Protein 2KUT (pdb70)

Radius of gyration: 17.08 Å; Cα contacts (8 Å, |Δi|>4): 199; chains: 1; bounding box: 40×46×44 Å

Solvent-accessible surface area: 9446 Å² total; per-residue (Å²): 221,93,85,49,6,64,34,44,50,152,72,55,134,58,45,58,96,21,24,12,11,12,82,7,82,15,138,79,98,70,119,31,88,119,18,42,5,43,8,38,43,22,86,106,100,177,56,39,102,95,64,21,158,63,96,37,102,176,6,91,85,76,19,68,5,125,6,181,16,123,43,125,14,76,139,173,129,114,37,196,72,109,80,40,41,25,33,9,68,10,50,32,40,76,102,76,220,140,30,141,94,43,50,49,86,46,79,74,52,88,113,32,149,39,106,90,120,152,177,145,183,216

B-factor: mean 1.0, std 0.0, range [1.0, 1.0]

Organism: Geobacter metallireducens (strain ATCC 53774 / DSM 7210 / GS-15) (NCBI:txid269799)

Nearest PDB structures (foldseek):
  2kut-assembly1_A  TM=9.223E-01  e=3.801E-18  Geobacter metallireducens GS-15
  5vi0-assembly1_A  TM=4.978E-01  e=1.466E-02  Pseudomonas fluorescens
  5vi0-assembly2_B  TM=4.549E-01  e=9.669E-03  Pseudomonas fluorescens
  8btk-assembly1_TA  TM=5.416E-01  e=2.466E-02  Canis lupus familiaris
  7q9r-assembly1_BBB  TM=5.636E-01  e=1.058E-01  Homo sapiens

Secondary structure (DSSP, 8-state):
---SEE--TTS--TT-EEEEEEEEE--SSS-B----EEE-SS-TTT-----B----S-B-TT-EEE--EEEE-----SS--S-------EEE--TTSS-HHHHTTS-B--------------

Structure (mmCIF, N/CA/C/O backbone):
data_2KUT
#
_entry.id   2KUT
#
loop_
_atom_site.group_PDB
_atom_site.id
_atom_site.type_symbol
_atom_site.label_atom_id
_atom_site.label_alt_id
_atom_site.label_comp_id
_atom_site.label_asym_id
_atom_site.label_entity_id
_atom_site.label_seq_id
_atom_site.pdbx_PDB_ins_code
_atom_site.Cartn_x
_atom_site.Cartn_y
_atom_site.Cartn_z
_atom_site.occupancy
_atom_site.B_iso_or_equiv
_atom_site.auth_seq_id
_atom_site.auth_comp_id
_atom_site.auth_asym_id
_atom_site.auth_atom_id
_atom_site.pdbx_PDB_model_num
ATOM 1 N N . MET A 1 1 ? 10.074 12.887 3.109 1.00 1.00 1 MET A N 1
ATOM 2 C CA . MET A 1 1 ? 11.274 12.030 2.899 1.00 1.00 1 MET A CA 1
ATOM 3 C C . MET A 1 1 ? 10.802 10.638 2.464 1.00 1.00 1 MET A C 1
ATOM 4 O O . MET A 1 1 ? 10.925 9.667 3.210 1.00 1.00 1 MET A O 1
ATOM 20 N N . ASP A 1 2 ? 10.257 10.557 1.254 1.00 1.00 2 ASP A N 1
ATOM 21 C CA . ASP A 1 2 ? 9.753 9.281 0.723 1.00 1.00 2 ASP A CA 1
ATOM 22 C C . ASP A 1 2 ? 8.769 8.638 1.719 1.00 1.00 2 ASP A C 1
ATOM 23 O O . ASP A 1 2 ? 9.153 7.784 2.519 1.00 1.00 2 ASP A O 1
ATOM 32 N N . LEU A 1 3 ? 7.508 9.055 1.654 1.00 1.00 3 LEU A N 1
ATOM 33 C CA . LEU A 1 3 ? 6.479 8.540 2.579 1.00 1.00 3 LEU A CA 1
ATOM 34 C C . LEU A 1 3 ? 6.257 7.010 2.369 1.00 1.00 3 LEU A C 1
ATOM 35 O O . LEU A 1 3 ? 6.537 6.520 1.275 1.00 1.00 3 LEU A O 1
ATOM 51 N N . PRO A 1 4 ? 5.764 6.296 3.344 1.00 1.00 4 PRO A N 1
ATOM 52 C CA . PRO A 1 4 ? 5.524 4.806 3.195 1.00 1.00 4 PRO A CA 1
ATOM 53 C C . PRO A 1 4 ? 4.670 4.473 1.967 1.00 1.00 4 PRO A C 1
ATOM 54 O O . PRO A 1 4 ? 4.772 3.390 1.390 1.00 1.00 4 PRO A O 1
ATOM 65 N N . ILE A 1 5 ? 3.812 5.416 1.589 1.00 1.00 5 ILE A N 1
ATOM 66 C CA . ILE A 1 5 ? 2.903 5.246 0.427 1.00 1.00 5 ILE A CA 1
ATOM 67 C C . ILE A 1 5 ? 3.200 6.327 -0.629 1.00 1.00 5 ILE A C 1
ATOM 68 O O . ILE A 1 5 ? 3.240 7.520 -0.332 1.00 1.00 5 ILE A O 1
ATOM 84 N N . THR A 1 6 ? 3.369 5.883 -1.870 1.00 1.00 6 THR A N 1
ATOM 85 C CA . THR A 1 6 ? 3.633 6.812 -3.000 1.00 1.00 6 THR A CA 1
ATOM 86 C C . THR A 1 6 ? 2.712 6.479 -4.176 1.00 1.00 6 THR A C 1
ATOM 87 O O . THR A 1 6 ? 2.745 5.374 -4.717 1.00 1.00 6 THR A O 1
ATOM 98 N N . LEU A 1 7 ? 1.899 7.453 -4.569 1.00 1.00 7 LEU A N 1
ATOM 99 C CA . LEU A 1 7 ? 0.950 7.282 -5.688 1.00 1.00 7 LEU A CA 1
ATOM 100 C C . LEU A 1 7 ? 1.489 7.973 -6.953 1.00 1.00 7 LEU A C 1
ATOM 101 O O . LEU A 1 7 ? 2.140 9.014 -6.877 1.00 1.00 7 LEU A O 1
ATOM 117 N N . SER A 1 8 ? 1.207 7.379 -8.109 1.00 1.00 8 SER A N 1
ATOM 118 C CA . SER A 1 8 ? 1.664 7.940 -9.401 1.00 1.00 8 SER A CA 1
ATOM 119 C C . SER A 1 8 ? 0.765 9.101 -9.832 1.00 1.00 8 SER A C 1
ATOM 120 O O . SER A 1 8 ? 0.566 9.336 -11.023 1.00 1.00 8 SER A O 1
ATOM 128 N N . LYS A 1 9 ? 0.225 9.819 -8.852 1.00 1.00 9 LYS A N 1
ATOM 129 C CA . LYS A 1 9 ? -0.662 10.960 -9.129 1.00 1.00 9 LYS A CA 1
ATOM 130 C C . LYS A 1 9 ? 0.158 12.154 -9.663 1.00 1.00 9 LYS A C 1
ATOM 131 O O . LYS A 1 9 ? 0.022 13.287 -9.202 1.00 1.00 9 LYS A O 1
ATOM 150 N N . GLU A 1 10 ? 0.997 11.872 -10.655 1.00 1.00 10 GLU A N 1
ATOM 151 C CA . GLU A 1 10 ? 1.846 12.911 -11.265 1.00 1.00 10 GLU A CA 1
ATOM 152 C C . GLU A 1 10 ? 0.979 14.010 -11.891 1.00 1.00 10 GLU A C 1
ATOM 153 O O . GLU A 1 10 ? 1.277 15.200 -11.797 1.00 1.00 10 GLU A O 1
ATOM 165 N N . THR A 1 11 ? -0.104 13.583 -12.534 1.00 1.00 11 THR A N 1
ATOM 166 C CA . THR A 1 11 ? -1.049 14.510 -13.206 1.00 1.00 11 THR A CA 1
ATOM 167 C C . THR A 1 11 ? -2.459 14.430 -12.550 1.00 1.00 11 THR A C 1
ATOM 168 O O . THR A 1 11 ? -3.276 13.624 -12.995 1.00 1.00 11 THR A O 1
ATOM 179 N N . PRO A 1 12 ? -2.738 15.223 -11.552 1.00 1.00 12 PRO A N 1
ATOM 180 C CA . PRO A 1 12 ? -4.103 15.187 -10.878 1.00 1.00 12 PRO A CA 1
ATOM 181 C C . PRO A 1 12 ? -5.281 15.175 -11.883 1.00 1.00 12 PRO A C 1
ATOM 182 O O . PRO A 1 12 ? -5.526 16.171 -12.562 1.00 1.00 12 PRO A O 1
ATOM 193 N N . PHE A 1 13 ? -5.991 14.054 -11.959 1.00 1.00 13 PHE A N 1
ATOM 194 C CA . PHE A 1 13 ? -7.142 13.912 -12.876 1.00 1.00 13 PHE A CA 1
ATOM 195 C C . PHE A 1 13 ? -8.025 12.714 -12.453 1.00 1.00 13 PHE A C 1
ATOM 196 O O . PHE A 1 13 ? -7.646 11.553 -12.612 1.00 1.00 13 PHE A O 1
ATOM 213 N N . GLU A 1 14 ? -9.210 13.023 -11.938 1.00 1.00 14 GLU A N 1
ATOM 214 C CA . GLU A 1 14 ? -10.151 11.970 -11.511 1.00 1.00 14 GLU A CA 1
ATOM 215 C C . GLU A 1 14 ? -10.433 11.003 -12.682 1.00 1.00 14 GLU A C 1
ATOM 216 O O . GLU A 1 14 ? -10.527 11.418 -13.838 1.00 1.00 14 GLU A O 1
ATOM 228 N N . GLY A 1 15 ? -10.564 9.721 -12.360 1.00 1.00 15 GLY A N 1
ATOM 229 C CA . GLY A 1 15 ? -10.819 8.694 -13.392 1.00 1.00 15 GLY A CA 1
ATOM 230 C C . GLY A 1 15 ? -9.517 8.230 -14.044 1.00 1.00 15 GLY A C 1
ATOM 231 O O . GLY A 1 15 ? -9.530 7.622 -15.115 1.00 1.00 15 GLY A O 1
ATOM 235 N N . GLU A 1 16 ? -8.400 8.495 -13.376 1.00 1.00 16 GLU A N 1
ATOM 236 C CA . GLU A 1 16 ? -7.053 8.091 -13.869 1.00 1.00 16 GLU A CA 1
ATOM 237 C C . GLU A 1 16 ? -6.513 6.935 -13.038 1.00 1.00 16 GLU A C 1
ATOM 238 O O . GLU A 1 16 ? -6.715 6.904 -11.824 1.00 1.00 16 GLU A O 1
ATOM 250 N N . GLU A 1 17 ? -5.804 6.011 -13.678 1.00 1.00 17 GLU A N 1
ATOM 251 C CA . GLU A 1 17 ? -5.222 4.879 -12.962 1.00 1.00 17 GLU A CA 1
ATOM 252 C C . GLU A 1 17 ? -3.995 5.352 -12.172 1.00 1.00 17 GLU A C 1
ATOM 253 O O . GLU A 1 17 ? -3.110 6.019 -12.709 1.00 1.00 17 GLU A O 1
ATOM 265 N N . ILE A 1 18 ? -3.947 4.981 -10.897 1.00 1.00 18 ILE A N 1
ATOM 266 C CA . ILE A 1 18 ? -2.821 5.354 -10.004 1.00 1.00 18 ILE A CA 1
ATOM 267 C C . ILE A 1 18 ? -2.108 4.096 -9.509 1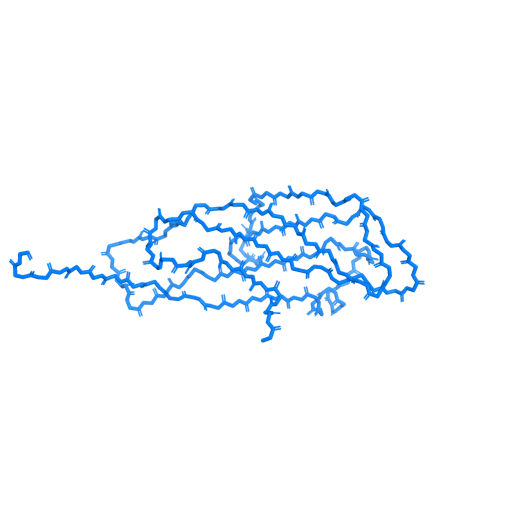.00 1.00 18 ILE A C 1
ATOM 268 O O . ILE A 1 18 ? -2.732 3.065 -9.262 1.00 1.00 18 ILE A O 1
ATOM 284 N N . THR A 1 19 ? -0.790 4.198 -9.357 1.00 1.00 19 THR A N 1
ATOM 285 C CA . THR A 1 19 ? 0.016 3.062 -8.887 1.00 1.00 19 THR A CA 1
ATOM 286 C C . THR A 1 19 ? 0.087 3.092 -7.365 1.00 1.00 19 THR A C 1
ATOM 287 O O . THR A 1 19 ? 0.703 3.984 -6.781 1.00 1.00 19 THR A O 1
ATOM 298 N N . VAL A 1 20 ? -0.528 2.100 -6.728 1.00 1.00 20 VAL A N 1
ATOM 299 C CA . VAL A 1 20 ? -0.527 2.025 -5.254 1.00 1.00 20 VAL A CA 1
ATOM 300 C C . VAL A 1 20 ? 0.591 1.098 -4.798 1.00 1.00 20 VAL A C 1
ATOM 301 O O . VAL A 1 20 ? 0.558 -0.099 -5.080 1.00 1.00 20 VAL A O 1
ATOM 314 N N . SER A 1 21 ? 1.573 1.648 -4.089 1.00 1.00 21 SER A N 1
ATOM 315 C CA . SER A 1 21 ? 2.715 0.862 -3.585 1.00 1.00 21 SER A CA 1
ATOM 316 C C . SER A 1 21 ? 2.919 1.123 -2.095 1.00 1.00 21 SER A C 1
ATOM 317 O O . SER A 1 21 ? 2.900 2.265 -1.636 1.00 1.00 21 SER A O 1
ATOM 325 N N . ALA A 1 22 ? 3.127 0.045 -1.347 1.00 1.00 22 ALA A N 1
ATOM 326 C CA . ALA A 1 22 ? 3.347 0.122 0.110 1.00 1.00 22 ALA A CA 1
ATOM 327 C C . ALA A 1 22 ? 4.740 -0.418 0.455 1.00 1.00 22 ALA A C 1
ATOM 328 O O . ALA A 1 22 ? 5.090 -1.538 0.085 1.00 1.00 22 ALA A O 1
ATOM 335 N N . ARG A 1 23 ? 5.513 0.380 1.184 1.00 1.00 23 ARG A N 1
ATOM 336 C CA . ARG A 1 23 ? 6.869 -0.030 1.579 1.00 1.00 23 ARG A CA 1
ATOM 337 C C . ARG A 1 23 ? 6.797 -0.889 2.844 1.00 1.00 23 ARG A C 1
ATOM 338 O O . ARG A 1 23 ? 6.382 -0.417 3.902 1.00 1.00 23 ARG A O 1
ATOM 359 N N . VAL A 1 24 ? 7.204 -2.149 2.723 1.00 1.00 24 VAL A N 1
ATOM 360 C CA . VAL A 1 24 ? 7.179 -3.092 3.873 1.00 1.00 24 VAL A CA 1
ATOM 361 C C . VAL A 1 24 ? 8.570 -3.174 4.520 1.00 1.00 24 VAL A C 1
ATOM 362 O O . VAL A 1 24 ? 9.560 -3.437 3.838 1.00 1.00 24 VAL A O 1
ATOM 375 N N . THR A 1 25 ? 8.632 -2.950 5.829 1.00 1.00 25 THR A N 1
ATOM 376 C CA . THR A 1 25 ? 9.912 -2.995 6.574 1.00 1.00 25 THR A CA 1
ATOM 377 C C . THR A 1 25 ? 10.103 -4.374 7.221 1.00 1.00 25 THR A C 1
ATOM 378 O O . THR A 1 25 ? 9.232 -4.853 7.948 1.00 1.00 25 THR A O 1
ATOM 389 N N . ASN A 1 26 ? 11.248 -4.995 6.957 1.00 1.00 26 ASN A N 1
ATOM 390 C CA . ASN A 1 26 ? 11.555 -6.319 7.519 1.00 1.00 26 ASN A CA 1
ATOM 391 C C . ASN A 1 26 ? 12.105 -6.163 8.943 1.00 1.00 26 ASN A C 1
ATOM 392 O O . ASN A 1 26 ? 13.237 -5.722 9.144 1.00 1.00 26 ASN A O 1
ATOM 403 N N . ARG A 1 27 ? 11.291 -6.541 9.925 1.00 1.00 27 ARG A N 1
ATOM 404 C CA . ARG A 1 27 ? 11.673 -6.449 11.346 1.00 1.00 27 ARG A CA 1
ATOM 405 C C . ARG A 1 27 ? 12.162 -7.804 11.850 1.00 1.00 27 ARG A C 1
ATOM 406 O O . ARG A 1 27 ? 12.405 -8.718 11.061 1.00 1.00 27 ARG A O 1
ATOM 427 N N . GLY A 1 28 ? 12.307 -7.926 13.166 1.00 1.00 28 GLY A N 1
ATOM 428 C CA . GLY A 1 28 ? 12.775 -9.170 13.795 1.00 1.00 28 GLY A CA 1
ATOM 429 C C . GLY A 1 28 ? 14.299 -9.161 13.949 1.00 1.00 28 GLY A C 1
ATOM 430 O O . GLY A 1 28 ? 14.855 -8.265 14.585 1.00 1.00 28 GLY A O 1
ATOM 434 N N . ALA A 1 29 ? 14.961 -10.161 13.378 1.00 1.00 29 ALA A N 1
ATOM 435 C CA . ALA A 1 29 ? 16.428 -10.260 13.460 1.00 1.00 29 ALA A CA 1
ATOM 436 C C . ALA A 1 29 ? 16.959 -11.307 12.474 1.00 1.00 29 ALA A C 1
ATOM 437 O O . ALA A 1 29 ? 18.125 -11.696 12.542 1.00 1.00 29 ALA A O 1
ATOM 444 N N . ALA A 1 30 ? 16.099 -11.754 11.565 1.00 1.00 30 ALA A N 1
ATOM 445 C CA . ALA A 1 30 ? 16.479 -12.768 10.558 1.00 1.00 30 ALA A CA 1
ATOM 446 C C . ALA A 1 30 ? 15.777 -12.494 9.226 1.00 1.00 30 ALA A C 1
ATOM 447 O O . ALA A 1 30 ? 14.724 -11.858 9.178 1.00 1.00 30 ALA A O 1
ATOM 454 N N . GLU A 1 31 ? 16.375 -12.988 8.148 1.00 1.00 31 GLU A N 1
ATOM 455 C CA . GLU A 1 31 ? 15.814 -12.806 6.803 1.00 1.00 31 GLU A CA 1
ATOM 456 C C . GLU A 1 31 ? 14.383 -13.390 6.733 1.00 1.00 31 GLU A C 1
ATOM 457 O O . GLU A 1 31 ? 14.184 -14.586 6.949 1.00 1.00 31 GLU A O 1
ATOM 469 N N . ALA A 1 32 ? 13.408 -12.537 6.433 1.00 1.00 32 ALA A N 1
ATOM 470 C CA . ALA A 1 32 ? 11.999 -12.957 6.335 1.00 1.00 32 ALA A CA 1
ATOM 471 C C . ALA A 1 32 ? 11.670 -13.364 4.903 1.00 1.00 32 ALA A C 1
ATOM 472 O O . ALA A 1 32 ? 12.239 -12.833 3.948 1.00 1.00 32 ALA A O 1
ATOM 479 N N . HIS A 1 33 ? 10.735 -14.299 4.760 1.00 1.00 33 HIS A N 1
ATOM 480 C CA . HIS A 1 33 ? 10.303 -14.791 3.440 1.00 1.00 33 HIS A CA 1
ATOM 481 C C . HIS A 1 33 ? 8.782 -14.924 3.410 1.00 1.00 33 HIS A C 1
ATOM 482 O O . HIS A 1 33 ? 8.100 -14.938 4.435 1.00 1.00 33 HIS A O 1
ATOM 497 N N . ASN A 1 34 ? 8.258 -15.008 2.192 1.00 1.00 34 ASN A N 1
ATOM 498 C CA . ASN A 1 34 ? 6.809 -15.126 1.995 1.00 1.00 34 ASN A CA 1
ATOM 499 C C . ASN A 1 34 ? 6.073 -13.986 2.725 1.00 1.00 34 ASN A C 1
ATOM 500 O O . ASN A 1 34 ? 5.344 -14.209 3.692 1.00 1.00 34 ASN A O 1
ATOM 511 N N . VAL A 1 35 ? 6.272 -12.768 2.234 1.00 1.00 35 VAL A N 1
ATOM 512 C CA . VAL A 1 35 ? 5.639 -11.562 2.826 1.00 1.00 35 VAL A CA 1
ATOM 513 C C . VAL A 1 35 ? 4.743 -10.886 1.768 1.00 1.00 35 VAL A C 1
ATOM 514 O O . VAL A 1 35 ? 5.181 -9.919 1.144 1.00 1.00 35 VAL A O 1
ATOM 527 N N . PRO A 1 36 ? 3.535 -11.343 1.580 1.00 1.00 36 PRO A N 1
ATOM 528 C CA . PRO A 1 36 ? 2.624 -10.709 0.573 1.00 1.00 36 PRO A CA 1
ATOM 529 C C . PRO A 1 36 ? 1.978 -9.441 1.134 1.00 1.00 36 PRO A C 1
ATOM 530 O O . PRO A 1 36 ? 2.150 -9.089 2.301 1.00 1.00 36 PRO A O 1
ATOM 541 N N . VAL A 1 37 ? 1.229 -8.758 0.274 1.00 1.00 37 VAL A N 1
ATOM 542 C CA . VAL A 1 37 ? 0.543 -7.500 0.666 1.00 1.00 37 VAL A CA 1
ATOM 543 C C . VAL A 1 37 ? -0.894 -7.521 0.162 1.00 1.00 37 VAL A C 1
ATOM 544 O O . VAL A 1 37 ? -1.170 -7.928 -0.967 1.00 1.00 37 VAL A O 1
ATOM 557 N N . ALA A 1 38 ? -1.809 -7.053 1.005 1.00 1.00 38 ALA A N 1
ATOM 558 C CA . ALA A 1 38 ? -3.236 -6.994 0.660 1.00 1.00 38 ALA A CA 1
ATOM 559 C C . ALA A 1 38 ? -3.754 -5.586 0.897 1.00 1.00 38 ALA A C 1
ATOM 560 O O . ALA A 1 38 ? -3.828 -5.133 2.039 1.00 1.00 38 ALA A O 1
ATOM 567 N N . VAL A 1 39 ? -4.144 -4.906 -0.178 1.00 1.00 39 VAL A N 1
ATOM 568 C CA . VAL A 1 39 ? -4.680 -3.539 -0.104 1.00 1.00 39 VAL A CA 1
ATOM 569 C C . VAL A 1 39 ? -6.185 -3.573 -0.371 1.00 1.00 39 VAL A C 1
ATOM 570 O O . VAL A 1 39 ? -6.669 -4.305 -1.234 1.00 1.00 39 VAL A O 1
ATOM 583 N N . TYR A 1 40 ? -6.916 -2.757 0.381 1.00 1.00 40 TYR A N 1
ATOM 584 C CA . TYR A 1 40 ? -8.381 -2.681 0.232 1.00 1.00 40 TYR A CA 1
ATOM 585 C C . TYR A 1 40 ? -8.862 -1.245 0.485 1.00 1.00 40 TYR A C 1
ATOM 586 O O . TYR A 1 40 ? -8.512 -0.621 1.487 1.00 1.00 40 TYR A O 1
ATOM 604 N N . LEU A 1 41 ? -9.672 -0.736 -0.437 1.00 1.00 41 LEU A N 1
ATOM 605 C CA . LEU A 1 41 ? -10.198 0.637 -0.321 1.00 1.00 41 LEU A CA 1
ATOM 606 C C . LEU A 1 41 ? -11.447 0.646 0.565 1.00 1.00 41 LEU A C 1
ATOM 607 O O . LEU A 1 41 ? -12.401 -0.089 0.309 1.00 1.00 41 LEU A O 1
ATOM 623 N N . GLY A 1 42 ? -11.433 1.481 1.600 1.00 1.00 42 GLY A N 1
ATOM 624 C CA . GLY A 1 42 ? -12.564 1.612 2.536 1.00 1.00 42 GLY A CA 1
ATOM 625 C C . GLY A 1 42 ? -12.122 1.325 3.963 1.00 1.00 42 GLY A C 1
ATOM 626 O O . GLY A 1 42 ? -10.938 1.399 4.297 1.00 1.00 42 GLY A O 1
ATOM 630 N N . ASN A 1 43 ? -13.093 1.001 4.810 1.00 1.00 43 ASN A N 1
ATOM 631 C CA . ASN A 1 43 ? -12.825 0.711 6.239 1.00 1.00 43 ASN A CA 1
ATOM 632 C C . ASN A 1 43 ? -12.994 -0.808 6.555 1.00 1.00 43 ASN A C 1
ATOM 633 O O . ASN A 1 43 ? -13.898 -1.431 5.999 1.00 1.00 43 ASN A O 1
ATOM 644 N N . PRO A 1 44 ? -12.189 -1.371 7.413 1.00 1.00 44 PRO A N 1
ATOM 645 C CA . PRO A 1 44 ? -12.328 -2.843 7.747 1.00 1.00 44 PRO A CA 1
ATOM 646 C C . PRO A 1 44 ? -13.592 -3.123 8.584 1.00 1.00 44 PRO A C 1
ATOM 647 O O . PRO A 1 44 ? -14.074 -4.255 8.631 1.00 1.00 44 PRO A O 1
ATOM 658 N N . ALA A 1 45 ? -14.104 -2.089 9.243 1.00 1.00 45 ALA A N 1
ATOM 659 C CA . ALA A 1 45 ? -15.310 -2.230 10.079 1.00 1.00 45 ALA A CA 1
ATOM 660 C C . ALA A 1 45 ? -16.528 -2.628 9.225 1.00 1.00 45 ALA A C 1
ATOM 661 O O . ALA A 1 45 ? -17.287 -3.526 9.588 1.00 1.00 45 ALA A O 1
ATOM 668 N N . GLN A 1 46 ? -16.696 -1.948 8.096 1.00 1.00 46 GLN A N 1
ATOM 669 C CA . GLN A 1 46 ? -17.832 -2.237 7.194 1.00 1.00 46 GLN A CA 1
ATOM 670 C C . GLN A 1 46 ? -17.609 -3.572 6.476 1.00 1.00 46 GLN A C 1
ATOM 671 O O . GLN A 1 46 ? -18.306 -4.554 6.731 1.00 1.00 46 GLN A O 1
ATOM 685 N N . GLY A 1 47 ? -16.636 -3.589 5.570 1.00 1.00 47 GLY A N 1
ATOM 686 C CA . GLY A 1 47 ? -16.320 -4.809 4.810 1.00 1.00 47 GLY A CA 1
ATOM 687 C C . GLY A 1 47 ? -15.425 -4.494 3.617 1.00 1.00 47 GLY A C 1
ATOM 688 O O . GLY A 1 47 ? -15.891 -4.437 2.479 1.00 1.00 47 GLY A O 1
ATOM 692 N N . GLY A 1 48 ? -14.140 -4.290 3.885 1.00 1.00 48 GLY A N 1
ATOM 693 C CA . GLY A 1 48 ? -13.175 -3.983 2.824 1.00 1.00 48 GLY A CA 1
ATOM 694 C C . GLY A 1 48 ? -13.071 -5.137 1.825 1.00 1.00 48 GLY A C 1
ATOM 695 O O . GLY A 1 48 ? -13.528 -6.247 2.100 1.00 1.00 48 GLY A O 1
ATOM 699 N N . VAL A 1 49 ? -12.460 -4.871 0.674 1.00 1.00 49 VAL A N 1
ATOM 700 C CA . VAL A 1 49 ? -12.289 -5.892 -0.391 1.00 1.00 49 VAL A CA 1
ATOM 701 C C . VAL A 1 49 ? -10.864 -5.845 -0.957 1.00 1.00 49 VAL A C 1
ATOM 702 O O . VAL A 1 49 ? -10.283 -4.774 -1.127 1.00 1.00 49 VAL A O 1
ATOM 715 N N . GLU A 1 50 ? -10.318 -7.020 -1.254 1.00 1.00 50 GLU A N 1
ATOM 716 C CA . GLU A 1 50 ? -8.958 -7.107 -1.807 1.00 1.00 50 GLU A CA 1
ATOM 717 C C . GLU A 1 50 ? -8.964 -6.650 -3.281 1.00 1.00 50 GLU A C 1
ATOM 718 O O . GLU A 1 50 ? -9.816 -7.062 -4.067 1.00 1.00 50 GLU A O 1
ATOM 730 N N . ILE A 1 51 ? -7.995 -5.813 -3.636 1.00 1.00 51 ILE A N 1
ATOM 731 C CA . ILE A 1 51 ? -7.880 -5.290 -5.027 1.00 1.00 51 ILE A CA 1
ATOM 732 C C . ILE A 1 51 ? -6.845 -6.103 -5.787 1.00 1.00 51 ILE A C 1
ATOM 733 O O . ILE A 1 51 ? -7.035 -6.439 -6.957 1.00 1.00 51 ILE A O 1
ATOM 749 N N . GLY A 1 52 ? -5.737 -6.402 -5.117 1.00 1.00 52 GLY A N 1
ATOM 750 C CA . GLY A 1 52 ? -4.660 -7.173 -5.734 1.00 1.00 52 GLY A CA 1
ATOM 751 C C . GLY A 1 52 ? -3.517 -7.380 -4.752 1.00 1.00 52 GLY A C 1
ATOM 752 O O . GLY A 1 52 ? -3.471 -6.762 -3.689 1.00 1.00 52 GLY A O 1
ATOM 756 N N . ARG A 1 53 ? -2.589 -8.258 -5.119 1.00 1.00 53 ARG A N 1
ATOM 757 C CA . ARG A 1 53 ? -1.428 -8.557 -4.268 1.00 1.00 53 ARG A CA 1
ATOM 758 C C . ARG A 1 53 ? -0.253 -9.044 -5.121 1.00 1.00 53 ARG A C 1
ATOM 759 O O . ARG A 1 53 ? -0.409 -9.395 -6.290 1.00 1.00 53 ARG A O 1
ATOM 780 N N . ASP A 1 54 ? 0.926 -9.071 -4.508 1.00 1.00 54 ASP A N 1
ATOM 781 C CA . ASP A 1 54 ? 2.146 -9.524 -5.199 1.00 1.00 54 ASP A CA 1
ATOM 782 C C . ASP A 1 54 ? 3.166 -10.049 -4.177 1.00 1.00 54 ASP A C 1
ATOM 783 O O . ASP A 1 54 ? 3.685 -9.285 -3.362 1.00 1.00 54 ASP A O 1
ATOM 792 N N . THR A 1 55 ? 3.459 -11.342 -4.246 1.00 1.00 55 THR A N 1
ATOM 793 C CA . THR A 1 55 ? 4.427 -11.959 -3.323 1.00 1.00 55 THR A CA 1
ATOM 794 C C . THR A 1 55 ? 5.851 -11.579 -3.749 1.00 1.00 55 THR A C 1
ATOM 795 O O . THR A 1 55 ? 6.208 -11.675 -4.923 1.00 1.00 55 THR A O 1
ATOM 806 N N . ILE A 1 56 ? 6.655 -11.154 -2.779 1.00 1.00 56 ILE A N 1
ATOM 807 C CA . ILE A 1 56 ? 8.047 -10.751 -3.043 1.00 1.00 56 ILE A CA 1
ATOM 808 C C . ILE A 1 56 ? 8.953 -11.984 -2.989 1.00 1.00 56 ILE A C 1
ATOM 809 O O . ILE A 1 56 ? 8.703 -12.923 -2.233 1.00 1.00 56 ILE A O 1
ATOM 825 N N . SER A 1 57 ? 10.017 -11.960 -3.785 1.00 1.00 57 SER A N 1
ATOM 826 C CA . SER A 1 57 ? 10.962 -13.085 -3.820 1.00 1.00 57 SER A CA 1
ATOM 827 C C . SER A 1 57 ? 11.616 -13.273 -2.459 1.00 1.00 57 SER A C 1
ATOM 828 O O . SER A 1 57 ? 11.652 -14.376 -1.912 1.00 1.00 57 SER A O 1
ATOM 836 N N . ARG A 1 58 ? 12.129 -12.177 -1.911 1.00 1.00 58 ARG A N 1
ATOM 837 C CA . ARG A 1 58 ? 12.788 -12.203 -0.597 1.00 1.00 58 ARG A CA 1
ATOM 838 C C . ARG A 1 58 ? 13.198 -10.782 -0.178 1.00 1.00 58 ARG A C 1
ATOM 839 O O . ARG A 1 58 ? 13.570 -9.955 -1.011 1.00 1.00 58 ARG A O 1
ATOM 860 N N . ILE A 1 59 ? 13.152 -10.524 1.125 1.00 1.00 59 ILE A N 1
ATOM 861 C CA . ILE A 1 59 ? 13.526 -9.178 1.669 1.00 1.00 59 ILE A CA 1
ATOM 862 C C . ILE A 1 59 ? 14.753 -9.295 2.633 1.00 1.00 59 ILE A C 1
ATOM 863 O O . ILE A 1 59 ? 14.659 -10.056 3.596 1.00 1.00 59 ILE A O 1
ATOM 879 N N . PRO A 1 60 ? 15.825 -8.585 2.409 1.00 1.00 60 PRO A N 1
ATOM 880 C CA . PRO A 1 60 ? 17.022 -8.692 3.338 1.00 1.00 60 PRO A CA 1
ATOM 881 C C . PRO A 1 60 ? 16.764 -8.002 4.695 1.00 1.00 60 PRO A C 1
ATOM 882 O O . PRO A 1 60 ? 15.838 -7.202 4.839 1.00 1.00 60 PRO A O 1
ATOM 893 N N . VAL A 1 61 ? 17.592 -8.334 5.680 1.00 1.00 61 VAL A N 1
ATOM 894 C CA . VAL A 1 61 ? 17.468 -7.766 7.042 1.00 1.00 61 VAL A CA 1
ATOM 895 C C . VAL A 1 61 ? 17.892 -6.295 7.056 1.00 1.00 61 VAL A C 1
ATOM 896 O O . VAL A 1 61 ? 18.833 -5.914 6.359 1.00 1.00 61 VAL A O 1
ATOM 909 N N . GLY A 1 62 ? 17.197 -5.480 7.843 1.00 1.00 62 GLY A N 1
ATOM 910 C CA . GLY A 1 62 ? 17.514 -4.053 7.946 1.00 1.00 62 GLY A CA 1
ATOM 911 C C . GLY A 1 62 ? 17.151 -3.332 6.659 1.00 1.00 62 GLY A C 1
ATOM 912 O O . GLY A 1 62 ? 17.433 -2.145 6.495 1.00 1.00 62 GLY A O 1
ATOM 916 N N . GLY A 1 63 ? 16.510 -4.056 5.746 1.00 1.00 63 GLY A N 1
ATOM 917 C CA . GLY A 1 63 ? 16.085 -3.514 4.444 1.00 1.00 63 GLY A CA 1
ATOM 918 C C . GLY A 1 63 ? 14.577 -3.339 4.408 1.00 1.00 63 GLY A C 1
ATOM 919 O O . GLY A 1 63 ? 13.905 -3.398 5.437 1.00 1.00 63 GLY A O 1
ATOM 923 N N . THR A 1 64 ? 14.047 -3.120 3.209 1.00 1.00 64 THR A N 1
ATOM 924 C CA . THR A 1 64 ? 12.595 -2.940 3.022 1.00 1.00 64 THR A CA 1
ATOM 925 C C . THR A 1 64 ? 12.162 -3.521 1.678 1.00 1.00 64 THR A C 1
ATOM 926 O O . THR A 1 64 ? 12.932 -3.555 0.719 1.00 1.00 64 THR A O 1
ATOM 937 N N . GLY A 1 65 ? 10.903 -3.945 1.612 1.00 1.00 65 GLY A N 1
ATOM 938 C CA . GLY A 1 65 ? 10.323 -4.515 0.391 1.00 1.00 65 GLY A CA 1
ATOM 939 C C . GLY A 1 65 ? 9.504 -3.467 -0.329 1.00 1.00 65 GLY A C 1
ATOM 940 O O . GLY A 1 65 ? 9.051 -2.493 0.272 1.00 1.00 65 GLY A O 1
ATOM 944 N N . LEU A 1 66 ? 9.306 -3.670 -1.628 1.00 1.00 66 LEU A N 1
ATOM 945 C CA . LEU A 1 66 ? 8.519 -2.716 -2.440 1.00 1.00 66 LEU A CA 1
ATOM 946 C C . LEU A 1 66 ? 7.669 -3.476 -3.477 1.00 1.00 66 LEU A C 1
ATOM 947 O O . LEU A 1 66 ? 8.189 -4.101 -4.401 1.00 1.00 66 LEU A O 1
ATOM 963 N N . ALA A 1 67 ? 6.352 -3.404 -3.302 1.00 1.00 67 ALA A N 1
ATOM 964 C CA . ALA A 1 67 ? 5.386 -4.065 -4.196 1.00 1.00 67 ALA A CA 1
ATOM 965 C C . ALA A 1 67 ? 4.793 -3.047 -5.169 1.00 1.00 67 ALA A C 1
ATOM 966 O O . ALA A 1 67 ? 4.815 -1.841 -4.923 1.00 1.00 67 ALA A O 1
ATOM 973 N N . ARG A 1 68 ? 4.253 -3.550 -6.274 1.00 1.00 68 ARG A N 1
ATOM 974 C CA . ARG A 1 68 ? 3.638 -2.676 -7.308 1.00 1.00 68 ARG A CA 1
ATOM 975 C C . ARG A 1 68 ? 2.206 -3.143 -7.601 1.00 1.00 68 ARG A C 1
ATOM 976 O O . ARG A 1 68 ? 1.978 -4.286 -7.997 1.00 1.00 68 ARG A O 1
ATOM 997 N N . VAL A 1 69 ? 1.253 -2.236 -7.413 1.00 1.00 69 VAL A N 1
ATOM 998 C CA . VAL A 1 69 ? -0.173 -2.532 -7.661 1.00 1.00 69 VAL A CA 1
ATOM 999 C C . VAL A 1 69 ? -0.831 -1.337 -8.353 1.00 1.00 69 VAL A C 1
ATOM 1000 O O . VAL A 1 69 ? -0.499 -0.178 -8.105 1.00 1.00 69 VAL A O 1
ATOM 1013 N N . GLN A 1 70 ? -1.791 -1.643 -9.221 1.00 1.00 70 GLN A N 1
ATOM 1014 C CA . GLN A 1 70 ? -2.528 -0.609 -9.980 1.00 1.00 70 GLN A CA 1
ATOM 1015 C C . GLN A 1 70 ? -4.019 -0.686 -9.657 1.00 1.00 70 GLN A C 1
ATOM 1016 O O . GLN A 1 70 ? -4.582 -1.769 -9.496 1.00 1.00 70 GLN A O 1
ATOM 1030 N N . TRP A 1 71 ? -4.652 0.480 -9.574 1.00 1.00 71 TRP A N 1
ATOM 1031 C CA . TRP A 1 71 ? -6.085 0.576 -9.268 1.00 1.00 71 TRP A CA 1
ATOM 1032 C C . TRP A 1 71 ? -6.704 1.745 -10.048 1.00 1.00 71 TRP A C 1
ATOM 1033 O O . TRP A 1 71 ? -6.085 2.787 -10.262 1.00 1.00 71 TRP A O 1
ATOM 1054 N N . LYS A 1 72 ? -7.953 1.547 -10.457 1.00 1.00 72 LYS A N 1
ATOM 1055 C CA . LYS A 1 72 ? -8.683 2.582 -11.213 1.00 1.00 72 LYS A CA 1
ATOM 1056 C C . LYS A 1 72 ? -9.454 3.480 -10.244 1.00 1.00 72 LYS A C 1
ATOM 1057 O O . LYS A 1 72 ? -10.310 3.007 -9.496 1.00 1.00 72 LYS A O 1
ATOM 1076 N N . ALA A 1 73 ? -9.158 4.776 -10.277 1.00 1.00 73 ALA A N 1
ATOM 1077 C CA . ALA A 1 73 ? -9.836 5.728 -9.396 1.00 1.00 73 ALA A CA 1
ATOM 1078 C C . ALA A 1 73 ? -11.257 5.970 -9.901 1.00 1.00 73 ALA A C 1
ATOM 1079 O O . ALA A 1 73 ? -11.453 6.227 -11.090 1.00 1.00 73 ALA A O 1
ATOM 1086 N N . THR A 1 74 ? -12.235 5.915 -9.003 1.00 1.00 74 THR A N 1
ATOM 1087 C CA . THR A 1 74 ? -13.631 6.153 -9.382 1.00 1.00 74 THR A CA 1
ATOM 1088 C C . THR A 1 74 ? -14.511 6.254 -8.127 1.00 1.00 74 THR A C 1
ATOM 1089 O O . THR A 1 74 ? -14.608 5.309 -7.344 1.00 1.00 74 THR A O 1
ATOM 1100 N N . ARG A 1 75 ? -15.155 7.404 -7.956 1.00 1.00 75 ARG A N 1
ATOM 1101 C CA . ARG A 1 75 ? -16.038 7.626 -6.799 1.00 1.00 75 ARG A CA 1
ATOM 1102 C C . ARG A 1 75 ? -16.862 8.912 -7.002 1.00 1.00 75 ARG A C 1
ATOM 1103 O O . ARG A 1 75 ? -17.468 9.404 -6.050 1.00 1.00 75 ARG A O 1
ATOM 1124 N N . LYS A 1 76 ? -16.863 9.452 -8.217 1.00 1.00 76 LYS A N 1
ATOM 1125 C CA . LYS A 1 76 ? -17.607 10.675 -8.523 1.00 1.00 76 LYS A CA 1
ATOM 1126 C C . LYS A 1 76 ? -19.112 10.451 -8.325 1.00 1.00 76 LYS A C 1
ATOM 1127 O O . LYS A 1 76 ? -19.606 9.327 -8.419 1.00 1.00 76 LYS A O 1
ATOM 1146 N N . LEU A 1 77 ? -19.831 11.537 -8.055 1.00 1.00 77 LEU A N 1
ATOM 1147 C CA . LEU A 1 77 ? -21.292 11.469 -7.839 1.00 1.00 77 LEU A CA 1
ATOM 1148 C C . LEU A 1 77 ? -21.964 12.739 -8.361 1.00 1.00 77 LEU A C 1
ATOM 1149 O O . LEU A 1 77 ? -23.129 12.994 -8.053 1.00 1.00 77 LEU A O 1
ATOM 1165 N N . ALA A 1 78 ? -21.229 13.533 -9.135 1.00 1.00 78 ALA A N 1
ATOM 1166 C CA . ALA A 1 78 ? -21.766 14.782 -9.690 1.00 1.00 78 ALA A CA 1
ATOM 1167 C C . ALA A 1 78 ? -22.357 15.661 -8.576 1.00 1.00 78 ALA A C 1
ATOM 1168 O O . ALA A 1 78 ? -23.463 16.189 -8.691 1.00 1.00 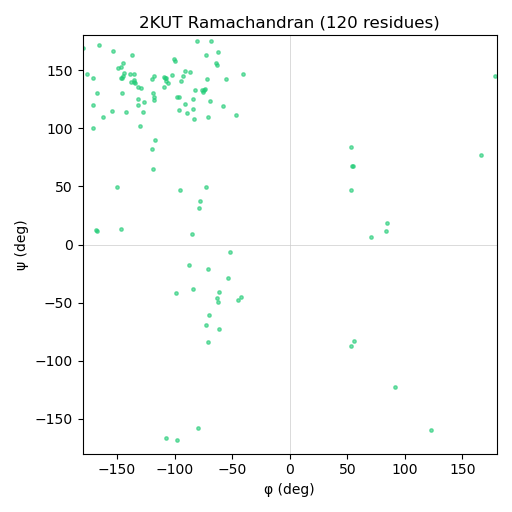78 ALA A O 1
ATOM 1175 N N . GLY A 1 79 ? -21.597 15.801 -7.493 1.00 1.00 79 GLY A N 1
ATOM 1176 C CA . GLY A 1 79 ? -22.032 16.604 -6.347 1.00 1.00 79 GLY A CA 1
ATOM 1177 C C . GLY A 1 79 ? -20.991 16.570 -5.224 1.00 1.00 79 GLY A C 1
ATOM 1178 O O . GLY A 1 79 ? -20.333 15.554 -5.000 1.00 1.00 79 GLY A O 1
ATOM 1182 N N . ARG A 1 80 ? -20.856 17.690 -4.520 1.00 1.00 80 ARG A N 1
ATOM 1183 C CA . ARG A 1 80 ? -19.889 17.791 -3.413 1.00 1.00 80 ARG A CA 1
ATOM 1184 C C . ARG A 1 80 ? -18.467 17.430 -3.892 1.00 1.00 80 ARG A C 1
ATOM 1185 O O . ARG A 1 80 ? -17.910 16.407 -3.491 1.00 1.00 80 ARG A O 1
ATOM 1206 N N . ALA A 1 81 ? -17.900 18.273 -4.750 1.00 1.00 81 ALA A N 1
ATOM 1207 C CA . ALA A 1 81 ? -16.546 18.043 -5.285 1.00 1.00 81 ALA A CA 1
ATOM 1208 C C . ALA A 1 81 ? -15.497 18.646 -4.352 1.00 1.00 81 ALA A C 1
ATOM 1209 O O . ALA A 1 81 ? -14.316 18.309 -4.439 1.00 1.00 81 ALA A O 1
ATOM 1216 N N . ALA A 1 82 ? -15.932 19.543 -3.471 1.00 1.00 82 ALA A N 1
ATOM 1217 C CA . ALA A 1 82 ? -15.035 20.204 -2.511 1.00 1.00 82 ALA A CA 1
ATOM 1218 C C . ALA A 1 82 ? -14.710 19.264 -1.335 1.00 1.00 82 ALA A C 1
ATOM 1219 O O . ALA A 1 82 ? -14.591 19.701 -0.190 1.00 1.00 82 ALA A O 1
ATOM 1226 N N . ASN A 1 83 ? -14.560 17.979 -1.640 1.00 1.00 83 ASN A N 1
ATOM 1227 C CA . ASN A 1 83 ? -14.233 16.984 -0.588 1.00 1.00 83 ASN A CA 1
ATOM 1228 C C . ASN A 1 83 ? -13.802 15.619 -1.209 1.00 1.00 83 ASN A C 1
ATOM 1229 O O . ASN A 1 83 ? -14.528 15.118 -2.069 1.00 1.00 83 ASN A O 1
ATOM 1240 N N . PRO A 1 84 ? -12.705 15.038 -0.803 1.00 1.00 84 PRO A N 1
ATOM 1241 C CA . PRO A 1 84 ? -12.285 13.712 -1.396 1.00 1.00 84 PRO A CA 1
ATOM 1242 C C . PRO A 1 84 ? -13.197 12.553 -0.933 1.00 1.00 84 PRO A C 1
ATOM 1243 O O . PRO A 1 84 ? -14.128 12.156 -1.634 1.00 1.00 84 PRO A O 1
ATOM 1254 N N . GLY A 1 85 ? -12.897 12.015 0.245 1.00 1.00 85 GLY A N 1
ATOM 1255 C CA . GLY A 1 85 ? -13.676 10.899 0.806 1.00 1.00 85 GLY A CA 1
ATOM 1256 C C . GLY A 1 85 ? -13.191 9.572 0.244 1.00 1.00 85 GLY A C 1
ATOM 1257 O O . GLY A 1 85 ? -13.834 8.537 0.422 1.00 1.00 85 GLY A O 1
ATOM 1261 N N . VAL A 1 86 ? -12.042 9.605 -0.424 1.00 1.00 86 VAL A N 1
ATOM 1262 C CA . VAL A 1 86 ? -11.428 8.399 -1.023 1.00 1.00 86 VAL A CA 1
ATOM 1263 C C . VAL A 1 86 ? -10.048 8.151 -0.374 1.00 1.00 86 VAL A C 1
ATOM 1264 O O . VAL A 1 86 ? -9.038 8.224 -1.074 1.00 1.00 86 VAL A O 1
ATOM 1277 N N . PRO A 1 87 ? -9.992 7.852 0.895 1.00 1.00 87 PRO A N 1
ATOM 1278 C CA . PRO A 1 87 ? -8.689 7.576 1.591 1.00 1.00 87 PRO A CA 1
ATOM 1279 C C . PRO A 1 87 ? -8.067 6.265 1.109 1.00 1.00 87 PRO A C 1
ATOM 1280 O O . PRO A 1 87 ? -8.652 5.519 0.324 1.00 1.00 87 PRO A O 1
ATOM 1291 N N . VAL A 1 88 ? -6.866 5.995 1.607 1.00 1.00 88 VAL A N 1
ATOM 1292 C CA . VAL A 1 88 ? -6.128 4.761 1.239 1.00 1.00 88 VAL A CA 1
ATOM 1293 C C . VAL A 1 88 ? -5.608 4.068 2.504 1.00 1.00 88 VAL A C 1
ATOM 1294 O O . VAL A 1 88 ? -5.065 4.706 3.406 1.00 1.00 88 VAL A O 1
ATOM 1307 N N . TYR A 1 89 ? -5.774 2.750 2.548 1.00 1.00 89 TYR A N 1
ATOM 1308 C CA . TYR A 1 89 ? -5.323 1.934 3.694 1.00 1.00 89 TYR A CA 1
ATOM 1309 C C . TYR A 1 89 ? -4.613 0.679 3.186 1.00 1.00 89 TYR A C 1
ATOM 1310 O O . TYR A 1 89 ? -4.961 0.109 2.151 1.00 1.00 89 TYR A O 1
ATOM 1328 N N . ALA A 1 90 ? -3.618 0.245 3.952 1.00 1.00 90 ALA A N 1
ATOM 1329 C CA . ALA A 1 90 ? -2.833 -0.948 3.596 1.00 1.00 90 ALA A CA 1
ATOM 1330 C C . ALA A 1 90 ? -2.401 -1.681 4.859 1.00 1.00 90 ALA A C 1
ATOM 1331 O O . ALA A 1 90 ? -2.077 -1.063 5.873 1.00 1.00 90 ALA A O 1
ATOM 1338 N N . VAL A 1 91 ? -2.396 -3.007 4.787 1.00 1.00 91 VAL A N 1
ATOM 1339 C CA . VAL A 1 91 ? -2.010 -3.855 5.930 1.00 1.00 91 VAL A CA 1
ATOM 1340 C C . VAL A 1 91 ? -1.078 -4.970 5.454 1.00 1.00 91 VAL A C 1
ATOM 1341 O O . VAL A 1 91 ? -1.273 -5.567 4.395 1.00 1.00 91 VAL A O 1
ATOM 1354 N N . VAL A 1 92 ? -0.067 -5.254 6.270 1.00 1.00 92 VAL A N 1
ATOM 1355 C CA . VAL A 1 92 ? 0.912 -6.305 5.964 1.00 1.00 92 VAL A CA 1
ATOM 1356 C C . VAL A 1 92 ? 0.475 -7.610 6.629 1.00 1.00 92 VAL A C 1
ATOM 1357 O O . VAL A 1 92 ? 0.008 -7.614 7.768 1.00 1.00 92 VAL A O 1
ATOM 1370 N N . ASP A 1 93 ? 0.659 -8.719 5.919 1.00 1.00 93 ASP A N 1
ATOM 1371 C CA . ASP A 1 93 ? 0.290 -10.056 6.431 1.00 1.00 93 ASP A CA 1
ATOM 1372 C C . ASP A 1 93 ? 0.655 -10.219 7.940 1.00 1.00 93 ASP A C 1
ATOM 1373 O O . ASP A 1 93 ? 1.645 -9.625 8.365 1.00 1.00 93 ASP A O 1
ATOM 1382 N N . PRO A 1 94 ? -0.099 -10.953 8.712 1.00 1.00 94 PRO A N 1
ATOM 1383 C CA . PRO A 1 94 ? 0.214 -11.104 10.180 1.00 1.00 94 PRO A CA 1
ATOM 1384 C C . PRO A 1 94 ? 1.470 -11.955 10.422 1.00 1.00 94 PRO A C 1
ATOM 1385 O O . PRO A 1 94 ? 1.454 -13.169 10.217 1.00 1.00 94 PRO A O 1
ATOM 1396 N N . ASP A 1 95 ? 2.544 -11.312 10.869 1.00 1.00 95 ASP A N 1
ATOM 1397 C CA . ASP A 1 95 ? 3.816 -11.995 11.153 1.00 1.00 95 ASP A CA 1
ATOM 1398 C C . ASP A 1 95 ? 3.795 -12.572 12.573 1.00 1.00 95 ASP A C 1
ATOM 1399 O O . ASP A 1 95 ? 4.814 -13.052 13.068 1.00 1.00 95 ASP A O 1
ATOM 1408 N N . ASN A 1 96 ? 2.630 -12.529 13.211 1.00 1.00 96 ASN A N 1
ATOM 1409 C CA . ASN A 1 96 ? 2.473 -13.043 14.587 1.00 1.00 96 ASN A CA 1
ATOM 1410 C C . ASN A 1 96 ? 1.042 -13.567 14.810 1.00 1.00 96 ASN A C 1
ATOM 1411 O O . ASN A 1 96 ? 0.391 -13.229 15.798 1.00 1.00 96 ASN A O 1
ATOM 1422 N N . ARG A 1 97 ? 0.577 -14.401 13.887 1.00 1.00 97 ARG A N 1
ATOM 1423 C CA . ARG A 1 97 ? -0.779 -14.987 13.974 1.00 1.00 97 ARG A CA 1
ATOM 1424 C C . ARG A 1 97 ? -1.850 -13.888 14.161 1.00 1.00 97 ARG A C 1
ATOM 1425 O O . ARG A 1 97 ? -2.408 -13.386 13.186 1.00 1.00 97 ARG A O 1
ATOM 1446 N N . VAL A 1 98 ? -2.109 -13.519 15.412 1.00 1.00 98 VAL A N 1
ATOM 1447 C CA . VAL A 1 98 ? -3.104 -12.467 15.733 1.00 1.00 98 VAL A CA 1
ATOM 1448 C C . VAL A 1 98 ? -2.499 -11.461 16.724 1.00 1.00 98 VAL A C 1
ATOM 1449 O O . VAL A 1 98 ? -2.027 -11.818 17.804 1.00 1.00 98 VAL A O 1
ATOM 1462 N N . ALA A 1 99 ? -2.538 -10.190 16.338 1.00 1.00 99 ALA A N 1
ATOM 1463 C CA . ALA A 1 99 ? -1.998 -9.117 17.182 1.00 1.00 99 ALA A CA 1
ATOM 1464 C C . ALA A 1 99 ? -2.377 -7.749 16.601 1.00 1.00 99 ALA A C 1
ATOM 1465 O O . ALA A 1 99 ? -1.744 -7.261 15.664 1.00 1.00 99 ALA A O 1
ATOM 1472 N N . GLU A 1 100 ? -3.406 -7.135 17.176 1.00 1.00 100 GLU A N 1
ATOM 1473 C CA . GLU A 1 100 ? -3.859 -5.819 16.693 1.00 1.00 100 GLU A CA 1
ATOM 1474 C C . GLU A 1 100 ? -2.824 -4.750 17.050 1.00 1.00 100 GLU A C 1
ATOM 1475 O O . GLU A 1 100 ? -2.265 -4.090 16.175 1.00 1.00 100 GLU A O 1
ATOM 1487 N N . SER A 1 101 ? -2.583 -4.584 18.347 1.00 1.00 101 SER A N 1
ATOM 1488 C CA . SER A 1 101 ? -1.605 -3.574 18.822 1.00 1.00 101 SER A CA 1
ATOM 1489 C C . SER A 1 101 ? -0.303 -3.608 17.986 1.00 1.00 101 SER A C 1
ATOM 1490 O O . SER A 1 101 ? 0.164 -2.564 17.531 1.00 1.00 101 SER A O 1
ATOM 1498 N N . ASP A 1 102 ? 0.239 -4.802 17.764 1.00 1.00 102 ASP A N 1
ATOM 1499 C CA . ASP A 1 102 ? 1.466 -4.942 16.950 1.00 1.00 102 ASP A CA 1
ATOM 1500 C C . ASP A 1 102 ? 1.217 -4.446 15.514 1.00 1.00 102 ASP A C 1
ATOM 1501 O O . ASP A 1 102 ? 1.701 -3.380 15.132 1.00 1.00 102 ASP A O 1
ATOM 1510 N N . LYS A 1 103 ? 0.461 -5.216 14.739 1.00 1.00 103 LYS A N 1
ATOM 1511 C CA . LYS A 1 103 ? 0.148 -4.824 13.328 1.00 1.00 103 LYS A CA 1
ATOM 1512 C C . LYS A 1 103 ? -0.199 -3.314 13.228 1.00 1.00 103 LYS A C 1
ATOM 1513 O O . LYS A 1 103 ? 0.300 -2.606 12.353 1.00 1.00 103 LYS A O 1
ATOM 1532 N N . ALA A 1 104 ? -1.037 -2.846 14.148 1.00 1.00 104 ALA A N 1
ATOM 1533 C CA . ALA A 1 104 ? -1.421 -1.410 14.190 1.00 1.00 104 ALA A CA 1
ATOM 1534 C C . ALA A 1 104 ? -0.173 -0.479 14.192 1.00 1.00 104 ALA A C 1
ATOM 1535 O O . ALA A 1 104 ? -0.281 0.742 14.079 1.00 1.00 104 ALA A O 1
ATOM 1542 N N . ASN A 1 105 ? 0.999 -1.096 14.297 1.00 1.00 105 ASN A N 1
ATOM 1543 C CA . ASN A 1 105 ? 2.271 -0.335 14.283 1.00 1.00 105 ASN A CA 1
ATOM 1544 C C . ASN A 1 105 ? 2.707 -0.075 12.841 1.00 1.00 105 ASN A C 1
ATOM 1545 O O . ASN A 1 105 ? 3.230 0.998 12.540 1.00 1.00 105 ASN A O 1
ATOM 1556 N N . ASN A 1 106 ? 2.502 -1.052 11.964 1.00 1.00 106 ASN A N 1
ATOM 1557 C CA . ASN A 1 106 ? 2.876 -0.956 10.541 1.00 1.00 106 ASN A CA 1
ATOM 1558 C C . ASN A 1 106 ? 1.673 -0.501 9.706 1.00 1.00 106 ASN A C 1
ATOM 1559 O O . ASN A 1 106 ? 1.386 -1.057 8.646 1.00 1.00 106 ASN A O 1
ATOM 1570 N N . VAL A 1 107 ? 0.991 0.533 10.188 1.00 1.00 107 VAL A N 1
ATOM 1571 C CA . VAL A 1 107 ? -0.194 1.091 9.493 1.00 1.00 107 VAL A CA 1
ATOM 1572 C C . VAL A 1 107 ? 0.180 2.413 8.836 1.00 1.00 107 VAL A C 1
ATOM 1573 O O . VAL A 1 107 ? 0.894 3.229 9.418 1.00 1.00 107 VAL A O 1
ATOM 1586 N N . PHE A 1 108 ? -0.316 2.621 7.620 1.00 1.00 108 PHE A N 1
ATOM 1587 C CA . PHE A 1 108 ? -0.030 3.852 6.872 1.00 1.00 108 PHE A CA 1
ATOM 1588 C C . PHE A 1 108 ? -1.245 4.254 6.035 1.00 1.00 108 PHE A C 1
ATOM 1589 O O . PHE A 1 108 ? -1.946 3.405 5.483 1.00 1.00 108 PHE A O 1
ATOM 1606 N N . SER A 1 109 ? -1.474 5.559 5.938 1.00 1.00 109 SER A N 1
ATOM 1607 C CA . SER A 1 109 ? -2.604 6.082 5.171 1.00 1.00 109 SER A CA 1
ATOM 1608 C C . SER A 1 109 ? -2.485 7.597 5.040 1.00 1.00 109 SER A C 1
ATOM 1609 O O . SER A 1 109 ? -2.053 8.287 5.964 1.00 1.00 109 SER A O 1
ATOM 1617 N N . ARG A 1 110 ? -2.884 8.110 3.880 1.00 1.00 110 ARG A N 1
ATOM 1618 C CA . ARG A 1 110 ? -2.831 9.556 3.614 1.00 1.00 110 ARG A CA 1
ATOM 1619 C C . ARG A 1 110 ? -4.031 9.981 2.770 1.00 1.00 110 ARG A C 1
ATOM 1620 O O . ARG A 1 110 ? -4.515 9.233 1.920 1.00 1.00 110 ARG A O 1
ATOM 1641 N N . ILE A 1 111 ? -4.492 11.206 3.004 1.00 1.00 111 ILE A N 1
ATOM 1642 C CA . ILE A 1 111 ? -5.632 11.760 2.261 1.00 1.00 111 ILE A CA 1
ATOM 1643 C C . ILE A 1 111 ? -5.102 12.532 1.047 1.00 1.00 111 ILE A C 1
ATOM 1644 O O . ILE A 1 111 ? -4.062 13.190 1.106 1.00 1.00 111 ILE A O 1
ATOM 1660 N N . VAL A 1 112 ? -5.852 12.463 -0.047 1.00 1.00 112 VAL A N 1
ATOM 1661 C CA . VAL A 1 112 ? -5.472 13.163 -1.297 1.00 1.00 112 VAL A CA 1
ATOM 1662 C C . VAL A 1 112 ? -6.705 13.819 -1.923 1.00 1.00 112 VAL A C 1
ATOM 1663 O O . VAL A 1 112 ? -7.796 13.248 -1.934 1.00 1.00 112 VAL A O 1
ATOM 1676 N N . LYS A 1 113 ? -6.514 15.026 -2.447 1.00 1.00 113 LYS A N 1
ATOM 1677 C CA . LYS A 1 113 ? -7.603 15.798 -3.080 1.00 1.00 113 LYS A CA 1
ATOM 1678 C C . LYS A 1 113 ? -7.387 15.858 -4.588 1.00 1.00 113 LYS A C 1
ATOM 1679 O O . LYS A 1 113 ? -6.256 15.951 -5.065 1.00 1.00 113 LYS A O 1
ATOM 1698 N N . VAL A 1 114 ? -8.486 15.813 -5.334 1.00 1.00 114 VAL A N 1
ATOM 1699 C CA . VAL A 1 114 ? -8.454 15.850 -6.808 1.00 1.00 114 VAL A CA 1
ATOM 1700 C C . VAL A 1 114 ? -9.001 17.188 -7.305 1.00 1.00 114 VAL A C 1
ATOM 1701 O O . VAL A 1 114 ? -10.025 17.676 -6.826 1.00 1.00 114 VAL A O 1
ATOM 1714 N N . LEU A 1 115 ? -8.308 17.769 -8.279 1.00 1.00 115 LEU A N 1
ATOM 1715 C CA . LEU A 1 115 ? -8.722 19.060 -8.842 1.00 1.00 115 LEU A CA 1
ATOM 1716 C C . LEU A 1 115 ? -9.813 18.821 -9.895 1.00 1.00 115 LEU A C 1
ATOM 1717 O O . LEU A 1 115 ? -9.695 17.957 -10.763 1.00 1.00 115 LEU A O 1
ATOM 1733 N N . GLU A 1 116 ? -10.877 19.613 -9.802 1.00 1.00 116 GLU A N 1
ATOM 1734 C CA . GLU A 1 116 ? -12.017 19.505 -10.735 1.00 1.00 116 GLU A CA 1
ATOM 1735 C C . GLU A 1 116 ? -12.361 20.887 -11.289 1.00 1.00 116 GLU A C 1
ATOM 1736 O O . GLU A 1 116 ? -13.015 21.696 -10.631 1.00 1.00 116 GLU A O 1
ATOM 1748 N N . HIS A 1 117 ? -11.926 21.139 -12.520 1.00 1.00 117 HIS A N 1
ATOM 1749 C CA . HIS A 1 117 ? -12.176 22.420 -13.177 1.00 1.00 117 HIS A CA 1
ATOM 1750 C C . HIS A 1 117 ? -11.889 22.311 -14.673 1.00 1.00 117 HIS A C 1
ATOM 1751 O O . HIS A 1 117 ? -11.358 21.310 -15.154 1.00 1.00 117 HIS A O 1
ATOM 1766 N N . HIS A 1 118 ? -12.245 23.363 -15.403 1.00 1.00 118 HIS A N 1
ATOM 1767 C CA . HIS A 1 118 ? -12.027 23.397 -16.859 1.00 1.00 118 HIS A CA 1
ATOM 1768 C C . HIS A 1 118 ? -11.793 24.832 -17.323 1.00 1.00 118 HIS A C 1
ATOM 1769 O O . HIS A 1 118 ? -12.278 25.785 -16.714 1.00 1.00 118 HIS A O 1
ATOM 1784 N N . HIS A 1 119 ? -11.050 24.973 -18.417 1.00 1.00 119 HIS A N 1
ATOM 1785 C CA . HIS A 1 119 ? -10.748 26.294 -18.967 1.00 1.00 119 HIS A CA 1
ATOM 1786 C C . HIS A 1 119 ? -12.024 26.915 -19.544 1.00 1.00 119 HIS A C 1
ATOM 1787 O O . HIS A 1 119 ? -12.665 26.336 -20.421 1.00 1.00 119 HIS A O 1
ATOM 1802 N N . HIS A 1 120 ? -12.376 28.098 -19.051 1.00 1.00 120 HIS A N 1
ATOM 1803 C CA . HIS A 1 120 ? -13.575 28.804 -19.507 1.00 1.00 120 HIS A CA 1
ATOM 1804 C C . HIS A 1 120 ? -13.293 29.505 -20.839 1.00 1.00 120 HIS A C 1
ATOM 1805 O O . HIS A 1 120 ? -12.373 29.130 -21.566 1.00 1.00 120 HIS A O 1
ATOM 1820 N N . HIS A 1 121 ? -14.088 30.526 -21.145 1.00 1.00 121 HIS A N 1
ATOM 1821 C CA . HIS A 1 121 ? -13.923 31.282 -22.401 1.00 1.00 121 HIS A CA 1
ATOM 1822 C C . HIS A 1 121 ? -13.979 30.340 -23.626 1.00 1.00 121 HIS A C 1
ATOM 1823 O O . HIS A 1 121 ? -15.026 30.190 -24.256 1.00 1.00 121 HIS A O 1
ATOM 1838 N N . HIS A 1 122 ? -12.849 29.713 -23.942 1.00 1.00 122 HIS A N 1
ATOM 1839 C CA . HIS A 1 122 ? -12.767 28.785 -25.079 1.00 1.00 122 HIS A CA 1
ATOM 1840 C C . HIS A 1 122 ? -11.469 27.968 -25.004 1.00 1.00 122 HIS A C 1
ATOM 1841 O O . HIS A 1 122 ? -10.552 28.409 -24.332 1.00 1.00 122 HIS A O 1
ATOM 1857 N N . MET A 1 1 ? 10.376 13.731 3.457 1.00 1.00 1 MET A N 2
ATOM 1858 C CA . MET A 1 1 ? 9.691 13.544 2.148 1.00 1.00 1 MET A CA 2
ATOM 1859 C C . MET A 1 1 ? 9.531 12.049 1.875 1.00 1.00 1 MET A C 2
ATOM 1860 O O . MET A 1 1 ? 8.830 11.652 0.944 1.00 1.00 1 MET A O 2
ATOM 1876 N N . ASP A 1 2 ? 10.187 11.228 2.689 1.00 1.00 2 ASP A N 2
ATOM 1877 C CA . ASP A 1 2 ? 10.127 9.765 2.539 1.00 1.00 2 ASP A CA 2
ATOM 1878 C C . ASP A 1 2 ? 8.845 9.227 3.185 1.00 1.00 2 ASP A C 2
ATOM 1879 O O . ASP A 1 2 ? 8.872 8.647 4.271 1.00 1.00 2 ASP A O 2
ATOM 1888 N N . LEU A 1 3 ? 7.726 9.417 2.493 1.00 1.00 3 LEU A N 2
ATOM 1889 C CA . LEU A 1 3 ? 6.418 8.960 3.007 1.00 1.00 3 LEU A CA 2
ATOM 1890 C C . LEU A 1 3 ? 6.258 7.423 2.818 1.00 1.00 3 LEU A C 2
ATOM 1891 O O . LEU A 1 3 ? 6.840 6.868 1.885 1.00 1.00 3 LEU A O 2
ATOM 1907 N N . PRO A 1 4 ? 5.500 6.764 3.651 1.00 1.00 4 PRO A N 2
ATOM 1908 C CA . PRO A 1 4 ? 5.299 5.273 3.526 1.00 1.00 4 PRO A CA 2
ATOM 1909 C C . PRO A 1 4 ? 4.495 4.911 2.269 1.00 1.00 4 PRO A C 2
ATOM 1910 O O . PRO A 1 4 ? 4.568 3.784 1.777 1.00 1.00 4 PRO A O 2
ATOM 1921 N N . ILE A 1 5 ? 3.711 5.865 1.776 1.00 1.00 5 ILE A N 2
ATOM 1922 C CA . ILE A 1 5 ? 2.865 5.647 0.572 1.00 1.00 5 ILE A CA 2
ATOM 1923 C C . ILE A 1 5 ? 3.162 6.721 -0.490 1.00 1.00 5 ILE A C 2
ATOM 1924 O O . ILE A 1 5 ? 3.182 7.918 -0.202 1.00 1.00 5 ILE A O 2
ATOM 1940 N N . THR A 1 6 ? 3.359 6.272 -1.726 1.00 1.00 6 THR A N 2
ATOM 1941 C CA . THR A 1 6 ? 3.631 7.196 -2.862 1.00 1.00 6 THR A CA 2
ATOM 1942 C C . THR A 1 6 ? 2.764 6.815 -4.069 1.00 1.00 6 THR A C 2
ATOM 1943 O O . THR A 1 6 ? 2.832 5.696 -4.577 1.00 1.00 6 THR A O 2
ATOM 1954 N N . LEU A 1 7 ? 1.959 7.768 -4.526 1.00 1.00 7 LEU A N 2
ATOM 1955 C CA . LEU A 1 7 ? 1.066 7.552 -5.686 1.00 1.00 7 LEU A CA 2
ATOM 1956 C C . LEU A 1 7 ? 1.667 8.176 -6.948 1.00 1.00 7 LEU A C 2
ATOM 1957 O O . LEU A 1 7 ? 2.352 9.197 -6.880 1.00 1.00 7 LEU A O 2
ATOM 1973 N N . SER A 1 8 ? 1.402 7.557 -8.094 1.00 1.00 8 SER A N 2
ATOM 1974 C CA . SER A 1 8 ? 1.925 8.059 -9.382 1.00 1.00 8 SER A CA 2
ATOM 1975 C C . SER A 1 8 ? 0.988 9.121 -9.957 1.00 1.00 8 SER A C 2
ATOM 1976 O O . SER A 1 8 ? 0.822 9.220 -11.173 1.00 1.00 8 SER A O 2
ATOM 1984 N N . LYS A 1 9 ? 0.378 9.908 -9.077 1.00 1.00 9 LYS A N 2
ATOM 1985 C CA . LYS A 1 9 ? -0.544 10.980 -9.482 1.00 1.00 9 LYS A CA 2
ATOM 1986 C C . LYS A 1 9 ? 0.237 12.141 -10.122 1.00 1.00 9 LYS A C 2
ATOM 1987 O O . LYS A 1 9 ? 0.117 13.292 -9.702 1.00 1.00 9 LYS A O 2
ATOM 2006 N N . GLU A 1 10 ? 1.020 11.820 -11.146 1.00 1.00 10 GLU A N 2
ATOM 2007 C CA . GLU A 1 10 ? 1.824 12.837 -11.841 1.00 1.00 10 GLU A CA 2
ATOM 2008 C C . GLU A 1 10 ? 0.942 14.017 -12.268 1.00 1.00 10 GLU A C 2
ATOM 2009 O O . GLU A 1 10 ? 1.383 15.167 -12.301 1.00 1.00 10 GLU A O 2
ATOM 2021 N N . THR A 1 11 ? -0.312 13.715 -12.588 1.00 1.00 11 THR A N 2
ATOM 2022 C CA . THR A 1 11 ? -1.281 14.755 -13.018 1.00 1.00 11 THR A CA 2
ATOM 2023 C C . THR A 1 11 ? -2.659 14.582 -12.314 1.00 1.00 11 THR A C 2
ATOM 2024 O O . THR A 1 11 ? -3.123 13.447 -12.195 1.00 1.00 11 THR A O 2
ATOM 2035 N N . PRO A 1 12 ? -3.298 15.641 -11.896 1.00 1.00 12 PRO A N 2
ATOM 2036 C CA . PRO A 1 12 ? -4.650 15.509 -11.225 1.00 1.00 12 PRO A CA 2
ATOM 2037 C C . PRO A 1 12 ? -5.784 15.308 -12.255 1.00 1.00 12 PRO A C 2
ATOM 2038 O O . PRO A 1 12 ? -6.060 16.197 -13.061 1.00 1.00 12 PRO A O 2
ATOM 2049 N N . PHE A 1 13 ? -6.430 14.147 -12.209 1.00 1.00 13 PHE A N 2
ATOM 2050 C CA . PHE A 1 13 ? -7.539 13.851 -13.137 1.00 1.00 13 PHE A CA 2
ATOM 2051 C C . PHE A 1 13 ? -8.316 12.604 -12.680 1.00 1.00 13 PHE A C 2
ATOM 2052 O O . PHE A 1 13 ? -7.857 11.477 -12.867 1.00 1.00 13 PHE A O 2
ATOM 2069 N N . GLU A 1 14 ? -9.483 12.821 -12.084 1.00 1.00 14 GLU A N 2
ATOM 2070 C CA . GLU A 1 14 ? -10.319 11.702 -11.611 1.00 1.00 14 GLU A CA 2
ATOM 2071 C C . GLU A 1 14 ? -10.554 10.682 -12.744 1.00 1.00 14 GLU A C 2
ATOM 2072 O O . GLU A 1 14 ? -10.646 11.046 -13.916 1.00 1.00 14 GLU A O 2
ATOM 2084 N N . GLY A 1 15 ? -10.645 9.409 -12.372 1.00 1.00 15 GLY A N 2
ATOM 2085 C CA . GLY A 1 15 ? -10.860 8.328 -13.353 1.00 1.00 15 GLY A CA 2
ATOM 2086 C C . GLY A 1 15 ? -9.529 7.766 -13.851 1.00 1.00 15 GLY A C 2
ATOM 2087 O O . GLY A 1 15 ? -9.461 6.628 -14.312 1.00 1.00 15 GLY A O 2
ATOM 2091 N N . GLU A 1 16 ? -8.478 8.573 -13.755 1.00 1.00 16 GLU A N 2
ATOM 2092 C CA . GLU A 1 16 ? -7.141 8.152 -14.204 1.00 1.00 16 GLU A CA 2
ATOM 2093 C C . GLU A 1 16 ? -6.612 7.040 -13.300 1.00 1.00 16 GLU A C 2
ATOM 2094 O O . GLU A 1 16 ? -6.800 7.071 -12.085 1.00 1.00 16 GLU A O 2
ATOM 2106 N N . GLU A 1 17 ? -5.941 6.065 -13.905 1.00 1.00 17 GLU A N 2
ATOM 2107 C CA . GLU A 1 17 ? -5.382 4.948 -13.149 1.00 1.00 17 GLU A CA 2
ATOM 2108 C C . GLU A 1 17 ? -4.208 5.442 -12.297 1.00 1.00 17 GLU A C 2
ATOM 2109 O O . GLU A 1 17 ? -3.332 6.164 -12.775 1.00 1.00 17 GLU A O 2
ATOM 2121 N N . ILE A 1 18 ? -4.194 5.030 -11.033 1.00 1.00 18 ILE A N 2
ATOM 2122 C CA . ILE A 1 18 ? -3.116 5.423 -10.091 1.00 1.00 18 ILE A CA 2
ATOM 2123 C C . ILE A 1 18 ? -2.389 4.177 -9.579 1.00 1.00 18 ILE A C 2
ATOM 2124 O O . ILE A 1 18 ? -2.991 3.122 -9.377 1.00 1.00 18 ILE A O 2
ATOM 2140 N N . THR A 1 19 ? -1.084 4.317 -9.370 1.00 1.00 19 THR A N 2
ATOM 2141 C CA . THR A 1 19 ? -0.256 3.203 -8.876 1.00 1.00 19 THR A CA 2
ATOM 2142 C C . THR A 1 19 ? -0.101 3.314 -7.356 1.00 1.00 19 THR A C 2
ATOM 2143 O O . THR A 1 19 ? 0.585 4.203 -6.849 1.00 1.00 19 THR A O 2
ATOM 2154 N N . VAL A 1 20 ? -0.729 2.387 -6.639 1.00 1.00 20 VAL A N 2
ATOM 2155 C CA . VAL A 1 20 ? -0.661 2.374 -5.166 1.00 1.00 20 VAL A CA 2
ATOM 2156 C C . VAL A 1 20 ? 0.473 1.454 -4.721 1.00 1.00 20 VAL A C 2
ATOM 2157 O O . VAL A 1 20 ? 0.436 0.250 -4.980 1.00 1.00 20 VAL A O 2
ATOM 2170 N N . SER A 1 21 ? 1.467 2.017 -4.043 1.00 1.00 21 SER A N 2
ATOM 2171 C CA . SER A 1 21 ? 2.630 1.249 -3.552 1.00 1.00 21 SER A CA 2
ATOM 2172 C C . SER A 1 21 ? 2.848 1.512 -2.065 1.00 1.00 21 SER A C 2
ATOM 2173 O O . SER A 1 21 ? 2.764 2.648 -1.598 1.00 1.00 21 SER A O 2
ATOM 2181 N N . ALA A 1 22 ? 3.143 0.446 -1.328 1.00 1.00 22 ALA A N 2
ATOM 2182 C CA . ALA A 1 22 ? 3.381 0.527 0.131 1.00 1.00 22 ALA A CA 2
ATOM 2183 C C . ALA A 1 22 ? 4.761 -0.044 0.476 1.00 1.00 22 ALA A C 2
ATOM 2184 O O . ALA A 1 22 ? 5.055 -1.198 0.167 1.00 1.00 22 ALA A O 2
ATOM 2191 N N . ARG A 1 23 ? 5.589 0.764 1.129 1.00 1.00 23 ARG A N 2
ATOM 2192 C CA . ARG A 1 23 ? 6.936 0.315 1.510 1.00 1.00 23 ARG A CA 2
ATOM 2193 C C . ARG A 1 23 ? 6.847 -0.589 2.738 1.00 1.00 23 ARG A C 2
ATOM 2194 O O . ARG A 1 23 ? 6.449 -0.156 3.820 1.00 1.00 23 ARG A O 2
ATOM 2215 N N . VAL A 1 24 ? 7.230 -1.850 2.560 1.00 1.00 24 VAL A N 2
ATOM 2216 C CA . VAL A 1 24 ? 7.194 -2.836 3.650 1.00 1.00 24 VAL A CA 2
ATOM 2217 C C . VAL A 1 24 ? 8.567 -2.916 4.314 1.00 1.00 24 VAL A C 2
ATOM 2218 O O . VAL A 1 24 ? 9.564 -3.216 3.658 1.00 1.00 24 VAL A O 2
ATOM 2231 N N . THR A 1 25 ? 8.611 -2.656 5.617 1.00 1.00 25 THR A N 2
ATOM 2232 C CA . THR A 1 25 ? 9.878 -2.699 6.385 1.00 1.00 25 THR A CA 2
ATOM 2233 C C . THR A 1 25 ? 9.890 -3.920 7.313 1.00 1.00 25 THR A C 2
ATOM 2234 O O . THR A 1 25 ? 9.009 -4.083 8.158 1.00 1.00 25 THR A O 2
ATOM 2245 N N . ASN A 1 26 ? 10.903 -4.766 7.152 1.00 1.00 26 ASN A N 2
ATOM 2246 C CA . ASN A 1 26 ? 11.041 -5.976 7.978 1.00 1.00 26 ASN A CA 2
ATOM 2247 C C . ASN A 1 26 ? 11.852 -5.657 9.236 1.00 1.00 26 ASN A C 2
ATOM 2248 O O . ASN A 1 26 ? 12.953 -5.114 9.161 1.00 1.00 26 ASN A O 2
ATOM 2259 N N . ARG A 1 27 ? 11.293 -6.006 10.390 1.00 1.00 27 ARG A N 2
ATOM 2260 C CA . ARG A 1 27 ? 11.955 -5.755 11.692 1.00 1.00 27 ARG A CA 2
ATOM 2261 C C . ARG A 1 27 ? 11.980 -7.035 12.539 1.00 1.00 27 ARG A C 2
ATOM 2262 O O . ARG A 1 27 ? 10.960 -7.703 12.711 1.00 1.00 27 ARG A O 2
ATOM 2283 N N . GLY A 1 28 ? 13.154 -7.361 13.064 1.00 1.00 28 GLY A N 2
ATOM 2284 C CA . GLY A 1 28 ? 13.319 -8.555 13.897 1.00 1.00 28 GLY A CA 2
ATOM 2285 C C . GLY A 1 28 ? 14.795 -8.797 14.219 1.00 1.00 28 GLY A C 2
ATOM 2286 O O . GLY A 1 28 ? 15.402 -8.052 14.988 1.00 1.00 28 GLY A O 2
ATOM 2290 N N . ALA A 1 29 ? 15.359 -9.849 13.633 1.00 1.00 29 ALA A N 2
ATOM 2291 C CA . ALA A 1 29 ? 16.773 -10.194 13.859 1.00 1.00 29 ALA A CA 2
ATOM 2292 C C . ALA A 1 29 ? 17.247 -11.247 12.847 1.00 1.00 29 ALA A C 2
ATOM 2293 O O . ALA A 1 29 ? 18.384 -11.715 12.919 1.00 1.00 29 ALA A O 2
ATOM 2300 N N . ALA A 1 30 ? 16.372 -11.612 11.915 1.00 1.00 30 ALA A N 2
ATOM 2301 C CA . ALA A 1 30 ? 16.698 -12.620 10.886 1.00 1.00 30 ALA A CA 2
ATOM 2302 C C . ALA A 1 30 ? 15.996 -12.291 9.571 1.00 1.00 30 ALA A C 2
ATOM 2303 O O . ALA A 1 30 ? 15.047 -11.506 9.530 1.00 1.00 30 ALA A O 2
ATOM 2310 N N . GLU A 1 31 ? 16.472 -12.908 8.494 1.00 1.00 31 GLU A N 2
ATOM 2311 C CA . GLU A 1 31 ? 15.891 -12.684 7.165 1.00 1.00 31 GLU A CA 2
ATOM 2312 C C . GLU A 1 31 ? 14.465 -13.248 7.117 1.00 1.00 31 GLU A C 2
ATOM 2313 O O . GLU A 1 31 ? 14.252 -14.440 7.335 1.00 1.00 31 GLU A O 2
ATOM 2325 N N . ALA A 1 32 ? 13.501 -12.382 6.823 1.00 1.00 32 ALA A N 2
ATOM 2326 C CA . ALA A 1 32 ? 12.085 -12.785 6.741 1.00 1.00 32 ALA A CA 2
ATOM 2327 C C . ALA A 1 32 ? 11.726 -13.151 5.304 1.00 1.00 32 ALA A C 2
ATOM 2328 O O . ALA A 1 32 ? 12.341 -12.660 4.356 1.00 1.00 32 ALA A O 2
ATOM 2335 N N . HIS A 1 33 ? 10.721 -14.005 5.151 1.00 1.00 33 HIS A N 2
ATOM 2336 C CA . HIS A 1 33 ? 10.267 -14.448 3.818 1.00 1.00 33 HIS A CA 2
ATOM 2337 C C . HIS A 1 33 ? 8.750 -14.593 3.802 1.00 1.00 33 HIS A C 2
ATOM 2338 O O . HIS A 1 33 ? 8.085 -14.509 4.835 1.00 1.00 33 HIS A O 2
ATOM 2353 N N . ASN A 1 34 ? 8.207 -14.806 2.607 1.00 1.00 34 ASN A N 2
ATOM 2354 C CA . ASN A 1 34 ? 6.754 -14.957 2.444 1.00 1.00 34 ASN A CA 2
ATOM 2355 C C . ASN A 1 34 ? 6.009 -13.793 3.121 1.00 1.00 34 ASN A C 2
ATOM 2356 O O . ASN A 1 34 ? 5.248 -13.980 4.070 1.00 1.00 34 ASN A O 2
ATOM 2367 N N . VAL A 1 35 ? 6.242 -12.590 2.607 1.00 1.00 35 VAL A N 2
ATOM 2368 C CA . VAL A 1 35 ? 5.608 -11.366 3.152 1.00 1.00 35 VAL A CA 2
ATOM 2369 C C . VAL A 1 35 ? 4.618 -10.785 2.125 1.00 1.00 35 VAL A C 2
ATOM 2370 O O . VAL A 1 35 ? 4.993 -9.881 1.378 1.00 1.00 35 VAL A O 2
ATOM 2383 N N . PRO A 1 36 ? 3.404 -11.263 2.079 1.00 1.00 36 PRO A N 2
ATOM 2384 C CA . PRO A 1 36 ? 2.390 -10.731 1.105 1.00 1.00 36 PRO A CA 2
ATOM 2385 C C . PRO A 1 36 ? 1.785 -9.417 1.589 1.00 1.00 36 PRO A C 2
ATOM 2386 O O . PRO A 1 36 ? 1.805 -9.093 2.777 1.00 1.00 36 PRO A O 2
ATOM 2397 N N . VAL A 1 37 ? 1.236 -8.661 0.644 1.00 1.00 37 VAL A N 2
ATOM 2398 C CA . VAL A 1 37 ? 0.604 -7.355 0.944 1.00 1.00 37 VAL A CA 2
ATOM 2399 C C . VAL A 1 37 ? -0.833 -7.345 0.431 1.00 1.00 37 VAL A C 2
ATOM 2400 O O . VAL A 1 37 ? -1.113 -7.768 -0.691 1.00 1.00 37 VAL A O 2
ATOM 2413 N N . ALA A 1 38 ? -1.737 -6.832 1.258 1.00 1.00 38 ALA A N 2
ATOM 2414 C CA . ALA A 1 38 ? -3.161 -6.736 0.901 1.00 1.00 38 ALA A CA 2
ATOM 2415 C C . ALA A 1 38 ? -3.645 -5.310 1.124 1.00 1.00 38 ALA A C 2
ATOM 2416 O O . ALA A 1 38 ? -3.704 -4.840 2.260 1.00 1.00 38 ALA A O 2
ATOM 2423 N N . VAL A 1 39 ? -4.024 -4.637 0.042 1.00 1.00 39 VAL A N 2
ATOM 2424 C CA . VAL A 1 39 ? -4.528 -3.260 0.085 1.00 1.00 39 VAL A CA 2
ATOM 2425 C C . VAL A 1 39 ? -6.035 -3.259 -0.185 1.00 1.00 39 VAL A C 2
ATOM 2426 O O . VAL A 1 39 ? -6.542 -3.990 -1.036 1.00 1.00 39 VAL A O 2
ATOM 2439 N N . TYR A 1 40 ? -6.744 -2.414 0.557 1.00 1.00 40 TYR A N 2
ATOM 2440 C CA . TYR A 1 40 ? -8.207 -2.301 0.419 1.00 1.00 40 TYR A CA 2
ATOM 2441 C C . TYR A 1 40 ? -8.651 -0.852 0.655 1.00 1.00 40 TYR A C 2
ATOM 2442 O O . TYR A 1 40 ? -8.278 -0.221 1.645 1.00 1.00 40 TYR A O 2
ATOM 2460 N N . LEU A 1 41 ? -9.456 -0.339 -0.268 1.00 1.00 41 LEU A N 2
ATOM 2461 C CA . LEU A 1 41 ? -9.948 1.048 -0.164 1.00 1.00 41 LEU A CA 2
ATOM 2462 C C . LEU A 1 41 ? -11.197 1.097 0.728 1.00 1.00 41 LEU A C 2
ATOM 2463 O O . LEU A 1 41 ? -12.169 0.381 0.487 1.00 1.00 41 LEU A O 2
ATOM 2479 N N . GLY A 1 42 ? -11.160 1.947 1.749 1.00 1.00 42 GLY A N 2
ATOM 2480 C CA . GLY A 1 42 ? -12.291 2.117 2.686 1.00 1.00 42 GLY A CA 2
ATOM 2481 C C . GLY A 1 42 ? -11.852 1.878 4.118 1.00 1.00 42 GLY A C 2
ATOM 2482 O O . GLY A 1 42 ? -10.663 1.911 4.434 1.00 1.00 42 GLY A O 2
ATOM 2486 N N . ASN A 1 43 ? -12.827 1.644 4.990 1.00 1.00 43 ASN A N 2
ATOM 2487 C CA . ASN A 1 43 ? -12.552 1.410 6.422 1.00 1.00 43 ASN A CA 2
ATOM 2488 C C . ASN A 1 43 ? -12.425 -0.110 6.725 1.00 1.00 43 ASN A C 2
ATOM 2489 O O . ASN A 1 43 ? -13.128 -0.906 6.101 1.00 1.00 43 ASN A O 2
ATOM 2500 N N . PRO A 1 44 ? -11.595 -0.499 7.656 1.00 1.00 44 PRO A N 2
ATOM 2501 C CA . PRO A 1 44 ? -11.444 -1.965 7.991 1.00 1.00 44 PRO A CA 2
ATOM 2502 C C . PRO A 1 44 ? -12.681 -2.509 8.714 1.00 1.00 44 PRO A C 2
ATOM 2503 O O . PRO A 1 44 ? -12.830 -3.723 8.867 1.00 1.00 44 PRO A O 2
ATOM 2514 N N . ALA A 1 45 ? -13.556 -1.612 9.156 1.00 1.00 45 ALA A N 2
ATOM 2515 C CA . ALA A 1 45 ? -14.777 -2.016 9.867 1.00 1.00 45 ALA A CA 2
ATOM 2516 C C . ALA A 1 45 ? -15.621 -2.956 9.002 1.00 1.00 45 ALA A C 2
ATOM 2517 O O . ALA A 1 45 ? -16.124 -3.976 9.477 1.00 1.00 45 ALA A O 2
ATOM 2524 N N . GLN A 1 46 ? -15.764 -2.604 7.728 1.00 1.00 46 GLN A N 2
ATOM 2525 C CA . GLN A 1 46 ? -16.546 -3.421 6.785 1.00 1.00 46 GLN A CA 2
ATOM 2526 C C . GLN A 1 46 ? -15.694 -4.583 6.268 1.00 1.00 46 GLN A C 2
ATOM 2527 O O . GLN A 1 46 ? -16.113 -5.306 5.363 1.00 1.00 46 GLN A O 2
ATOM 2541 N N . GLY A 1 47 ? -14.507 -4.753 6.839 1.00 1.00 47 GLY A N 2
ATOM 2542 C CA . GLY A 1 47 ? -13.589 -5.832 6.437 1.00 1.00 47 GLY A CA 2
ATOM 2543 C C . GLY A 1 47 ? -12.834 -5.457 5.170 1.00 1.00 47 GLY A C 2
ATOM 2544 O O . GLY A 1 47 ? -11.891 -6.138 4.767 1.00 1.00 47 GLY A O 2
ATOM 2548 N N . GLY A 1 48 ? -13.251 -4.358 4.550 1.00 1.00 48 GLY A N 2
ATOM 2549 C CA . GLY A 1 48 ? -12.610 -3.886 3.315 1.00 1.00 48 GLY A CA 2
ATOM 2550 C C . GLY A 1 48 ? -12.601 -4.978 2.237 1.00 1.00 48 GLY A C 2
ATOM 2551 O O . GLY A 1 48 ? -13.040 -6.102 2.480 1.00 1.00 48 GLY A O 2
ATOM 2555 N N . VAL A 1 49 ? -12.084 -4.643 1.059 1.00 1.00 49 VAL A N 2
ATOM 2556 C CA . VAL A 1 49 ? -12.004 -5.605 -0.075 1.00 1.00 49 VAL A CA 2
ATOM 2557 C C . VAL A 1 49 ? -10.605 -5.572 -0.705 1.00 1.00 49 VAL A C 2
ATOM 2558 O O . VAL A 1 49 ? -10.040 -4.503 -0.935 1.00 1.00 49 VAL A O 2
ATOM 2571 N N . GLU A 1 50 ? -10.064 -6.753 -0.988 1.00 1.00 50 GLU A N 2
ATOM 2572 C CA . GLU A 1 50 ? -8.732 -6.852 -1.596 1.00 1.00 50 GLU A CA 2
ATOM 2573 C C . GLU A 1 50 ? -8.789 -6.383 -3.057 1.00 1.00 50 GLU A C 2
ATOM 2574 O O . GLU A 1 50 ? -9.662 -6.794 -3.823 1.00 1.00 50 GLU A O 2
ATOM 2586 N N . ILE A 1 51 ? -7.845 -5.525 -3.428 1.00 1.00 51 ILE A N 2
ATOM 2587 C CA . ILE A 1 51 ? -7.775 -4.982 -4.808 1.00 1.00 51 ILE A CA 2
ATOM 2588 C C . ILE A 1 51 ? -6.652 -5.665 -5.569 1.00 1.00 51 ILE A C 2
ATOM 2589 O O . ILE A 1 51 ? -6.807 -6.016 -6.739 1.00 1.00 51 ILE A O 2
ATOM 2605 N N . GLY A 1 52 ? -5.514 -5.841 -4.905 1.00 1.00 52 GLY A N 2
ATOM 2606 C CA . GLY A 1 52 ? -4.361 -6.487 -5.537 1.00 1.00 52 GLY A CA 2
ATOM 2607 C C . GLY A 1 52 ? -3.291 -6.799 -4.511 1.00 1.00 52 GLY A C 2
ATOM 2608 O O . GLY A 1 52 ? -3.218 -6.160 -3.461 1.00 1.00 52 GLY A O 2
ATOM 2612 N N . ARG A 1 53 ? -2.456 -7.787 -4.816 1.00 1.00 53 ARG A N 2
ATOM 2613 C CA . ARG A 1 53 ? -1.374 -8.197 -3.909 1.00 1.00 53 ARG A CA 2
ATOM 2614 C C . ARG A 1 53 ? -0.176 -8.704 -4.703 1.00 1.00 53 ARG A C 2
ATOM 2615 O O . ARG A 1 53 ? -0.286 -9.057 -5.877 1.00 1.00 53 ARG A O 2
ATOM 2636 N N . ASP A 1 54 ? 0.976 -8.741 -4.042 1.00 1.00 54 ASP A N 2
ATOM 2637 C CA . ASP A 1 54 ? 2.212 -9.214 -4.678 1.00 1.00 54 ASP A CA 2
ATOM 2638 C C . ASP A 1 54 ? 3.242 -9.596 -3.609 1.00 1.00 54 ASP A C 2
ATOM 2639 O O . ASP A 1 54 ? 3.738 -8.736 -2.880 1.00 1.00 54 ASP A O 2
ATOM 2648 N N . THR A 1 55 ? 3.571 -10.882 -3.537 1.00 1.00 55 THR A N 2
ATOM 2649 C CA . THR A 1 55 ? 4.556 -11.368 -2.560 1.00 1.00 55 THR A CA 2
ATOM 2650 C C . THR A 1 55 ? 5.963 -11.150 -3.105 1.00 1.00 55 THR A C 2
ATOM 2651 O O . THR A 1 55 ? 6.219 -11.353 -4.292 1.00 1.00 55 THR A O 2
ATOM 2662 N N . ILE A 1 56 ? 6.875 -10.750 -2.224 1.00 1.00 56 ILE A N 2
ATOM 2663 C CA . ILE A 1 56 ? 8.261 -10.498 -2.626 1.00 1.00 56 ILE A CA 2
ATOM 2664 C C . ILE A 1 56 ? 9.027 -11.826 -2.699 1.00 1.00 56 ILE A C 2
ATOM 2665 O O . ILE A 1 56 ? 8.747 -12.749 -1.935 1.00 1.00 56 ILE A O 2
ATOM 2681 N N . SER A 1 57 ? 9.989 -11.908 -3.613 1.00 1.00 57 SER A N 2
ATOM 2682 C CA . SER A 1 57 ? 10.788 -13.132 -3.766 1.00 1.00 57 SER A CA 2
ATOM 2683 C C . SER A 1 57 ? 11.613 -13.393 -2.510 1.00 1.00 57 SER A C 2
ATOM 2684 O O . SER A 1 57 ? 11.668 -14.513 -2.001 1.00 1.00 57 SER A O 2
ATOM 2692 N N . ARG A 1 58 ? 12.262 -12.342 -2.019 1.00 1.00 58 ARG A N 2
ATOM 2693 C CA . ARG A 1 58 ? 13.100 -12.447 -0.818 1.00 1.00 58 ARG A CA 2
ATOM 2694 C C . ARG A 1 58 ? 13.454 -11.049 -0.281 1.00 1.00 58 ARG A C 2
ATOM 2695 O O . ARG A 1 58 ? 13.795 -10.144 -1.041 1.00 1.00 58 ARG A O 2
ATOM 2716 N N . ILE A 1 59 ? 13.378 -10.895 1.038 1.00 1.00 59 ILE A N 2
ATOM 2717 C CA . ILE A 1 59 ? 13.689 -9.589 1.693 1.00 1.00 59 ILE A CA 2
ATOM 2718 C C . ILE A 1 59 ? 14.890 -9.734 2.678 1.00 1.00 59 ILE A C 2
ATOM 2719 O O . ILE A 1 59 ? 14.762 -10.496 3.637 1.00 1.00 59 ILE A O 2
ATOM 2735 N N . PRO A 1 60 ? 15.980 -9.045 2.477 1.00 1.00 60 PRO A N 2
ATOM 2736 C CA . PRO A 1 60 ? 17.157 -9.172 3.416 1.00 1.00 60 PRO A CA 2
ATOM 2737 C C . PRO A 1 60 ? 16.903 -8.447 4.746 1.00 1.00 60 PRO A C 2
ATOM 2738 O O . PRO A 1 60 ? 16.011 -7.605 4.848 1.00 1.00 60 PRO A O 2
ATOM 2749 N N . VAL A 1 61 ? 17.698 -8.786 5.755 1.00 1.00 61 VAL A N 2
ATOM 2750 C CA . VAL A 1 61 ? 17.561 -8.175 7.087 1.00 1.00 61 VAL A CA 2
ATOM 2751 C C . VAL A 1 61 ? 17.960 -6.694 7.040 1.00 1.00 61 VAL A C 2
ATOM 2752 O O . VAL A 1 61 ? 18.949 -6.334 6.402 1.00 1.00 61 VAL A O 2
ATOM 2765 N N . GLY A 1 62 ? 17.186 -5.848 7.712 1.00 1.00 62 GLY A N 2
ATOM 2766 C CA . GLY A 1 62 ? 17.461 -4.416 7.751 1.00 1.00 62 GLY A CA 2
ATOM 2767 C C . GLY A 1 62 ? 17.140 -3.788 6.415 1.00 1.00 62 GLY A C 2
ATOM 2768 O O . GLY A 1 62 ? 17.561 -2.667 6.129 1.00 1.00 62 GLY A O 2
ATOM 2772 N N . GLY A 1 63 ? 16.381 -4.507 5.596 1.00 1.00 63 GLY A N 2
ATOM 2773 C CA . GLY A 1 63 ? 15.973 -4.047 4.255 1.00 1.00 63 GLY A CA 2
ATOM 2774 C C . GLY A 1 63 ? 14.475 -3.805 4.214 1.00 1.00 63 GLY A C 2
ATOM 2775 O O . GLY A 1 63 ? 13.798 -3.789 5.240 1.00 1.00 63 GLY A O 2
ATOM 2779 N N . THR A 1 64 ? 13.959 -3.607 3.005 1.00 1.00 64 THR A N 2
ATOM 2780 C CA . THR A 1 64 ? 12.522 -3.340 2.787 1.00 1.00 64 THR A CA 2
ATOM 2781 C C . THR A 1 64 ? 12.022 -4.072 1.549 1.00 1.00 64 THR A C 2
ATOM 2782 O O . THR A 1 64 ? 12.723 -4.895 0.962 1.00 1.00 64 THR A O 2
ATOM 2793 N N . GLY A 1 65 ? 10.796 -3.748 1.149 1.00 1.00 65 GLY A N 2
ATOM 2794 C CA . GLY A 1 65 ? 10.163 -4.367 -0.024 1.00 1.00 65 GLY A CA 2
ATOM 2795 C C . GLY A 1 65 ? 9.358 -3.339 -0.796 1.00 1.00 65 GLY A C 2
ATOM 2796 O O . GLY A 1 65 ? 8.789 -2.409 -0.223 1.00 1.00 65 GLY A O 2
ATOM 2800 N N . LEU A 1 66 ? 9.311 -3.513 -2.113 1.00 1.00 66 LEU A N 2
ATOM 2801 C CA . LEU A 1 66 ? 8.560 -2.573 -2.989 1.00 1.00 66 LEU A CA 2
ATOM 2802 C C . LEU A 1 66 ? 7.536 -3.351 -3.831 1.00 1.00 66 LEU A C 2
ATOM 2803 O O . LEU A 1 66 ? 7.892 -4.161 -4.688 1.00 1.00 66 LEU A O 2
ATOM 2819 N N . ALA A 1 67 ? 6.261 -3.081 -3.577 1.00 1.00 67 ALA A N 2
ATOM 2820 C CA . ALA A 1 67 ? 5.156 -3.736 -4.298 1.00 1.00 67 ALA A CA 2
ATOM 2821 C C . ALA A 1 67 ? 4.509 -2.739 -5.253 1.00 1.00 67 ALA A C 2
ATOM 2822 O O . ALA A 1 67 ? 4.538 -1.528 -5.029 1.00 1.00 67 ALA A O 2
ATOM 2829 N N . ARG A 1 68 ? 3.903 -3.265 -6.312 1.00 1.00 68 ARG A N 2
ATOM 2830 C CA . ARG A 1 68 ? 3.229 -2.408 -7.320 1.00 1.00 68 ARG A CA 2
ATOM 2831 C C . ARG A 1 68 ? 1.790 -2.874 -7.507 1.00 1.00 68 ARG A C 2
ATOM 2832 O O . ARG A 1 68 ? 1.540 -4.024 -7.871 1.00 1.00 68 ARG A O 2
ATOM 2853 N N . VAL A 1 69 ? 0.848 -1.968 -7.265 1.00 1.00 69 VAL A N 2
ATOM 2854 C CA . VAL A 1 69 ? -0.585 -2.275 -7.423 1.00 1.00 69 VAL A CA 2
ATOM 2855 C C . VAL A 1 69 ? -1.279 -1.117 -8.147 1.00 1.00 69 VAL A C 2
ATOM 2856 O O . VAL A 1 69 ? -1.129 0.049 -7.787 1.00 1.00 69 VAL A O 2
ATOM 2869 N N . GLN A 1 70 ? -2.060 -1.466 -9.163 1.00 1.00 70 GLN A N 2
ATOM 2870 C CA . GLN A 1 70 ? -2.801 -0.464 -9.960 1.00 1.00 70 GLN A CA 2
ATOM 2871 C C . GLN A 1 70 ? -4.297 -0.588 -9.690 1.00 1.00 70 GLN A C 2
ATOM 2872 O O . GLN A 1 70 ? -4.833 -1.694 -9.606 1.00 1.00 70 GLN A O 2
ATOM 2886 N N . TRP A 1 71 ? -4.967 0.552 -9.566 1.00 1.00 71 TRP A N 2
ATOM 2887 C CA . TRP A 1 71 ? -6.417 0.590 -9.313 1.00 1.00 71 TRP A CA 2
ATOM 2888 C C . TRP A 1 71 ? -7.068 1.693 -10.158 1.00 1.00 71 TRP A C 2
ATOM 2889 O O . TRP A 1 71 ? -6.594 2.828 -10.224 1.00 1.00 71 TRP A O 2
ATOM 2910 N N . LYS A 1 72 ? -8.179 1.335 -10.796 1.00 1.00 72 LYS A N 2
ATOM 2911 C CA . LYS A 1 72 ? -8.919 2.285 -11.634 1.00 1.00 72 LYS A CA 2
ATOM 2912 C C . LYS A 1 72 ? -9.938 3.047 -10.777 1.00 1.00 72 LYS A C 2
ATOM 2913 O O . LYS A 1 72 ? -10.826 2.442 -10.176 1.00 1.00 72 LYS A O 2
ATOM 2932 N N . ALA A 1 73 ? -9.815 4.371 -10.746 1.00 1.00 73 ALA A N 2
ATOM 2933 C CA . ALA A 1 73 ? -10.744 5.187 -9.957 1.00 1.00 73 ALA A CA 2
ATOM 2934 C C . ALA A 1 73 ? -12.128 5.170 -10.617 1.00 1.00 73 ALA A C 2
ATOM 2935 O O . ALA A 1 73 ? -12.270 5.549 -11.781 1.00 1.00 73 ALA A O 2
ATOM 2942 N N . THR A 1 74 ? -13.140 4.745 -9.867 1.00 1.00 74 THR A N 2
ATOM 2943 C CA . THR A 1 74 ? -14.509 4.677 -10.390 1.00 1.00 74 THR A CA 2
ATOM 2944 C C . THR A 1 74 ? -15.502 4.425 -9.255 1.00 1.00 74 THR A C 2
ATOM 2945 O O . THR A 1 74 ? -15.163 4.536 -8.078 1.00 1.00 74 THR A O 2
ATOM 2956 N N . ARG A 1 75 ? -16.733 4.085 -9.625 1.00 1.00 75 ARG A N 2
ATOM 2957 C CA . ARG A 1 75 ? -17.791 3.810 -8.649 1.00 1.00 75 ARG A CA 2
ATOM 2958 C C . ARG A 1 75 ? -18.004 5.028 -7.735 1.00 1.00 75 ARG A C 2
ATOM 2959 O O . ARG A 1 75 ? -18.021 4.909 -6.510 1.00 1.00 75 ARG A O 2
ATOM 2980 N N . LYS A 1 76 ? -18.162 6.195 -8.351 1.00 1.00 76 LYS A N 2
ATOM 2981 C CA . LYS A 1 76 ? -18.370 7.435 -7.595 1.00 1.00 76 LYS A CA 2
ATOM 2982 C C . LYS A 1 76 ? -18.809 8.562 -8.539 1.00 1.00 76 LYS A C 2
ATOM 2983 O O . LYS A 1 76 ? -17.985 9.315 -9.056 1.00 1.00 76 LYS A O 2
ATOM 3002 N N . LEU A 1 77 ? -20.119 8.675 -8.738 1.00 1.00 77 LEU A N 2
ATOM 3003 C CA . LEU A 1 77 ? -20.676 9.714 -9.614 1.00 1.00 77 LEU A CA 2
ATOM 3004 C C . LEU A 1 77 ? -20.455 11.095 -8.998 1.00 1.00 77 LEU A C 2
ATOM 3005 O O . LEU A 1 77 ? -20.284 12.091 -9.701 1.00 1.00 77 LEU A O 2
ATOM 3021 N N . ALA A 1 78 ? -20.472 11.141 -7.670 1.00 1.00 78 ALA A N 2
ATOM 3022 C CA . ALA A 1 78 ? -20.292 12.403 -6.936 1.00 1.00 78 ALA A CA 2
ATOM 3023 C C . ALA A 1 78 ? -21.309 13.451 -7.408 1.00 1.00 78 ALA A C 2
ATOM 3024 O O . ALA A 1 78 ? -20.956 14.390 -8.121 1.00 1.00 78 ALA A O 2
ATOM 3031 N N . GLY A 1 79 ? -22.566 13.278 -7.009 1.00 1.00 79 GLY A N 2
ATOM 3032 C CA . GLY A 1 79 ? -23.633 14.201 -7.393 1.00 1.00 79 GLY A CA 2
ATOM 3033 C C . GLY A 1 79 ? -23.375 15.588 -6.825 1.00 1.00 79 GLY A C 2
ATOM 3034 O O . GLY A 1 79 ? -23.881 15.941 -5.758 1.00 1.00 79 GLY A O 2
ATOM 3038 N N . ARG A 1 80 ? -22.581 16.375 -7.544 1.00 1.00 80 ARG A N 2
ATOM 3039 C CA . ARG A 1 80 ? -22.245 17.738 -7.108 1.00 1.00 80 ARG A CA 2
ATOM 3040 C C . ARG A 1 80 ? -21.727 17.734 -5.662 1.00 1.00 80 ARG A C 2
ATOM 3041 O O . ARG A 1 80 ? -22.500 17.886 -4.714 1.00 1.00 80 ARG A O 2
ATOM 3062 N N . ALA A 1 81 ? -20.420 17.552 -5.509 1.00 1.00 81 ALA A N 2
ATOM 3063 C CA . ALA A 1 81 ? -19.804 17.518 -4.182 1.00 1.00 81 ALA A CA 2
ATOM 3064 C C . ALA A 1 81 ? -18.285 17.601 -4.306 1.00 1.00 81 ALA A C 2
ATOM 3065 O O . ALA A 1 81 ? -17.632 16.607 -4.625 1.00 1.00 81 ALA A O 2
ATOM 3072 N N . ALA A 1 82 ? -17.728 18.777 -4.039 1.00 1.00 82 ALA A N 2
ATOM 3073 C CA . ALA A 1 82 ? -16.283 18.979 -4.113 1.00 1.00 82 ALA A CA 2
ATOM 3074 C C . ALA A 1 82 ? -15.585 18.117 -3.067 1.00 1.00 82 ALA A C 2
ATOM 3075 O O . ALA A 1 82 ? -16.207 17.257 -2.441 1.00 1.00 82 ALA A O 2
ATOM 3082 N N . ASN A 1 83 ? -14.290 18.354 -2.882 1.00 1.00 83 ASN A N 2
ATOM 3083 C CA . ASN A 1 83 ? -13.489 17.578 -1.900 1.00 1.00 83 ASN A CA 2
ATOM 3084 C C . ASN A 1 83 ? -13.895 16.073 -1.903 1.00 1.00 83 ASN A C 2
ATOM 3085 O O . ASN A 1 83 ? -14.537 15.621 -0.953 1.00 1.00 83 ASN A O 2
ATOM 3096 N N . PRO A 1 84 ? -13.568 15.339 -2.930 1.00 1.00 84 PRO A N 2
ATOM 3097 C CA . PRO A 1 84 ? -13.963 13.884 -3.032 1.00 1.00 84 PRO A CA 2
ATOM 3098 C C . PRO A 1 84 ? -13.613 13.083 -1.773 1.00 1.00 84 PRO A C 2
ATOM 3099 O O . PRO A 1 84 ? -14.407 12.291 -1.267 1.00 1.00 84 PRO A O 2
ATOM 3110 N N . GLY A 1 85 ? -12.397 13.302 -1.283 1.00 1.00 85 GLY A N 2
ATOM 3111 C CA . GLY A 1 85 ? -11.943 12.600 -0.082 1.00 1.00 85 GLY A CA 2
ATOM 3112 C C . GLY A 1 85 ? -11.846 11.101 -0.339 1.00 1.00 85 GLY A C 2
ATOM 3113 O O . GLY A 1 85 ? -12.729 10.326 0.027 1.00 1.00 85 GLY A O 2
ATOM 3117 N N . VAL A 1 86 ? -10.748 10.703 -0.971 1.00 1.00 86 VAL A N 2
ATOM 3118 C CA . VAL A 1 86 ? -10.500 9.280 -1.304 1.00 1.00 86 VAL A CA 2
ATOM 3119 C C . VAL A 1 86 ? -9.242 8.796 -0.558 1.00 1.00 86 VAL A C 2
ATOM 3120 O O . VAL A 1 86 ? -8.173 8.766 -1.168 1.00 1.00 86 VAL A O 2
ATOM 3133 N N . PRO A 1 87 ? -9.340 8.417 0.688 1.00 1.00 87 PRO A N 2
ATOM 3134 C CA . PRO A 1 87 ? -8.152 7.926 1.462 1.00 1.00 87 PRO A CA 2
ATOM 3135 C C . PRO A 1 87 ? -7.791 6.495 1.072 1.00 1.00 87 PRO A C 2
ATOM 3136 O O . PRO A 1 87 ? -8.605 5.756 0.520 1.00 1.00 87 PRO A O 2
ATOM 3147 N N . VAL A 1 88 ? -6.556 6.109 1.384 1.00 1.00 88 VAL A N 2
ATOM 3148 C CA . VAL A 1 88 ? -6.045 4.756 1.077 1.00 1.00 88 VAL A CA 2
ATOM 3149 C C . VAL A 1 88 ? -5.562 4.079 2.351 1.00 1.00 88 VAL A C 2
ATOM 3150 O O . VAL A 1 88 ? -5.256 4.731 3.349 1.00 1.00 88 VAL A O 2
ATOM 3163 N N . TYR A 1 89 ? -5.500 2.752 2.307 1.00 1.00 89 TYR A N 2
ATOM 3164 C CA . TYR A 1 89 ? -5.050 1.953 3.458 1.00 1.00 89 TYR A CA 2
ATOM 3165 C C . TYR A 1 89 ? -4.267 0.738 2.977 1.00 1.00 89 TYR A C 2
ATOM 3166 O O . TYR A 1 89 ? -4.517 0.188 1.904 1.00 1.00 89 TYR A O 2
ATOM 3184 N N . ALA A 1 90 ? -3.316 0.313 3.802 1.00 1.00 90 ALA A N 2
ATOM 3185 C CA . ALA A 1 90 ? -2.476 -0.844 3.481 1.00 1.00 90 ALA A CA 2
ATOM 3186 C C . ALA A 1 90 ? -2.065 -1.561 4.764 1.00 1.00 90 ALA A C 2
ATOM 3187 O O . ALA A 1 90 ? -1.678 -0.926 5.746 1.00 1.00 90 ALA A O 2
ATOM 3194 N N . VAL A 1 91 ? -2.136 -2.888 4.742 1.00 1.00 91 VAL A N 2
ATOM 3195 C CA . VAL A 1 91 ? -1.773 -3.713 5.911 1.00 1.00 91 VAL A CA 2
ATOM 3196 C C . VAL A 1 91 ? -0.973 -4.927 5.454 1.00 1.00 91 VAL A C 2
ATOM 3197 O O . VAL A 1 91 ? -1.219 -5.502 4.394 1.00 1.00 91 VAL A O 2
A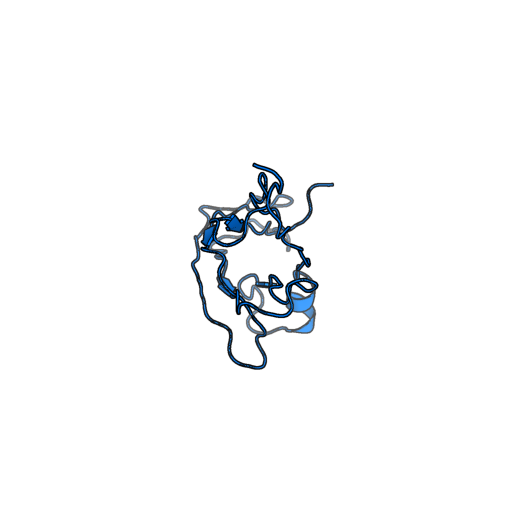TOM 3210 N N . VAL A 1 92 ? -0.007 -5.314 6.280 1.00 1.00 92 VAL A N 2
ATOM 3211 C CA . VAL A 1 92 ? 0.852 -6.466 5.995 1.00 1.00 92 VAL A CA 2
ATOM 3212 C C . VAL A 1 92 ? 0.291 -7.714 6.681 1.00 1.00 92 VAL A C 2
ATOM 3213 O O . VAL A 1 92 ? -0.172 -7.660 7.821 1.00 1.00 92 VAL A O 2
ATOM 3226 N N . ASP A 1 93 ? 0.352 -8.840 5.978 1.00 1.00 93 ASP A N 2
ATOM 3227 C CA . ASP A 1 93 ? -0.151 -10.131 6.516 1.00 1.00 93 ASP A CA 2
ATOM 3228 C C . ASP A 1 93 ? 0.999 -11.158 6.563 1.00 1.00 93 ASP A C 2
ATOM 3229 O O . ASP A 1 93 ? 1.091 -11.981 5.653 1.00 1.00 93 ASP A O 2
ATOM 3238 N N . PRO A 1 94 ? 1.835 -11.133 7.565 1.00 1.00 94 PRO A N 2
ATOM 3239 C CA . PRO A 1 94 ? 2.976 -12.106 7.668 1.00 1.00 94 PRO A CA 2
ATOM 3240 C C . PRO A 1 94 ? 2.506 -13.462 8.206 1.00 1.00 94 PRO A C 2
ATOM 3241 O O . PRO A 1 94 ? 1.431 -13.582 8.792 1.00 1.00 94 PRO A O 2
ATOM 3252 N N . ASP A 1 95 ? 3.335 -14.479 7.996 1.00 1.00 95 ASP A N 2
ATOM 3253 C CA . ASP A 1 95 ? 3.021 -15.844 8.449 1.00 1.00 95 ASP A CA 2
ATOM 3254 C C . ASP A 1 95 ? 3.313 -15.987 9.943 1.00 1.00 95 ASP A C 2
ATOM 3255 O O . ASP A 1 95 ? 3.492 -17.095 10.449 1.00 1.00 95 ASP A O 2
ATOM 3264 N N . ASN A 1 96 ? 3.355 -14.857 10.641 1.00 1.00 96 ASN A N 2
ATOM 3265 C CA . ASN A 1 96 ? 3.631 -14.844 12.091 1.00 1.00 96 ASN A CA 2
ATOM 3266 C C . ASN A 1 96 ? 2.819 -13.753 12.782 1.00 1.00 96 ASN A C 2
ATOM 3267 O O . ASN A 1 96 ? 3.313 -13.069 13.679 1.00 1.00 96 ASN A O 2
ATOM 3278 N N . ARG A 1 97 ? 1.564 -13.608 12.369 1.00 1.00 97 ARG A N 2
ATOM 3279 C CA . ARG A 1 97 ? 0.660 -12.615 12.958 1.00 1.00 97 ARG A CA 2
ATOM 3280 C C . ARG A 1 97 ? 0.558 -12.817 14.488 1.00 1.00 97 ARG A C 2
ATOM 3281 O O . ARG A 1 97 ? -0.216 -13.650 14.960 1.00 1.00 97 ARG A O 2
ATOM 3302 N N . VAL A 1 98 ? 1.346 -12.054 15.240 1.00 1.00 98 VAL A N 2
ATOM 3303 C CA . VAL A 1 98 ? 1.341 -12.167 16.704 1.00 1.00 98 VAL A CA 2
ATOM 3304 C C . VAL A 1 98 ? -0.051 -11.831 17.257 1.00 1.00 98 VAL A C 2
ATOM 3305 O O . VAL A 1 98 ? -0.651 -12.631 17.976 1.00 1.00 98 VAL A O 2
ATOM 3318 N N . ALA A 1 99 ? -0.552 -10.647 16.918 1.00 1.00 99 ALA A N 2
ATOM 3319 C CA . ALA A 1 99 ? -1.873 -10.208 17.384 1.00 1.00 99 ALA A CA 2
ATOM 3320 C C . ALA A 1 99 ? -2.307 -8.945 16.641 1.00 1.00 99 ALA A C 2
ATOM 3321 O O . ALA A 1 99 ? -1.618 -8.458 15.745 1.00 1.00 99 ALA A O 2
ATOM 3328 N N . GLU A 1 100 ? -3.458 -8.415 17.038 1.00 1.00 100 GLU A N 2
ATOM 3329 C CA . GLU A 1 100 ? -4.000 -7.202 16.411 1.00 1.00 100 GLU A CA 2
ATOM 3330 C C . GLU A 1 100 ? -3.121 -6.000 16.748 1.00 1.00 100 GLU A C 2
ATOM 3331 O O . GLU A 1 100 ? -2.506 -5.397 15.869 1.00 1.00 100 GLU A O 2
ATOM 3343 N N . SER A 1 101 ? -3.065 -5.661 18.032 1.00 1.00 101 SER A N 2
ATOM 3344 C CA . SER A 1 101 ? -2.250 -4.518 18.492 1.00 1.00 101 SER A CA 2
ATOM 3345 C C . SER A 1 101 ? -0.838 -4.561 17.885 1.00 1.00 101 SER A C 2
ATOM 3346 O O . SER A 1 101 ? -0.330 -3.550 17.403 1.00 1.00 101 SER A O 2
ATOM 3354 N N . ASP A 1 102 ? -0.230 -5.743 17.889 1.00 1.00 102 ASP A N 2
ATOM 3355 C CA . ASP A 1 102 ? 1.109 -5.922 17.314 1.00 1.00 102 ASP A CA 2
ATOM 3356 C C . ASP A 1 102 ? 1.090 -5.608 15.809 1.00 1.00 102 ASP A C 2
ATOM 3357 O O . ASP A 1 102 ? 1.639 -4.599 15.369 1.00 1.00 102 ASP A O 2
ATOM 3366 N N . LYS A 1 103 ? 0.453 -6.481 15.035 1.00 1.00 103 LYS A N 2
ATOM 3367 C CA . LYS A 1 103 ? 0.361 -6.285 13.562 1.00 1.00 103 LYS A CA 2
ATOM 3368 C C . LYS A 1 103 ? -0.002 -4.818 13.217 1.00 1.00 103 LYS A C 2
ATOM 3369 O O . LYS A 1 103 ? 0.543 -4.227 12.284 1.00 1.00 103 LYS A O 2
ATOM 3388 N N . ALA A 1 104 ? -0.918 -4.251 13.996 1.00 1.00 104 ALA A N 2
ATOM 3389 C CA . ALA A 1 104 ? -1.330 -2.842 13.798 1.00 1.00 104 ALA A CA 2
ATOM 3390 C C . ALA A 1 104 ? -0.114 -1.870 13.897 1.00 1.00 104 ALA A C 2
ATOM 3391 O O . ALA A 1 104 ? -0.265 -0.652 13.803 1.00 1.00 104 ALA A O 2
ATOM 3398 N N . ASN A 1 105 ? 1.074 -2.442 14.067 1.00 1.00 105 ASN A N 2
ATOM 3399 C CA . ASN A 1 105 ? 2.320 -1.638 14.161 1.00 1.00 105 ASN A CA 2
ATOM 3400 C C . ASN A 1 105 ? 2.978 -1.549 12.785 1.00 1.00 105 ASN A C 2
ATOM 3401 O O . ASN A 1 105 ? 4.201 -1.469 12.681 1.00 1.00 105 ASN A O 2
ATOM 3412 N N . ASN A 1 106 ? 2.160 -1.537 11.737 1.00 1.00 106 ASN A N 2
ATOM 3413 C CA . ASN A 1 106 ? 2.662 -1.465 10.352 1.00 1.00 106 ASN A CA 2
ATOM 3414 C C . ASN A 1 106 ? 1.540 -1.008 9.404 1.00 1.00 106 ASN A C 2
ATOM 3415 O O . ASN A 1 106 ? 1.401 -1.535 8.301 1.00 1.00 106 ASN A O 2
ATOM 3426 N N . VAL A 1 107 ? 0.767 -0.018 9.837 1.00 1.00 107 VAL A N 2
ATOM 3427 C CA . VAL A 1 107 ? -0.351 0.529 9.024 1.00 1.00 107 VAL A CA 2
ATOM 3428 C C . VAL A 1 107 ? -0.020 1.953 8.589 1.00 1.00 107 VAL A C 2
ATOM 3429 O O . VAL A 1 107 ? 0.628 2.707 9.316 1.00 1.00 107 VAL A O 2
ATOM 3442 N N . PHE A 1 108 ? -0.482 2.316 7.397 1.00 1.00 108 PHE A N 2
ATOM 3443 C CA . PHE A 1 108 ? -0.239 3.660 6.850 1.00 1.00 108 PHE A CA 2
ATOM 3444 C C . PHE A 1 108 ? -1.414 4.095 5.982 1.00 1.00 108 PHE A C 2
ATOM 3445 O O . PHE A 1 108 ? -2.131 3.269 5.418 1.00 1.00 108 PHE A O 2
ATOM 3462 N N . SER A 1 109 ? -1.593 5.406 5.870 1.00 1.00 109 SER A N 2
ATOM 3463 C CA . SER A 1 109 ? -2.682 5.967 5.063 1.00 1.00 109 SER A CA 2
ATOM 3464 C C . SER A 1 109 ? -2.384 7.420 4.716 1.00 1.00 109 SER A C 2
ATOM 3465 O O . SER A 1 109 ? -1.782 8.150 5.504 1.00 1.00 109 SER A O 2
ATOM 3473 N N . ARG A 1 110 ? -2.811 7.836 3.528 1.00 1.00 110 ARG A N 2
ATOM 3474 C CA . ARG A 1 110 ? -2.588 9.223 3.063 1.00 1.00 110 ARG A CA 2
ATOM 3475 C C . ARG A 1 110 ? -3.865 9.779 2.422 1.00 1.00 110 ARG A C 2
ATOM 3476 O O . ARG A 1 110 ? -4.473 9.148 1.558 1.00 1.00 110 ARG A O 2
ATOM 3497 N N . ILE A 1 111 ? -4.248 10.979 2.849 1.00 1.00 111 ILE A N 2
ATOM 3498 C CA . ILE A 1 111 ? -5.447 11.635 2.318 1.00 1.00 111 ILE A CA 2
ATOM 3499 C C . ILE A 1 111 ? -5.095 12.294 0.977 1.00 1.00 111 ILE A C 2
ATOM 3500 O O . ILE A 1 111 ? -4.140 13.064 0.873 1.00 1.00 111 ILE A O 2
ATOM 3516 N N . VAL A 1 112 ? -5.897 11.994 -0.039 1.00 1.00 112 VAL A N 2
ATOM 3517 C CA . VAL A 1 112 ? -5.689 12.550 -1.396 1.00 1.00 112 VAL A CA 2
ATOM 3518 C C . VAL A 1 112 ? -7.013 13.090 -1.942 1.00 1.00 112 VAL A C 2
ATOM 3519 O O . VAL A 1 112 ? -8.069 12.479 -1.787 1.00 1.00 112 VAL A O 2
ATOM 3532 N N . LYS A 1 113 ? -6.935 14.247 -2.597 1.00 1.00 113 LYS A N 2
ATOM 3533 C CA . LYS A 1 113 ? -8.124 14.898 -3.186 1.00 1.00 113 LYS A CA 2
ATOM 3534 C C . LYS A 1 113 ? -7.841 15.290 -4.637 1.00 1.00 113 LYS A C 2
ATOM 3535 O O . LYS A 1 113 ? -7.064 16.206 -4.909 1.00 1.00 113 LYS A O 2
ATOM 3554 N N . VAL A 1 114 ? -8.492 14.595 -5.566 1.00 1.00 114 VAL A N 2
ATOM 3555 C CA . VAL A 1 114 ? -8.323 14.860 -7.003 1.00 1.00 114 VAL A CA 2
ATOM 3556 C C . VAL A 1 114 ? -9.343 15.906 -7.459 1.00 1.00 114 VAL A C 2
ATOM 3557 O O . VAL A 1 114 ? -10.513 15.856 -7.081 1.00 1.00 114 VAL A O 2
ATOM 3570 N N . LEU A 1 115 ? -8.885 16.848 -8.278 1.00 1.00 115 LEU A N 2
ATOM 3571 C CA . LEU A 1 115 ? -9.767 17.914 -8.778 1.00 1.00 115 LEU A CA 2
ATOM 3572 C C . LEU A 1 115 ? -10.556 17.399 -9.994 1.00 1.00 115 LEU A C 2
ATOM 3573 O O . LEU A 1 115 ? -10.000 16.783 -10.903 1.00 1.00 115 LEU A O 2
ATOM 3589 N N . GLU A 1 116 ? -11.856 17.669 -9.991 1.00 1.00 116 GLU A N 2
ATOM 3590 C CA . GLU A 1 116 ? -12.730 17.235 -11.083 1.00 1.00 116 GLU A CA 2
ATOM 3591 C C . GLU A 1 116 ? -12.347 17.955 -12.375 1.00 1.00 116 GLU A C 2
ATOM 3592 O O . GLU A 1 116 ? -12.421 17.380 -13.462 1.00 1.00 116 GLU A O 2
ATOM 3604 N N . HIS A 1 117 ? -11.942 19.213 -12.249 1.00 1.00 117 HIS A N 2
ATOM 3605 C CA . HIS A 1 117 ? -11.543 20.021 -13.416 1.00 1.00 117 HIS A CA 2
ATOM 3606 C C . HIS A 1 117 ? -10.494 21.066 -13.015 1.00 1.00 117 HIS A C 2
ATOM 3607 O O . HIS A 1 117 ? -10.405 21.472 -11.856 1.00 1.00 117 HIS A O 2
ATOM 3622 N N . HIS A 1 118 ? -9.708 21.498 -13.995 1.00 1.00 118 HIS A N 2
ATOM 3623 C CA . HIS A 1 118 ? -8.660 22.507 -13.750 1.00 1.00 118 HIS A CA 2
ATOM 3624 C C . HIS A 1 118 ? -8.120 23.047 -15.075 1.00 1.00 118 HIS A C 2
ATOM 3625 O O . HIS A 1 118 ? -7.426 24.064 -15.100 1.00 1.00 118 HIS A O 2
ATOM 3640 N N . HIS A 1 119 ? -8.441 22.363 -16.168 1.00 1.00 119 HIS A N 2
ATOM 3641 C CA . HIS A 1 119 ? -7.985 22.776 -17.503 1.00 1.00 119 HIS A CA 2
ATOM 3642 C C . HIS A 1 119 ? -8.875 23.896 -18.043 1.00 1.00 119 HIS A C 2
ATOM 3643 O O . HIS A 1 119 ? -8.986 24.082 -19.254 1.00 1.00 119 HIS A O 2
ATOM 3658 N N . HIS A 1 120 ? -9.506 24.637 -17.136 1.00 1.00 120 HIS A N 2
ATOM 3659 C CA . HIS A 1 120 ? -10.390 25.742 -17.530 1.00 1.00 120 HIS A CA 2
ATOM 3660 C C . HIS A 1 120 ? -9.600 26.814 -18.289 1.00 1.00 120 HIS A C 2
ATOM 3661 O O . HIS A 1 120 ? -10.029 27.275 -19.347 1.00 1.00 120 HIS A O 2
ATOM 3676 N N . HIS A 1 121 ? -8.449 27.198 -17.747 1.00 1.00 121 HIS A N 2
ATOM 3677 C CA . HIS A 1 121 ? -7.593 28.215 -18.370 1.00 1.00 121 HIS A CA 2
ATOM 3678 C C . HIS A 1 121 ? -6.862 27.620 -19.578 1.00 1.00 121 HIS A C 2
ATOM 3679 O O . HIS A 1 121 ? -5.652 27.395 -19.541 1.00 1.00 121 HIS A O 2
ATOM 3694 N N . HIS A 1 122 ? -7.613 27.372 -20.646 1.00 1.00 122 HIS A N 2
ATOM 3695 C CA . HIS A 1 122 ? -7.034 26.800 -21.869 1.00 1.00 122 HIS A CA 2
ATOM 3696 C C . HIS A 1 122 ? -6.026 27.778 -22.488 1.00 1.00 122 HIS A C 2
ATOM 3697 O O . HIS A 1 122 ? -6.102 28.954 -22.172 1.00 1.00 122 HIS A O 2
ATOM 3713 N N . MET A 1 1 ? 10.964 12.494 4.474 1.00 1.00 1 MET A N 3
ATOM 3714 C CA . MET A 1 1 ? 10.095 13.186 3.479 1.00 1.00 1 MET A CA 3
ATOM 3715 C C . MET A 1 1 ? 9.285 12.140 2.711 1.00 1.00 1 MET A C 3
ATOM 3716 O O . MET A 1 1 ? 8.073 12.279 2.543 1.00 1.00 1 MET A O 3
ATOM 3732 N N . ASP A 1 2 ? 9.962 11.090 2.259 1.00 1.00 2 ASP A N 3
ATOM 3733 C CA . ASP A 1 2 ? 9.303 10.013 1.512 1.00 1.00 2 ASP A CA 3
ATOM 3734 C C . ASP A 1 2 ? 8.344 9.256 2.437 1.00 1.00 2 ASP A C 3
ATOM 3735 O O . ASP A 1 2 ? 8.775 8.452 3.264 1.00 1.00 2 ASP A O 3
ATOM 3744 N N . LEU A 1 3 ? 7.048 9.511 2.282 1.00 1.00 3 LEU A N 3
ATOM 3745 C CA . LEU A 1 3 ? 6.042 8.860 3.127 1.00 1.00 3 LEU A CA 3
ATOM 3746 C C . LEU A 1 3 ? 6.016 7.328 2.881 1.00 1.00 3 LEU A C 3
ATOM 3747 O O . LEU A 1 3 ? 6.314 6.910 1.761 1.00 1.00 3 LEU A O 3
ATOM 3763 N N . PRO A 1 4 ? 5.651 6.529 3.846 1.00 1.00 4 PRO A N 3
ATOM 3764 C CA . PRO A 1 4 ? 5.587 5.030 3.659 1.00 1.00 4 PRO A CA 3
ATOM 3765 C C . PRO A 1 4 ? 4.807 4.625 2.394 1.00 1.00 4 PRO A C 3
ATOM 3766 O O . PRO A 1 4 ? 4.955 3.518 1.874 1.00 1.00 4 PRO A O 3
ATOM 3777 N N . ILE A 1 5 ? 3.961 5.537 1.926 1.00 1.00 5 ILE A N 3
ATOM 3778 C CA . ILE A 1 5 ? 3.112 5.299 0.725 1.00 1.00 5 ILE A CA 3
ATOM 3779 C C . ILE A 1 5 ? 3.405 6.362 -0.348 1.00 1.00 5 ILE A C 3
ATOM 3780 O O . ILE A 1 5 ? 3.442 7.561 -0.074 1.00 1.00 5 ILE A O 3
ATOM 3796 N N . THR A 1 6 ? 3.590 5.894 -1.579 1.00 1.00 6 THR A N 3
ATOM 3797 C CA . THR A 1 6 ? 3.867 6.794 -2.726 1.00 1.00 6 THR A CA 3
ATOM 3798 C C . THR A 1 6 ? 3.010 6.398 -3.929 1.00 1.00 6 THR A C 3
ATOM 3799 O O . THR A 1 6 ? 3.071 5.268 -4.411 1.00 1.00 6 THR A O 3
ATOM 3810 N N . LEU A 1 7 ? 2.215 7.348 -4.411 1.00 1.00 7 LEU A N 3
ATOM 3811 C CA . LEU A 1 7 ? 1.328 7.125 -5.572 1.00 1.00 7 LEU A CA 3
ATOM 3812 C C . LEU A 1 7 ? 1.875 7.849 -6.811 1.00 1.00 7 LEU A C 3
ATOM 3813 O O . LEU A 1 7 ? 2.488 8.912 -6.711 1.00 1.00 7 LEU A O 3
ATOM 3829 N N . SER A 1 8 ? 1.644 7.253 -7.975 1.00 1.00 8 SER A N 3
ATOM 3830 C CA . SER A 1 8 ? 2.114 7.834 -9.247 1.00 1.00 8 SER A CA 3
ATOM 3831 C C . SER A 1 8 ? 1.146 8.916 -9.729 1.00 1.00 8 SER A C 3
ATOM 3832 O O . SER A 1 8 ? 0.908 9.058 -10.929 1.00 1.00 8 SER A O 3
ATOM 3840 N N . LYS A 1 9 ? 0.587 9.670 -8.787 1.00 1.00 9 LYS A N 3
ATOM 3841 C CA . LYS A 1 9 ? -0.359 10.754 -9.094 1.00 1.00 9 LYS A CA 3
ATOM 3842 C C . LYS A 1 9 ? 0.369 11.944 -9.744 1.00 1.00 9 LYS A C 3
ATOM 3843 O O . LYS A 1 9 ? 0.223 13.089 -9.315 1.00 1.00 9 LYS A O 3
ATOM 3862 N N . GLU A 1 10 ? 1.151 11.651 -10.778 1.00 1.00 10 GLU A N 3
ATOM 3863 C CA . GLU A 1 10 ? 1.910 12.695 -11.482 1.00 1.00 10 GLU A CA 3
ATOM 3864 C C . GLU A 1 10 ? 0.970 13.797 -11.988 1.00 1.00 10 GLU A C 3
ATOM 3865 O O . GLU A 1 10 ? 1.297 14.983 -11.932 1.00 1.00 10 GLU A O 3
ATOM 3877 N N . THR A 1 11 ? -0.199 13.391 -12.473 1.00 1.00 11 THR A N 3
ATOM 3878 C CA . THR A 1 11 ? -1.220 14.323 -12.998 1.00 1.00 11 THR A CA 3
ATOM 3879 C C . THR A 1 11 ? -2.563 14.108 -12.260 1.00 1.00 11 THR A C 3
ATOM 3880 O O . THR A 1 11 ? -3.420 13.394 -12.781 1.00 1.00 11 THR A O 3
ATOM 3891 N N . PRO A 1 12 ? -2.763 14.709 -11.118 1.00 1.00 12 PRO A N 3
ATOM 3892 C CA . PRO A 1 12 ? -4.055 14.557 -10.352 1.00 1.00 12 PRO A CA 3
ATOM 3893 C C . PRO A 1 12 ? -5.298 14.736 -11.247 1.00 1.00 12 PRO A C 3
ATOM 3894 O O . PRO A 1 12 ? -5.556 15.832 -11.747 1.00 1.00 12 PRO A O 3
ATOM 3905 N N . PHE A 1 13 ? -6.050 13.658 -11.439 1.00 1.00 13 PHE A N 3
ATOM 3906 C CA . PHE A 1 13 ? -7.259 13.711 -12.276 1.00 1.00 13 PHE A CA 3
ATOM 3907 C C . PHE A 1 13 ? -8.108 12.447 -12.079 1.00 1.00 13 PHE A C 3
ATOM 3908 O O . PHE A 1 13 ? -7.629 11.327 -12.262 1.00 1.00 13 PHE A O 3
ATOM 3925 N N . GLU A 1 14 ? -9.368 12.641 -11.705 1.00 1.00 14 GLU A N 3
ATOM 3926 C CA . GLU A 1 14 ? -10.287 11.510 -11.496 1.00 1.00 14 GLU A CA 3
ATOM 3927 C C . GLU A 1 14 ? -10.417 10.677 -12.785 1.00 1.00 14 GLU A C 3
ATOM 3928 O O . GLU A 1 14 ? -10.347 11.204 -13.896 1.00 1.00 14 GLU A O 3
ATOM 3940 N N . GLY A 1 15 ? -10.606 9.373 -12.614 1.00 1.00 15 GLY A N 3
ATOM 3941 C CA . GLY A 1 15 ? -10.742 8.452 -13.757 1.00 1.00 15 GLY A CA 3
ATOM 3942 C C . GLY A 1 15 ? -9.377 7.951 -14.223 1.00 1.00 15 GLY A C 3
ATOM 3943 O O . GLY A 1 15 ? -9.252 6.828 -14.709 1.00 1.00 15 GLY A O 3
ATOM 3947 N N . GLU A 1 16 ? -8.359 8.793 -14.073 1.00 1.00 16 GLU A N 3
ATOM 3948 C CA . GLU A 1 16 ? -6.995 8.427 -14.489 1.00 1.00 16 GLU A CA 3
ATOM 3949 C C . GLU A 1 16 ? -6.464 7.295 -13.608 1.00 1.00 16 GLU A C 3
ATOM 3950 O O . GLU A 1 16 ? -6.575 7.343 -12.384 1.00 1.00 16 GLU A O 3
ATOM 3962 N N . GLU A 1 17 ? -5.878 6.286 -14.243 1.00 1.00 17 GLU A N 3
ATOM 3963 C CA . GLU A 1 17 ? -5.328 5.148 -13.509 1.00 1.00 17 GLU A CA 3
ATOM 3964 C C . GLU A 1 17 ? -4.106 5.596 -12.695 1.00 1.00 17 GLU A C 3
ATOM 3965 O O . GLU A 1 17 ? -3.251 6.335 -13.185 1.00 1.00 17 GLU A O 3
ATOM 3977 N N . ILE A 1 18 ? -4.033 5.132 -11.452 1.00 1.00 18 ILE A N 3
ATOM 397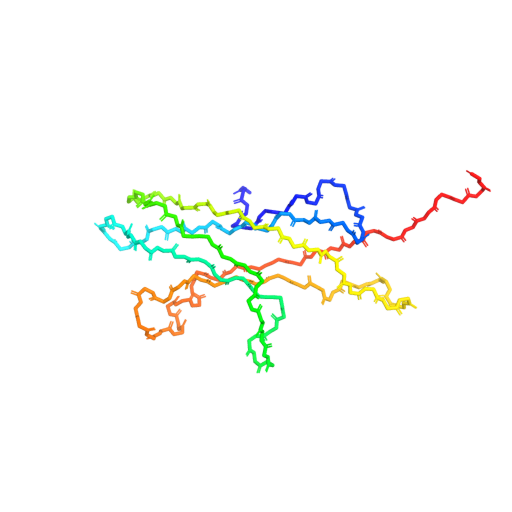8 C CA . ILE A 1 18 ? -2.908 5.469 -10.543 1.00 1.00 18 ILE A CA 3
ATOM 3979 C C . ILE A 1 18 ? -2.268 4.194 -9.990 1.00 1.00 18 ILE A C 3
ATOM 3980 O O . ILE A 1 18 ? -2.937 3.187 -9.761 1.00 1.00 18 ILE A O 3
ATOM 3996 N N . THR A 1 19 ? -0.956 4.256 -9.773 1.00 1.00 19 THR A N 3
ATOM 3997 C CA . THR A 1 19 ? -0.200 3.113 -9.246 1.00 1.00 19 THR A CA 3
ATOM 3998 C C . THR A 1 19 ? -0.119 3.207 -7.722 1.00 1.00 19 THR A C 3
ATOM 3999 O O . THR A 1 19 ? 0.537 4.090 -7.169 1.00 1.00 19 THR A O 3
ATOM 4010 N N . VAL A 1 20 ? -0.788 2.276 -7.050 1.00 1.00 20 VAL A N 3
ATOM 4011 C CA . VAL A 1 20 ? -0.797 2.237 -5.579 1.00 1.00 20 VAL A CA 3
ATOM 4012 C C . VAL A 1 20 ? 0.318 1.313 -5.076 1.00 1.00 20 VAL A C 3
ATOM 4013 O O . VAL A 1 20 ? 0.308 0.112 -5.349 1.00 1.00 20 VAL A O 3
ATOM 4026 N N . SER A 1 21 ? 1.264 1.878 -4.333 1.00 1.00 21 SER A N 3
ATOM 4027 C CA . SER A 1 21 ? 2.404 1.118 -3.773 1.00 1.00 21 SER A CA 3
ATOM 4028 C C . SER A 1 21 ? 2.542 1.396 -2.270 1.00 1.00 21 SER A C 3
ATOM 4029 O O . SER A 1 21 ? 2.450 2.537 -1.819 1.00 1.00 21 SER A O 3
ATOM 4037 N N . ALA A 1 22 ? 2.782 0.333 -1.509 1.00 1.00 22 ALA A N 3
ATOM 4038 C CA . ALA A 1 22 ? 2.941 0.423 -0.039 1.00 1.00 22 ALA A CA 3
ATOM 4039 C C . ALA A 1 22 ? 4.298 -0.153 0.378 1.00 1.00 22 ALA A C 3
ATOM 4040 O O . ALA A 1 22 ? 4.620 -1.296 0.054 1.00 1.00 22 ALA A O 3
ATOM 4047 N N . ARG A 1 23 ? 5.075 0.637 1.111 1.00 1.00 23 ARG A N 3
ATOM 4048 C CA . ARG A 1 23 ? 6.398 0.194 1.568 1.00 1.00 23 ARG A CA 3
ATOM 4049 C C . ARG A 1 23 ? 6.244 -0.678 2.811 1.00 1.00 23 ARG A C 3
ATOM 4050 O O . ARG A 1 23 ? 5.831 -0.203 3.869 1.00 1.00 23 ARG A O 3
ATOM 4071 N N . VAL A 1 24 ? 6.583 -1.957 2.674 1.00 1.00 24 VAL A N 3
ATOM 4072 C CA . VAL A 1 24 ? 6.483 -2.914 3.786 1.00 1.00 24 VAL A CA 3
ATOM 4073 C C . VAL A 1 24 ? 7.839 -3.042 4.486 1.00 1.00 24 VAL A C 3
ATOM 4074 O O . VAL A 1 24 ? 8.850 -3.349 3.854 1.00 1.00 24 VAL A O 3
ATOM 4087 N N . THR A 1 25 ? 7.848 -2.809 5.795 1.00 1.00 25 THR A N 3
ATOM 4088 C CA . THR A 1 25 ? 9.077 -2.891 6.602 1.00 1.00 25 THR A CA 3
ATOM 4089 C C . THR A 1 25 ? 9.116 -4.217 7.363 1.00 1.00 25 THR A C 3
ATOM 4090 O O . THR A 1 25 ? 8.220 -4.526 8.150 1.00 1.00 25 THR A O 3
ATOM 4101 N N . ASN A 1 26 ? 10.171 -4.991 7.128 1.00 1.00 26 ASN A N 3
ATOM 4102 C CA . ASN A 1 26 ? 10.350 -6.288 7.795 1.00 1.00 26 ASN A CA 3
ATOM 4103 C C . ASN A 1 26 ? 11.167 -6.102 9.080 1.00 1.00 26 ASN A C 3
ATOM 4104 O O . ASN A 1 26 ? 12.294 -5.607 9.061 1.00 1.00 26 ASN A O 3
ATOM 4115 N N . ARG A 1 27 ? 10.579 -6.516 10.198 1.00 1.00 27 ARG A N 3
ATOM 4116 C CA . ARG A 1 27 ? 11.234 -6.404 11.523 1.00 1.00 27 ARG A CA 3
ATOM 4117 C C . ARG A 1 27 ? 11.598 -7.796 12.055 1.00 1.00 27 ARG A C 3
ATOM 4118 O O . ARG A 1 27 ? 10.750 -8.682 12.144 1.00 1.00 27 ARG A O 3
ATOM 4139 N N . GLY A 1 28 ? 12.868 -7.969 12.405 1.00 1.00 28 GLY A N 3
ATOM 4140 C CA . GLY A 1 28 ? 13.347 -9.250 12.927 1.00 1.00 28 GLY A CA 3
ATOM 4141 C C . GLY A 1 28 ? 14.864 -9.235 13.098 1.00 1.00 28 GLY A C 3
ATOM 4142 O O . GLY A 1 28 ? 15.437 -8.258 13.582 1.00 1.00 28 GLY A O 3
ATOM 4146 N N . ALA A 1 29 ? 15.507 -10.330 12.706 1.00 1.00 29 ALA A N 3
ATOM 4147 C CA . ALA A 1 29 ? 16.968 -10.450 12.816 1.00 1.00 29 ALA A CA 3
ATOM 4148 C C . ALA A 1 29 ? 17.500 -11.490 11.829 1.00 1.00 29 ALA A C 3
ATOM 4149 O O . ALA A 1 29 ? 18.665 -11.878 11.905 1.00 1.00 29 ALA A O 3
ATOM 4156 N N . ALA A 1 30 ? 16.647 -11.932 10.910 1.00 1.00 30 ALA A N 3
ATOM 4157 C CA . ALA A 1 30 ? 17.031 -12.937 9.901 1.00 1.00 30 ALA A CA 3
ATOM 4158 C C . ALA A 1 30 ? 16.301 -12.677 8.579 1.00 1.00 30 ALA A C 3
ATOM 4159 O O . ALA A 1 30 ? 15.258 -12.025 8.538 1.00 1.00 30 ALA A O 3
ATOM 4166 N N . GLU A 1 31 ? 16.869 -13.204 7.500 1.00 1.00 31 GLU A N 3
ATOM 4167 C CA . GLU A 1 31 ? 16.276 -13.031 6.163 1.00 1.00 31 GLU A CA 3
ATOM 4168 C C . GLU A 1 31 ? 14.871 -13.652 6.122 1.00 1.00 31 GLU A C 3
ATOM 4169 O O . GLU A 1 31 ? 14.714 -14.859 6.295 1.00 1.00 31 GLU A O 3
ATOM 4181 N N . ALA A 1 32 ? 13.864 -12.816 5.891 1.00 1.00 32 ALA A N 3
ATOM 4182 C CA . ALA A 1 32 ? 12.466 -13.269 5.825 1.00 1.00 32 ALA A CA 3
ATOM 4183 C C . ALA A 1 32 ? 12.123 -13.703 4.401 1.00 1.00 32 ALA A C 3
ATOM 4184 O O . ALA A 1 32 ? 12.688 -13.199 3.430 1.00 1.00 32 ALA A O 3
ATOM 4191 N N . HIS A 1 33 ? 11.184 -14.636 4.287 1.00 1.00 33 HIS A N 3
ATOM 4192 C CA . HIS A 1 33 ? 10.745 -15.159 2.971 1.00 1.00 33 HIS A CA 3
ATOM 4193 C C . HIS A 1 33 ? 9.221 -15.306 2.953 1.00 1.00 33 HIS A C 3
ATOM 4194 O O . HIS A 1 33 ? 8.558 -15.363 3.986 1.00 1.00 33 HIS A O 3
ATOM 4209 N N . ASN A 1 34 ? 8.680 -15.355 1.740 1.00 1.00 34 ASN A N 3
ATOM 4210 C CA . ASN A 1 34 ? 7.233 -15.484 1.554 1.00 1.00 34 ASN A CA 3
ATOM 4211 C C . ASN A 1 34 ? 6.490 -14.387 2.336 1.00 1.00 34 ASN A C 3
ATOM 4212 O O . ASN A 1 34 ? 5.757 -14.670 3.286 1.00 1.00 34 ASN A O 3
ATOM 4223 N N . VAL A 1 35 ? 6.690 -13.141 1.923 1.00 1.00 35 VAL A N 3
ATOM 4224 C CA . VAL A 1 35 ? 6.052 -11.981 2.587 1.00 1.00 35 VAL A CA 3
ATOM 4225 C C . VAL A 1 35 ? 5.042 -11.329 1.621 1.00 1.00 35 VAL A C 3
ATOM 4226 O O . VAL A 1 35 ? 5.391 -10.345 0.970 1.00 1.00 35 VAL A O 3
ATOM 4239 N N . PRO A 1 36 ? 3.840 -11.830 1.531 1.00 1.00 36 PRO A N 3
ATOM 4240 C CA . PRO A 1 36 ? 2.824 -11.231 0.608 1.00 1.00 36 PRO A CA 3
ATOM 4241 C C . PRO A 1 36 ? 2.243 -9.948 1.198 1.00 1.00 36 PRO A C 3
ATOM 4242 O O . PRO A 1 36 ? 2.557 -9.544 2.318 1.00 1.00 36 PRO A O 3
ATOM 4253 N N . VAL A 1 37 ? 1.385 -9.305 0.411 1.00 1.00 37 VAL A N 3
ATOM 4254 C CA . VAL A 1 37 ? 0.744 -8.054 0.850 1.00 1.00 37 VAL A CA 3
ATOM 4255 C C . VAL A 1 37 ? -0.627 -7.917 0.203 1.00 1.00 37 VAL A C 3
ATOM 4256 O O . VAL A 1 37 ? -0.828 -8.313 -0.944 1.00 1.00 37 VAL A O 3
ATOM 4269 N N . ALA A 1 38 ? -1.564 -7.328 0.942 1.00 1.00 38 ALA A N 3
ATOM 4270 C CA . ALA A 1 38 ? -2.933 -7.107 0.464 1.00 1.00 38 ALA A CA 3
ATOM 4271 C C . ALA A 1 38 ? -3.345 -5.663 0.746 1.00 1.00 38 ALA A C 3
ATOM 4272 O O . ALA A 1 38 ? -3.192 -5.170 1.864 1.00 1.00 38 ALA A O 3
ATOM 4279 N N . VAL A 1 39 ? -3.912 -5.008 -0.262 1.00 1.00 39 VAL A N 3
ATOM 4280 C CA . VAL A 1 39 ? -4.373 -3.615 -0.157 1.00 1.00 39 VAL A CA 3
ATOM 4281 C C . VAL A 1 39 ? -5.868 -3.553 -0.461 1.00 1.00 39 VAL A C 3
ATOM 4282 O O . VAL A 1 39 ? -6.384 -4.292 -1.301 1.00 1.00 39 VAL A O 3
ATOM 4295 N N . TYR A 1 40 ? -6.557 -2.655 0.236 1.00 1.00 40 TYR A N 3
ATOM 4296 C CA . TYR A 1 40 ? -8.006 -2.478 0.055 1.00 1.00 40 TYR A CA 3
ATOM 4297 C C . TYR A 1 40 ? -8.400 -1.023 0.323 1.00 1.00 40 TYR A C 3
ATOM 4298 O O . TYR A 1 40 ? -7.776 -0.325 1.122 1.00 1.00 40 TYR A O 3
ATOM 4316 N N . LEU A 1 41 ? -9.453 -0.581 -0.357 1.00 1.00 41 LEU A N 3
ATOM 4317 C CA . LEU A 1 41 ? -9.950 0.805 -0.209 1.00 1.00 41 LEU A CA 3
ATOM 4318 C C . LEU A 1 41 ? -11.155 0.833 0.740 1.00 1.00 41 LEU A C 3
ATOM 4319 O O . LEU A 1 41 ? -12.126 0.101 0.545 1.00 1.00 41 LEU A O 3
ATOM 4335 N N . GLY A 1 42 ? -11.086 1.688 1.756 1.00 1.00 42 GLY A N 3
ATOM 4336 C CA . GLY A 1 42 ? -12.182 1.827 2.742 1.00 1.00 42 GLY A CA 3
ATOM 4337 C C . GLY A 1 42 ? -11.702 1.455 4.135 1.00 1.00 42 GLY A C 3
ATOM 4338 O O . GLY A 1 42 ? -10.516 1.542 4.449 1.00 1.00 42 GLY A O 3
ATOM 4342 N N . ASN A 1 43 ? -12.644 1.037 4.977 1.00 1.00 43 ASN A N 3
ATOM 4343 C CA . ASN A 1 43 ? -12.330 0.647 6.373 1.00 1.00 43 ASN A CA 3
ATOM 4344 C C . ASN A 1 43 ? -12.634 -0.859 6.620 1.00 1.00 43 ASN A C 3
ATOM 4345 O O . ASN A 1 43 ? -13.621 -1.366 6.087 1.00 1.00 43 ASN A O 3
ATOM 4356 N N . PRO A 1 44 ? -11.847 -1.539 7.411 1.00 1.00 44 PRO A N 3
ATOM 4357 C CA . PRO A 1 44 ? -12.105 -3.002 7.685 1.00 1.00 44 PRO A CA 3
ATOM 4358 C C . PRO A 1 44 ? -13.308 -3.198 8.617 1.00 1.00 44 PRO A C 3
ATOM 4359 O O . PRO A 1 44 ? -13.787 -4.317 8.797 1.00 1.00 44 PRO A O 3
ATOM 4370 N N . ALA A 1 45 ? -13.782 -2.104 9.206 1.00 1.00 45 ALA A N 3
ATOM 4371 C CA . ALA A 1 45 ? -14.927 -2.167 10.125 1.00 1.00 45 ALA A CA 3
ATOM 4372 C C . ALA A 1 45 ? -16.180 -2.685 9.402 1.00 1.00 45 ALA A C 3
ATOM 4373 O O . ALA A 1 45 ? -16.877 -3.569 9.900 1.00 1.00 45 ALA A O 3
ATOM 4380 N N . GLN A 1 46 ? -16.448 -2.128 8.226 1.00 1.00 46 GLN A N 3
ATOM 4381 C CA . GLN A 1 46 ? -17.623 -2.540 7.430 1.00 1.00 46 GLN A CA 3
ATOM 4382 C C . GLN A 1 46 ? -17.314 -3.832 6.662 1.00 1.00 46 GLN A C 3
ATOM 4383 O O . GLN A 1 46 ? -17.767 -4.915 7.032 1.00 1.00 46 GLN A O 3
ATOM 4397 N N . GLY A 1 47 ? -16.545 -3.699 5.586 1.00 1.00 47 GLY A N 3
ATOM 4398 C CA . GLY A 1 47 ? -16.181 -4.859 4.762 1.00 1.00 47 GLY A CA 3
ATOM 4399 C C . GLY A 1 47 ? -15.362 -4.429 3.552 1.00 1.00 47 GLY A C 3
ATOM 4400 O O . GLY A 1 47 ? -15.879 -4.344 2.438 1.00 1.00 47 GLY A O 3
ATOM 4404 N N . GLY A 1 48 ? -14.079 -4.162 3.777 1.00 1.00 48 GLY A N 3
ATOM 4405 C CA . GLY A 1 48 ? -13.182 -3.743 2.696 1.00 1.00 48 GLY A CA 3
ATOM 4406 C C . GLY A 1 48 ? -13.021 -4.858 1.663 1.00 1.00 48 GLY A C 3
ATOM 4407 O O . GLY A 1 48 ? -13.416 -5.999 1.903 1.00 1.00 48 GLY A O 3
ATOM 4411 N N . VAL A 1 49 ? -12.432 -4.521 0.521 1.00 1.00 49 VAL A N 3
ATOM 4412 C CA . VAL A 1 49 ? -12.208 -5.501 -0.575 1.00 1.00 49 VAL A CA 3
ATOM 4413 C C . VAL A 1 49 ? -10.769 -5.403 -1.097 1.00 1.00 49 VAL A C 3
ATOM 4414 O O . VAL A 1 49 ? -10.224 -4.309 -1.251 1.00 1.00 49 VAL A O 3
ATOM 4427 N N . GLU A 1 50 ? -10.170 -6.557 -1.371 1.00 1.00 50 GLU A N 3
ATOM 4428 C CA . GLU A 1 50 ? -8.797 -6.596 -1.884 1.00 1.00 50 GLU A CA 3
ATOM 4429 C C . GLU A 1 50 ? -8.773 -6.173 -3.359 1.00 1.00 50 GLU A C 3
ATOM 4430 O O . GLU A 1 50 ? -9.613 -6.600 -4.152 1.00 1.00 50 GLU A O 3
ATOM 4442 N N . ILE A 1 51 ? -7.794 -5.349 -3.717 1.00 1.00 51 ILE A N 3
ATOM 4443 C CA . ILE A 1 51 ? -7.636 -4.874 -5.108 1.00 1.00 51 ILE A CA 3
ATOM 4444 C C . ILE A 1 51 ? -6.644 -5.765 -5.836 1.00 1.00 51 ILE A C 3
ATOM 4445 O O . ILE A 1 51 ? -6.860 -6.105 -7.001 1.00 1.00 51 ILE A O 3
ATOM 4461 N N . GLY A 1 52 ? -5.558 -6.131 -5.165 1.00 1.00 52 GLY A N 3
ATOM 4462 C CA . GLY A 1 52 ? -4.536 -6.979 -5.771 1.00 1.00 52 GLY A CA 3
ATOM 4463 C C . GLY A 1 52 ? -3.398 -7.241 -4.790 1.00 1.00 52 GLY A C 3
ATOM 4464 O O . GLY A 1 52 ? -3.328 -6.635 -3.721 1.00 1.00 52 GLY A O 3
ATOM 4468 N N . ARG A 1 53 ? -2.502 -8.149 -5.167 1.00 1.00 53 ARG A N 3
ATOM 4469 C CA . ARG A 1 53 ? -1.346 -8.500 -4.325 1.00 1.00 53 ARG A CA 3
ATOM 4470 C C . ARG A 1 53 ? -0.165 -8.936 -5.200 1.00 1.00 53 ARG A C 3
ATOM 4471 O O . ARG A 1 53 ? -0.319 -9.280 -6.371 1.00 1.00 53 ARG A O 3
ATOM 4492 N N . ASP A 1 54 ? 1.019 -8.928 -4.597 1.00 1.00 54 ASP A N 3
ATOM 4493 C CA . ASP A 1 54 ? 2.246 -9.340 -5.302 1.00 1.00 54 ASP A CA 3
ATOM 4494 C C . ASP A 1 54 ? 3.270 -9.887 -4.303 1.00 1.00 54 ASP A C 3
ATOM 4495 O O . ASP A 1 54 ? 3.792 -9.146 -3.468 1.00 1.00 54 ASP A O 3
ATOM 4504 N N . THR A 1 55 ? 3.564 -11.179 -4.409 1.00 1.00 55 THR A N 3
ATOM 4505 C CA . THR A 1 55 ? 4.534 -11.822 -3.519 1.00 1.00 55 THR A CA 3
ATOM 4506 C C . THR A 1 55 ? 5.953 -11.480 -3.970 1.00 1.00 55 THR A C 3
ATOM 4507 O O . THR A 1 55 ? 6.280 -11.574 -5.153 1.00 1.00 55 THR A O 3
ATOM 4518 N N . ILE A 1 56 ? 6.793 -11.087 -3.016 1.00 1.00 56 ILE A N 3
ATOM 4519 C CA . ILE A 1 56 ? 8.186 -10.722 -3.307 1.00 1.00 56 ILE A CA 3
ATOM 4520 C C . ILE A 1 56 ? 9.072 -11.967 -3.209 1.00 1.00 56 ILE A C 3
ATOM 4521 O O . ILE A 1 56 ? 8.788 -12.891 -2.447 1.00 1.00 56 ILE A O 3
ATOM 4537 N N . SER A 1 57 ? 10.154 -11.973 -3.981 1.00 1.00 57 SER A N 3
ATOM 4538 C CA . SER A 1 57 ? 11.081 -13.111 -3.977 1.00 1.00 57 SER A CA 3
ATOM 4539 C C . SER A 1 57 ? 11.726 -13.270 -2.595 1.00 1.00 57 SER A C 3
ATOM 4540 O O . SER A 1 57 ? 11.715 -14.354 -2.012 1.0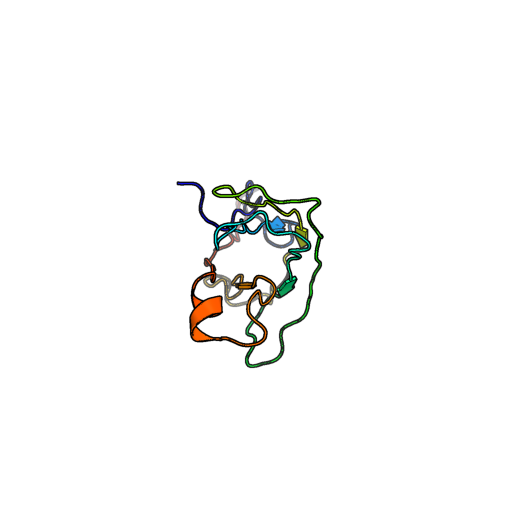0 1.00 57 SER A O 3
ATOM 4548 N N . ARG A 1 58 ? 12.280 -12.176 -2.082 1.00 1.00 58 ARG A N 3
ATOM 4549 C CA . ARG A 1 58 ? 12.931 -12.181 -0.762 1.00 1.00 58 ARG A CA 3
ATOM 4550 C C . ARG A 1 58 ? 13.253 -10.746 -0.315 1.00 1.00 58 ARG A C 3
ATOM 4551 O O . ARG A 1 58 ? 13.665 -9.913 -1.123 1.00 1.00 58 ARG A O 3
ATOM 4572 N N . ILE A 1 59 ? 13.085 -10.483 0.975 1.00 1.00 59 ILE A N 3
ATOM 4573 C CA . ILE A 1 59 ? 13.363 -9.125 1.536 1.00 1.00 59 ILE A CA 3
ATOM 4574 C C . ILE A 1 59 ? 14.570 -9.167 2.518 1.00 1.00 59 ILE A C 3
ATOM 4575 O O . ILE A 1 59 ? 14.511 -9.943 3.474 1.00 1.00 59 ILE A O 3
ATOM 4591 N N . PRO A 1 60 ? 15.598 -8.389 2.319 1.00 1.00 60 PRO A N 3
ATOM 4592 C CA . PRO A 1 60 ? 16.784 -8.419 3.252 1.00 1.00 60 PRO A CA 3
ATOM 4593 C C . PRO A 1 60 ? 16.462 -7.754 4.605 1.00 1.00 60 PRO A C 3
ATOM 4594 O O . PRO A 1 60 ? 15.516 -6.973 4.723 1.00 1.00 60 PRO A O 3
ATOM 4605 N N . VAL A 1 61 ? 17.263 -8.080 5.614 1.00 1.00 61 VAL A N 3
ATOM 4606 C CA . VAL A 1 61 ? 17.083 -7.534 6.961 1.00 1.00 61 VAL A CA 3
ATOM 4607 C C . VAL A 1 61 ? 17.443 -6.041 6.990 1.00 1.00 61 VAL A C 3
ATOM 4608 O O . VAL A 1 61 ? 18.375 -5.613 6.309 1.00 1.00 61 VAL A O 3
ATOM 4621 N N . GLY A 1 62 ? 16.701 -5.264 7.773 1.00 1.00 62 GLY A N 3
ATOM 4622 C CA . GLY A 1 62 ? 16.950 -3.822 7.886 1.00 1.00 62 GLY A CA 3
ATOM 4623 C C . GLY A 1 62 ? 16.569 -3.112 6.601 1.00 1.00 62 GLY A C 3
ATOM 4624 O O . GLY A 1 62 ? 16.882 -1.935 6.414 1.00 1.00 62 GLY A O 3
ATOM 4628 N N . GLY A 1 63 ? 15.894 -3.832 5.711 1.00 1.00 63 GLY A N 3
ATOM 4629 C CA . GLY A 1 63 ? 15.452 -3.292 4.412 1.00 1.00 63 GLY A CA 3
ATOM 4630 C C . GLY A 1 63 ? 13.937 -3.221 4.350 1.00 1.00 63 GLY A C 3
ATOM 4631 O O . GLY A 1 63 ? 13.242 -3.368 5.356 1.00 1.00 63 GLY A O 3
ATOM 4635 N N . THR A 1 64 ? 13.425 -2.992 3.145 1.00 1.00 64 THR A N 3
ATOM 4636 C CA . THR A 1 64 ? 11.971 -2.893 2.924 1.00 1.00 64 THR A CA 3
ATOM 4637 C C . THR A 1 64 ? 11.608 -3.462 1.559 1.00 1.00 64 THR A C 3
ATOM 4638 O O . THR A 1 64 ? 12.398 -3.394 0.616 1.00 1.00 64 THR A O 3
ATOM 4649 N N . GLY A 1 65 ? 10.395 -3.996 1.453 1.00 1.00 65 GLY A N 3
ATOM 4650 C CA . GLY A 1 65 ? 9.907 -4.567 0.192 1.00 1.00 65 GLY A CA 3
ATOM 4651 C C . GLY A 1 65 ? 9.134 -3.516 -0.587 1.00 1.00 65 GLY A C 3
ATOM 4652 O O . GLY A 1 65 ? 8.496 -2.642 0.002 1.00 1.00 65 GLY A O 3
ATOM 4656 N N . LEU A 1 66 ? 9.179 -3.610 -1.912 1.00 1.00 66 LEU A N 3
ATOM 4657 C CA . LEU A 1 66 ? 8.456 -2.641 -2.781 1.00 1.00 66 LEU A CA 3
ATOM 4658 C C . LEU A 1 66 ? 7.407 -3.383 -3.626 1.00 1.00 66 LEU A C 3
ATOM 4659 O O . LEU A 1 66 ? 7.733 -4.135 -4.544 1.00 1.00 66 LEU A O 3
ATOM 4675 N N . ALA A 1 67 ? 6.140 -3.148 -3.296 1.00 1.00 67 ALA A N 3
ATOM 4676 C CA . ALA A 1 67 ? 5.013 -3.771 -4.010 1.00 1.00 67 ALA A CA 3
ATOM 4677 C C . ALA A 1 67 ? 4.404 -2.773 -4.990 1.00 1.00 67 ALA A C 3
ATOM 4678 O O . ALA A 1 67 ? 4.493 -1.559 -4.810 1.00 1.00 67 ALA A O 3
ATOM 4685 N N . ARG A 1 68 ? 3.776 -3.304 -6.035 1.00 1.00 68 ARG A N 3
ATOM 4686 C CA . ARG A 1 68 ? 3.138 -2.463 -7.074 1.00 1.00 68 ARG A CA 3
ATOM 4687 C C . ARG A 1 68 ? 1.725 -2.968 -7.371 1.00 1.00 68 ARG A C 3
ATOM 4688 O O . ARG A 1 68 ? 1.521 -4.122 -7.741 1.00 1.00 68 ARG A O 3
ATOM 4709 N N . VAL A 1 69 ? 0.753 -2.075 -7.209 1.00 1.00 69 VAL A N 3
ATOM 4710 C CA . VAL A 1 69 ? -0.661 -2.412 -7.470 1.00 1.00 69 VAL A CA 3
ATOM 4711 C C . VAL A 1 69 ? -1.329 -1.262 -8.229 1.00 1.00 69 VAL A C 3
ATOM 4712 O O . VAL A 1 69 ? -1.177 -0.092 -7.878 1.00 1.00 69 VAL A O 3
ATOM 4725 N N . GLN A 1 70 ? -2.091 -1.616 -9.259 1.00 1.00 70 GLN A N 3
ATOM 4726 C CA . GLN A 1 70 ? -2.803 -0.616 -10.082 1.00 1.00 70 GLN A CA 3
ATOM 4727 C C . GLN A 1 70 ? -4.284 -0.595 -9.714 1.00 1.00 70 GLN A C 3
ATOM 4728 O O . GLN A 1 70 ? -4.896 -1.644 -9.510 1.00 1.00 70 GLN A O 3
ATOM 4742 N N . TRP A 1 71 ? -4.856 0.602 -9.639 1.00 1.00 71 TRP A N 3
ATOM 4743 C CA . TRP A 1 71 ? -6.282 0.777 -9.302 1.00 1.00 71 TRP A CA 3
ATOM 4744 C C . TRP A 1 71 ? -6.901 1.882 -10.169 1.00 1.00 71 TRP A C 3
ATOM 4745 O O . TRP A 1 71 ? -6.354 2.976 -10.308 1.00 1.00 71 TRP A O 3
ATOM 4766 N N . LYS A 1 72 ? -8.063 1.577 -10.736 1.00 1.00 72 LYS A N 3
ATOM 4767 C CA . LYS A 1 72 ? -8.777 2.539 -11.582 1.00 1.00 72 LYS A CA 3
ATOM 4768 C C . LYS A 1 72 ? -9.661 3.442 -10.710 1.00 1.00 72 LYS A C 3
ATOM 4769 O O . LYS A 1 72 ? -10.507 2.952 -9.961 1.00 1.00 72 LYS A O 3
ATOM 4788 N N . ALA A 1 73 ? -9.472 4.753 -10.830 1.00 1.00 73 ALA A N 3
ATOM 4789 C CA . ALA A 1 73 ? -10.264 5.705 -10.044 1.00 1.00 73 ALA A CA 3
ATOM 4790 C C . ALA A 1 73 ? -11.720 5.683 -10.522 1.00 1.00 73 ALA A C 3
ATOM 4791 O O . ALA A 1 73 ? -12.058 6.288 -11.540 1.00 1.00 73 ALA A O 3
ATOM 4798 N N . THR A 1 74 ? -12.572 4.984 -9.779 1.00 1.00 74 THR A N 3
ATOM 4799 C CA . THR A 1 74 ? -14.010 4.856 -10.106 1.00 1.00 74 THR A CA 3
ATOM 4800 C C . THR A 1 74 ? -14.844 5.716 -9.164 1.00 1.00 74 THR A C 3
ATOM 4801 O O . THR A 1 74 ? -14.317 6.374 -8.266 1.00 1.00 74 THR A O 3
ATOM 4812 N N . ARG A 1 75 ? -16.156 5.709 -9.381 1.00 1.00 75 ARG A N 3
ATOM 4813 C CA . ARG A 1 75 ? -17.082 6.500 -8.557 1.00 1.00 75 ARG A CA 3
ATOM 4814 C C . ARG A 1 75 ? -18.486 5.898 -8.601 1.00 1.00 75 ARG A C 3
ATOM 4815 O O . ARG A 1 75 ? -18.776 5.007 -9.399 1.00 1.00 75 ARG A O 3
ATOM 4836 N N . LYS A 1 76 ? -19.358 6.405 -7.733 1.00 1.00 76 LYS A N 3
ATOM 4837 C CA . LYS A 1 76 ? -20.748 5.931 -7.671 1.00 1.00 76 LYS A CA 3
ATOM 4838 C C . LYS A 1 76 ? -21.672 7.053 -7.183 1.00 1.00 76 LYS A C 3
ATOM 4839 O O . LYS A 1 76 ? -21.325 7.828 -6.292 1.00 1.00 76 LYS A O 3
ATOM 4858 N N . LEU A 1 77 ? -22.859 7.118 -7.777 1.00 1.00 77 LEU A N 3
ATOM 4859 C CA . LEU A 1 77 ? -23.851 8.135 -7.412 1.00 1.00 77 LEU A CA 3
ATOM 4860 C C . LEU A 1 77 ? -24.524 7.736 -6.082 1.00 1.00 77 LEU A C 3
ATOM 4861 O O . LEU A 1 77 ? -25.341 6.814 -6.041 1.00 1.00 77 LEU A O 3
ATOM 4877 N N . ALA A 1 78 ? -24.187 8.451 -5.015 1.00 1.00 78 ALA A N 3
ATOM 4878 C CA . ALA A 1 78 ? -24.762 8.169 -3.689 1.00 1.00 78 ALA A CA 3
ATOM 4879 C C . ALA A 1 78 ? -24.417 9.293 -2.706 1.00 1.00 78 ALA A C 3
ATOM 4880 O O . ALA A 1 78 ? -23.289 9.379 -2.221 1.00 1.00 78 ALA A O 3
ATOM 4887 N N . GLY A 1 79 ? -25.397 10.144 -2.417 1.00 1.00 79 GLY A N 3
ATOM 4888 C CA . GLY A 1 79 ? -25.201 11.260 -1.493 1.00 1.00 79 GLY A CA 3
ATOM 4889 C C . GLY A 1 79 ? -24.214 12.271 -2.074 1.00 1.00 79 GLY A C 3
ATOM 4890 O O . GLY A 1 79 ? -23.010 12.016 -2.122 1.00 1.00 79 GLY A O 3
ATOM 4894 N N . ARG A 1 80 ? -24.728 13.418 -2.509 1.00 1.00 80 ARG A N 3
ATOM 4895 C CA . ARG A 1 80 ? -23.879 14.462 -3.091 1.00 1.00 80 ARG A CA 3
ATOM 4896 C C . ARG A 1 80 ? -22.907 14.994 -2.029 1.00 1.00 80 ARG A C 3
ATOM 4897 O O . ARG A 1 80 ? -23.270 15.163 -0.865 1.00 1.00 80 ARG A O 3
ATOM 4918 N N . ALA A 1 81 ? -21.674 15.256 -2.450 1.00 1.00 81 ALA A N 3
ATOM 4919 C CA . ALA A 1 81 ? -20.641 15.772 -1.539 1.00 1.00 81 ALA A CA 3
ATOM 4920 C C . ALA A 1 81 ? -19.552 16.501 -2.327 1.00 1.00 81 ALA A C 3
ATOM 4921 O O . ALA A 1 81 ? -19.311 16.209 -3.498 1.00 1.00 81 ALA A O 3
ATOM 4928 N N . ALA A 1 82 ? -18.888 17.443 -1.663 1.00 1.00 82 ALA A N 3
ATOM 4929 C CA . ALA A 1 82 ? -17.817 18.216 -2.296 1.00 1.00 82 ALA A CA 3
ATOM 4930 C C . ALA A 1 82 ? -16.623 17.312 -2.593 1.00 1.00 82 ALA A C 3
ATOM 4931 O O . ALA A 1 82 ? -16.403 16.913 -3.737 1.00 1.00 82 ALA A O 3
ATOM 4938 N N . ASN A 1 83 ? -15.857 16.994 -1.553 1.00 1.00 83 ASN A N 3
ATOM 4939 C CA . ASN A 1 83 ? -14.676 16.138 -1.709 1.00 1.00 83 ASN A CA 3
ATOM 4940 C C . ASN A 1 83 ? -15.097 14.647 -1.847 1.00 1.00 83 ASN A C 3
ATOM 4941 O O . ASN A 1 83 ? -16.049 14.229 -1.187 1.00 1.00 83 ASN A O 3
ATOM 4952 N N . PRO A 1 84 ? -14.407 13.871 -2.638 1.00 1.00 84 PRO A N 3
ATOM 4953 C CA . PRO A 1 84 ? -14.772 12.413 -2.797 1.00 1.00 84 PRO A CA 3
ATOM 4954 C C . PRO A 1 84 ? -14.360 11.590 -1.572 1.00 1.00 84 PRO A C 3
ATOM 4955 O O . PRO A 1 84 ? -15.069 10.672 -1.159 1.00 1.00 84 PRO A O 3
ATOM 4966 N N . GLY A 1 85 ? -13.207 11.927 -1.002 1.00 1.00 85 GLY A N 3
ATOM 4967 C CA . GLY A 1 85 ? -12.705 11.209 0.179 1.00 1.00 85 GLY A CA 3
ATOM 4968 C C . GLY A 1 85 ? -12.449 9.739 -0.140 1.00 1.00 85 GLY A C 3
ATOM 4969 O O . GLY A 1 85 ? -13.258 8.870 0.185 1.00 1.00 85 GLY A O 3
ATOM 4973 N N . VAL A 1 86 ? -11.317 9.472 -0.781 1.00 1.00 86 VAL A N 3
ATOM 4974 C CA . VAL A 1 86 ? -10.928 8.094 -1.166 1.00 1.00 86 VAL A CA 3
ATOM 4975 C C . VAL A 1 86 ? -9.598 7.721 -0.475 1.00 1.00 86 VAL A C 3
ATOM 4976 O O . VAL A 1 86 ? -8.606 7.511 -1.172 1.00 1.00 86 VAL A O 3
ATOM 4989 N N . PRO A 1 87 ? -9.563 7.627 0.828 1.00 1.00 87 PRO A N 3
ATOM 4990 C CA . PRO A 1 87 ? -8.311 7.259 1.571 1.00 1.00 87 PRO A CA 3
ATOM 4991 C C . PRO A 1 87 ? -7.839 5.853 1.207 1.00 1.00 87 PRO A C 3
ATOM 4992 O O . PRO A 1 87 ? -8.634 4.957 0.919 1.00 1.00 87 PRO A O 3
ATOM 5003 N N . VAL A 1 88 ? -6.522 5.670 1.232 1.00 1.00 88 VAL A N 3
ATOM 5004 C CA . VAL A 1 88 ? -5.895 4.375 0.907 1.00 1.00 88 VAL A CA 3
ATOM 5005 C C . VAL A 1 88 ? -5.316 3.745 2.178 1.00 1.00 88 VAL A C 3
ATOM 5006 O O . VAL A 1 88 ? -4.767 4.422 3.048 1.00 1.00 88 VAL A O 3
ATOM 5019 N N . TYR A 1 89 ? -5.455 2.426 2.268 1.00 1.00 89 TYR A N 3
ATOM 5020 C CA . TYR A 1 89 ? -4.950 1.652 3.420 1.00 1.00 89 TYR A CA 3
ATOM 5021 C C . TYR A 1 89 ? -4.180 0.427 2.926 1.00 1.00 89 TYR A C 3
ATOM 5022 O O . TYR A 1 89 ? -4.442 -0.129 1.859 1.00 1.00 89 TYR A O 3
ATOM 5040 N N . ALA A 1 90 ? -3.226 0.003 3.748 1.00 1.00 90 ALA A N 3
ATOM 5041 C CA . ALA A 1 90 ? -2.388 -1.163 3.429 1.00 1.00 90 ALA A CA 3
ATOM 5042 C C . ALA A 1 90 ? -2.034 -1.913 4.707 1.00 1.00 90 ALA A C 3
ATOM 5043 O O . ALA A 1 90 ? -1.743 -1.310 5.740 1.00 1.00 90 ALA A O 3
ATOM 5050 N N . VAL A 1 91 ? -2.054 -3.241 4.624 1.00 1.00 91 VAL A N 3
ATOM 5051 C CA . VAL A 1 91 ? -1.735 -4.113 5.770 1.00 1.00 91 VAL A CA 3
ATOM 5052 C C . VAL A 1 91 ? -0.763 -5.211 5.338 1.00 1.00 91 VAL A C 3
ATOM 5053 O O . VAL A 1 91 ? -0.855 -5.765 4.243 1.00 1.00 91 VAL A O 3
ATOM 5066 N N . VAL A 1 92 ? 0.168 -5.528 6.233 1.00 1.00 92 VAL A N 3
ATOM 5067 C CA . VAL A 1 92 ? 1.184 -6.567 5.994 1.00 1.00 92 VAL A CA 3
ATOM 5068 C C . VAL A 1 92 ? 0.771 -7.864 6.696 1.00 1.00 92 VAL A C 3
ATOM 5069 O O . VAL A 1 92 ? 0.334 -7.853 7.848 1.00 1.00 92 VAL A O 3
ATOM 5082 N N . ASP A 1 93 ? 0.933 -8.981 5.994 1.00 1.00 93 ASP A N 3
ATOM 5083 C CA . ASP A 1 93 ? 0.572 -10.294 6.537 1.00 1.00 93 ASP A CA 3
ATOM 5084 C C . ASP A 1 93 ? 1.111 -10.487 7.985 1.00 1.00 93 ASP A C 3
ATOM 5085 O O . ASP A 1 93 ? 2.206 -9.999 8.268 1.00 1.00 93 ASP A O 3
ATOM 5094 N N . PRO A 1 94 ? 0.397 -11.141 8.860 1.00 1.00 94 PRO A N 3
ATOM 5095 C CA . PRO A 1 94 ? 0.866 -11.331 10.277 1.00 1.00 94 PRO A CA 3
ATOM 5096 C C . PRO A 1 94 ? 2.001 -12.362 10.362 1.00 1.00 94 PRO A C 3
ATOM 5097 O O . PRO A 1 94 ? 1.982 -13.386 9.677 1.00 1.00 94 PRO A O 3
ATOM 5108 N N . ASP A 1 95 ? 2.979 -12.084 11.218 1.00 1.00 95 ASP A N 3
ATOM 5109 C CA . ASP A 1 95 ? 4.121 -12.986 11.402 1.00 1.00 95 ASP A CA 3
ATOM 5110 C C . ASP A 1 95 ? 3.700 -14.221 12.196 1.00 1.00 95 ASP A C 3
ATOM 5111 O O . ASP A 1 95 ? 4.087 -15.344 11.874 1.00 1.00 95 ASP A O 3
ATOM 5120 N N . ASN A 1 96 ? 2.904 -14.000 13.238 1.00 1.00 96 ASN A N 3
ATOM 5121 C CA . ASN A 1 96 ? 2.432 -15.099 14.090 1.00 1.00 96 ASN A CA 3
ATOM 5122 C C . ASN A 1 96 ? 1.365 -14.592 15.072 1.00 1.00 96 ASN A C 3
ATOM 5123 O O . ASN A 1 96 ? 1.639 -14.410 16.258 1.00 1.00 96 ASN A O 3
ATOM 5134 N N . ARG A 1 97 ? 0.152 -14.382 14.567 1.00 1.00 97 ARG A N 3
ATOM 5135 C CA . ARG A 1 97 ? -0.959 -13.901 15.404 1.00 1.00 97 ARG A CA 3
ATOM 5136 C C . ARG A 1 97 ? -0.545 -12.658 16.210 1.00 1.00 97 ARG A C 3
ATOM 5137 O O . ARG A 1 97 ? -0.552 -12.666 17.442 1.00 1.00 97 ARG A O 3
ATOM 5158 N N . VAL A 1 98 ? -0.182 -11.599 15.495 1.00 1.00 98 VAL A N 3
ATOM 5159 C CA . VAL A 1 98 ? 0.242 -10.352 16.130 1.00 1.00 98 VAL A CA 3
ATOM 5160 C C . VAL A 1 98 ? -0.937 -9.707 16.865 1.00 1.00 98 VAL A C 3
ATOM 5161 O O . VAL A 1 98 ? -2.085 -9.805 16.429 1.00 1.00 98 VAL A O 3
ATOM 5174 N N . ALA A 1 99 ? -0.641 -9.046 17.978 1.00 1.00 99 ALA A N 3
ATOM 5175 C CA . ALA A 1 99 ? -1.672 -8.378 18.774 1.00 1.00 99 ALA A CA 3
ATOM 5176 C C . ALA A 1 99 ? -2.215 -7.170 18.012 1.00 1.00 99 ALA A C 3
ATOM 5177 O O . ALA A 1 99 ? -1.556 -6.631 17.124 1.00 1.00 99 ALA A O 3
ATOM 5184 N N . GLU A 1 100 ? -3.418 -6.744 18.383 1.00 1.00 100 GLU A N 3
ATOM 5185 C CA . GLU A 1 100 ? -4.045 -5.592 17.722 1.00 1.00 100 GLU A CA 3
ATOM 5186 C C . GLU A 1 100 ? -3.250 -4.319 18.021 1.00 1.00 100 GLU A C 3
ATOM 5187 O O . GLU A 1 100 ? -2.669 -3.711 17.121 1.00 1.00 100 GLU A O 3
ATOM 5199 N N . SER A 1 101 ? -3.229 -3.928 19.290 1.00 1.00 101 SER A N 3
ATOM 5200 C CA . SER A 1 101 ? -2.502 -2.706 19.718 1.00 1.00 101 SER A CA 3
ATOM 5201 C C . SER A 1 101 ? -1.125 -2.616 19.043 1.00 1.00 101 SER A C 3
ATOM 5202 O O . SER A 1 101 ? -0.693 -1.535 18.641 1.00 1.00 101 SER A O 3
ATOM 5210 N N . ASP A 1 102 ? -0.472 -3.762 18.884 1.00 1.00 102 ASP A N 3
ATOM 5211 C CA . ASP A 1 102 ? 0.834 -3.809 18.218 1.00 1.00 102 ASP A CA 3
ATOM 5212 C C . ASP A 1 102 ? 0.656 -3.587 16.709 1.00 1.00 102 ASP A C 3
ATOM 5213 O O . ASP A 1 102 ? 1.255 -2.676 16.134 1.00 1.00 102 ASP A O 3
ATOM 5222 N N . LYS A 1 103 ? -0.164 -4.423 16.078 1.00 1.00 103 LYS A N 3
ATOM 5223 C CA . LYS A 1 103 ? -0.414 -4.311 14.623 1.00 1.00 103 LYS A CA 3
ATOM 5224 C C . LYS A 1 103 ? -0.634 -2.842 14.212 1.00 1.00 103 LYS A C 3
ATOM 5225 O O . LYS A 1 103 ? -0.177 -2.397 13.158 1.00 1.00 103 LYS A O 3
ATOM 5244 N N . ALA A 1 104 ? -1.328 -2.100 15.069 1.00 1.00 104 ALA A N 3
ATOM 5245 C CA . ALA A 1 104 ? -1.575 -0.664 14.817 1.00 1.00 104 ALA A CA 3
ATOM 5246 C C . ALA A 1 104 ? -0.243 0.119 14.619 1.00 1.00 104 ALA A C 3
ATOM 5247 O O . ALA A 1 104 ? -0.247 1.335 14.432 1.00 1.00 104 ALA A O 3
ATOM 5254 N N . ASN A 1 105 ? 0.872 -0.606 14.651 1.00 1.00 105 ASN A N 3
ATOM 5255 C CA . ASN A 1 105 ? 2.207 -0.002 14.451 1.00 1.00 105 ASN A CA 3
ATOM 5256 C C . ASN A 1 105 ? 2.593 -0.060 12.964 1.00 1.00 105 ASN A C 3
ATOM 5257 O O . ASN A 1 105 ? 3.257 0.851 12.470 1.00 1.00 105 ASN A O 3
ATOM 5268 N N . ASN A 1 106 ? 2.187 -1.118 12.269 1.00 1.00 106 ASN A N 3
ATOM 5269 C CA . ASN A 1 106 ? 2.492 -1.308 10.833 1.00 1.00 106 ASN A CA 3
ATOM 5270 C C . ASN A 1 106 ? 1.335 -0.795 9.970 1.00 1.00 106 ASN A C 3
ATOM 5271 O O . ASN A 1 106 ? 1.040 -1.354 8.913 1.00 1.00 106 ASN A O 3
ATOM 5282 N N . VAL A 1 107 ? 0.695 0.281 10.423 1.00 1.00 107 VAL A N 3
ATOM 5283 C CA . VAL A 1 107 ? -0.445 0.886 9.691 1.00 1.00 107 VAL A CA 3
ATOM 5284 C C . VAL A 1 107 ? 0.006 2.174 9.010 1.00 1.00 107 VAL A C 3
ATOM 5285 O O . VAL A 1 107 ? 0.728 2.980 9.598 1.00 1.00 107 VAL A O 3
ATOM 5298 N N . PHE A 1 108 ? -0.430 2.366 7.770 1.00 1.00 108 PHE A N 3
ATOM 5299 C CA . PHE A 1 108 ? -0.074 3.573 7.006 1.00 1.00 108 PHE A CA 3
ATOM 5300 C C . PHE A 1 108 ? -1.229 3.976 6.092 1.00 1.00 108 PHE A C 3
ATOM 5301 O O . PHE A 1 108 ? -1.968 3.131 5.585 1.00 1.00 108 PHE A O 3
ATOM 5318 N N . SER A 1 109 ? -1.361 5.279 5.871 1.00 1.00 109 SER A N 3
ATOM 5319 C CA . SER A 1 109 ? -2.414 5.809 5.006 1.00 1.00 109 SER A CA 3
ATOM 5320 C C . SER A 1 109 ? -2.096 7.251 4.628 1.00 1.00 109 SER A C 3
ATOM 5321 O O . SER A 1 109 ? -1.473 7.990 5.391 1.00 1.00 109 SER A O 3
ATOM 5329 N N . ARG A 1 110 ? -2.542 7.649 3.441 1.00 1.00 110 ARG A N 3
ATOM 5330 C CA . ARG A 1 110 ? -2.313 9.025 2.944 1.00 1.00 110 ARG A CA 3
ATOM 5331 C C . ARG A 1 110 ? -3.608 9.588 2.356 1.00 1.00 110 ARG A C 3
ATOM 5332 O O . ARG A 1 110 ? -4.219 8.989 1.469 1.00 1.00 110 ARG A O 3
ATOM 5353 N N . ILE A 1 111 ? -4.004 10.759 2.844 1.00 1.00 111 ILE A N 3
ATOM 5354 C CA . ILE A 1 111 ? -5.222 11.418 2.361 1.00 1.00 111 ILE A CA 3
ATOM 5355 C C . ILE A 1 111 ? -4.889 12.231 1.107 1.00 1.00 111 ILE A C 3
ATOM 5356 O O . ILE A 1 111 ? -4.352 13.335 1.195 1.00 1.00 111 ILE A O 3
ATOM 5372 N N . VAL A 1 112 ? -5.229 11.683 -0.055 1.00 1.00 112 VAL A N 3
ATOM 5373 C CA . VAL A 1 112 ? -4.970 12.357 -1.336 1.00 1.00 112 VAL A CA 3
ATOM 5374 C C . VAL A 1 112 ? -6.129 13.289 -1.671 1.00 1.00 112 VAL A C 3
ATOM 5375 O O . VAL A 1 112 ? -7.287 12.983 -1.387 1.00 1.00 112 VAL A O 3
ATOM 5388 N N . LYS A 1 113 ? -5.809 14.426 -2.282 1.00 1.00 113 LYS A N 3
ATOM 5389 C CA . LYS A 1 113 ? -6.824 15.426 -2.669 1.00 1.00 113 LYS A CA 3
ATOM 5390 C C . LYS A 1 113 ? -6.803 15.635 -4.187 1.00 1.00 113 LYS A C 3
ATOM 5391 O O . LYS A 1 113 ? -5.749 15.814 -4.800 1.00 1.00 113 LYS A O 3
ATOM 5410 N N . VAL A 1 114 ? -7.991 15.615 -4.784 1.00 1.00 114 VAL A N 3
ATOM 5411 C CA . VAL A 1 114 ? -8.155 15.795 -6.243 1.00 1.00 114 VAL A CA 3
ATOM 5412 C C . VAL A 1 114 ? -9.052 16.999 -6.528 1.00 1.00 114 VAL A C 3
ATOM 5413 O O . VAL A 1 114 ? -10.098 17.185 -5.903 1.00 1.00 114 VAL A O 3
ATOM 5426 N N . LEU A 1 115 ? -8.634 17.811 -7.494 1.00 1.00 115 LEU A N 3
ATOM 5427 C CA . LEU A 1 115 ? -9.391 19.008 -7.870 1.00 1.00 115 LEU A CA 3
ATOM 5428 C C . LEU A 1 115 ? -10.494 18.619 -8.861 1.00 1.00 115 LEU A C 3
ATOM 5429 O O . LEU A 1 115 ? -10.246 17.938 -9.856 1.00 1.00 115 LEU A O 3
ATOM 5445 N N . GLU A 1 116 ? -11.714 19.066 -8.578 1.00 1.00 116 GLU A N 3
ATOM 5446 C CA . GLU A 1 116 ? -12.859 18.774 -9.440 1.00 1.00 116 GLU A CA 3
ATOM 5447 C C . GLU A 1 116 ? -12.648 19.389 -10.827 1.00 1.00 116 GLU A C 3
ATOM 5448 O O . GLU A 1 116 ? -12.094 20.482 -10.948 1.00 1.00 116 GLU A O 3
ATOM 5460 N N . HIS A 1 117 ? -13.096 18.685 -11.862 1.00 1.00 117 HIS A N 3
ATOM 5461 C CA . HIS A 1 117 ? -12.942 19.175 -13.234 1.00 1.00 117 HIS A CA 3
ATOM 5462 C C . HIS A 1 117 ? -13.872 20.367 -13.463 1.00 1.00 117 HIS A C 3
ATOM 5463 O O . HIS A 1 117 ? -15.083 20.195 -13.600 1.00 1.00 117 HIS A O 3
ATOM 5478 N N . HIS A 1 118 ? -13.299 21.566 -13.515 1.00 1.00 118 HIS A N 3
ATOM 5479 C CA . HIS A 1 118 ? -14.082 22.781 -13.732 1.00 1.00 118 HIS A CA 3
ATOM 5480 C C . HIS A 1 118 ? -14.704 22.760 -15.132 1.00 1.00 118 HIS A C 3
ATOM 5481 O O . HIS A 1 118 ? -14.032 22.454 -16.118 1.00 1.00 118 HIS A O 3
ATOM 5496 N N . HIS A 1 119 ? -15.991 23.082 -15.204 1.00 1.00 119 HIS A N 3
ATOM 5497 C CA . HIS A 1 119 ? -16.701 23.098 -16.487 1.00 1.00 119 HIS A CA 3
ATOM 5498 C C . HIS A 1 119 ? -18.050 23.796 -16.335 1.00 1.00 119 HIS A C 3
ATOM 5499 O O . HIS A 1 119 ? -18.443 24.584 -17.196 1.00 1.00 119 HIS A O 3
ATOM 5514 N N . HIS A 1 120 ? -18.754 23.504 -15.246 1.00 1.00 120 HIS A N 3
ATOM 5515 C CA . HIS A 1 120 ? -20.070 24.100 -14.988 1.00 1.00 120 HIS A CA 3
ATOM 5516 C C . HIS A 1 120 ? -21.012 23.879 -16.189 1.00 1.00 120 HIS A C 3
ATOM 5517 O O . HIS A 1 120 ? -20.950 24.612 -17.175 1.00 1.00 120 HIS A O 3
ATOM 5532 N N . HIS A 1 121 ? -21.871 22.868 -16.092 1.00 1.00 121 HIS A N 3
ATOM 5533 C CA . HIS A 1 121 ? -22.811 22.554 -17.174 1.00 1.00 121 HIS A CA 3
ATOM 5534 C C . HIS A 1 121 ? -23.689 23.777 -17.504 1.00 1.00 121 HIS A C 3
ATOM 5535 O O . HIS A 1 121 ? -24.460 24.242 -16.665 1.00 1.00 121 HIS A O 3
ATOM 5550 N N . HIS A 1 122 ? -23.553 24.285 -18.724 1.00 1.00 122 HIS A N 3
ATOM 5551 C CA . HIS A 1 122 ? -24.324 25.452 -19.165 1.00 1.00 122 HIS A CA 3
ATOM 5552 C C . HIS A 1 122 ? -25.824 25.136 -19.176 1.00 1.00 122 HIS A C 3
ATOM 5553 O O . HIS A 1 122 ? -26.163 23.968 -19.097 1.00 1.00 122 HIS A O 3
ATOM 5569 N N . MET A 1 1 ? 13.442 9.927 1.385 1.00 1.00 1 MET A N 4
ATOM 5570 C CA . MET A 1 1 ? 12.808 8.713 1.970 1.00 1.00 1 MET A CA 4
ATOM 5571 C C . MET A 1 1 ? 11.322 8.731 1.624 1.00 1.00 1 MET A C 4
ATOM 5572 O O . MET A 1 1 ? 10.698 7.683 1.457 1.00 1.00 1 MET A O 4
ATOM 5588 N N . ASP A 1 2 ? 10.759 9.931 1.525 1.00 1.00 2 ASP A N 4
ATOM 5589 C CA . ASP A 1 2 ? 9.331 10.095 1.203 1.00 1.00 2 ASP A CA 4
ATOM 5590 C C . ASP A 1 2 ? 8.448 9.311 2.206 1.00 1.00 2 ASP A C 4
ATOM 5591 O O . ASP A 1 2 ? 8.969 8.612 3.074 1.00 1.00 2 ASP A O 4
ATOM 5600 N N . LEU A 1 3 ? 7.132 9.426 2.062 1.00 1.00 3 LEU A N 4
ATOM 5601 C CA . LEU A 1 3 ? 6.195 8.732 2.988 1.00 1.00 3 LEU A CA 4
ATOM 5602 C C . LEU A 1 3 ? 6.152 7.194 2.697 1.00 1.00 3 LEU A C 4
ATOM 5603 O O . LEU A 1 3 ? 6.404 6.807 1.557 1.00 1.00 3 LEU A O 4
ATOM 5619 N N . PRO A 1 4 ? 5.841 6.366 3.659 1.00 1.00 4 PRO A N 4
ATOM 5620 C CA . PRO A 1 4 ? 5.782 4.868 3.416 1.00 1.00 4 PRO A CA 4
ATOM 5621 C C . PRO A 1 4 ? 4.921 4.497 2.203 1.00 1.00 4 PRO A C 4
ATOM 5622 O O . PRO A 1 4 ? 5.118 3.461 1.568 1.00 1.00 4 PRO A O 4
ATOM 5633 N N . ILE A 1 5 ? 3.941 5.347 1.913 1.00 1.00 5 ILE A N 4
ATOM 5634 C CA . ILE A 1 5 ? 3.008 5.120 0.782 1.00 1.00 5 ILE A CA 4
ATOM 5635 C C . ILE A 1 5 ? 3.274 6.140 -0.339 1.00 1.00 5 ILE A C 4
ATOM 5636 O O . ILE A 1 5 ? 3.408 7.339 -0.097 1.00 1.00 5 ILE A O 4
ATOM 5652 N N . THR A 1 6 ? 3.319 5.640 -1.570 1.00 1.00 6 THR A N 4
ATOM 5653 C CA . THR A 1 6 ? 3.551 6.497 -2.756 1.00 1.00 6 THR A CA 4
ATOM 5654 C C . THR A 1 6 ? 2.728 5.992 -3.948 1.00 1.00 6 THR A C 4
ATOM 5655 O O . THR A 1 6 ? 2.651 4.789 -4.199 1.00 1.00 6 THR A O 4
ATOM 5666 N N . LEU A 1 7 ? 2.129 6.924 -4.680 1.00 1.00 7 LEU A N 4
ATOM 5667 C CA . LEU A 1 7 ? 1.297 6.585 -5.864 1.00 1.00 7 LEU A CA 4
ATOM 5668 C C . LEU A 1 7 ? 1.632 7.513 -7.035 1.00 1.00 7 LEU A C 4
ATOM 5669 O O . LEU A 1 7 ? 2.141 8.619 -6.849 1.00 1.00 7 LEU A O 4
ATOM 5685 N N . SER A 1 8 ? 1.333 7.050 -8.244 1.00 1.00 8 SER A N 4
ATOM 5686 C CA . SER A 1 8 ? 1.585 7.819 -9.471 1.00 1.00 8 SER A CA 4
ATOM 5687 C C . SER A 1 8 ? 0.421 8.790 -9.722 1.00 1.00 8 SER A C 4
ATOM 5688 O O . SER A 1 8 ? -0.699 8.369 -10.011 1.00 1.00 8 SER A O 4
ATOM 5696 N N . LYS A 1 9 ? 0.704 10.085 -9.624 1.00 1.00 9 LYS A N 4
ATOM 5697 C CA . LYS A 1 9 ? -0.312 11.139 -9.818 1.00 1.00 9 LYS A CA 4
ATOM 5698 C C . LYS A 1 9 ? 0.313 12.384 -10.473 1.00 1.00 9 LYS A C 4
ATOM 5699 O O . LYS A 1 9 ? 0.164 13.502 -9.981 1.00 1.00 9 LYS A O 4
ATOM 5718 N N . GLU A 1 10 ? 1.003 12.169 -11.589 1.00 1.00 10 GLU A N 4
ATOM 5719 C CA . GLU A 1 10 ? 1.662 13.279 -12.307 1.00 1.00 10 GLU A CA 4
ATOM 5720 C C . GLU A 1 10 ? 0.633 14.355 -12.696 1.00 1.00 10 GLU A C 4
ATOM 5721 O O . GLU A 1 10 ? 0.873 15.555 -12.555 1.00 1.00 10 GLU A O 4
ATOM 5733 N N . THR A 1 11 ? -0.516 13.899 -13.183 1.00 1.00 11 THR A N 4
ATOM 5734 C CA . THR A 1 11 ? -1.619 14.801 -13.603 1.00 1.00 11 THR A CA 4
ATOM 5735 C C . THR A 1 11 ? -2.922 14.440 -12.846 1.00 1.00 11 THR A C 4
ATOM 5736 O O . THR A 1 11 ? -3.744 13.708 -13.398 1.00 1.00 11 THR A O 4
ATOM 5747 N N . PRO A 1 12 ? -3.126 14.935 -11.655 1.00 1.00 12 PRO A N 4
ATOM 5748 C CA . PRO A 1 12 ? -4.385 14.618 -10.875 1.00 1.00 12 PRO A CA 4
ATOM 5749 C C . PRO A 1 12 ? -5.668 14.799 -11.715 1.00 1.00 12 PRO A C 4
ATOM 5750 O O . PRO A 1 12 ? -5.925 15.888 -12.230 1.00 1.00 12 PRO A O 4
ATOM 5761 N N . PHE A 1 13 ? -6.454 13.735 -11.840 1.00 1.00 13 PHE A N 4
ATOM 5762 C CA . PHE A 1 13 ? -7.702 13.789 -12.617 1.00 1.00 13 PHE A CA 4
ATOM 5763 C C . PHE A 1 13 ? -8.558 12.540 -12.356 1.00 1.00 13 PHE A C 4
ATOM 5764 O O . PHE A 1 13 ? -8.104 11.415 -12.568 1.00 1.00 13 PHE A O 4
ATOM 5781 N N . GLU A 1 14 ? -9.790 12.750 -11.906 1.00 1.00 14 GLU A N 4
ATOM 5782 C CA . GLU A 1 14 ? -10.709 11.638 -11.635 1.00 1.00 14 GLU A CA 4
ATOM 5783 C C . GLU A 1 14 ? -10.886 10.761 -12.892 1.00 1.00 14 GLU A C 4
ATOM 5784 O O . GLU A 1 14 ? -10.888 11.271 -14.012 1.00 1.00 14 GLU A O 4
ATOM 5796 N N . GLY A 1 15 ? -11.041 9.456 -12.691 1.00 1.00 15 GLY A N 4
ATOM 5797 C CA . GLY A 1 15 ? -11.213 8.505 -13.813 1.00 1.00 15 GLY A CA 4
ATOM 5798 C C . GLY A 1 15 ? -9.860 8.021 -14.347 1.00 1.00 15 GLY A C 4
ATOM 5799 O O . GLY A 1 15 ? -9.765 6.917 -14.883 1.00 1.00 15 GLY A O 4
ATOM 5803 N N . GLU A 1 16 ? -8.825 8.838 -14.183 1.00 1.00 16 GLU A N 4
ATOM 5804 C CA . GLU A 1 16 ? -7.477 8.470 -14.661 1.00 1.00 16 GLU A CA 4
ATOM 5805 C C . GLU A 1 16 ? -6.921 7.331 -13.807 1.00 1.00 16 GLU A C 4
ATOM 5806 O O . GLU A 1 16 ? -7.098 7.311 -12.590 1.00 1.00 16 GLU A O 4
ATOM 5818 N N . GLU A 1 17 ? -6.243 6.388 -14.455 1.00 1.00 17 GLU A N 4
ATOM 5819 C CA . GLU A 1 17 ? -5.664 5.248 -13.747 1.00 1.00 17 GLU A CA 4
ATOM 5820 C C . GLU A 1 17 ? -4.432 5.705 -12.960 1.00 1.00 17 GLU A C 4
ATOM 5821 O O . GLU A 1 17 ? -3.604 6.468 -13.459 1.00 1.00 17 GLU A O 4
ATOM 5833 N N . ILE A 1 18 ? -4.318 5.217 -11.729 1.00 1.00 18 ILE A N 4
ATOM 5834 C CA . ILE A 1 18 ? -3.181 5.560 -10.844 1.00 1.00 18 ILE A CA 4
ATOM 5835 C C . ILE A 1 18 ? -2.603 4.294 -10.215 1.00 1.00 18 ILE A C 4
ATOM 5836 O O . ILE A 1 18 ? -3.320 3.332 -9.940 1.00 1.00 18 ILE A O 4
ATOM 5852 N N . THR A 1 19 ? -1.295 4.314 -9.975 1.00 1.00 19 THR A N 4
ATOM 5853 C CA . THR A 1 19 ? -0.596 3.171 -9.371 1.00 1.00 19 THR A CA 4
ATOM 5854 C C . THR A 1 19 ? -0.502 3.374 -7.860 1.00 1.00 19 THR A C 4
ATOM 5855 O O . THR A 1 19 ? -0.265 4.486 -7.389 1.00 1.00 19 THR A O 4
ATOM 5866 N N . VAL A 1 20 ? -0.666 2.289 -7.111 1.00 1.00 20 VAL A N 4
ATOM 5867 C CA . VAL A 1 20 ? -0.592 2.353 -5.624 1.00 1.00 20 VAL A CA 4
ATOM 5868 C C . VAL A 1 20 ? 0.502 1.406 -5.140 1.00 1.00 20 VAL A C 4
ATOM 5869 O O . VAL A 1 20 ? 0.510 0.220 -5.467 1.00 1.00 20 VAL A O 4
ATOM 5882 N N . SER A 1 21 ? 1.418 1.942 -4.339 1.00 1.00 21 SER A N 4
ATOM 5883 C CA . SER A 1 21 ? 2.544 1.154 -3.802 1.00 1.00 21 SER A CA 4
ATOM 5884 C C . SER A 1 21 ? 2.755 1.486 -2.315 1.00 1.00 21 SER A C 4
ATOM 5885 O O . SER A 1 21 ? 2.865 2.648 -1.925 1.00 1.00 21 SER A O 4
ATOM 5893 N N . ALA A 1 22 ? 2.809 0.439 -1.497 1.00 1.00 22 ALA A N 4
ATOM 5894 C CA . ALA A 1 22 ? 2.998 0.587 -0.031 1.00 1.00 22 ALA A CA 4
ATOM 5895 C C . ALA A 1 22 ? 4.328 -0.041 0.405 1.00 1.00 22 ALA A C 4
ATOM 5896 O O . ALA A 1 22 ? 4.633 -1.177 0.042 1.00 1.00 22 ALA A O 4
ATOM 5903 N N . ARG A 1 23 ? 5.104 0.701 1.188 1.00 1.00 23 ARG A N 4
ATOM 5904 C CA . ARG A 1 23 ? 6.408 0.208 1.674 1.00 1.00 23 ARG A CA 4
ATOM 5905 C C . ARG A 1 23 ? 6.214 -0.528 2.985 1.00 1.00 23 ARG A C 4
ATOM 5906 O O . ARG A 1 23 ? 5.781 0.044 3.986 1.00 1.00 23 ARG A O 4
ATOM 5927 N N . VAL A 1 24 ? 6.552 -1.813 2.975 1.00 1.00 24 VAL A N 4
ATOM 5928 C CA . VAL A 1 24 ? 6.417 -2.666 4.168 1.00 1.00 24 VAL A CA 4
ATOM 5929 C C . VAL A 1 24 ? 7.793 -2.905 4.792 1.00 1.00 24 VAL A C 4
ATOM 5930 O O . VAL A 1 24 ? 8.756 -3.228 4.098 1.00 1.00 24 VAL A O 4
ATOM 5943 N N . THR A 1 25 ? 7.873 -2.740 6.109 1.00 1.00 25 THR A N 4
ATOM 5944 C CA . THR A 1 25 ? 9.136 -2.930 6.847 1.00 1.00 25 THR A CA 4
ATOM 5945 C C . THR A 1 25 ? 9.147 -4.307 7.531 1.00 1.00 25 THR A C 4
ATOM 5946 O O . THR A 1 25 ? 8.221 -4.660 8.262 1.00 1.00 25 THR A O 4
ATOM 5957 N N . ASN A 1 26 ? 10.211 -5.067 7.290 1.00 1.00 26 ASN A N 4
ATOM 5958 C CA . ASN A 1 26 ? 10.354 -6.413 7.883 1.00 1.00 26 ASN A CA 4
ATOM 5959 C C . ASN A 1 26 ? 11.047 -6.305 9.241 1.00 1.00 26 ASN A C 4
ATOM 5960 O O . ASN A 1 26 ? 12.171 -5.817 9.348 1.00 1.00 26 ASN A O 4
ATOM 5971 N N . ARG A 1 27 ? 10.359 -6.773 10.279 1.00 1.00 27 ARG A N 4
ATOM 5972 C CA . ARG A 1 27 ? 10.885 -6.730 11.658 1.00 1.00 27 ARG A CA 4
ATOM 5973 C C . ARG A 1 27 ? 11.134 -8.152 12.174 1.00 1.00 27 ARG A C 4
ATOM 5974 O O . ARG A 1 27 ? 10.291 -9.039 12.044 1.00 1.00 27 ARG A O 4
ATOM 5995 N N . GLY A 1 28 ? 12.312 -8.354 12.757 1.00 1.00 28 GLY A N 4
ATOM 5996 C CA . GLY A 1 28 ? 12.684 -9.663 13.299 1.00 1.00 28 GLY A CA 4
ATOM 5997 C C . GLY A 1 28 ? 14.175 -9.700 13.651 1.00 1.00 28 GLY A C 4
ATOM 5998 O O . GLY A 1 28 ? 14.664 -8.869 14.417 1.00 1.00 28 GLY A O 4
ATOM 6002 N N . ALA A 1 29 ? 14.882 -10.679 13.096 1.00 1.00 29 ALA A N 4
ATOM 6003 C CA . ALA A 1 29 ? 16.327 -10.823 13.354 1.00 1.00 29 ALA A CA 4
ATOM 6004 C C . ALA A 1 29 ? 16.973 -11.762 12.331 1.00 1.00 29 ALA A C 4
ATOM 6005 O O . ALA A 1 29 ? 18.153 -12.094 12.438 1.00 1.00 29 ALA A O 4
ATOM 6012 N N . ALA A 1 30 ? 16.190 -12.181 11.342 1.00 1.00 30 ALA A N 4
ATOM 6013 C CA . ALA A 1 30 ? 16.683 -13.089 10.290 1.00 1.00 30 ALA A CA 4
ATOM 6014 C C . ALA A 1 30 ? 15.971 -12.810 8.969 1.00 1.00 30 ALA A C 4
ATOM 6015 O O . ALA A 1 30 ? 14.913 -12.180 8.933 1.00 1.00 30 ALA A O 4
ATOM 6022 N N . GLU A 1 31 ? 16.561 -13.297 7.883 1.00 1.00 31 GLU A N 4
ATOM 6023 C CA . GLU A 1 31 ? 15.982 -13.096 6.545 1.00 1.00 31 GLU A CA 4
ATOM 6024 C C . GLU A 1 31 ? 14.574 -13.713 6.485 1.00 1.00 31 GLU A C 4
ATOM 6025 O O . GLU A 1 31 ? 14.407 -14.919 6.666 1.00 1.00 31 GLU A O 4
ATOM 6037 N N . ALA A 1 32 ? 13.575 -12.875 6.229 1.00 1.00 32 ALA A N 4
ATOM 6038 C CA . ALA A 1 32 ? 12.170 -13.312 6.145 1.00 1.00 32 ALA A CA 4
ATOM 6039 C C . ALA A 1 32 ? 11.785 -13.560 4.691 1.00 1.00 32 ALA A C 4
ATOM 6040 O O . ALA A 1 32 ? 12.364 -12.978 3.774 1.00 1.00 32 ALA A O 4
ATOM 6047 N N . HIS A 1 33 ? 10.790 -14.419 4.490 1.00 1.00 33 HIS A N 4
ATOM 6048 C CA . HIS A 1 33 ? 10.306 -14.754 3.142 1.00 1.00 33 HIS A CA 4
ATOM 6049 C C . HIS A 1 33 ? 8.798 -14.982 3.169 1.00 1.00 33 HIS A C 4
ATOM 6050 O O . HIS A 1 33 ? 8.159 -14.965 4.221 1.00 1.00 33 HIS A O 4
ATOM 6065 N N . ASN A 1 34 ? 8.236 -15.192 1.983 1.00 1.00 34 ASN A N 4
ATOM 6066 C CA . ASN A 1 34 ? 6.787 -15.419 1.862 1.00 1.00 34 ASN A CA 4
ATOM 6067 C C . ASN A 1 34 ? 5.992 -14.320 2.599 1.00 1.00 34 ASN A C 4
ATOM 6068 O O . ASN A 1 34 ? 5.276 -14.574 3.568 1.00 1.00 34 ASN A O 4
ATOM 6079 N N . VAL A 1 35 ? 6.135 -13.094 2.106 1.00 1.00 35 VAL A N 4
ATOM 6080 C CA . VAL A 1 35 ? 5.441 -11.919 2.701 1.00 1.00 35 VAL A CA 4
ATOM 6081 C C . VAL A 1 35 ? 4.454 -11.332 1.675 1.00 1.00 35 VAL A C 4
ATOM 6082 O O . VAL A 1 35 ? 4.811 -10.376 0.987 1.00 1.00 35 VAL A O 4
ATOM 6095 N N . PRO A 1 36 ? 3.259 -11.850 1.576 1.00 1.00 36 PRO A N 4
ATOM 6096 C CA . PRO A 1 36 ? 2.265 -11.297 0.598 1.00 1.00 36 PRO A CA 4
ATOM 6097 C C . PRO A 1 36 ? 1.561 -10.054 1.152 1.00 1.00 36 PRO A C 4
ATOM 6098 O O . PRO A 1 36 ? 0.899 -10.098 2.190 1.00 1.00 36 PRO A O 4
ATOM 6109 N N . VAL A 1 37 ? 1.713 -8.943 0.438 1.00 1.00 37 VAL A N 4
ATOM 6110 C CA . VAL A 1 37 ? 1.099 -7.671 0.837 1.00 1.00 37 VAL A CA 4
ATOM 6111 C C . VAL A 1 37 ? -0.310 -7.584 0.272 1.00 1.00 37 VAL A C 4
ATOM 6112 O O . VAL A 1 37 ? -0.565 -7.986 -0.863 1.00 1.00 37 VAL A O 4
ATOM 6125 N N . ALA A 1 38 ? -1.223 -7.034 1.067 1.00 1.00 38 ALA A N 4
ATOM 6126 C CA . ALA A 1 38 ? -2.624 -6.872 0.651 1.00 1.00 38 ALA A CA 4
ATOM 6127 C C . ALA A 1 38 ? -3.060 -5.432 0.892 1.00 1.00 38 ALA A C 4
ATOM 6128 O O . ALA A 1 38 ? -3.140 -4.980 2.034 1.00 1.00 38 ALA A O 4
ATOM 6135 N N . VAL A 1 39 ? -3.373 -4.724 -0.189 1.00 1.00 39 VAL A N 4
ATOM 6136 C CA . VAL A 1 39 ? -3.820 -3.323 -0.130 1.00 1.00 39 VAL A CA 4
ATOM 6137 C C . VAL A 1 39 ? -5.314 -3.255 -0.468 1.00 1.00 39 VAL A C 4
ATOM 6138 O O . VAL A 1 39 ? -5.819 -3.995 -1.312 1.00 1.00 39 VAL A O 4
ATOM 6151 N N . TYR A 1 40 ? -6.009 -2.342 0.204 1.00 1.00 40 TYR A N 4
ATOM 6152 C CA . TYR A 1 40 ? -7.453 -2.167 -0.020 1.00 1.00 40 TYR A CA 4
ATOM 6153 C C . TYR A 1 40 ? -7.857 -0.724 0.289 1.00 1.00 40 TYR A C 4
ATOM 6154 O O . TYR A 1 40 ? -7.339 -0.104 1.218 1.00 1.00 40 TYR A O 4
ATOM 6172 N N . LEU A 1 41 ? -8.791 -0.201 -0.498 1.00 1.00 41 LEU A N 4
ATOM 6173 C CA . LEU A 1 41 ? -9.272 1.188 -0.319 1.00 1.00 41 LEU A CA 4
ATOM 6174 C C . LEU A 1 41 ? -10.544 1.202 0.529 1.00 1.00 41 LEU A C 4
ATOM 6175 O O . LEU A 1 41 ? -11.503 0.482 0.249 1.00 1.00 41 LEU A O 4
ATOM 6191 N N . GLY A 1 42 ? -10.538 2.024 1.572 1.00 1.00 42 GLY A N 4
ATOM 6192 C CA . GLY A 1 42 ? -11.683 2.154 2.497 1.00 1.00 42 GLY A CA 4
ATOM 6193 C C . GLY A 1 42 ? -11.257 1.848 3.935 1.00 1.00 42 GLY A C 4
ATOM 6194 O O . GLY A 1 42 ? -10.082 1.934 4.295 1.00 1.00 42 GLY A O 4
ATOM 6198 N N . ASN A 1 43 ? -12.242 1.497 4.755 1.00 1.00 43 ASN A N 4
ATOM 6199 C CA . ASN A 1 43 ? -11.988 1.191 6.188 1.00 1.00 43 ASN A CA 4
ATOM 6200 C C . ASN A 1 43 ? -12.005 -0.345 6.455 1.00 1.00 43 ASN A C 4
ATOM 6201 O O . ASN A 1 43 ? -12.815 -1.038 5.838 1.00 1.00 43 ASN A O 4
ATOM 6212 N N . PRO A 1 44 ? -11.186 -0.852 7.336 1.00 1.00 44 PRO A N 4
ATOM 6213 C CA . PRO A 1 44 ? -11.182 -2.340 7.626 1.00 1.00 44 PRO A CA 4
ATOM 6214 C C . PRO A 1 44 ? -12.439 -2.775 8.402 1.00 1.00 44 PRO A C 4
ATOM 6215 O O . PRO A 1 44 ? -12.894 -3.911 8.276 1.00 1.00 44 PRO A O 4
ATOM 6226 N N . ALA A 1 45 ? -12.981 -1.864 9.204 1.00 1.00 45 ALA A N 4
ATOM 6227 C CA . ALA A 1 45 ? -14.184 -2.158 9.998 1.00 1.00 45 ALA A CA 4
ATOM 6228 C C . ALA A 1 45 ? -15.397 -2.399 9.087 1.00 1.00 45 ALA A C 4
ATOM 6229 O O . ALA A 1 45 ? -16.181 -3.323 9.308 1.00 1.00 45 ALA A O 4
ATOM 6236 N N . GLN A 1 46 ? -15.539 -1.558 8.067 1.00 1.00 46 GLN A N 4
ATOM 6237 C CA . GLN A 1 46 ? -16.671 -1.682 7.130 1.00 1.00 46 GLN A CA 4
ATOM 6238 C C . GLN A 1 46 ? -16.538 -2.971 6.307 1.00 1.00 46 GLN A C 4
ATOM 6239 O O . GLN A 1 46 ? -17.301 -3.921 6.481 1.00 1.00 46 GLN A O 4
ATOM 6253 N N . GLY A 1 47 ? -15.560 -2.982 5.406 1.00 1.00 47 GLY A N 4
ATOM 6254 C CA . GLY A 1 47 ? -15.324 -4.156 4.553 1.00 1.00 47 GLY A CA 4
ATOM 6255 C C . GLY A 1 47 ? -14.305 -3.843 3.465 1.00 1.00 47 GLY A C 4
ATOM 6256 O O . GLY A 1 47 ? -14.669 -3.476 2.347 1.00 1.00 47 GLY A O 4
ATOM 6260 N N . GLY A 1 48 ? -13.027 -3.990 3.798 1.00 1.00 48 GLY A N 4
ATOM 6261 C CA . GLY A 1 48 ? -11.950 -3.725 2.839 1.00 1.00 48 GLY A CA 4
ATOM 6262 C C . GLY A 1 48 ? -12.035 -4.675 1.643 1.00 1.00 48 GLY A C 4
ATOM 6263 O O . GLY A 1 48 ? -12.352 -5.854 1.803 1.00 1.00 48 GLY A O 4
ATOM 6267 N N . VAL A 1 49 ? -11.746 -4.158 0.453 1.00 1.00 49 VAL A N 4
ATOM 6268 C CA . VAL A 1 49 ? -11.792 -4.964 -0.793 1.00 1.00 49 VAL A CA 4
ATOM 6269 C C . VAL A 1 49 ? -10.370 -5.115 -1.371 1.00 1.00 49 VAL A C 4
ATOM 6270 O O . VAL A 1 49 ? -9.686 -4.129 -1.643 1.00 1.00 49 VAL A O 4
ATOM 6283 N N . GLU A 1 50 ? -9.953 -6.362 -1.563 1.00 1.00 50 GLU A N 4
ATOM 6284 C CA . GLU A 1 50 ? -8.615 -6.638 -2.109 1.00 1.00 50 GLU A CA 4
ATOM 6285 C C . GLU A 1 50 ? -8.545 -6.163 -3.574 1.00 1.00 50 GLU A C 4
ATOM 6286 O O . GLU A 1 50 ? -9.353 -6.569 -4.409 1.00 1.00 50 GLU A O 4
ATOM 6298 N N . ILE A 1 51 ? -7.564 -5.316 -3.869 1.00 1.00 51 ILE A N 4
ATOM 6299 C CA . ILE A 1 51 ? -7.385 -4.776 -5.243 1.00 1.00 51 ILE A CA 4
ATOM 6300 C C . ILE A 1 51 ? -6.345 -5.607 -5.985 1.00 1.00 51 ILE A C 4
ATOM 6301 O O . ILE A 1 51 ? -6.509 -5.928 -7.162 1.00 1.00 51 ILE A O 4
ATOM 6317 N N . GLY A 1 52 ? -5.265 -5.942 -5.286 1.00 1.00 52 GLY A N 4
ATOM 6318 C CA . GLY A 1 52 ? -4.192 -6.739 -5.879 1.00 1.00 52 GLY A CA 4
ATOM 6319 C C . GLY A 1 52 ? -3.123 -7.050 -4.850 1.00 1.00 52 GLY A C 4
ATOM 6320 O O . GLY A 1 52 ? -3.056 -6.425 -3.791 1.00 1.00 52 GLY A O 4
ATOM 6324 N N . ARG A 1 53 ? -2.288 -8.035 -5.163 1.00 1.00 53 ARG A N 4
ATOM 6325 C CA . ARG A 1 53 ? -1.211 -8.459 -4.257 1.00 1.00 53 ARG A CA 4
ATOM 6326 C C . ARG A 1 53 ? -0.026 -9.010 -5.053 1.00 1.00 53 ARG A C 4
ATOM 6327 O O . ARG A 1 53 ? -0.140 -9.334 -6.236 1.00 1.00 53 ARG A O 4
ATOM 6348 N N . ASP A 1 54 ? 1.115 -9.112 -4.382 1.00 1.00 54 ASP A N 4
ATOM 6349 C CA . ASP A 1 54 ? 2.339 -9.627 -5.017 1.00 1.00 54 ASP A CA 4
ATOM 6350 C C . ASP A 1 54 ? 3.387 -9.962 -3.949 1.00 1.00 54 ASP A C 4
ATOM 6351 O O . ASP A 1 54 ? 3.864 -9.072 -3.244 1.00 1.00 54 ASP A O 4
ATOM 6360 N N . THR A 1 55 ? 3.753 -11.236 -3.854 1.00 1.00 55 THR A N 4
ATOM 6361 C CA . THR A 1 55 ? 4.754 -11.669 -2.872 1.00 1.00 55 THR A CA 4
ATOM 6362 C C . THR A 1 55 ? 6.138 -11.252 -3.348 1.00 1.00 55 THR A C 4
ATOM 6363 O O . THR A 1 55 ? 6.462 -11.363 -4.531 1.00 1.00 55 THR A O 4
ATOM 6374 N N . ILE A 1 56 ? 6.958 -10.781 -2.414 1.00 1.00 56 ILE A N 4
ATOM 6375 C CA . ILE A 1 56 ? 8.310 -10.333 -2.746 1.00 1.00 56 ILE A CA 4
ATOM 6376 C C . ILE A 1 56 ? 9.231 -11.547 -2.909 1.00 1.00 56 ILE A C 4
ATOM 6377 O O . ILE A 1 56 ? 9.034 -12.567 -2.247 1.00 1.00 56 ILE A O 4
ATOM 6393 N N . SER A 1 57 ? 10.230 -11.430 -3.777 1.00 1.00 57 SER A N 4
ATOM 6394 C CA . SER A 1 57 ? 11.175 -12.534 -4.007 1.00 1.00 57 SER A CA 4
ATOM 6395 C C . SER A 1 57 ? 11.965 -12.832 -2.736 1.00 1.00 57 SER A C 4
ATOM 6396 O O . SER A 1 57 ? 12.100 -13.983 -2.322 1.00 1.00 57 SER A O 4
ATOM 6404 N N . ARG A 1 58 ? 12.489 -11.776 -2.123 1.00 1.00 58 ARG A N 4
ATOM 6405 C CA . ARG A 1 58 ? 13.282 -11.909 -0.900 1.00 1.00 58 ARG A CA 4
ATOM 6406 C C . ARG A 1 58 ? 13.516 -10.522 -0.256 1.00 1.00 58 ARG A C 4
ATOM 6407 O O . ARG A 1 58 ? 13.838 -9.548 -0.936 1.00 1.00 58 ARG A O 4
ATOM 6428 N N . ILE A 1 59 ? 13.360 -10.463 1.063 1.00 1.00 59 ILE A N 4
ATOM 6429 C CA . ILE A 1 59 ? 13.547 -9.181 1.817 1.00 1.00 59 ILE A CA 4
ATOM 6430 C C . ILE A 1 59 ? 14.750 -9.295 2.808 1.00 1.00 59 ILE A C 4
ATOM 6431 O O . ILE A 1 59 ? 14.680 -10.140 3.701 1.00 1.00 59 ILE A O 4
ATOM 6447 N N . PRO A 1 60 ? 15.776 -8.499 2.683 1.00 1.00 60 PRO A N 4
ATOM 6448 C CA . PRO A 1 60 ? 16.948 -8.601 3.643 1.00 1.00 60 PRO A CA 4
ATOM 6449 C C . PRO A 1 60 ? 16.624 -7.983 5.017 1.00 1.00 60 PRO A C 4
ATOM 6450 O O . PRO A 1 60 ? 15.644 -7.255 5.167 1.00 1.00 60 PRO A O 4
ATOM 6461 N N . VAL A 1 61 ? 17.463 -8.283 6.005 1.00 1.00 61 VAL A N 4
ATOM 6462 C CA . VAL A 1 61 ? 17.265 -7.773 7.376 1.00 1.00 61 VAL A CA 4
ATOM 6463 C C . VAL A 1 61 ? 17.499 -6.262 7.411 1.00 1.00 61 VAL A C 4
ATOM 6464 O O . VAL A 1 61 ? 18.412 -5.754 6.760 1.00 1.00 61 VAL A O 4
ATOM 6477 N N . GLY A 1 62 ? 16.666 -5.551 8.166 1.00 1.00 62 GLY A N 4
ATOM 6478 C CA . GLY A 1 62 ? 16.790 -4.097 8.275 1.00 1.00 62 GLY A CA 4
ATOM 6479 C C . GLY A 1 62 ? 16.432 -3.431 6.956 1.00 1.00 62 GLY A C 4
ATOM 6480 O O . GLY A 1 62 ? 16.790 -2.279 6.712 1.00 1.00 62 GLY A O 4
ATOM 6484 N N . GLY A 1 63 ? 15.707 -4.158 6.112 1.00 1.00 63 GLY A N 4
ATOM 6485 C CA . GLY A 1 63 ? 15.272 -3.670 4.787 1.00 1.00 63 GLY A CA 4
ATOM 6486 C C . GLY A 1 63 ? 13.761 -3.499 4.745 1.00 1.00 63 GLY A C 4
ATOM 6487 O O . GLY A 1 63 ? 13.085 -3.597 5.770 1.00 1.00 63 GLY A O 4
ATOM 6491 N N . THR A 1 64 ? 13.232 -3.240 3.553 1.00 1.00 64 THR A N 4
ATOM 6492 C CA . THR A 1 64 ? 11.775 -3.056 3.365 1.00 1.00 64 THR A CA 4
ATOM 6493 C C . THR A 1 64 ? 11.321 -3.644 2.027 1.00 1.00 64 THR A C 4
ATOM 6494 O O . THR A 1 64 ? 12.076 -3.657 1.056 1.00 1.00 64 THR A O 4
ATOM 6505 N N . GLY A 1 65 ? 10.076 -4.110 1.983 1.00 1.00 65 GLY A N 4
ATOM 6506 C CA . GLY A 1 65 ? 9.484 -4.694 0.772 1.00 1.00 65 GLY A CA 4
ATOM 6507 C C . GLY A 1 65 ? 8.540 -3.701 0.110 1.00 1.00 65 GLY A C 4
ATOM 6508 O O . GLY A 1 65 ? 8.026 -2.785 0.752 1.00 1.00 65 GLY A O 4
ATOM 6512 N N . LEU A 1 66 ? 8.315 -3.893 -1.185 1.00 1.00 66 LEU A N 4
ATOM 6513 C CA . LEU A 1 66 ? 7.417 -3.008 -1.947 1.00 1.00 66 LEU A CA 4
ATOM 6514 C C . LEU A 1 66 ? 6.769 -3.780 -3.089 1.00 1.00 66 LEU A C 4
ATOM 6515 O O . LEU A 1 66 ? 7.401 -4.588 -3.770 1.00 1.00 66 LEU A O 4
ATOM 6531 N N . ALA A 1 67 ? 5.484 -3.510 -3.292 1.00 1.00 67 ALA A N 4
ATOM 6532 C CA . ALA A 1 67 ? 4.680 -4.159 -4.335 1.00 1.00 67 ALA A CA 4
ATOM 6533 C C . ALA A 1 67 ? 4.086 -3.108 -5.258 1.00 1.00 67 ALA A C 4
ATOM 6534 O O . ALA A 1 67 ? 3.973 -1.933 -4.909 1.00 1.00 67 ALA A O 4
ATOM 6541 N N . ARG A 1 68 ? 3.690 -3.550 -6.447 1.00 1.00 68 ARG A N 4
ATOM 6542 C CA . ARG A 1 68 ? 3.094 -2.635 -7.453 1.00 1.00 68 ARG A CA 4
ATOM 6543 C C . ARG A 1 68 ? 1.703 -3.132 -7.832 1.00 1.00 68 ARG A C 4
ATOM 6544 O O . ARG A 1 68 ? 1.527 -4.271 -8.268 1.00 1.00 68 ARG A O 4
ATOM 6565 N N . VAL A 1 69 ? 0.714 -2.259 -7.671 1.00 1.00 69 VAL A N 4
ATOM 6566 C CA . VAL A 1 69 ? -0.682 -2.585 -7.994 1.00 1.00 69 VAL A CA 4
ATOM 6567 C C . VAL A 1 69 ? -1.334 -1.399 -8.704 1.00 1.00 69 VAL A C 4
ATOM 6568 O O . VAL A 1 69 ? -1.092 -0.236 -8.379 1.00 1.00 69 VAL A O 4
ATOM 6581 N N . GLN A 1 70 ? -2.186 -1.716 -9.674 1.00 1.00 70 GLN A N 4
ATOM 6582 C CA . GLN A 1 70 ? -2.900 -0.686 -10.454 1.00 1.00 70 GLN A CA 4
ATOM 6583 C C . GLN A 1 70 ? -4.350 -0.584 -9.981 1.00 1.00 70 GLN A C 4
ATOM 6584 O O . GLN A 1 70 ? -4.988 -1.597 -9.695 1.00 1.00 70 GLN A O 4
ATOM 6598 N N . TRP A 1 71 ? -4.866 0.640 -9.917 1.00 1.00 71 TRP A N 4
ATOM 6599 C CA . TRP A 1 71 ? -6.255 0.885 -9.488 1.00 1.00 71 TRP A CA 4
ATOM 6600 C C . TRP A 1 71 ? -6.875 2.000 -10.337 1.00 1.00 71 TRP A C 4
ATOM 6601 O O . TRP A 1 71 ? -6.283 3.063 -10.529 1.00 1.00 71 TRP A O 4
ATOM 6622 N N . LYS A 1 72 ? -8.085 1.748 -10.824 1.00 1.00 72 LYS A N 4
ATOM 6623 C CA . LYS A 1 72 ? -8.801 2.735 -11.643 1.00 1.00 72 LYS A CA 4
ATOM 6624 C C . LYS A 1 72 ? -9.605 3.663 -10.732 1.00 1.00 72 LYS A C 4
ATOM 6625 O O . LYS A 1 72 ? -10.437 3.204 -9.950 1.00 1.00 72 LYS A O 4
ATOM 6644 N N . ALA A 1 73 ? -9.373 4.967 -10.859 1.00 1.00 73 ALA A N 4
ATOM 6645 C CA . ALA A 1 73 ? -10.088 5.937 -10.030 1.00 1.00 73 ALA A CA 4
ATOM 6646 C C . ALA A 1 73 ? -11.564 5.952 -10.427 1.00 1.00 73 ALA A C 4
ATOM 6647 O O . ALA A 1 73 ? -11.891 6.066 -11.609 1.00 1.00 73 ALA A O 4
ATOM 6654 N N . THR A 1 74 ? -12.447 5.846 -9.439 1.00 1.00 74 THR A N 4
ATOM 6655 C CA . THR A 1 74 ? -13.893 5.844 -9.692 1.00 1.00 74 THR A CA 4
ATOM 6656 C C . THR A 1 74 ? -14.650 6.236 -8.434 1.00 1.00 74 THR A C 4
ATOM 6657 O O . THR A 1 74 ? -14.069 6.399 -7.361 1.00 1.00 74 THR A O 4
ATOM 6668 N N . ARG A 1 75 ? -15.962 6.392 -8.576 1.00 1.00 75 ARG A N 4
ATOM 6669 C CA . ARG A 1 75 ? -16.821 6.773 -7.444 1.00 1.00 75 ARG A CA 4
ATOM 6670 C C . ARG A 1 75 ? -18.230 6.206 -7.642 1.00 1.00 75 ARG A C 4
ATOM 6671 O O . ARG A 1 75 ? -19.125 6.890 -8.137 1.00 1.00 75 ARG A O 4
ATOM 6692 N N . LYS A 1 76 ? -18.417 4.957 -7.228 1.00 1.00 76 LYS A N 4
ATOM 6693 C CA . LYS A 1 76 ? -19.726 4.301 -7.360 1.00 1.00 76 LYS A CA 4
ATOM 6694 C C . LYS A 1 76 ? -20.748 4.982 -6.432 1.00 1.00 76 LYS A C 4
ATOM 6695 O O . LYS A 1 76 ? -20.466 5.194 -5.253 1.00 1.00 76 LYS A O 4
ATOM 6714 N N . LEU A 1 77 ? -21.921 5.303 -6.966 1.00 1.00 77 LEU A N 4
ATOM 6715 C CA . LEU A 1 77 ? -22.979 5.962 -6.184 1.00 1.00 77 LEU A CA 4
ATOM 6716 C C . LEU A 1 77 ? -22.443 7.251 -5.520 1.00 1.00 77 LEU A C 4
ATOM 6717 O O . LEU A 1 77 ? -21.874 7.191 -4.430 1.00 1.00 77 LEU A O 4
ATOM 6733 N N . ALA A 1 78 ? -22.630 8.391 -6.178 1.00 1.00 78 ALA A N 4
ATOM 6734 C CA . ALA A 1 78 ? -22.159 9.676 -5.643 1.00 1.00 78 ALA A CA 4
ATOM 6735 C C . ALA A 1 78 ? -22.909 10.025 -4.351 1.00 1.00 78 ALA A C 4
ATOM 6736 O O . ALA A 1 78 ? -23.546 9.165 -3.742 1.00 1.00 78 ALA A O 4
ATOM 6743 N N . GLY A 1 79 ? -22.834 11.290 -3.949 1.00 1.00 79 GLY A N 4
ATOM 6744 C CA . GLY A 1 79 ? -23.507 11.756 -2.723 1.00 1.00 79 GLY A CA 4
ATOM 6745 C C . GLY A 1 79 ? -22.692 11.398 -1.475 1.00 1.00 79 GLY A C 4
ATOM 6746 O O . GLY A 1 79 ? -21.469 11.539 -1.481 1.00 1.00 79 GLY A O 4
ATOM 6750 N N . ARG A 1 80 ? -23.366 10.973 -0.411 1.00 1.00 80 ARG A N 4
ATOM 6751 C CA . ARG A 1 80 ? -22.696 10.613 0.855 1.00 1.00 80 ARG A CA 4
ATOM 6752 C C . ARG A 1 80 ? -21.835 11.785 1.349 1.00 1.00 80 ARG A C 4
ATOM 6753 O O . ARG A 1 80 ? -20.613 11.768 1.202 1.00 1.00 80 ARG A O 4
ATOM 6774 N N . ALA A 1 81 ? -22.482 12.799 1.914 1.00 1.00 81 ALA A N 4
ATOM 6775 C CA . ALA A 1 81 ? -21.784 13.996 2.409 1.00 1.00 81 ALA A CA 4
ATOM 6776 C C . ALA A 1 81 ? -20.963 14.644 1.283 1.00 1.00 81 ALA A C 4
ATOM 6777 O O . ALA A 1 81 ? -20.810 14.059 0.211 1.00 1.00 81 ALA A O 4
ATOM 6784 N N . ALA A 1 82 ? -20.438 15.839 1.537 1.00 1.00 82 ALA A N 4
ATOM 6785 C CA . ALA A 1 82 ? -19.633 16.554 0.533 1.00 1.00 82 ALA A CA 4
ATOM 6786 C C . ALA A 1 82 ? -18.219 15.976 0.482 1.00 1.00 82 ALA A C 4
ATOM 6787 O O . ALA A 1 82 ? -17.882 15.067 1.240 1.00 1.00 82 ALA A O 4
ATOM 6794 N N . ASN A 1 83 ? -17.395 16.519 -0.409 1.00 1.00 83 ASN A N 4
ATOM 6795 C CA . ASN A 1 83 ? -16.001 16.072 -0.576 1.00 1.00 83 ASN A CA 4
ATOM 6796 C C . ASN A 1 83 ? -15.928 14.565 -0.987 1.00 1.00 83 ASN A C 4
ATOM 6797 O O . ASN A 1 83 ? -16.760 13.786 -0.521 1.00 1.00 83 ASN A O 4
ATOM 6808 N N . PRO A 1 84 ? -14.981 14.168 -1.794 1.00 1.00 84 PRO A N 4
ATOM 6809 C CA . PRO A 1 84 ? -14.880 12.711 -2.201 1.00 1.00 84 PRO A CA 4
ATOM 6810 C C . PRO A 1 84 ? -14.418 11.817 -1.035 1.00 1.00 84 PRO A C 4
ATOM 6811 O O . PRO A 1 84 ? -15.062 10.827 -0.688 1.00 1.00 84 PRO A O 4
ATOM 6822 N N . GLY A 1 85 ? -13.276 12.177 -0.458 1.00 1.00 85 GLY A N 4
ATOM 6823 C CA . GLY A 1 85 ? -12.719 11.400 0.659 1.00 1.00 85 GLY A CA 4
ATOM 6824 C C . GLY A 1 85 ? -12.431 9.965 0.232 1.00 1.00 85 GLY A C 4
ATOM 6825 O O . GLY A 1 85 ? -13.188 9.041 0.531 1.00 1.00 85 GLY A O 4
ATOM 6829 N N . VAL A 1 86 ? -11.319 9.789 -0.474 1.00 1.00 86 VAL A N 4
ATOM 6830 C CA . VAL A 1 86 ? -10.893 8.460 -0.972 1.00 1.00 86 VAL A CA 4
ATOM 6831 C C . VAL A 1 86 ? -9.483 8.139 -0.421 1.00 1.00 86 VAL A C 4
ATOM 6832 O O . VAL A 1 86 ? -8.546 7.986 -1.206 1.00 1.00 86 VAL A O 4
ATOM 6845 N N . PRO A 1 87 ? -9.332 8.012 0.870 1.00 1.00 87 PRO A N 4
ATOM 6846 C CA . PRO A 1 87 ? -7.999 7.674 1.480 1.00 1.00 87 PRO A CA 4
ATOM 6847 C C . PRO A 1 87 ? -7.515 6.284 1.057 1.00 1.00 87 PRO A C 4
ATOM 6848 O O . PRO A 1 87 ? -8.162 5.587 0.274 1.00 1.00 87 PRO A O 4
ATOM 6859 N N . VAL A 1 88 ? -6.362 5.895 1.591 1.00 1.00 88 VAL A N 4
ATOM 6860 C CA . VAL A 1 88 ? -5.750 4.580 1.283 1.00 1.00 88 VAL A CA 4
ATOM 6861 C C . VAL A 1 88 ? -5.280 3.899 2.568 1.00 1.00 88 VAL A C 4
ATOM 6862 O O . VAL A 1 88 ? -5.050 4.540 3.593 1.00 1.00 88 VAL A O 4
ATOM 6875 N N . TYR A 1 89 ? -5.136 2.579 2.494 1.00 1.00 89 TYR A N 4
ATOM 6876 C CA . TYR A 1 89 ? -4.687 1.777 3.640 1.00 1.00 89 TYR A CA 4
ATOM 6877 C C . TYR A 1 89 ? -3.992 0.507 3.144 1.00 1.00 89 TYR A C 4
ATOM 6878 O O . TYR A 1 89 ? -4.335 -0.063 2.107 1.00 1.00 89 TYR A O 4
ATOM 6896 N N . ALA A 1 90 ? -3.013 0.061 3.924 1.00 1.00 90 ALA A N 4
ATOM 6897 C CA . ALA A 1 90 ? -2.241 -1.150 3.585 1.00 1.00 90 ALA A CA 4
ATOM 6898 C C . ALA A 1 90 ? -1.881 -1.910 4.855 1.00 1.00 90 ALA A C 4
ATOM 6899 O O . ALA A 1 90 ? -1.621 -1.313 5.900 1.00 1.00 90 ALA A O 4
ATOM 6906 N N . VAL A 1 91 ? -1.865 -3.236 4.754 1.00 1.00 91 VAL A N 4
ATOM 6907 C CA . VAL A 1 91 ? -1.550 -4.108 5.904 1.00 1.00 91 VAL A CA 4
ATOM 6908 C C . VAL A 1 91 ? -0.698 -5.299 5.448 1.00 1.00 91 VAL A C 4
ATOM 6909 O O . VAL A 1 91 ? -0.893 -5.850 4.365 1.00 1.00 91 VAL A O 4
ATOM 6922 N N . VAL A 1 92 ? 0.248 -5.686 6.297 1.00 1.00 92 VAL A N 4
ATOM 6923 C CA . VAL A 1 92 ? 1.139 -6.820 6.009 1.00 1.00 92 VAL A CA 4
ATOM 6924 C C . VAL A 1 92 ? 0.552 -8.104 6.608 1.00 1.00 92 VAL A C 4
ATOM 6925 O O . VAL A 1 92 ? 0.104 -8.117 7.755 1.00 1.00 92 VAL A O 4
ATOM 6938 N N . ASP A 1 93 ? 0.598 -9.184 5.837 1.00 1.00 93 ASP A N 4
ATOM 6939 C CA . ASP A 1 93 ? 0.065 -10.481 6.291 1.00 1.00 93 ASP A CA 4
ATOM 6940 C C . ASP A 1 93 ? 0.550 -10.822 7.728 1.00 1.00 93 ASP A C 4
ATOM 6941 O O . ASP A 1 93 ? 1.753 -10.717 7.965 1.00 1.00 93 ASP A O 4
ATOM 6950 N N . PRO A 1 94 ? -0.307 -11.190 8.642 1.00 1.00 94 PRO A N 4
ATOM 6951 C CA . PRO A 1 94 ? 0.152 -11.507 10.038 1.00 1.00 94 PRO A CA 4
ATOM 6952 C C . PRO A 1 94 ? 0.838 -12.876 10.121 1.00 1.00 94 PRO A C 4
ATOM 6953 O O . PRO A 1 94 ? 0.544 -13.779 9.338 1.00 1.00 94 PRO A O 4
ATOM 6964 N N . ASP A 1 95 ? 1.732 -13.023 11.093 1.00 1.00 95 ASP A N 4
ATOM 6965 C CA . ASP A 1 95 ? 2.473 -14.281 11.310 1.00 1.00 95 ASP A CA 4
ATOM 6966 C C . ASP A 1 95 ? 1.740 -15.138 12.336 1.00 1.00 95 ASP A C 4
ATOM 6967 O O . ASP A 1 95 ? 2.316 -16.055 12.921 1.00 1.00 95 ASP A O 4
ATOM 6976 N N . ASN A 1 96 ? 0.461 -14.839 12.542 1.00 1.00 96 ASN A N 4
ATOM 6977 C CA . ASN A 1 96 ? -0.376 -15.572 13.503 1.00 1.00 96 ASN A CA 4
ATOM 6978 C C . ASN A 1 96 ? 0.217 -15.497 14.907 1.00 1.00 96 ASN A C 4
ATOM 6979 O O . ASN A 1 96 ? -0.197 -16.222 15.812 1.00 1.00 96 ASN A O 4
ATOM 6990 N N . ARG A 1 97 ? 1.197 -14.615 15.077 1.00 1.00 97 ARG A N 4
ATOM 6991 C CA . ARG A 1 97 ? 1.874 -14.437 16.384 1.00 1.00 97 ARG A CA 4
ATOM 6992 C C . ARG A 1 97 ? 2.264 -12.966 16.603 1.00 1.00 97 ARG A C 4
ATOM 6993 O O . ARG A 1 97 ? 2.644 -12.582 17.709 1.00 1.00 97 ARG A O 4
ATOM 7014 N N . VAL A 1 98 ? 2.158 -12.158 15.553 1.00 1.00 98 VAL A N 4
ATOM 7015 C CA . VAL A 1 98 ? 2.496 -10.726 15.653 1.00 1.00 98 VAL A CA 4
ATOM 7016 C C . VAL A 1 98 ? 1.507 -10.017 16.580 1.00 1.00 98 VAL A C 4
ATOM 7017 O O . VAL A 1 98 ? 1.829 -8.994 17.184 1.00 1.00 98 VAL A O 4
ATOM 7030 N N . ALA A 1 99 ? 0.295 -10.555 16.663 1.00 1.00 99 ALA A N 4
ATOM 7031 C CA . ALA A 1 99 ? -0.775 -9.973 17.496 1.00 1.00 99 ALA A CA 4
ATOM 7032 C C . ALA A 1 99 ? -1.330 -8.712 16.824 1.00 1.00 99 ALA A C 4
ATOM 7033 O O . ALA A 1 99 ? -0.686 -8.126 15.954 1.00 1.00 99 ALA A O 4
ATOM 7040 N N . GLU A 1 100 ? -2.523 -8.302 17.242 1.00 1.00 100 GLU A N 4
ATOM 7041 C CA . GLU A 1 100 ? -3.166 -7.103 16.665 1.00 1.00 100 GLU A CA 4
ATOM 7042 C C . GLU A 1 100 ? -2.603 -5.835 17.302 1.00 1.00 100 GLU A C 4
ATOM 7043 O O . GLU A 1 100 ? -2.081 -4.951 16.624 1.00 1.00 100 GLU A O 4
ATOM 7055 N N . SER A 1 101 ? -2.713 -5.763 18.625 1.00 1.00 101 SER A N 4
ATOM 7056 C CA . SER A 1 101 ? -2.221 -4.578 19.382 1.00 1.00 101 SER A CA 4
ATOM 7057 C C . SER A 1 101 ? -0.870 -4.078 18.831 1.00 1.00 101 SER A C 4
ATOM 7058 O O . SER A 1 101 ? -0.665 -2.874 18.674 1.00 1.00 101 SER A O 4
ATOM 7066 N N . ASP A 1 102 ? 0.013 -5.013 18.493 1.00 1.00 102 ASP A N 4
ATOM 7067 C CA . ASP A 1 102 ? 1.318 -4.662 17.914 1.00 1.00 102 ASP A CA 4
ATOM 7068 C C . ASP A 1 102 ? 1.141 -4.229 16.450 1.00 1.00 102 ASP A C 4
ATOM 7069 O O . ASP A 1 102 ? 1.633 -3.179 16.036 1.00 1.00 102 ASP A O 4
ATOM 7078 N N . LYS A 1 103 ? 0.438 -5.051 15.678 1.00 1.00 103 LYS A N 4
ATOM 7079 C CA . LYS A 1 103 ? 0.197 -4.757 14.236 1.00 1.00 103 LYS A CA 4
ATOM 7080 C C . LYS A 1 103 ? -0.212 -3.290 14.044 1.00 1.00 103 LYS A C 4
ATOM 7081 O O . LYS A 1 103 ? 0.283 -2.602 13.150 1.00 1.00 103 LYS A O 4
ATOM 7100 N N . ALA A 1 104 ? -1.110 -2.821 14.904 1.00 1.00 104 ALA A N 4
ATOM 7101 C CA . ALA A 1 104 ? -1.567 -1.412 14.866 1.00 1.00 104 ALA A CA 4
ATOM 7102 C C . ALA A 1 104 ? -0.359 -0.408 14.867 1.00 1.00 104 ALA A C 4
ATOM 7103 O O . ALA A 1 104 ? -0.535 0.810 14.824 1.00 1.00 104 ALA A O 4
ATOM 7110 N N . ASN A 1 105 ? 0.848 -0.964 14.903 1.00 1.00 105 ASN A N 4
ATOM 7111 C CA . ASN A 1 105 ? 2.088 -0.159 14.871 1.00 1.00 105 ASN A CA 4
ATOM 7112 C C . ASN A 1 105 ? 2.534 0.066 13.416 1.00 1.00 105 ASN A C 4
ATOM 7113 O O . ASN A 1 105 ? 3.059 1.134 13.099 1.00 1.00 105 ASN A O 4
ATOM 7124 N N . ASN A 1 106 ? 2.342 -0.929 12.556 1.00 1.00 106 ASN A N 4
ATOM 7125 C CA . ASN A 1 106 ? 2.730 -0.861 11.124 1.00 1.00 106 ASN A CA 4
ATOM 7126 C C . ASN A 1 106 ? 1.559 -0.370 10.259 1.00 1.00 106 ASN A C 4
ATOM 7127 O O . ASN A 1 106 ? 1.263 -0.925 9.201 1.00 1.00 106 ASN A O 4
ATOM 7138 N N . VAL A 1 107 ? 0.911 0.694 10.723 1.00 1.00 107 VAL A N 4
ATOM 7139 C CA . VAL A 1 107 ? -0.237 1.292 9.992 1.00 1.00 107 VAL A CA 4
ATOM 7140 C C . VAL A 1 107 ? 0.225 2.553 9.272 1.00 1.00 107 VAL A C 4
ATOM 7141 O O . VAL A 1 107 ? 0.943 3.386 9.827 1.00 1.00 107 VAL A O 4
ATOM 7154 N N . PHE A 1 108 ? -0.210 2.690 8.023 1.00 1.00 108 PHE A N 4
ATOM 7155 C CA . PHE A 1 108 ? 0.150 3.852 7.204 1.00 1.00 108 PHE A CA 4
ATOM 7156 C C . PHE A 1 108 ? -1.027 4.244 6.316 1.00 1.00 108 PHE A C 4
ATOM 7157 O O . PHE A 1 108 ? -1.775 3.394 5.831 1.00 1.00 108 PHE A O 4
ATOM 7174 N N . SER A 1 109 ? -1.167 5.546 6.090 1.00 1.00 109 SER A N 4
ATOM 7175 C CA . SER A 1 109 ? -2.246 6.067 5.257 1.00 1.00 109 SER A CA 4
ATOM 7176 C C . SER A 1 109 ? -1.951 7.512 4.886 1.00 1.00 109 SER A C 4
ATOM 7177 O O . SER A 1 109 ? -1.348 8.262 5.654 1.00 1.00 109 SER A O 4
ATOM 7185 N N . ARG A 1 110 ? -2.397 7.902 3.697 1.00 1.00 110 ARG A N 4
ATOM 7186 C CA . ARG A 1 110 ? -2.185 9.277 3.208 1.00 1.00 110 ARG A CA 4
ATOM 7187 C C . ARG A 1 110 ? -3.488 9.816 2.624 1.00 1.00 110 ARG A C 4
ATOM 7188 O O . ARG A 1 110 ? -4.110 9.197 1.760 1.00 1.00 110 ARG A O 4
ATOM 7209 N N . ILE A 1 111 ? -3.880 10.997 3.092 1.00 1.00 111 ILE A N 4
ATOM 7210 C CA . ILE A 1 111 ? -5.106 11.633 2.612 1.00 1.00 111 ILE A CA 4
ATOM 7211 C C . ILE A 1 111 ? -4.822 12.338 1.272 1.00 1.00 111 ILE A C 4
ATOM 7212 O O . ILE A 1 111 ? -3.843 13.072 1.140 1.00 1.00 111 ILE A O 4
ATOM 7228 N N . VAL A 1 112 ? -5.696 12.114 0.296 1.00 1.00 112 VAL A N 4
ATOM 7229 C CA . VAL A 1 112 ? -5.540 12.728 -1.039 1.00 1.00 112 VAL A CA 4
ATOM 7230 C C . VAL A 1 112 ? -6.912 12.966 -1.668 1.00 1.00 112 VAL A C 4
ATOM 7231 O O . VAL A 1 112 ? -7.827 12.155 -1.524 1.00 1.00 112 VAL A O 4
ATOM 7244 N N . LYS A 1 113 ? -7.037 14.080 -2.382 1.00 1.00 113 LYS A N 4
ATOM 7245 C CA . LYS A 1 113 ? -8.299 14.449 -3.051 1.00 1.00 113 LYS A CA 4
ATOM 7246 C C . LYS A 1 113 ? -8.009 14.917 -4.474 1.00 1.00 113 LYS A C 4
ATOM 7247 O O . LYS A 1 113 ? -6.956 15.486 -4.762 1.00 1.00 113 LYS A O 4
ATOM 7266 N N . VAL A 1 114 ? -8.970 14.681 -5.361 1.00 1.00 114 VAL A N 4
ATOM 7267 C CA . VAL A 1 114 ? -8.847 15.064 -6.780 1.00 1.00 114 VAL A CA 4
ATOM 7268 C C . VAL A 1 114 ? -9.557 16.403 -7.020 1.00 1.00 114 VAL A C 4
ATOM 7269 O O . VAL A 1 114 ? -10.663 16.624 -6.525 1.00 1.00 114 VAL A O 4
ATOM 7282 N N . LEU A 1 115 ? -8.916 17.283 -7.782 1.00 1.00 115 LEU A N 4
ATOM 7283 C CA . LEU A 1 115 ? -9.486 18.608 -8.089 1.00 1.00 115 LEU A CA 4
ATOM 7284 C C . LEU A 1 115 ? -8.962 19.106 -9.451 1.00 1.00 115 LEU A C 4
ATOM 7285 O O . LEU A 1 115 ? -7.773 19.027 -9.758 1.00 1.00 115 LEU A O 4
ATOM 7301 N N . GLU A 1 116 ? -9.885 19.625 -10.254 1.00 1.00 116 GLU A N 4
ATOM 7302 C CA . GLU A 1 116 ? -9.516 20.145 -11.582 1.00 1.00 116 GLU A CA 4
ATOM 7303 C C . GLU A 1 116 ? -10.681 20.942 -12.154 1.00 1.00 116 GLU A C 4
ATOM 7304 O O . GLU A 1 116 ? -11.562 20.385 -12.809 1.00 1.00 116 GLU A O 4
ATOM 7316 N N . HIS A 1 117 ? -10.673 22.249 -11.915 1.00 1.00 117 HIS A N 4
ATOM 7317 C CA . HIS A 1 117 ? -11.738 23.152 -12.395 1.00 1.00 117 HIS A CA 4
ATOM 7318 C C . HIS A 1 117 ? -13.083 22.837 -11.698 1.00 1.00 117 HIS A C 4
ATOM 7319 O O . HIS A 1 117 ? -14.012 23.643 -11.721 1.00 1.00 117 HIS A O 4
ATOM 7334 N N . HIS A 1 118 ? -13.168 21.651 -11.103 1.00 1.00 118 HIS A N 4
ATOM 7335 C CA . HIS A 1 118 ? -14.389 21.208 -10.412 1.00 1.00 118 HIS A CA 4
ATOM 7336 C C . HIS A 1 118 ? -15.589 21.257 -11.365 1.00 1.00 118 HIS A C 4
ATOM 7337 O O . HIS A 1 118 ? -15.449 21.677 -12.514 1.00 1.00 118 HIS A O 4
ATOM 7352 N N . HIS A 1 119 ? -16.754 20.836 -10.885 1.00 1.00 119 HIS A N 4
ATOM 7353 C CA . HIS A 1 119 ? -17.976 20.824 -11.704 1.00 1.00 119 HIS A CA 4
ATOM 7354 C C . HIS A 1 119 ? -17.787 19.940 -12.950 1.00 1.00 119 HIS A C 4
ATOM 7355 O O . HIS A 1 119 ? -18.284 18.815 -13.010 1.00 1.00 119 HIS A O 4
ATOM 7370 N N . HIS A 1 120 ? -17.067 20.467 -13.936 1.00 1.00 120 HIS A N 4
ATOM 7371 C CA . HIS A 1 120 ? -16.803 19.743 -15.190 1.00 1.00 120 HIS A CA 4
ATOM 7372 C C . HIS A 1 120 ? -18.121 19.278 -15.831 1.00 1.00 120 HIS A C 4
ATOM 7373 O O . HIS A 1 120 ? -18.716 18.296 -15.385 1.00 1.00 120 HIS A O 4
ATOM 7388 N N . HIS A 1 121 ? -18.569 19.989 -16.861 1.00 1.00 121 HIS A N 4
ATOM 7389 C CA . HIS A 1 121 ? -19.824 19.660 -17.550 1.00 1.00 121 HIS A CA 4
ATOM 7390 C C . HIS A 1 121 ? -20.999 19.651 -16.555 1.00 1.00 121 HIS A C 4
ATOM 7391 O O . HIS A 1 121 ? -20.792 19.717 -15.344 1.00 1.00 121 HIS A O 4
ATOM 7406 N N . HIS A 1 122 ? -22.218 19.562 -17.077 1.00 1.00 122 HIS A N 4
ATOM 7407 C CA . HIS A 1 122 ? -23.421 19.545 -16.228 1.00 1.00 122 HIS A CA 4
ATOM 7408 C C . HIS A 1 122 ? -23.447 20.757 -15.277 1.00 1.00 122 HIS A C 4
ATOM 7409 O O . HIS A 1 122 ? -22.880 20.654 -14.200 1.00 1.00 122 HIS A O 4
ATOM 7425 N N . MET A 1 1 ? 13.262 7.483 5.490 1.00 1.00 1 MET A N 5
ATOM 7426 C CA . MET A 1 1 ? 13.495 8.945 5.301 1.00 1.00 1 MET A CA 5
ATOM 7427 C C . MET A 1 1 ? 12.576 9.448 4.197 1.00 1.00 1 MET A C 5
ATOM 7428 O O . MET A 1 1 ? 12.870 10.437 3.525 1.00 1.00 1 MET A O 5
ATOM 7444 N N . ASP A 1 2 ? 11.449 8.766 4.025 1.00 1.00 2 ASP A N 5
ATOM 7445 C CA . ASP A 1 2 ? 10.466 9.140 3.000 1.00 1.00 2 ASP A CA 5
ATOM 7446 C C . ASP A 1 2 ? 9.075 8.676 3.418 1.00 1.00 2 ASP A C 5
ATOM 7447 O O . ASP A 1 2 ? 8.899 7.977 4.416 1.00 1.00 2 ASP A O 5
ATOM 7456 N N . LEU A 1 3 ? 8.083 9.077 2.631 1.00 1.00 3 LEU A N 5
ATOM 7457 C CA . LEU A 1 3 ? 6.691 8.721 2.940 1.00 1.00 3 LEU A CA 5
ATOM 7458 C C . LEU A 1 3 ? 6.458 7.198 2.815 1.00 1.00 3 LEU A C 5
ATOM 7459 O O . LEU A 1 3 ? 7.094 6.566 1.973 1.00 1.00 3 LEU A O 5
ATOM 7475 N N . PRO A 1 4 ? 5.593 6.624 3.607 1.00 1.00 4 PRO A N 5
ATOM 7476 C CA . PRO A 1 4 ? 5.321 5.140 3.545 1.00 1.00 4 PRO A CA 5
ATOM 7477 C C . PRO A 1 4 ? 4.510 4.762 2.297 1.00 1.00 4 PRO A C 5
ATOM 7478 O O . PRO A 1 4 ? 4.590 3.636 1.809 1.00 1.00 4 PRO A O 5
ATOM 7489 N N . ILE A 1 5 ? 3.716 5.708 1.806 1.00 1.00 5 ILE A N 5
ATOM 7490 C CA . ILE A 1 5 ? 2.857 5.473 0.611 1.00 1.00 5 ILE A CA 5
ATOM 7491 C C . ILE A 1 5 ? 3.126 6.549 -0.458 1.00 1.00 5 ILE A C 5
ATOM 7492 O O . ILE A 1 5 ? 3.113 7.745 -0.168 1.00 1.00 5 ILE A O 5
ATOM 7508 N N . THR A 1 6 ? 3.340 6.104 -1.692 1.00 1.00 6 THR A N 5
ATOM 7509 C CA . THR A 1 6 ? 3.589 7.042 -2.822 1.00 1.00 6 THR A CA 5
ATOM 7510 C C . THR A 1 6 ? 2.719 6.654 -4.026 1.00 1.00 6 THR A C 5
ATOM 7511 O O . THR A 1 6 ? 2.795 5.534 -4.530 1.00 1.00 6 THR A O 5
ATOM 7522 N N . LEU A 1 7 ? 1.904 7.599 -4.482 1.00 1.00 7 LEU A N 5
ATOM 7523 C CA . LEU A 1 7 ? 1.001 7.374 -5.631 1.00 1.00 7 LEU A CA 5
ATOM 7524 C C . LEU A 1 7 ? 1.552 8.066 -6.881 1.00 1.00 7 LEU A C 5
ATOM 7525 O O . LEU A 1 7 ? 2.142 9.143 -6.800 1.00 1.00 7 LEU A O 5
ATOM 7541 N N . SER A 1 8 ? 1.357 7.432 -8.032 1.00 1.00 8 SER A N 5
ATOM 7542 C CA . SER A 1 8 ? 1.840 7.974 -9.312 1.00 1.00 8 SER A CA 5
ATOM 7543 C C . SER A 1 8 ? 0.888 9.055 -9.834 1.00 1.00 8 SER A C 5
ATOM 7544 O O . SER A 1 8 ? 0.546 9.081 -11.016 1.00 1.00 8 SER A O 5
ATOM 7552 N N . LYS A 1 9 ? 0.463 9.940 -8.938 1.00 1.00 9 LYS A N 5
ATOM 7553 C CA . LYS A 1 9 ? -0.442 11.044 -9.277 1.00 1.00 9 LYS A CA 5
ATOM 7554 C C . LYS A 1 9 ? 0.319 12.159 -10.020 1.00 1.00 9 LYS A C 5
ATOM 7555 O O . LYS A 1 9 ? 0.248 13.329 -9.646 1.00 1.00 9 LYS A O 5
ATOM 7574 N N . GLU A 1 10 ? 1.035 11.779 -11.074 1.00 1.00 10 GLU A N 5
ATOM 7575 C CA . GLU A 1 10 ? 1.816 12.760 -11.859 1.00 1.00 10 GLU A CA 5
ATOM 7576 C C . GLU A 1 10 ? 0.891 13.839 -12.435 1.00 1.00 10 GLU A C 5
ATOM 7577 O O . GLU A 1 10 ? 1.188 15.031 -12.377 1.00 1.00 10 GLU A O 5
ATOM 7589 N N . THR A 1 11 ? -0.232 13.397 -12.991 1.00 1.00 11 THR A N 5
ATOM 7590 C CA . THR A 1 11 ? -1.228 14.309 -13.593 1.00 1.00 11 THR A CA 5
ATOM 7591 C C . THR A 1 11 ? -2.588 14.180 -12.863 1.00 1.00 11 THR A C 5
ATOM 7592 O O . THR A 1 11 ? -3.436 13.417 -13.325 1.00 1.00 11 THR A O 5
ATOM 7603 N N . PRO A 1 12 ? -2.805 14.890 -11.788 1.00 1.00 12 PRO A N 5
ATOM 7604 C CA . PRO A 1 12 ? -4.116 14.807 -11.036 1.00 1.00 12 PRO A CA 5
ATOM 7605 C C . PRO A 1 12 ? -5.344 14.878 -11.966 1.00 1.00 12 PRO A C 5
ATOM 7606 O O . PRO A 1 12 ? -5.563 15.892 -12.630 1.00 1.00 12 PRO A O 5
ATOM 7617 N N . PHE A 1 13 ? -6.127 13.805 -12.005 1.00 1.00 13 PHE A N 5
ATOM 7618 C CA . PHE A 1 13 ? -7.320 13.760 -12.855 1.00 1.00 13 PHE A CA 5
ATOM 7619 C C . PHE A 1 13 ? -8.206 12.561 -12.477 1.00 1.00 13 PHE A C 5
ATOM 7620 O O . PHE A 1 13 ? -7.792 11.409 -12.609 1.00 1.00 13 PHE A O 5
ATOM 7637 N N . GLU A 1 14 ? -9.420 12.846 -12.022 1.00 1.00 14 GLU A N 5
ATOM 7638 C CA . GLU A 1 14 ? -10.356 11.775 -11.638 1.00 1.00 14 GLU A CA 5
ATOM 7639 C C . GLU A 1 14 ? -10.568 10.801 -12.814 1.00 1.00 14 GLU A C 5
ATOM 7640 O O . GLU A 1 14 ? -10.555 11.200 -13.979 1.00 1.00 14 GLU A O 5
ATOM 7652 N N . GLY A 1 15 ? -10.763 9.526 -12.488 1.00 1.00 15 GLY A N 5
ATOM 7653 C CA . GLY A 1 15 ? -10.969 8.484 -13.512 1.00 1.00 15 GLY A CA 5
ATOM 7654 C C . GLY A 1 15 ? -9.637 7.897 -13.976 1.00 1.00 15 GLY A C 5
ATOM 7655 O O . GLY A 1 15 ? -9.582 6.751 -14.422 1.00 1.00 15 GLY A O 5
ATOM 7659 N N . GLU A 1 16 ? -8.571 8.683 -13.864 1.00 1.00 16 GLU A N 5
ATOM 7660 C CA . GLU A 1 16 ? -7.235 8.227 -14.283 1.00 1.00 16 GLU A CA 5
ATOM 7661 C C . GLU A 1 16 ? -6.758 7.109 -13.366 1.00 1.00 16 GLU A C 5
ATOM 7662 O O . GLU A 1 16 ? -7.067 7.094 -12.175 1.00 1.00 16 GLU A O 5
ATOM 7674 N N . GLU A 1 17 ? -5.997 6.176 -13.929 1.00 1.00 17 GLU A N 5
ATOM 7675 C CA . GLU A 1 17 ? -5.476 5.053 -13.151 1.00 1.00 17 GLU A CA 5
ATOM 7676 C C . GLU A 1 17 ? -4.267 5.514 -12.325 1.00 1.00 17 GLU A C 5
ATOM 7677 O O . GLU A 1 17 ? -3.358 6.175 -12.831 1.00 1.00 17 GLU A O 5
ATOM 7689 N N . ILE A 1 18 ? -4.268 5.145 -11.048 1.00 1.00 18 ILE A N 5
ATOM 7690 C CA . ILE A 1 18 ? -3.166 5.510 -10.122 1.00 1.00 18 ILE A CA 5
ATOM 7691 C C . ILE A 1 18 ? -2.481 4.248 -9.594 1.00 1.00 18 ILE A C 5
ATOM 7692 O O . ILE A 1 18 ? -3.123 3.220 -9.370 1.00 1.00 18 ILE A O 5
ATOM 7708 N N . THR A 1 19 ? -1.171 4.341 -9.389 1.00 1.00 19 THR A N 5
ATOM 7709 C CA . THR A 1 19 ? -0.390 3.194 -8.886 1.00 1.00 19 THR A CA 5
ATOM 7710 C C . THR A 1 19 ? -0.336 3.243 -7.362 1.00 1.00 19 THR A C 5
ATOM 7711 O O . THR A 1 19 ? 0.236 4.167 -6.784 1.00 1.00 19 THR A O 5
ATOM 7722 N N . VAL A 1 20 ? -0.923 2.240 -6.717 1.00 1.00 20 VAL A N 5
ATOM 7723 C CA . VAL A 1 20 ? -0.938 2.177 -5.242 1.00 1.00 20 VAL A CA 5
ATOM 7724 C C . VAL A 1 20 ? 0.164 1.238 -4.755 1.00 1.00 20 VAL A C 5
ATOM 7725 O O . VAL A 1 20 ? 0.103 0.029 -4.979 1.00 1.00 20 VAL A O 5
ATOM 7738 N N . SER A 1 21 ? 1.163 1.801 -4.086 1.00 1.00 21 SER A N 5
ATOM 7739 C CA . SER A 1 21 ? 2.301 1.028 -3.557 1.00 1.00 21 SER A CA 5
ATOM 7740 C C . SER A 1 21 ? 2.433 1.248 -2.053 1.00 1.00 21 SER A C 5
ATOM 7741 O O . SER A 1 21 ? 2.304 2.366 -1.551 1.00 1.00 21 SER A O 5
ATOM 7749 N N . ALA A 1 22 ? 2.706 0.160 -1.340 1.00 1.00 22 ALA A N 5
ATOM 7750 C CA . ALA A 1 22 ? 2.864 0.205 0.132 1.00 1.00 22 ALA A CA 5
ATOM 7751 C C . ALA A 1 22 ? 4.274 -0.252 0.523 1.00 1.00 22 ALA A C 5
ATOM 7752 O O . ALA A 1 22 ? 4.708 -1.347 0.167 1.00 1.00 22 ALA A O 5
ATOM 7759 N N . ARG A 1 23 ? 4.976 0.599 1.265 1.00 1.00 23 ARG A N 5
ATOM 7760 C CA . ARG A 1 23 ? 6.341 0.282 1.709 1.00 1.00 23 ARG A CA 5
ATOM 7761 C C . ARG A 1 23 ? 6.287 -0.527 3.007 1.00 1.00 23 ARG A C 5
ATOM 7762 O O . ARG A 1 23 ? 5.886 -0.018 4.054 1.00 1.00 23 ARG A O 5
ATOM 7783 N N . VAL A 1 24 ? 6.710 -1.785 2.928 1.00 1.00 24 VAL A N 5
ATOM 7784 C CA . VAL A 1 24 ? 6.718 -2.679 4.096 1.00 1.00 24 VAL A CA 5
ATOM 7785 C C . VAL A 1 24 ? 8.083 -2.612 4.785 1.00 1.00 24 VAL A C 5
ATOM 7786 O O . VAL A 1 24 ? 9.103 -2.963 4.191 1.00 1.00 24 VAL A O 5
ATOM 7799 N N . THR A 1 25 ? 8.093 -2.165 6.037 1.00 1.00 25 THR A N 5
ATOM 7800 C CA . THR A 1 25 ? 9.348 -2.058 6.803 1.00 1.00 25 THR A CA 5
ATOM 7801 C C . THR A 1 25 ? 9.614 -3.366 7.549 1.00 1.00 25 THR A C 5
ATOM 7802 O O . THR A 1 25 ? 8.773 -3.828 8.321 1.00 1.00 25 THR A O 5
ATOM 7813 N N . ASN A 1 26 ? 10.792 -3.943 7.332 1.00 1.00 26 ASN A N 5
ATOM 7814 C CA . ASN A 1 26 ? 11.189 -5.197 7.997 1.00 1.00 26 ASN A CA 5
ATOM 7815 C C . ASN A 1 26 ? 12.175 -4.891 9.127 1.00 1.00 26 ASN A C 5
ATOM 7816 O O . ASN A 1 26 ? 13.317 -4.488 8.903 1.00 1.00 26 ASN A O 5
ATOM 7827 N N . ARG A 1 27 ? 11.711 -5.102 10.355 1.00 1.00 27 ARG A N 5
ATOM 7828 C CA . ARG A 1 27 ? 12.527 -4.861 11.538 1.00 1.00 27 ARG A CA 5
ATOM 7829 C C . ARG A 1 27 ? 13.783 -5.734 11.499 1.00 1.00 27 ARG A C 5
ATOM 7830 O O . ARG A 1 27 ? 13.731 -6.907 11.130 1.00 1.00 27 ARG A O 5
ATOM 7851 N N . GLY A 1 28 ? 14.913 -5.141 11.869 1.00 1.00 28 GLY A N 5
ATOM 7852 C CA . GLY A 1 28 ? 16.186 -5.856 11.864 1.00 1.00 28 GLY A CA 5
ATOM 7853 C C . GLY A 1 28 ? 16.158 -7.013 12.848 1.00 1.00 28 GLY A C 5
ATOM 7854 O O . GLY A 1 28 ? 15.957 -6.845 14.051 1.00 1.00 28 GLY A O 5
ATOM 7858 N N . ALA A 1 29 ? 16.353 -8.212 12.308 1.00 1.00 29 ALA A N 5
ATOM 7859 C CA . ALA A 1 29 ? 16.338 -9.421 13.119 1.00 1.00 29 ALA A CA 5
ATOM 7860 C C . ALA A 1 29 ? 16.768 -10.611 12.277 1.00 1.00 29 ALA A C 5
ATOM 7861 O O . ALA A 1 29 ? 17.903 -11.079 12.368 1.00 1.00 29 ALA A O 5
ATOM 7868 N N . ALA A 1 30 ? 15.842 -11.114 11.468 1.00 1.00 30 ALA A N 5
ATOM 7869 C CA . ALA A 1 30 ? 16.099 -12.289 10.607 1.00 1.00 30 ALA A CA 5
ATOM 7870 C C . ALA A 1 30 ? 15.422 -12.120 9.245 1.00 1.00 30 ALA A C 5
ATOM 7871 O O . ALA A 1 30 ? 14.375 -11.484 9.122 1.00 1.00 30 ALA A O 5
ATOM 7878 N N . GLU A 1 31 ? 16.038 -12.704 8.222 1.00 1.00 31 GLU A N 5
ATOM 7879 C CA . GLU A 1 31 ? 15.497 -12.623 6.861 1.00 1.00 31 GLU A CA 5
ATOM 7880 C C . GLU A 1 31 ? 14.076 -13.201 6.818 1.00 1.00 31 GLU A C 5
ATOM 7881 O O . GLU A 1 31 ? 13.872 -14.389 7.065 1.00 1.00 31 GLU A O 5
ATOM 7893 N N . ALA A 1 32 ? 13.104 -12.352 6.499 1.00 1.00 32 ALA A N 5
ATOM 7894 C CA . ALA A 1 32 ? 11.696 -12.774 6.423 1.00 1.00 32 ALA A CA 5
ATOM 7895 C C . ALA A 1 32 ? 11.359 -13.203 4.998 1.00 1.00 32 ALA A C 5
ATOM 7896 O O . ALA A 1 32 ? 11.952 -12.718 4.035 1.00 1.00 32 ALA A O 5
ATOM 7903 N N . HIS A 1 33 ? 10.389 -14.103 4.874 1.00 1.00 33 HIS A N 5
ATOM 7904 C CA . HIS A 1 33 ? 9.954 -14.607 3.559 1.00 1.00 33 HIS A CA 5
ATOM 7905 C C . HIS A 1 33 ? 8.447 -14.807 3.550 1.00 1.00 33 HIS A C 5
ATOM 7906 O O . HIS A 1 33 ? 7.779 -14.732 4.580 1.00 1.00 33 HIS A O 5
ATOM 7921 N N . ASN A 1 34 ? 7.915 -15.056 2.358 1.00 1.00 34 ASN A N 5
ATOM 7922 C CA . ASN A 1 34 ? 6.467 -15.264 2.199 1.00 1.00 34 ASN A CA 5
ATOM 7923 C C . ASN A 1 34 ? 5.675 -14.141 2.897 1.00 1.00 34 ASN A C 5
ATOM 7924 O O . ASN A 1 34 ? 4.912 -14.383 3.833 1.00 1.00 34 ASN A O 5
ATOM 7935 N N . VAL A 1 35 ? 5.873 -12.915 2.424 1.00 1.00 35 VAL A N 5
ATOM 7936 C CA . VAL A 1 35 ? 5.183 -11.732 2.998 1.00 1.00 35 VAL A CA 5
ATOM 7937 C C . VAL A 1 35 ? 4.208 -11.151 1.953 1.00 1.00 35 VAL A C 5
ATOM 7938 O O . VAL A 1 35 ? 4.564 -10.182 1.283 1.00 1.00 35 VAL A O 5
ATOM 7951 N N . PRO A 1 36 ? 3.024 -11.686 1.823 1.00 1.00 36 PRO A N 5
ATOM 7952 C CA . PRO A 1 36 ? 2.030 -11.147 0.831 1.00 1.00 36 PRO A CA 5
ATOM 7953 C C . PRO A 1 36 ? 1.317 -9.908 1.373 1.00 1.00 36 PRO A C 5
ATOM 7954 O O . PRO A 1 36 ? 0.532 -9.995 2.316 1.00 1.00 36 PRO A O 5
ATOM 7965 N N . VAL A 1 37 ? 1.588 -8.760 0.759 1.00 1.00 37 VAL A N 5
ATOM 7966 C CA . VAL A 1 37 ? 0.959 -7.508 1.189 1.00 1.00 37 VAL A CA 5
ATOM 7967 C C . VAL A 1 37 ? -0.488 -7.463 0.706 1.00 1.00 37 VAL A C 5
ATOM 7968 O O . VAL A 1 37 ? -0.801 -7.960 -0.377 1.00 1.00 37 VAL A O 5
ATOM 7981 N N . ALA A 1 38 ? -1.357 -6.846 1.498 1.00 1.00 38 ALA A N 5
ATOM 7982 C CA . ALA A 1 38 ? -2.788 -6.723 1.151 1.00 1.00 38 ALA A CA 5
ATOM 7983 C C . ALA A 1 38 ? -3.236 -5.270 1.297 1.00 1.00 38 ALA A C 5
ATOM 7984 O O . ALA A 1 38 ? -3.134 -4.687 2.377 1.00 1.00 38 ALA A O 5
ATOM 7991 N N . VAL A 1 39 ? -3.746 -4.698 0.211 1.00 1.00 39 VAL A N 5
ATOM 7992 C CA . VAL A 1 39 ? -4.215 -3.298 0.197 1.00 1.00 39 VAL A CA 5
ATOM 7993 C C . VAL A 1 39 ? -5.717 -3.260 -0.092 1.00 1.00 39 VAL A C 5
ATOM 7994 O O . VAL A 1 39 ? -6.241 -4.052 -0.876 1.00 1.00 39 VAL A O 5
ATOM 8007 N N . TYR A 1 40 ? -6.401 -2.322 0.555 1.00 1.00 40 TYR A N 5
ATOM 8008 C CA . TYR A 1 40 ? -7.851 -2.170 0.372 1.00 1.00 40 TYR A CA 5
ATOM 8009 C C . TYR A 1 40 ? -8.282 -0.734 0.719 1.00 1.00 40 TYR A C 5
ATOM 8010 O O . TYR A 1 40 ? -7.906 -0.201 1.764 1.00 1.00 40 TYR A O 5
ATOM 8028 N N . LEU A 1 41 ? -9.082 -0.130 -0.155 1.00 1.00 41 LEU A N 5
ATOM 8029 C CA . LEU A 1 41 ? -9.572 1.255 0.076 1.00 1.00 41 LEU A CA 5
ATOM 8030 C C . LEU A 1 41 ? -10.854 1.216 0.909 1.00 1.00 41 LEU A C 5
ATOM 8031 O O . LEU A 1 41 ? -11.813 0.515 0.585 1.00 1.00 41 LEU A O 5
ATOM 8047 N N . GLY A 1 42 ? -10.855 1.987 1.993 1.00 1.00 42 GLY A N 5
ATOM 8048 C CA . GLY A 1 42 ? -12.005 2.076 2.903 1.00 1.00 42 GLY A CA 5
ATOM 8049 C C . GLY A 1 42 ? -11.605 1.667 4.316 1.00 1.00 42 GLY A C 5
ATOM 8050 O O . GLY A 1 42 ? -10.444 1.761 4.715 1.00 1.00 42 GLY A O 5
ATOM 8054 N N . ASN A 1 43 ? -12.596 1.206 5.072 1.00 1.00 43 ASN A N 5
ATOM 8055 C CA . ASN A 1 43 ? -12.361 0.778 6.480 1.00 1.00 43 ASN A CA 5
ATOM 8056 C C . ASN A 1 43 ? -12.782 -0.705 6.710 1.00 1.00 43 ASN A C 5
ATOM 8057 O O . ASN A 1 43 ? -13.794 -1.116 6.144 1.00 1.00 43 ASN A O 5
ATOM 8068 N N . PRO A 1 44 ? -12.076 -1.460 7.506 1.00 1.00 44 PRO A N 5
ATOM 8069 C CA . PRO A 1 44 ? -12.474 -2.900 7.765 1.00 1.00 44 PRO A CA 5
ATOM 8070 C C . PRO A 1 44 ? -13.960 -3.057 8.146 1.00 1.00 44 PRO A C 5
ATOM 8071 O O . PRO A 1 44 ? -14.627 -4.004 7.729 1.00 1.00 44 PRO A O 5
ATOM 8082 N N . ALA A 1 45 ? -14.455 -2.122 8.951 1.00 1.00 45 ALA A N 5
ATOM 8083 C CA . ALA A 1 45 ? -15.854 -2.160 9.398 1.00 1.00 45 ALA A CA 5
ATOM 8084 C C . ALA A 1 45 ? -16.812 -2.083 8.205 1.00 1.00 45 ALA A C 5
ATOM 8085 O O . ALA A 1 45 ? -17.810 -2.802 8.146 1.00 1.00 45 ALA A O 5
ATOM 8092 N N . GLN A 1 46 ? -16.492 -1.210 7.257 1.00 1.00 46 GLN A N 5
ATOM 8093 C CA . GLN A 1 46 ? -17.323 -1.040 6.057 1.00 1.00 46 GLN A CA 5
ATOM 8094 C C . GLN A 1 46 ? -17.152 -2.240 5.125 1.00 1.00 46 GLN A C 5
ATOM 8095 O O . GLN A 1 46 ? -17.631 -2.224 3.990 1.00 1.00 46 GLN A O 5
ATOM 8109 N N . GLY A 1 47 ? -16.465 -3.271 5.606 1.00 1.00 47 GLY A N 5
ATOM 8110 C CA . GLY A 1 47 ? -16.233 -4.477 4.813 1.00 1.00 47 GLY A CA 5
ATOM 8111 C C . GLY A 1 47 ? -15.326 -4.174 3.626 1.00 1.00 47 GLY A C 5
ATOM 8112 O O . GLY A 1 47 ? -15.778 -4.127 2.481 1.00 1.00 47 GLY A O 5
ATOM 8116 N N . GLY A 1 48 ? -14.045 -3.965 3.909 1.00 1.00 48 GLY A N 5
ATOM 8117 C CA . GLY A 1 48 ? -13.063 -3.665 2.863 1.00 1.00 48 GLY A CA 5
ATOM 8118 C C . GLY A 1 48 ? -12.949 -4.820 1.876 1.00 1.00 48 GLY A C 5
ATOM 8119 O O . GLY A 1 48 ? -13.378 -5.937 2.165 1.00 1.00 48 GLY A O 5
ATOM 8123 N N . VAL A 1 49 ? -12.365 -4.548 0.713 1.00 1.00 49 VAL A N 5
ATOM 8124 C CA . VAL A 1 49 ? -12.187 -5.574 -0.342 1.00 1.00 49 VAL A CA 5
ATOM 8125 C C . VAL A 1 49 ? -10.771 -5.503 -0.926 1.00 1.00 49 VAL A C 5
ATOM 8126 O O . VAL A 1 49 ? -10.215 -4.422 -1.123 1.00 1.00 49 VAL A O 5
ATOM 8139 N N . GLU A 1 50 ? -10.203 -6.671 -1.210 1.00 1.00 50 GLU A N 5
ATOM 8140 C CA . GLU A 1 50 ? -8.851 -6.738 -1.782 1.00 1.00 50 GLU A CA 5
ATOM 8141 C C . GLU A 1 50 ? -8.896 -6.359 -3.272 1.00 1.00 50 GLU A C 5
ATOM 8142 O O . GLU A 1 50 ? -9.765 -6.807 -4.020 1.00 1.00 50 GLU A O 5
ATOM 8154 N N . ILE A 1 51 ? -7.939 -5.534 -3.684 1.00 1.00 51 ILE A N 5
ATOM 8155 C CA . ILE A 1 51 ? -7.852 -5.080 -5.096 1.00 1.00 51 ILE A CA 5
ATOM 8156 C C . ILE A 1 51 ? -6.746 -5.841 -5.807 1.00 1.00 51 ILE A C 5
ATOM 8157 O O . ILE A 1 51 ? -6.909 -6.259 -6.953 1.00 1.00 51 ILE A O 5
ATOM 8173 N N . GLY A 1 52 ? -5.613 -6.004 -5.131 1.00 1.00 52 GLY A N 5
ATOM 8174 C CA . GLY A 1 52 ? -4.479 -6.710 -5.716 1.00 1.00 52 GLY A CA 5
ATOM 8175 C C . GLY A 1 52 ? -3.374 -6.886 -4.691 1.00 1.00 52 GLY A C 5
ATOM 8176 O O . GLY A 1 52 ? -3.326 -6.188 -3.678 1.00 1.00 52 GLY A O 5
ATOM 8180 N N . ARG A 1 53 ? -2.485 -7.838 -4.956 1.00 1.00 53 ARG A N 5
ATOM 8181 C CA . ARG A 1 53 ? -1.366 -8.131 -4.050 1.00 1.00 53 ARG A CA 5
ATOM 8182 C C . ARG A 1 53 ? -0.179 -8.691 -4.833 1.00 1.00 53 ARG A C 5
ATOM 8183 O O . ARG A 1 53 ? -0.305 -9.116 -5.982 1.00 1.00 53 ARG A O 5
ATOM 8204 N N . ASP A 1 54 ? 0.982 -8.690 -4.185 1.00 1.00 54 ASP A N 5
ATOM 8205 C CA . ASP A 1 54 ? 2.211 -9.210 -4.808 1.00 1.00 54 ASP A CA 5
ATOM 8206 C C . ASP A 1 54 ? 3.196 -9.679 -3.733 1.00 1.00 54 ASP A C 5
ATOM 8207 O O . ASP A 1 54 ? 3.691 -8.870 -2.947 1.00 1.00 54 ASP A O 5
ATOM 8216 N N . THR A 1 55 ? 3.487 -10.976 -3.718 1.00 1.00 55 THR A N 5
ATOM 8217 C CA . THR A 1 55 ? 4.422 -11.535 -2.736 1.00 1.00 55 THR A CA 5
ATOM 8218 C C . THR A 1 55 ? 5.848 -11.205 -3.153 1.00 1.00 55 THR A C 5
ATOM 8219 O O . THR A 1 55 ? 6.229 -11.372 -4.312 1.00 1.00 55 THR A O 5
ATOM 8230 N N . ILE A 1 56 ? 6.642 -10.745 -2.191 1.00 1.00 56 ILE A N 5
ATOM 8231 C CA . ILE A 1 56 ? 8.031 -10.385 -2.456 1.00 1.00 56 ILE A CA 5
ATOM 8232 C C . ILE A 1 56 ? 8.891 -11.653 -2.492 1.00 1.00 56 ILE A C 5
ATOM 8233 O O . ILE A 1 56 ? 8.636 -12.608 -1.756 1.00 1.00 56 ILE A O 5
ATOM 8249 N N . SER A 1 57 ? 9.910 -11.648 -3.346 1.00 1.00 57 SER A N 5
ATOM 8250 C CA . SER A 1 57 ? 10.800 -12.811 -3.462 1.00 1.00 57 SER A CA 5
ATOM 8251 C C . SER A 1 57 ? 11.547 -13.053 -2.149 1.00 1.00 57 SER A C 5
ATOM 8252 O O . SER A 1 57 ? 11.598 -14.168 -1.630 1.00 1.00 57 SER A O 5
ATOM 8260 N N . ARG A 1 58 ? 12.135 -11.983 -1.626 1.00 1.00 58 ARG A N 5
ATOM 8261 C CA . ARG A 1 58 ? 12.901 -12.062 -0.373 1.00 1.00 58 ARG A CA 5
ATOM 8262 C C . ARG A 1 58 ? 13.320 -10.657 0.085 1.00 1.00 58 ARG A C 5
ATOM 8263 O O . ARG A 1 58 ? 13.676 -9.803 -0.728 1.00 1.00 58 ARG A O 5
ATOM 8284 N N . ILE A 1 59 ? 13.287 -10.439 1.395 1.00 1.00 59 ILE A N 5
ATOM 8285 C CA . ILE A 1 59 ? 13.681 -9.116 1.968 1.00 1.00 59 ILE A CA 5
ATOM 8286 C C . ILE A 1 59 ? 14.832 -9.273 3.003 1.00 1.00 59 ILE A C 5
ATOM 8287 O O . ILE A 1 59 ? 14.628 -9.976 3.993 1.00 1.00 59 ILE A O 5
ATOM 8303 N N . PRO A 1 60 ? 15.966 -8.658 2.809 1.00 1.00 60 PRO A N 5
ATOM 8304 C CA . PRO A 1 60 ? 17.097 -8.789 3.800 1.00 1.00 60 PRO A CA 5
ATOM 8305 C C . PRO A 1 60 ? 16.803 -8.018 5.105 1.00 1.00 60 PRO A C 5
ATOM 8306 O O . PRO A 1 60 ? 15.884 -7.200 5.178 1.00 1.00 60 PRO A O 5
ATOM 8317 N N . VAL A 1 61 ? 17.606 -8.297 6.125 1.00 1.00 61 VAL A N 5
ATOM 8318 C CA . VAL A 1 61 ? 17.452 -7.653 7.430 1.00 1.00 61 VAL A CA 5
ATOM 8319 C C . VAL A 1 61 ? 17.747 -6.154 7.324 1.00 1.00 61 VAL A C 5
ATOM 8320 O O . VAL A 1 61 ? 18.676 -5.746 6.628 1.00 1.00 61 VAL A O 5
ATOM 8333 N N . GLY A 1 62 ? 16.944 -5.344 8.007 1.00 1.00 62 GLY A N 5
ATOM 8334 C CA . GLY A 1 62 ? 17.135 -3.895 7.979 1.00 1.00 62 GLY A CA 5
ATOM 8335 C C . GLY A 1 62 ? 16.786 -3.341 6.615 1.00 1.00 62 GLY A C 5
ATOM 8336 O O . GLY A 1 62 ? 17.246 -2.264 6.235 1.00 1.00 62 GLY A O 5
ATOM 8340 N N . GLY A 1 63 ? 15.967 -4.081 5.873 1.00 1.00 63 GLY A N 5
ATOM 8341 C CA . GLY A 1 63 ? 15.532 -3.695 4.519 1.00 1.00 63 GLY A CA 5
ATOM 8342 C C . GLY A 1 63 ? 14.026 -3.500 4.474 1.00 1.00 63 GLY A C 5
ATOM 8343 O O . GLY A 1 63 ? 13.344 -3.520 5.498 1.00 1.00 63 GLY A O 5
ATOM 8347 N N . THR A 1 64 ? 13.512 -3.306 3.264 1.00 1.00 64 THR A N 5
ATOM 8348 C CA . THR A 1 64 ? 12.068 -3.084 3.041 1.00 1.00 64 THR A CA 5
ATOM 8349 C C . THR A 1 64 ? 11.596 -3.824 1.795 1.00 1.00 64 THR A C 5
ATOM 8350 O O . THR A 1 64 ? 12.315 -4.642 1.221 1.00 1.00 64 THR A O 5
ATOM 8361 N N . GLY A 1 65 ? 10.372 -3.515 1.376 1.00 1.00 65 GLY A N 5
ATOM 8362 C CA . GLY A 1 65 ? 9.771 -4.156 0.190 1.00 1.00 65 GLY A CA 5
ATOM 8363 C C . GLY A 1 65 ? 8.973 -3.151 -0.606 1.00 1.00 65 GLY A C 5
ATOM 8364 O O . GLY A 1 65 ? 8.441 -2.186 -0.059 1.00 1.00 65 GLY A O 5
ATOM 8368 N N . LEU A 1 66 ? 8.891 -3.377 -1.914 1.00 1.00 66 LEU A N 5
ATOM 8369 C CA . LEU A 1 66 ? 8.148 -2.468 -2.807 1.00 1.00 66 LEU A CA 5
ATOM 8370 C C . LEU A 1 66 ? 7.218 -3.270 -3.724 1.00 1.00 66 LEU A C 5
ATOM 8371 O O . LEU A 1 66 ? 7.655 -4.048 -4.573 1.00 1.00 66 LEU A O 5
ATOM 8387 N N . ALA A 1 67 ? 5.919 -3.059 -3.537 1.00 1.00 67 ALA A N 5
ATOM 8388 C CA . ALA A 1 67 ? 4.890 -3.740 -4.332 1.00 1.00 67 ALA A CA 5
ATOM 8389 C C . ALA A 1 67 ? 4.250 -2.751 -5.300 1.00 1.00 67 ALA A C 5
ATOM 8390 O O . ALA A 1 67 ? 4.244 -1.540 -5.077 1.00 1.00 67 ALA A O 5
ATOM 8397 N N . ARG A 1 68 ? 3.699 -3.290 -6.382 1.00 1.00 68 ARG A N 5
ATOM 8398 C CA . ARG A 1 68 ? 3.038 -2.448 -7.408 1.00 1.00 68 ARG A CA 5
ATOM 8399 C C . ARG A 1 68 ? 1.621 -2.951 -7.650 1.00 1.00 68 ARG A C 5
ATOM 8400 O O . ARG A 1 68 ? 1.402 -4.103 -8.022 1.00 1.00 68 ARG A O 5
ATOM 8421 N N . VAL A 1 69 ? 0.655 -2.059 -7.447 1.00 1.00 69 VAL A N 5
ATOM 8422 C CA . VAL A 1 69 ? -0.761 -2.384 -7.646 1.00 1.00 69 VAL A CA 5
ATOM 8423 C C . VAL A 1 69 ? -1.447 -1.230 -8.380 1.00 1.00 69 VAL A C 5
ATOM 8424 O O . VAL A 1 69 ? -1.262 -0.055 -8.061 1.00 1.00 69 VAL A O 5
ATOM 8437 N N . GLN A 1 70 ? -2.265 -1.593 -9.361 1.00 1.00 70 GLN A N 5
ATOM 8438 C CA . GLN A 1 70 ? -3.008 -0.602 -10.165 1.00 1.00 70 GLN A CA 5
ATOM 8439 C C . GLN A 1 70 ? -4.492 -0.646 -9.805 1.00 1.00 70 GLN A C 5
ATOM 8440 O O . GLN A 1 70 ? -5.060 -1.719 -9.599 1.00 1.00 70 GLN A O 5
ATOM 8454 N N . TRP A 1 71 ? -5.116 0.527 -9.744 1.00 1.00 71 TRP A N 5
ATOM 8455 C CA . TRP A 1 71 ? -6.550 0.630 -9.424 1.00 1.00 71 TRP A CA 5
ATOM 8456 C C . TRP A 1 71 ? -7.194 1.731 -10.272 1.00 1.00 71 TRP A C 5
ATOM 8457 O O . TRP A 1 71 ? -6.660 2.830 -10.428 1.00 1.00 71 TRP A O 5
ATOM 8478 N N . LYS A 1 72 ? -8.366 1.412 -10.810 1.00 1.00 72 LYS A N 5
ATOM 8479 C CA . LYS A 1 72 ? -9.105 2.369 -11.647 1.00 1.00 72 LYS A CA 5
ATOM 8480 C C . LYS A 1 72 ? -10.030 3.212 -10.769 1.00 1.00 72 LYS A C 5
ATOM 8481 O O . LYS A 1 72 ? -10.886 2.679 -10.064 1.00 1.00 72 LYS A O 5
ATOM 8500 N N . ALA A 1 73 ? -9.862 4.530 -10.833 1.00 1.00 73 ALA A N 5
ATOM 8501 C CA . ALA A 1 73 ? -10.699 5.428 -10.046 1.00 1.00 73 ALA A CA 5
ATOM 8502 C C . ALA A 1 73 ? -12.110 5.472 -10.650 1.00 1.00 73 ALA A C 5
ATOM 8503 O O . ALA A 1 73 ? -12.268 5.725 -11.845 1.00 1.00 73 ALA A O 5
ATOM 8510 N N . THR A 1 74 ? -13.122 5.253 -9.816 1.00 1.00 74 THR A N 5
ATOM 8511 C CA . THR A 1 74 ? -14.515 5.280 -10.290 1.00 1.00 74 THR A CA 5
ATOM 8512 C C . THR A 1 74 ? -15.478 5.302 -9.105 1.00 1.00 74 THR A C 5
ATOM 8513 O O . THR A 1 74 ? -15.344 4.510 -8.172 1.00 1.00 74 THR A O 5
ATOM 8524 N N . ARG A 1 75 ? -16.445 6.215 -9.148 1.00 1.00 75 ARG A N 5
ATOM 8525 C CA . ARG A 1 75 ? -17.437 6.343 -8.059 1.00 1.00 75 ARG A CA 5
ATOM 8526 C C . ARG A 1 75 ? -18.785 6.784 -8.619 1.00 1.00 75 ARG A C 5
ATOM 8527 O O . ARG A 1 75 ? -19.734 6.000 -8.646 1.00 1.00 75 ARG A O 5
ATOM 8548 N N . LYS A 1 76 ? -18.869 8.037 -9.054 1.00 1.00 76 LYS A N 5
ATOM 8549 C CA . LYS A 1 76 ? -20.115 8.573 -9.609 1.00 1.00 76 LYS A CA 5
ATOM 8550 C C . LYS A 1 76 ? -19.849 9.871 -10.370 1.00 1.00 76 LYS A C 5
ATOM 8551 O O . LYS A 1 76 ? -18.918 10.615 -10.061 1.00 1.00 76 LYS A O 5
ATOM 8570 N N . LEU A 1 77 ? -20.686 10.132 -11.370 1.00 1.00 77 LEU A N 5
ATOM 8571 C CA . LEU A 1 77 ? -20.547 11.350 -12.183 1.00 1.00 77 LEU A CA 5
ATOM 8572 C C . LEU A 1 77 ? -20.736 12.594 -11.302 1.00 1.00 77 LEU A C 5
ATOM 8573 O O . LEU A 1 77 ? -21.804 13.206 -11.280 1.00 1.00 77 LEU A O 5
ATOM 8589 N N . ALA A 1 78 ? -19.676 12.964 -10.590 1.00 1.00 78 ALA A N 5
ATOM 8590 C CA . ALA A 1 78 ? -19.703 14.134 -9.708 1.00 1.00 78 ALA A CA 5
ATOM 8591 C C . ALA A 1 78 ? -19.394 15.393 -10.509 1.00 1.00 78 ALA A C 5
ATOM 8592 O O . ALA A 1 78 ? -19.105 15.330 -11.704 1.00 1.00 78 ALA A O 5
ATOM 8599 N N . GLY A 1 79 ? -19.447 16.538 -9.836 1.00 1.00 79 GLY A N 5
ATOM 8600 C CA . GLY A 1 79 ? -19.169 17.817 -10.490 1.00 1.00 79 GLY A CA 5
ATOM 8601 C C . GLY A 1 79 ? -19.302 18.964 -9.501 1.00 1.00 79 GLY A C 5
ATOM 8602 O O . GLY A 1 79 ? -20.241 19.011 -8.707 1.00 1.00 79 GLY A O 5
ATOM 8606 N N . ARG A 1 80 ? -18.356 19.897 -9.558 1.00 1.00 80 ARG A N 5
ATOM 8607 C CA . ARG A 1 80 ? -18.364 21.054 -8.663 1.00 1.00 80 ARG A CA 5
ATOM 8608 C C . ARG A 1 80 ? -18.450 20.606 -7.193 1.00 1.00 80 ARG A C 5
ATOM 8609 O O . ARG A 1 80 ? -19.535 20.318 -6.688 1.00 1.00 80 ARG A O 5
ATOM 8630 N N . ALA A 1 81 ? -17.303 20.549 -6.523 1.00 1.00 81 ALA A N 5
ATOM 8631 C CA . ALA A 1 81 ? -17.262 20.132 -5.118 1.00 1.00 81 ALA A CA 5
ATOM 8632 C C . ALA A 1 81 ? -15.900 20.448 -4.514 1.00 1.00 81 ALA A C 5
ATOM 8633 O O . ALA A 1 81 ? -15.067 21.113 -5.129 1.00 1.00 81 ALA A O 5
ATOM 8640 N N . ALA A 1 82 ? -15.676 19.952 -3.300 1.00 1.00 82 ALA A N 5
ATOM 8641 C CA . ALA A 1 82 ? -14.407 20.185 -2.606 1.00 1.00 82 ALA A CA 5
ATOM 8642 C C . ALA A 1 82 ? -14.272 19.240 -1.408 1.00 1.00 82 ALA A C 5
ATOM 8643 O O . ALA A 1 82 ? -14.242 19.661 -0.252 1.00 1.00 82 ALA A O 5
ATOM 8650 N N . ASN A 1 83 ? -14.178 17.949 -1.712 1.00 1.00 83 ASN A N 5
ATOM 8651 C CA . ASN A 1 83 ? -14.038 16.923 -0.668 1.00 1.00 83 ASN A CA 5
ATOM 8652 C C . ASN A 1 83 ? -13.600 15.575 -1.296 1.00 1.00 83 ASN A C 5
ATOM 8653 O O . ASN A 1 83 ? -14.466 14.831 -1.756 1.00 1.00 83 ASN A O 5
ATOM 8664 N N . PRO A 1 84 ? -12.334 15.256 -1.307 1.00 1.00 84 PRO A N 5
ATOM 8665 C CA . PRO A 1 84 ? -11.874 13.943 -1.901 1.00 1.00 84 PRO A CA 5
ATOM 8666 C C . PRO A 1 84 ? -12.749 12.729 -1.467 1.00 1.00 84 PRO A C 5
ATOM 8667 O O . PRO A 1 84 ? -13.661 12.312 -2.184 1.00 1.00 84 PRO A O 5
ATOM 8678 N N . GLY A 1 85 ? -12.443 12.182 -0.295 1.00 1.00 85 GLY A N 5
ATOM 8679 C CA . GLY A 1 85 ? -13.197 11.030 0.227 1.00 1.00 85 GLY A CA 5
ATOM 8680 C C . GLY A 1 85 ? -12.652 9.729 -0.331 1.00 1.00 85 GLY A C 5
ATOM 8681 O O . GLY A 1 85 ? -13.250 8.665 -0.164 1.00 1.00 85 GLY A O 5
ATOM 8685 N N . VAL A 1 86 ? -11.494 9.815 -0.979 1.00 1.00 86 VAL A N 5
ATOM 8686 C CA . VAL A 1 86 ? -10.821 8.626 -1.558 1.00 1.00 86 VAL A CA 5
ATOM 8687 C C . VAL A 1 86 ? -9.498 8.365 -0.798 1.00 1.00 86 VAL A C 5
ATOM 8688 O O . VAL A 1 86 ? -8.428 8.531 -1.384 1.00 1.00 86 VAL A O 5
ATOM 8701 N N . PRO A 1 87 ? -9.556 7.955 0.439 1.00 1.00 87 PRO A N 5
ATOM 8702 C CA . PRO A 1 87 ? -8.303 7.671 1.223 1.00 1.00 87 PRO A CA 5
ATOM 8703 C C . PRO A 1 87 ? -7.636 6.375 0.769 1.00 1.00 87 PRO A C 5
ATOM 8704 O O . PRO A 1 87 ? -7.994 5.790 -0.254 1.00 1.00 87 PRO A O 5
ATOM 8715 N N . VAL A 1 88 ? -6.655 5.933 1.550 1.00 1.00 88 VAL A N 5
ATOM 8716 C CA . VAL A 1 88 ? -5.920 4.688 1.242 1.00 1.00 88 VAL A CA 5
ATOM 8717 C C . VAL A 1 88 ? -5.481 3.996 2.535 1.00 1.00 88 VAL A C 5
ATOM 8718 O O . VAL A 1 88 ? -5.098 4.649 3.505 1.00 1.00 88 VAL A O 5
ATOM 8731 N N . TYR A 1 89 ? -5.528 2.668 2.528 1.00 1.00 89 TYR A N 5
ATOM 8732 C CA . TYR A 1 89 ? -5.122 1.865 3.696 1.00 1.00 89 TYR A CA 5
ATOM 8733 C C . TYR A 1 89 ? -4.376 0.614 3.229 1.00 1.00 89 TYR A C 5
ATOM 8734 O O . TYR A 1 89 ? -4.750 -0.034 2.251 1.00 1.00 89 TYR A O 5
ATOM 8752 N N . ALA A 1 90 ? -3.324 0.271 3.966 1.00 1.00 90 ALA A N 5
ATOM 8753 C CA . ALA A 1 90 ? -2.503 -0.904 3.642 1.00 1.00 90 ALA A CA 5
ATOM 8754 C C . ALA A 1 90 ? -1.976 -1.537 4.920 1.00 1.00 90 ALA A C 5
ATOM 8755 O O . ALA A 1 90 ? -1.608 -0.847 5.871 1.00 1.00 90 ALA A O 5
ATOM 8762 N N . VAL A 1 91 ? -1.941 -2.866 4.933 1.00 1.00 91 VAL A N 5
ATOM 8763 C CA . VAL A 1 91 ? -1.462 -3.617 6.106 1.00 1.00 91 VAL A CA 5
ATOM 8764 C C . VAL A 1 91 ? -0.634 -4.824 5.653 1.00 1.00 91 VAL A C 5
ATOM 8765 O O . VAL A 1 91 ? -0.934 -5.467 4.647 1.00 1.00 91 VAL A O 5
ATOM 8778 N N . VAL A 1 92 ? 0.408 -5.126 6.421 1.00 1.00 92 VAL A N 5
ATOM 8779 C CA . VAL A 1 92 ? 1.291 -6.262 6.113 1.00 1.00 92 VAL A CA 5
ATOM 8780 C C . VAL A 1 92 ? 0.734 -7.533 6.759 1.00 1.00 92 VAL A C 5
ATOM 8781 O O . VAL A 1 92 ? 0.228 -7.494 7.880 1.00 1.00 92 VAL A O 5
ATOM 8794 N N . ASP A 1 93 ? 0.862 -8.656 6.060 1.00 1.00 93 ASP A N 5
ATOM 8795 C CA . ASP A 1 93 ? 0.363 -9.934 6.585 1.00 1.00 93 ASP A CA 5
ATOM 8796 C C . ASP A 1 93 ? 1.211 -10.379 7.814 1.00 1.00 93 ASP A C 5
ATOM 8797 O O . ASP A 1 93 ? 2.414 -10.125 7.833 1.00 1.00 93 ASP A O 5
ATOM 8806 N N . PRO A 1 94 ? 0.622 -11.028 8.781 1.00 1.00 94 PRO A N 5
ATOM 8807 C CA . PRO A 1 94 ? 1.395 -11.495 9.993 1.00 1.00 94 PRO A CA 5
ATOM 8808 C C . PRO A 1 94 ? 2.278 -12.710 9.671 1.00 1.00 94 PRO A C 5
ATOM 8809 O O . PRO A 1 94 ? 2.169 -13.309 8.602 1.00 1.00 94 PRO A O 5
ATOM 8820 N N . ASP A 1 95 ? 3.137 -13.070 10.619 1.00 1.00 95 ASP A N 5
ATOM 8821 C CA . ASP A 1 95 ? 4.050 -14.220 10.467 1.00 1.00 95 ASP A CA 5
ATOM 8822 C C . ASP A 1 95 ? 3.276 -15.541 10.601 1.00 1.00 95 ASP A C 5
ATOM 8823 O O . ASP A 1 95 ? 3.839 -16.576 10.959 1.00 1.00 95 ASP A O 5
ATOM 8832 N N . ASN A 1 96 ? 1.978 -15.483 10.323 1.00 1.00 96 ASN A N 5
ATOM 8833 C CA . ASN A 1 96 ? 1.102 -16.668 10.413 1.00 1.00 96 ASN A CA 5
ATOM 8834 C C . ASN A 1 96 ? 0.947 -17.109 11.866 1.00 1.00 96 ASN A C 5
ATOM 8835 O O . ASN A 1 96 ? 0.989 -18.297 12.186 1.00 1.00 96 ASN A O 5
ATOM 8846 N N . ARG A 1 97 ? 0.766 -16.129 12.746 1.00 1.00 97 ARG A N 5
ATOM 8847 C CA . ARG A 1 97 ? 0.598 -16.387 14.196 1.00 1.00 97 ARG A CA 5
ATOM 8848 C C . ARG A 1 97 ? -0.569 -15.580 14.765 1.00 1.00 97 ARG A C 5
ATOM 8849 O O . ARG A 1 97 ? -0.870 -15.675 15.955 1.00 1.00 97 ARG A O 5
ATOM 8870 N N . VAL A 1 98 ? -1.223 -14.795 13.914 1.00 1.00 98 VAL A N 5
ATOM 8871 C CA . VAL A 1 98 ? -2.359 -13.966 14.341 1.00 1.00 98 VAL A CA 5
ATOM 8872 C C . VAL A 1 98 ? -1.956 -13.063 15.525 1.00 1.00 98 VAL A C 5
ATOM 8873 O O . VAL A 1 98 ? -1.865 -13.527 16.661 1.00 1.00 98 VAL A O 5
ATOM 8886 N N . ALA A 1 99 ? -1.721 -11.786 15.244 1.00 1.00 99 ALA A N 5
ATOM 8887 C CA . ALA A 1 99 ? -1.324 -10.833 16.291 1.00 1.00 99 ALA A CA 5
ATOM 8888 C C . ALA A 1 99 ? -1.635 -9.397 15.852 1.00 1.00 99 ALA A C 5
ATOM 8889 O O . ALA A 1 99 ? -0.968 -8.842 14.979 1.00 1.00 99 ALA A O 5
ATOM 8896 N N . GLU A 1 100 ? -2.652 -8.806 16.470 1.00 1.00 100 GLU A N 5
ATOM 8897 C CA . GLU A 1 100 ? -3.060 -7.432 16.152 1.00 1.00 100 GLU A CA 5
ATOM 8898 C C . GLU A 1 100 ? -2.034 -6.435 16.698 1.00 1.00 100 GLU A C 5
ATOM 8899 O O . GLU A 1 100 ? -2.288 -5.231 16.753 1.00 1.00 100 GLU A O 5
ATOM 8911 N N . SER A 1 101 ? -0.875 -6.949 17.094 1.00 1.00 101 SER A N 5
ATOM 8912 C CA . SER A 1 101 ? 0.210 -6.111 17.633 1.00 1.00 101 SER A CA 5
ATOM 8913 C C . SER A 1 101 ? 1.094 -5.590 16.496 1.00 1.00 101 SER A C 5
ATOM 8914 O O . SER A 1 101 ? 1.301 -4.384 16.364 1.00 1.00 101 SER A O 5
ATOM 8922 N N . ASP A 1 102 ? 1.615 -6.507 15.687 1.00 1.00 102 ASP A N 5
ATOM 8923 C CA . ASP A 1 102 ? 2.487 -6.139 14.561 1.00 1.00 102 ASP A CA 5
ATOM 8924 C C . ASP A 1 102 ? 1.747 -5.211 13.589 1.00 1.00 102 ASP A C 5
ATOM 8925 O O . ASP A 1 102 ? 2.313 -4.237 13.094 1.00 1.00 102 ASP A O 5
ATOM 8934 N N . LYS A 1 103 ? 0.481 -5.522 13.331 1.00 1.00 103 LYS A N 5
ATOM 8935 C CA . LYS A 1 103 ? -0.336 -4.711 12.420 1.00 1.00 103 LYS A CA 5
ATOM 8936 C C . LYS A 1 103 ? -0.422 -3.270 12.924 1.00 1.00 103 LYS A C 5
ATOM 8937 O O . LYS A 1 103 ? 0.007 -2.339 12.242 1.00 1.00 103 LYS A O 5
ATOM 8956 N N . ALA A 1 104 ? -0.974 -3.098 14.121 1.00 1.00 104 ALA A N 5
ATOM 8957 C CA . ALA A 1 104 ? -1.111 -1.760 14.722 1.00 1.00 104 ALA A CA 5
ATOM 8958 C C . ALA A 1 104 ? 0.220 -0.993 14.660 1.00 1.00 104 ALA A C 5
ATOM 8959 O O . ALA A 1 104 ? 0.249 0.211 14.406 1.00 1.00 104 ALA A O 5
ATOM 8966 N N . ASN A 1 105 ? 1.315 -1.712 14.883 1.00 1.00 105 ASN A N 5
ATOM 8967 C CA . ASN A 1 105 ? 2.665 -1.128 14.849 1.00 1.00 105 ASN A CA 5
ATOM 8968 C C . ASN A 1 105 ? 3.200 -1.129 13.411 1.00 1.00 105 ASN A C 5
ATOM 8969 O O . ASN A 1 105 ? 4.401 -1.284 13.184 1.00 1.00 105 ASN A O 5
ATOM 8980 N N . ASN A 1 106 ? 2.302 -0.937 12.450 1.00 1.00 106 ASN A N 5
ATOM 8981 C CA . ASN A 1 106 ? 2.685 -0.913 11.024 1.00 1.00 106 ASN A CA 5
ATOM 8982 C C . ASN A 1 106 ? 1.499 -0.474 10.154 1.00 1.00 106 ASN A C 5
ATOM 8983 O O . ASN A 1 106 ? 1.194 -1.105 9.141 1.00 1.00 106 ASN A O 5
ATOM 8994 N N . VAL A 1 107 ? 0.848 0.614 10.552 1.00 1.00 107 VAL A N 5
ATOM 8995 C CA . VAL A 1 107 ? -0.314 1.158 9.802 1.00 1.00 107 VAL A CA 5
ATOM 8996 C C . VAL A 1 107 ? 0.078 2.468 9.114 1.00 1.00 107 VAL A C 5
ATOM 8997 O O . VAL A 1 107 ? 0.783 3.302 9.683 1.00 1.00 107 VAL A O 5
ATOM 9010 N N . PHE A 1 108 ? -0.397 2.639 7.884 1.00 1.00 108 PHE A N 5
ATOM 9011 C CA . PHE A 1 108 ? -0.102 3.856 7.107 1.00 1.00 108 PHE A CA 5
ATOM 9012 C C . PHE A 1 108 ? -1.304 4.237 6.245 1.00 1.00 108 PHE A C 5
ATOM 9013 O O . PHE A 1 108 ? -2.000 3.373 5.711 1.00 1.00 108 PHE A O 5
ATOM 9030 N N . SER A 1 109 ? -1.526 5.539 6.103 1.00 1.00 109 SER A N 5
ATOM 9031 C CA . SER A 1 109 ? -2.642 6.043 5.306 1.00 1.00 109 SER A CA 5
ATOM 9032 C C . SER A 1 109 ? -2.525 7.556 5.140 1.00 1.00 109 SER A C 5
ATOM 9033 O O . SER A 1 109 ? -2.216 8.283 6.084 1.00 1.00 109 SER A O 5
ATOM 9041 N N . ARG A 1 110 ? -2.781 8.023 3.922 1.00 1.00 110 ARG A N 5
ATOM 9042 C CA . ARG A 1 110 ? -2.705 9.466 3.611 1.00 1.00 110 ARG A CA 5
ATOM 9043 C C . ARG A 1 110 ? -3.909 9.897 2.787 1.00 1.00 110 ARG A C 5
ATOM 9044 O O . ARG A 1 110 ? -4.523 9.092 2.084 1.00 1.00 110 ARG A O 5
ATOM 9065 N N . ILE A 1 111 ? -4.236 11.183 2.868 1.00 1.00 111 ILE A N 5
ATOM 9066 C CA . ILE A 1 111 ? -5.372 11.714 2.112 1.00 1.00 111 ILE A CA 5
ATOM 9067 C C . ILE A 1 111 ? -4.940 12.045 0.670 1.00 1.00 111 ILE A C 5
ATOM 9068 O O . ILE A 1 111 ? -4.012 12.824 0.454 1.00 1.00 111 ILE A O 5
ATOM 9084 N N . VAL A 1 112 ? -5.623 11.446 -0.299 1.00 1.00 112 VAL A N 5
ATOM 9085 C CA . VAL A 1 112 ? -5.308 11.672 -1.727 1.00 1.00 112 VAL A CA 5
ATOM 9086 C C . VAL A 1 112 ? -6.143 12.835 -2.271 1.00 1.00 112 VAL A C 5
ATOM 9087 O O . VAL A 1 112 ? -7.334 12.678 -2.540 1.00 1.00 112 VAL A O 5
ATOM 9100 N N . LYS A 1 113 ? -5.509 13.992 -2.436 1.00 1.00 113 LYS A N 5
ATOM 9101 C CA . LYS A 1 113 ? -6.198 15.183 -2.950 1.00 1.00 113 LYS A CA 5
ATOM 9102 C C . LYS A 1 113 ? -6.127 15.198 -4.479 1.00 1.00 113 LYS A C 5
ATOM 9103 O O . LYS A 1 113 ? -5.100 15.543 -5.062 1.00 1.00 113 LYS A O 5
ATOM 9122 N N . VAL A 1 114 ? -7.233 14.829 -5.117 1.00 1.00 114 VAL A N 5
ATOM 9123 C CA . VAL A 1 114 ? -7.315 14.795 -6.594 1.00 1.00 114 VAL A CA 5
ATOM 9124 C C . VAL A 1 114 ? -8.175 15.962 -7.094 1.00 1.00 114 VAL A C 5
ATOM 9125 O O . VAL A 1 114 ? -9.306 16.160 -6.650 1.00 1.00 114 VAL A O 5
ATOM 9138 N N . LEU A 1 115 ? -7.622 16.724 -8.031 1.00 1.00 115 LEU A N 5
ATOM 9139 C CA . LEU A 1 115 ? -8.333 17.878 -8.605 1.00 1.00 115 LEU A CA 5
ATOM 9140 C C . LEU A 1 115 ? -9.148 17.415 -9.809 1.00 1.00 115 LEU A C 5
ATOM 9141 O O . LEU A 1 115 ? -9.108 16.251 -10.209 1.00 1.00 115 LEU A O 5
ATOM 9157 N N . GLU A 1 116 ? -9.896 18.352 -10.383 1.00 1.00 116 GLU A N 5
ATOM 9158 C CA . GLU A 1 116 ? -10.740 18.045 -11.538 1.00 1.00 116 GLU A CA 5
ATOM 9159 C C . GLU A 1 116 ? -11.277 19.333 -12.154 1.00 1.00 116 GLU A C 5
ATOM 9160 O O . GLU A 1 116 ? -12.455 19.419 -12.501 1.00 1.00 116 GLU A O 5
ATOM 9172 N N . HIS A 1 117 ? -10.407 20.329 -12.291 1.00 1.00 117 HIS A N 5
ATOM 9173 C CA . HIS A 1 117 ? -10.795 21.612 -12.870 1.00 1.00 117 HIS A CA 5
ATOM 9174 C C . HIS A 1 117 ? -9.545 22.413 -13.268 1.00 1.00 117 HIS A C 5
ATOM 9175 O O . HIS A 1 117 ? -8.821 22.934 -12.419 1.00 1.00 117 HIS A O 5
ATOM 9190 N N . HIS A 1 118 ? -9.318 22.517 -14.573 1.00 1.00 118 HIS A N 5
ATOM 9191 C CA . HIS A 1 118 ? -8.162 23.266 -15.097 1.00 1.00 118 HIS A CA 5
ATOM 9192 C C . HIS A 1 118 ? -8.498 23.863 -16.453 1.00 1.00 118 HIS A C 5
ATOM 9193 O O . HIS A 1 118 ? -9.419 23.418 -17.136 1.00 1.00 118 HIS A O 5
ATOM 9208 N N . HIS A 1 119 ? -7.736 24.882 -16.838 1.00 1.00 119 HIS A N 5
ATOM 9209 C CA . HIS A 1 119 ? -7.955 25.552 -18.123 1.00 1.00 119 HIS A CA 5
ATOM 9210 C C . HIS A 1 119 ? -6.761 26.465 -18.459 1.00 1.00 119 HIS A C 5
ATOM 9211 O O . HIS A 1 119 ? -5.607 26.084 -18.271 1.00 1.00 119 HIS A O 5
ATOM 9226 N N . HIS A 1 120 ? -7.056 27.658 -18.969 1.00 1.00 120 HIS A N 5
ATOM 9227 C CA . HIS A 1 120 ? -6.005 28.613 -19.340 1.00 1.00 120 HIS A CA 5
ATOM 9228 C C . HIS A 1 120 ? -4.972 27.944 -20.265 1.00 1.00 120 HIS A C 5
ATOM 9229 O O . HIS A 1 120 ? -3.820 27.738 -19.883 1.00 1.00 120 HIS A O 5
ATOM 9244 N N . HIS A 1 121 ? -5.403 27.610 -21.478 1.00 1.00 121 HIS A N 5
ATOM 9245 C CA . HIS A 1 121 ? -4.523 26.953 -22.452 1.00 1.00 121 HIS A CA 5
ATOM 9246 C C . HIS A 1 121 ? -5.157 26.964 -23.845 1.00 1.00 121 HIS A C 5
ATOM 9247 O O . HIS A 1 121 ? -4.682 26.286 -24.756 1.00 1.00 121 HIS A O 5
ATOM 9262 N N . HIS A 1 122 ? -6.223 27.742 -24.001 1.00 1.00 122 HIS A N 5
ATOM 9263 C CA . HIS A 1 122 ? -6.925 27.848 -25.287 1.00 1.00 122 HIS A CA 5
ATOM 9264 C C . HIS A 1 122 ? -7.339 26.463 -25.817 1.00 1.00 122 HIS A C 5
ATOM 9265 O O . HIS A 1 122 ? -8.464 26.062 -25.560 1.00 1.00 122 HIS A O 5
ATOM 9281 N N . MET A 1 1 ? 11.595 10.742 6.525 1.00 1.00 1 MET A N 6
ATOM 9282 C CA . MET A 1 1 ? 11.832 11.538 5.293 1.00 1.00 1 MET A CA 6
ATOM 9283 C C . MET A 1 1 ? 11.023 10.926 4.155 1.00 1.00 1 MET A C 6
ATOM 9284 O O . MET A 1 1 ? 10.041 11.515 3.704 1.00 1.00 1 MET A O 6
ATOM 9300 N N . ASP A 1 2 ? 11.436 9.748 3.698 1.00 1.00 2 ASP A N 6
ATOM 9301 C CA . ASP A 1 2 ? 10.742 9.062 2.609 1.00 1.00 2 ASP A CA 6
ATOM 9302 C C . ASP A 1 2 ? 9.352 8.609 3.078 1.00 1.00 2 ASP A C 6
ATOM 9303 O O . ASP A 1 2 ? 9.221 7.924 4.094 1.00 1.00 2 ASP A O 6
ATOM 9312 N N . LEU A 1 3 ? 8.325 8.988 2.325 1.00 1.00 3 LEU A N 6
ATOM 9313 C CA . LEU A 1 3 ? 6.944 8.633 2.686 1.00 1.00 3 LEU A CA 6
ATOM 9314 C C . LEU A 1 3 ? 6.723 7.099 2.607 1.00 1.00 3 LEU A C 6
ATOM 9315 O O . LEU A 1 3 ? 7.299 6.464 1.724 1.00 1.00 3 LEU A O 6
ATOM 9331 N N . PRO A 1 4 ? 5.932 6.523 3.472 1.00 1.00 4 PRO A N 6
ATOM 9332 C CA . PRO A 1 4 ? 5.689 5.028 3.449 1.00 1.00 4 PRO A CA 6
ATOM 9333 C C . PRO A 1 4 ? 4.839 4.602 2.243 1.00 1.00 4 PRO A C 6
ATOM 9334 O O . PRO A 1 4 ? 4.921 3.467 1.772 1.00 1.00 4 PRO A O 6
ATOM 9345 N N . ILE A 1 5 ? 4.009 5.524 1.767 1.00 1.00 5 ILE A N 6
ATOM 9346 C CA . ILE A 1 5 ? 3.114 5.253 0.608 1.00 1.00 5 ILE A CA 6
ATOM 9347 C C . ILE A 1 5 ? 3.300 6.338 -0.468 1.00 1.00 5 ILE A C 6
ATOM 9348 O O . ILE A 1 5 ? 3.276 7.533 -0.174 1.00 1.00 5 ILE A O 6
ATOM 9364 N N . THR A 1 6 ? 3.448 5.904 -1.716 1.00 1.00 6 THR A N 6
ATOM 9365 C CA . THR A 1 6 ? 3.614 6.834 -2.865 1.00 1.00 6 THR A CA 6
ATOM 9366 C C . THR A 1 6 ? 2.692 6.421 -4.019 1.00 1.00 6 THR A C 6
ATOM 9367 O O . THR A 1 6 ? 2.694 5.271 -4.457 1.00 1.00 6 THR A O 6
ATOM 9378 N N . LEU A 1 7 ? 1.912 7.380 -4.505 1.00 1.00 7 LEU A N 6
ATOM 9379 C CA . LEU A 1 7 ? 0.957 7.161 -5.609 1.00 1.00 7 LEU A CA 6
ATOM 9380 C C . LEU A 1 7 ? 1.454 7.854 -6.889 1.00 1.00 7 LEU A C 6
ATOM 9381 O O . LEU A 1 7 ? 2.045 8.932 -6.840 1.00 1.00 7 LEU A O 6
ATOM 9397 N N . SER A 1 8 ? 1.203 7.217 -8.029 1.00 1.00 8 SER A N 6
ATOM 9398 C CA . SER A 1 8 ? 1.621 7.772 -9.335 1.00 1.00 8 SER A CA 6
ATOM 9399 C C . SER A 1 8 ? 0.686 8.907 -9.770 1.00 1.00 8 SER A C 6
ATOM 9400 O O . SER A 1 8 ? 0.384 9.061 -10.953 1.00 1.00 8 SER A O 6
ATOM 9408 N N . LYS A 1 9 ? 0.227 9.690 -8.798 1.00 1.00 9 LYS A N 6
ATOM 9409 C CA . LYS A 1 9 ? -0.682 10.819 -9.067 1.00 1.00 9 LYS A CA 6
ATOM 9410 C C . LYS A 1 9 ? 0.092 11.984 -9.714 1.00 1.00 9 LYS A C 6
ATOM 9411 O O . LYS A 1 9 ? -0.028 13.141 -9.313 1.00 1.00 9 LYS A O 6
ATOM 9430 N N . GLU A 1 10 ? 0.869 11.651 -10.741 1.00 1.00 10 GLU A N 6
ATOM 9431 C CA . GLU A 1 10 ? 1.671 12.662 -11.456 1.00 1.00 10 GLU A CA 6
ATOM 9432 C C . GLU A 1 10 ? 0.759 13.739 -12.064 1.00 1.00 10 GLU A C 6
ATOM 9433 O O . GLU A 1 10 ? 1.051 14.934 -12.017 1.00 1.00 10 GLU A O 6
ATOM 9445 N N . THR A 1 11 ? -0.356 13.286 -12.627 1.00 1.00 11 THR A N 6
ATOM 9446 C CA . THR A 1 11 ? -1.352 14.190 -13.258 1.00 1.00 11 THR A CA 6
ATOM 9447 C C . THR A 1 11 ? -2.706 14.128 -12.492 1.00 1.00 11 THR A C 6
ATOM 9448 O O . THR A 1 11 ? -3.567 13.336 -12.877 1.00 1.00 11 THR A O 6
ATOM 9459 N N . PRO A 1 12 ? -2.898 14.918 -11.472 1.00 1.00 12 PRO A N 6
ATOM 9460 C CA . PRO A 1 12 ? -4.201 14.892 -10.697 1.00 1.00 12 PRO A CA 6
ATOM 9461 C C . PRO A 1 12 ? -5.450 14.936 -11.609 1.00 1.00 12 PRO A C 6
ATOM 9462 O O . PRO A 1 12 ? -5.681 15.928 -12.301 1.00 1.00 12 PRO A O 6
ATOM 9473 N N . PHE A 1 13 ? -6.236 13.864 -11.595 1.00 1.00 13 PHE A N 6
ATOM 9474 C CA . PHE A 1 13 ? -7.455 13.794 -12.419 1.00 1.00 13 PHE A CA 6
ATOM 9475 C C . PHE A 1 13 ? -8.313 12.575 -12.012 1.00 1.00 13 PHE A C 6
ATOM 9476 O O . PHE A 1 13 ? -7.888 11.429 -12.167 1.00 1.00 13 PHE A O 6
ATOM 9493 N N . GLU A 1 14 ? -9.515 12.838 -11.512 1.00 1.00 14 GLU A N 6
ATOM 9494 C CA . GLU A 1 14 ? -10.421 11.745 -11.095 1.00 1.00 14 GLU A CA 6
ATOM 9495 C C . GLU A 1 14 ? -10.658 10.765 -12.262 1.00 1.00 14 GLU A C 6
ATOM 9496 O O . GLU A 1 14 ? -10.700 11.171 -13.423 1.00 1.00 14 GLU A O 6
ATOM 9508 N N . GLY A 1 15 ? -10.807 9.484 -11.938 1.00 1.00 15 GLY A N 6
ATOM 9509 C CA . GLY A 1 15 ? -11.030 8.434 -12.953 1.00 1.00 15 GLY A CA 6
ATOM 9510 C C . GLY A 1 15 ? -9.701 7.875 -13.470 1.00 1.00 15 GLY A C 6
ATOM 9511 O O . GLY A 1 15 ? -9.638 6.729 -13.917 1.00 1.00 15 GLY A O 6
ATOM 9515 N N . GLU A 1 16 ? -8.649 8.682 -13.398 1.00 1.00 16 GLU A N 6
ATOM 9516 C CA . GLU A 1 16 ? -7.318 8.254 -13.866 1.00 1.00 16 GLU A CA 6
ATOM 9517 C C . GLU A 1 16 ? -6.799 7.117 -12.987 1.00 1.00 16 GLU A C 6
ATOM 9518 O O . GLU A 1 16 ? -7.031 7.097 -11.777 1.00 1.00 16 GLU A O 6
ATOM 9530 N N . GLU A 1 17 ? -6.091 6.174 -13.605 1.00 1.00 17 GLU A N 6
ATOM 9531 C CA . GLU A 1 17 ? -5.537 5.034 -12.873 1.00 1.00 17 GLU A CA 6
ATOM 9532 C C . GLU A 1 17 ? -4.277 5.475 -12.114 1.00 1.00 17 GLU A C 6
ATOM 9533 O O . GLU A 1 17 ? -3.429 6.195 -12.640 1.00 1.00 17 GLU A O 6
ATOM 9545 N N . ILE A 1 18 ? -4.168 5.018 -10.869 1.00 1.00 18 ILE A N 6
ATOM 9546 C CA . ILE A 1 18 ? -3.005 5.351 -10.008 1.00 1.00 18 ILE A CA 6
ATOM 9547 C C . ILE A 1 18 ? -2.329 4.072 -9.506 1.00 1.00 18 ILE A C 6
ATOM 9548 O O . ILE A 1 18 ? -2.991 3.068 -9.246 1.00 1.00 18 ILE A O 6
ATOM 9564 N N . THR A 1 19 ? -1.008 4.125 -9.367 1.00 1.00 19 THR A N 6
ATOM 9565 C CA . THR A 1 19 ? -0.236 2.956 -8.897 1.00 1.00 19 THR A CA 6
ATOM 9566 C C . THR A 1 19 ? -0.185 2.965 -7.369 1.00 1.00 19 THR A C 6
ATOM 9567 O O . THR A 1 19 ? 0.429 3.840 -6.758 1.00 1.00 19 THR A O 6
ATOM 9578 N N . VAL A 1 20 ? -0.826 1.972 -6.758 1.00 1.00 20 VAL A N 6
ATOM 9579 C CA . VAL A 1 20 ? -0.863 1.863 -5.287 1.00 1.00 20 VAL A CA 6
ATOM 9580 C C . VAL A 1 20 ? 0.282 0.969 -4.815 1.00 1.00 20 VAL A C 6
ATOM 9581 O O . VAL A 1 20 ? 0.297 -0.232 -5.083 1.00 1.00 20 VAL A O 6
ATOM 9594 N N . SER A 1 21 ? 1.236 1.565 -4.106 1.00 1.00 21 SER A N 6
ATOM 9595 C CA . SER A 1 21 ? 2.414 0.852 -3.585 1.00 1.00 21 SER A CA 6
ATOM 9596 C C . SER A 1 21 ? 2.599 1.157 -2.097 1.00 1.00 21 SER A C 6
ATOM 9597 O O . SER A 1 21 ? 2.522 2.305 -1.660 1.00 1.00 21 SER A O 6
ATOM 9605 N N . ALA A 1 22 ? 2.868 0.105 -1.330 1.00 1.00 22 ALA A N 6
ATOM 9606 C CA . ALA A 1 22 ? 3.075 0.219 0.128 1.00 1.00 22 ALA A CA 6
ATOM 9607 C C . ALA A 1 22 ? 4.464 -0.306 0.503 1.00 1.00 22 ALA A C 6
ATOM 9608 O O . ALA A 1 22 ? 4.815 -1.439 0.171 1.00 1.00 22 ALA A O 6
ATOM 9615 N N . ARG A 1 23 ? 5.239 0.516 1.203 1.00 1.00 23 ARG A N 6
ATOM 9616 C CA . ARG A 1 23 ? 6.593 0.116 1.616 1.00 1.00 23 ARG A CA 6
ATOM 9617 C C . ARG A 1 23 ? 6.505 -0.740 2.884 1.00 1.00 23 ARG A C 6
ATOM 9618 O O . ARG A 1 23 ? 6.170 -0.247 3.960 1.00 1.00 23 ARG A O 6
ATOM 9639 N N . VAL A 1 24 ? 6.826 -2.023 2.742 1.00 1.00 24 VAL A N 6
ATOM 9640 C CA . VAL A 1 24 ? 6.789 -2.968 3.869 1.00 1.00 24 VAL A CA 6
ATOM 9641 C C . VAL A 1 24 ? 8.147 -2.980 4.572 1.00 1.00 24 VAL A C 6
ATOM 9642 O O . VAL A 1 24 ? 9.173 -3.220 3.935 1.00 1.00 24 VAL A O 6
ATOM 9655 N N . THR A 1 25 ? 8.149 -2.733 5.878 1.00 1.00 25 THR A N 6
ATOM 9656 C CA . THR A 1 25 ? 9.411 -2.719 6.656 1.00 1.00 25 THR A CA 6
ATOM 9657 C C . THR A 1 25 ? 9.606 -4.068 7.365 1.00 1.00 25 THR A C 6
ATOM 9658 O O . THR A 1 25 ? 8.742 -4.512 8.120 1.00 1.00 25 THR A O 6
ATOM 9669 N N . ASN A 1 26 ? 10.748 -4.702 7.117 1.00 1.00 26 ASN A N 6
ATOM 9670 C CA . ASN A 1 26 ? 11.054 -6.002 7.734 1.00 1.00 26 ASN A CA 6
ATOM 9671 C C . ASN A 1 26 ? 11.443 -5.797 9.200 1.00 1.00 26 ASN A C 6
ATOM 9672 O O . ASN A 1 26 ? 12.538 -5.328 9.513 1.00 1.00 26 ASN A O 6
ATOM 9683 N N . ARG A 1 27 ? 10.532 -6.166 10.094 1.00 1.00 27 ARG A N 6
ATOM 9684 C CA . ARG A 1 27 ? 10.753 -6.024 11.549 1.00 1.00 27 ARG A CA 6
ATOM 9685 C C . ARG A 1 27 ? 10.617 -7.387 12.239 1.00 1.00 27 ARG A C 6
ATOM 9686 O O . ARG A 1 27 ? 9.561 -8.018 12.198 1.00 1.00 27 ARG A O 6
ATOM 9707 N N . GLY A 1 28 ? 11.698 -7.826 12.873 1.00 1.00 28 GLY A N 6
ATOM 9708 C CA . GLY A 1 28 ? 11.704 -9.110 13.575 1.00 1.00 28 GLY A CA 6
ATOM 9709 C C . GLY A 1 28 ? 13.090 -9.410 14.148 1.00 1.00 28 GLY A C 6
ATOM 9710 O O . GLY A 1 28 ? 13.455 -8.907 15.212 1.00 1.00 28 GLY A O 6
ATOM 9714 N N . ALA A 1 29 ? 13.853 -10.240 13.444 1.00 1.00 29 ALA A N 6
ATOM 9715 C CA . ALA A 1 29 ? 15.209 -10.615 13.887 1.00 1.00 29 ALA A CA 6
ATOM 9716 C C . ALA A 1 29 ? 15.964 -11.366 12.777 1.00 1.00 29 ALA A C 6
ATOM 9717 O O . ALA A 1 29 ? 17.149 -11.669 12.918 1.00 1.00 29 ALA A O 6
ATOM 9724 N N . ALA A 1 30 ? 15.263 -11.668 11.687 1.00 1.00 30 ALA A N 6
ATOM 9725 C CA . ALA A 1 30 ? 15.863 -12.400 10.557 1.00 1.00 30 ALA A CA 6
ATOM 9726 C C . ALA A 1 30 ? 15.165 -12.035 9.252 1.00 1.00 30 ALA A C 6
ATOM 9727 O O . ALA A 1 30 ? 14.163 -11.321 9.241 1.00 1.00 30 ALA A O 6
ATOM 9734 N N . GLU A 1 31 ? 15.697 -12.552 8.149 1.00 1.00 31 GLU A N 6
ATOM 9735 C CA . GLU A 1 31 ? 15.122 -12.290 6.826 1.00 1.00 31 GLU A CA 6
ATOM 9736 C C . GLU A 1 31 ? 13.698 -12.842 6.768 1.00 1.00 31 GLU A C 6
ATOM 9737 O O . GLU A 1 31 ? 13.474 -14.018 7.055 1.00 1.00 31 GLU A O 6
ATOM 9749 N N . ALA A 1 32 ? 12.744 -11.997 6.381 1.00 1.00 32 ALA A N 6
ATOM 9750 C CA . ALA A 1 32 ? 11.344 -12.419 6.285 1.00 1.00 32 ALA A CA 6
ATOM 9751 C C . ALA A 1 32 ? 11.130 -13.210 4.998 1.00 1.00 32 ALA A C 6
ATOM 9752 O O . ALA A 1 32 ? 11.603 -12.812 3.934 1.00 1.00 32 ALA A O 6
ATOM 9759 N N . HIS A 1 33 ? 10.407 -14.320 5.099 1.00 1.00 33 HIS A N 6
ATOM 9760 C CA . HIS A 1 33 ? 10.105 -15.179 3.940 1.00 1.00 33 HIS A CA 6
ATOM 9761 C C . HIS A 1 33 ? 8.658 -14.997 3.532 1.00 1.00 33 HIS A C 6
ATOM 9762 O O . HIS A 1 33 ? 7.859 -14.362 4.221 1.00 1.00 33 HIS A O 6
ATOM 9777 N N . ASN A 1 34 ? 8.329 -15.556 2.372 1.00 1.00 34 ASN A N 6
ATOM 9778 C CA . ASN A 1 34 ? 6.949 -15.472 1.799 1.00 1.00 34 ASN A CA 6
ATOM 9779 C C . ASN A 1 34 ? 6.127 -14.359 2.472 1.00 1.00 34 ASN A C 6
ATOM 9780 O O . ASN A 1 34 ? 5.403 -14.598 3.438 1.00 1.00 34 ASN A O 6
ATOM 9791 N N . VAL A 1 35 ? 6.293 -13.137 1.977 1.00 1.00 35 VAL A N 6
ATOM 9792 C CA . VAL A 1 35 ? 5.599 -11.959 2.552 1.00 1.00 35 VAL A CA 6
ATOM 9793 C C . VAL A 1 35 ? 4.564 -11.410 1.547 1.00 1.00 35 VAL A C 6
ATOM 9794 O O . VAL A 1 35 ? 4.849 -10.425 0.867 1.00 1.00 35 VAL A O 6
ATOM 9807 N N . PRO A 1 36 ? 3.401 -11.999 1.464 1.00 1.00 36 PRO A N 6
ATOM 9808 C CA . PRO A 1 36 ? 2.354 -11.484 0.517 1.00 1.00 36 PRO A CA 6
ATOM 9809 C C . PRO A 1 36 ? 1.561 -10.326 1.137 1.00 1.00 36 PRO A C 6
ATOM 9810 O O . PRO A 1 36 ? 0.670 -10.536 1.958 1.00 1.00 36 PRO A O 6
ATOM 9821 N N . VAL A 1 37 ? 1.885 -9.109 0.714 1.00 1.00 37 VAL A N 6
ATOM 9822 C CA . VAL A 1 37 ? 1.196 -7.923 1.224 1.00 1.00 37 VAL A CA 6
ATOM 9823 C C . VAL A 1 37 ? -0.191 -7.842 0.609 1.00 1.00 37 VAL A C 6
ATOM 9824 O O . VAL A 1 37 ? -0.400 -8.262 -0.530 1.00 1.00 37 VAL A O 6
ATOM 9837 N N . ALA A 1 38 ? -1.134 -7.275 1.356 1.00 1.00 38 ALA A N 6
ATOM 9838 C CA . ALA A 1 38 ? -2.521 -7.122 0.894 1.00 1.00 38 ALA A CA 6
ATOM 9839 C C . ALA A 1 38 ? -2.990 -5.695 1.150 1.00 1.00 38 ALA A C 6
ATOM 9840 O O . ALA A 1 38 ? -2.876 -5.179 2.262 1.00 1.00 38 ALA A O 6
ATOM 9847 N N . VAL A 1 39 ? -3.541 -5.070 0.115 1.00 1.00 39 VAL A N 6
ATOM 9848 C CA . VAL A 1 39 ? -4.037 -3.688 0.191 1.00 1.00 39 VAL A CA 6
ATOM 9849 C C . VAL A 1 39 ? -5.526 -3.659 -0.165 1.00 1.00 39 VAL A C 6
ATOM 9850 O O . VAL A 1 39 ? -5.995 -4.399 -1.029 1.00 1.00 39 VAL A O 6
ATOM 9863 N N . TYR A 1 40 ? -6.259 -2.783 0.515 1.00 1.00 40 TYR A N 6
ATOM 9864 C CA . TYR A 1 40 ? -7.703 -2.647 0.278 1.00 1.00 40 TYR A CA 6
ATOM 9865 C C . TYR A 1 40 ? -8.158 -1.229 0.628 1.00 1.00 40 TYR A C 6
ATOM 9866 O O . TYR A 1 40 ? -7.892 -0.725 1.719 1.00 1.00 40 TYR A O 6
ATOM 9884 N N . LEU A 1 41 ? -8.857 -0.596 -0.310 1.00 1.00 41 LEU A N 6
ATOM 9885 C CA . LEU A 1 41 ? -9.347 0.775 -0.103 1.00 1.00 41 LEU A CA 6
ATOM 9886 C C . LEU A 1 41 ? -10.638 0.754 0.714 1.00 1.00 41 LEU A C 6
ATOM 9887 O O . LEU A 1 41 ? -11.587 0.039 0.389 1.00 1.00 41 LEU A O 6
ATOM 9903 N N . GLY A 1 42 ? -10.653 1.535 1.788 1.00 1.00 42 GLY A N 6
ATOM 9904 C CA . GLY A 1 42 ? -11.814 1.621 2.696 1.00 1.00 42 GLY A CA 6
ATOM 9905 C C . GLY A 1 42 ? -11.410 1.267 4.123 1.00 1.00 42 GLY A C 6
ATOM 9906 O O . GLY A 1 42 ? -10.252 1.403 4.520 1.00 1.00 42 GLY A O 6
ATOM 9910 N N . ASN A 1 43 ? -12.392 0.817 4.897 1.00 1.00 43 ASN A N 6
ATOM 9911 C CA . ASN A 1 43 ? -12.155 0.454 6.321 1.00 1.00 43 ASN A CA 6
ATOM 9912 C C . ASN A 1 43 ? -12.527 -1.034 6.601 1.00 1.00 43 ASN A C 6
ATOM 9913 O O . ASN A 1 43 ? -13.516 -1.505 6.038 1.00 1.00 43 ASN A O 6
ATOM 9924 N N . PRO A 1 44 ? -11.811 -1.733 7.442 1.00 1.00 44 PRO A N 6
ATOM 9925 C CA . PRO A 1 44 ? -12.169 -3.175 7.750 1.00 1.00 44 PRO A CA 6
ATOM 9926 C C . PRO A 1 44 ? -13.658 -3.371 8.083 1.00 1.00 44 PRO A C 6
ATOM 9927 O O . PRO A 1 44 ? -14.228 -4.433 7.834 1.00 1.00 44 PRO A O 6
ATOM 9938 N N . ALA A 1 45 ? -14.269 -2.339 8.657 1.00 1.00 45 ALA A N 6
ATOM 9939 C CA . ALA A 1 45 ? -15.686 -2.399 9.036 1.00 1.00 45 ALA A CA 6
ATOM 9940 C C . ALA A 1 45 ? -16.564 -2.682 7.811 1.00 1.00 45 ALA A C 6
ATOM 9941 O O . ALA A 1 45 ? -17.511 -3.467 7.876 1.00 1.00 45 ALA A O 6
ATOM 9948 N N . GLN A 1 46 ? -16.234 -2.037 6.697 1.00 1.00 46 GLN A N 6
ATOM 9949 C CA . GLN A 1 46 ? -16.995 -2.224 5.452 1.00 1.00 46 GLN A CA 6
ATOM 9950 C C . GLN A 1 46 ? -16.907 -3.683 4.988 1.00 1.00 46 GLN A C 6
ATOM 9951 O O . GLN A 1 46 ? -17.925 -4.325 4.731 1.00 1.00 46 GLN A O 6
ATOM 9965 N N . GLY A 1 47 ? -15.684 -4.193 4.883 1.00 1.00 47 GLY A N 6
ATOM 9966 C CA . GLY A 1 47 ? -15.462 -5.585 4.456 1.00 1.00 47 GLY A CA 6
ATOM 9967 C C . GLY A 1 47 ? -14.086 -5.753 3.823 1.00 1.00 47 GLY A C 6
ATOM 9968 O O . GLY A 1 47 ? -13.686 -6.863 3.469 1.00 1.00 47 GLY A O 6
ATOM 9972 N N . GLY A 1 48 ? -13.364 -4.645 3.681 1.00 1.00 48 GLY A N 6
ATOM 9973 C CA . GLY A 1 48 ? -12.028 -4.680 3.078 1.00 1.00 48 GLY A CA 6
ATOM 9974 C C . GLY A 1 48 ? -12.085 -5.209 1.643 1.00 1.00 48 GLY A C 6
ATOM 9975 O O . GLY A 1 48 ? -12.132 -6.420 1.427 1.00 1.00 48 GLY A O 6
ATOM 9979 N N . VAL A 1 49 ? -12.077 -4.301 0.672 1.00 1.00 49 VAL A N 6
ATOM 9980 C CA . VAL A 1 49 ? -12.133 -4.692 -0.748 1.00 1.00 49 VAL A CA 6
ATOM 9981 C C . VAL A 1 49 ? -10.733 -5.094 -1.233 1.00 1.00 49 VAL A C 6
ATOM 9982 O O . VAL A 1 49 ? -9.826 -4.265 -1.298 1.00 1.00 49 VAL A O 6
ATOM 9995 N N . GLU A 1 50 ? -10.575 -6.370 -1.577 1.00 1.00 50 GLU A N 6
ATOM 9996 C CA . GLU A 1 50 ? -9.278 -6.872 -2.055 1.00 1.00 50 GLU A CA 6
ATOM 9997 C C . GLU A 1 50 ? -9.033 -6.386 -3.493 1.00 1.00 50 GLU A C 6
ATOM 9998 O O . GLU A 1 50 ? -9.720 -6.806 -4.424 1.00 1.00 50 GLU A O 6
ATOM 10010 N N . ILE A 1 51 ? -8.042 -5.516 -3.658 1.00 1.00 51 ILE A N 6
ATOM 10011 C CA . ILE A 1 51 ? -7.705 -4.973 -4.995 1.00 1.00 51 ILE A CA 6
ATOM 10012 C C . ILE A 1 51 ? -6.688 -5.888 -5.680 1.00 1.00 51 ILE A C 6
ATOM 10013 O O . ILE A 1 51 ? -6.827 -6.224 -6.856 1.00 1.00 51 ILE A O 6
ATOM 10029 N N . GLY A 1 52 ? -5.661 -6.277 -4.930 1.00 1.00 52 GLY A N 6
ATOM 10030 C CA . GLY A 1 52 ? -4.617 -7.156 -5.468 1.00 1.00 52 GLY A CA 6
ATOM 10031 C C . GLY A 1 52 ? -3.490 -7.335 -4.459 1.00 1.00 52 GLY A C 6
ATOM 10032 O O . GLY A 1 52 ? -3.497 -6.725 -3.389 1.00 1.00 52 GLY A O 6
ATOM 10036 N N . ARG A 1 53 ? -2.521 -8.175 -4.805 1.00 1.00 53 ARG A N 6
ATOM 10037 C CA . ARG A 1 53 ? -1.365 -8.443 -3.931 1.00 1.00 53 ARG A CA 6
ATOM 10038 C C . ARG A 1 53 ? -0.118 -8.734 -4.768 1.00 1.00 53 ARG A C 6
ATOM 10039 O O . ARG A 1 53 ? -0.196 -9.085 -5.945 1.00 1.00 53 ARG A O 6
ATOM 10060 N N . ASP A 1 54 ? 1.038 -8.598 -4.127 1.00 1.00 54 ASP A N 6
ATOM 10061 C CA . ASP A 1 54 ? 2.330 -8.858 -4.791 1.00 1.00 54 ASP A CA 6
ATOM 10062 C C . ASP A 1 54 ? 3.324 -9.445 -3.785 1.00 1.00 54 ASP A C 6
ATOM 10063 O O . ASP A 1 54 ? 3.752 -8.767 -2.851 1.00 1.00 54 ASP A O 6
ATOM 10072 N N . THR A 1 55 ? 3.702 -10.700 -4.002 1.00 1.00 55 THR A N 6
ATOM 10073 C CA . THR A 1 55 ? 4.659 -11.378 -3.115 1.00 1.00 55 THR A CA 6
ATOM 10074 C C . THR A 1 55 ? 6.078 -11.041 -3.551 1.00 1.00 55 THR A C 6
ATOM 10075 O O . THR A 1 55 ? 6.426 -11.158 -4.726 1.00 1.00 55 THR A O 6
ATOM 10086 N N . ILE A 1 56 ? 6.898 -10.626 -2.592 1.00 1.00 56 ILE A N 6
ATOM 10087 C CA . ILE A 1 56 ? 8.286 -10.260 -2.880 1.00 1.00 56 ILE A CA 6
ATOM 10088 C C . ILE A 1 56 ? 9.164 -11.517 -2.923 1.00 1.00 56 ILE A C 6
ATOM 10089 O O . ILE A 1 56 ? 8.927 -12.465 -2.177 1.00 1.00 56 ILE A O 6
ATOM 10105 N N . SER A 1 57 ? 10.172 -11.512 -3.790 1.00 1.00 57 SER A N 6
ATOM 10106 C CA . SER A 1 57 ? 11.081 -12.664 -3.912 1.00 1.00 57 SER A CA 6
ATOM 10107 C C . SER A 1 57 ? 11.830 -12.895 -2.597 1.00 1.00 57 SER A C 6
ATOM 10108 O O . SER A 1 57 ? 11.930 -14.022 -2.111 1.00 1.00 57 SER A O 6
ATOM 10116 N N . ARG A 1 58 ? 12.356 -11.815 -2.032 1.00 1.00 58 ARG A N 6
ATOM 10117 C CA . ARG A 1 58 ? 13.096 -11.889 -0.762 1.00 1.00 58 ARG A CA 6
ATOM 10118 C C . ARG A 1 58 ? 13.347 -10.470 -0.218 1.00 1.00 58 ARG A C 6
ATOM 10119 O O . ARG A 1 58 ? 13.719 -9.556 -0.954 1.00 1.00 58 ARG A O 6
ATOM 10140 N N . ILE A 1 59 ? 13.161 -10.318 1.089 1.00 1.00 59 ILE A N 6
ATOM 10141 C CA . ILE A 1 59 ? 13.365 -8.999 1.762 1.00 1.00 59 ILE A CA 6
ATOM 10142 C C . ILE A 1 59 ? 14.542 -9.088 2.782 1.00 1.00 59 ILE A C 6
ATOM 10143 O O . ILE A 1 59 ? 14.440 -9.871 3.727 1.00 1.00 59 ILE A O 6
ATOM 10159 N N . PRO A 1 60 ? 15.592 -8.328 2.623 1.00 1.00 60 PRO A N 6
ATOM 10160 C CA . PRO A 1 60 ? 16.737 -8.395 3.609 1.00 1.00 60 PRO A CA 6
ATOM 10161 C C . PRO A 1 60 ? 16.397 -7.707 4.950 1.00 1.00 60 PRO A C 6
ATOM 10162 O O . PRO A 1 60 ? 15.390 -7.007 5.070 1.00 1.00 60 PRO A O 6
ATOM 10173 N N . VAL A 1 61 ? 17.252 -7.922 5.945 1.00 1.00 61 VAL A N 6
ATOM 10174 C CA . VAL A 1 61 ? 17.063 -7.340 7.284 1.00 1.00 61 VAL A CA 6
ATOM 10175 C C . VAL A 1 61 ? 17.337 -5.834 7.266 1.00 1.00 61 VAL A C 6
ATOM 10176 O O . VAL A 1 61 ? 18.258 -5.386 6.583 1.00 1.00 61 VAL A O 6
ATOM 10189 N N . GLY A 1 62 ? 16.542 -5.067 8.005 1.00 1.00 62 GLY A N 6
ATOM 10190 C CA . GLY A 1 62 ? 16.719 -3.615 8.069 1.00 1.00 62 GLY A CA 6
ATOM 10191 C C . GLY A 1 62 ? 16.432 -2.981 6.717 1.00 1.00 62 GLY A C 6
ATOM 10192 O O . GLY A 1 62 ? 16.745 -1.813 6.480 1.00 1.00 62 GLY A O 6
ATOM 10196 N N . GLY A 1 63 ? 15.822 -3.762 5.833 1.00 1.00 63 GLY A N 6
ATOM 10197 C CA . GLY A 1 63 ? 15.469 -3.310 4.472 1.00 1.00 63 GLY A CA 6
ATOM 10198 C C . GLY A 1 63 ? 13.960 -3.233 4.310 1.00 1.00 63 GLY A C 6
ATOM 10199 O O . GLY A 1 63 ? 13.206 -3.436 5.262 1.00 1.00 63 GLY A O 6
ATOM 10203 N N . THR A 1 64 ? 13.522 -2.927 3.093 1.00 1.00 64 THR A N 6
ATOM 10204 C CA . THR A 1 64 ? 12.076 -2.815 2.796 1.00 1.00 64 THR A CA 6
ATOM 10205 C C . THR A 1 64 ? 11.765 -3.350 1.404 1.00 1.00 64 THR A C 6
ATOM 10206 O O . THR A 1 64 ? 12.606 -3.278 0.509 1.00 1.00 64 THR A O 6
ATOM 10217 N N . GLY A 1 65 ? 10.552 -3.863 1.219 1.00 1.00 65 GLY A N 6
ATOM 10218 C CA . GLY A 1 65 ? 10.115 -4.396 -0.073 1.00 1.00 65 GLY A CA 6
ATOM 10219 C C . GLY A 1 65 ? 9.325 -3.350 -0.830 1.00 1.00 65 GLY A C 6
ATOM 10220 O O . GLY A 1 65 ? 8.773 -2.423 -0.237 1.00 1.00 65 GLY A O 6
ATOM 10224 N N . LEU A 1 66 ? 9.254 -3.510 -2.149 1.00 1.00 66 LEU A N 6
ATOM 10225 C CA . LEU A 1 66 ? 8.505 -2.557 -3.005 1.00 1.00 66 LEU A CA 6
ATOM 10226 C C . LEU A 1 66 ? 7.404 -3.300 -3.775 1.00 1.00 66 LEU A C 6
ATOM 10227 O O . LEU A 1 66 ? 7.665 -4.099 -4.674 1.00 1.00 66 LEU A O 6
ATOM 10243 N N . ALA A 1 67 ? 6.161 -3.013 -3.399 1.00 1.00 67 ALA A N 6
ATOM 10244 C CA . ALA A 1 67 ? 4.987 -3.631 -4.034 1.00 1.00 67 ALA A CA 6
ATOM 10245 C C . ALA A 1 67 ? 4.350 -2.663 -5.027 1.00 1.00 67 ALA A C 6
ATOM 10246 O O . ALA A 1 67 ? 4.484 -1.446 -4.908 1.00 1.00 67 ALA A O 6
ATOM 10253 N N . ARG A 1 68 ? 3.651 -3.219 -6.012 1.00 1.00 68 ARG A N 6
ATOM 10254 C CA . ARG A 1 68 ? 2.977 -2.410 -7.047 1.00 1.00 68 ARG A CA 6
ATOM 10255 C C . ARG A 1 68 ? 1.618 -3.021 -7.409 1.00 1.00 68 ARG A C 6
ATOM 10256 O O . ARG A 1 68 ? 1.513 -4.181 -7.809 1.00 1.00 68 ARG A O 6
ATOM 10277 N N . VAL A 1 69 ? 0.577 -2.207 -7.267 1.00 1.00 69 VAL A N 6
ATOM 10278 C CA . VAL A 1 69 ? -0.796 -2.631 -7.579 1.00 1.00 69 VAL A CA 6
ATOM 10279 C C . VAL A 1 69 ? -1.522 -1.503 -8.318 1.00 1.00 69 VAL A C 6
ATOM 10280 O O . VAL A 1 69 ? -1.456 -0.335 -7.933 1.00 1.00 69 VAL A O 6
ATOM 10293 N N . GLN A 1 70 ? -2.242 -1.878 -9.370 1.00 1.00 70 GLN A N 6
ATOM 10294 C CA . GLN A 1 70 ? -2.999 -0.896 -10.168 1.00 1.00 70 GLN A CA 6
ATOM 10295 C C . GLN A 1 70 ? -4.426 -0.793 -9.634 1.00 1.00 70 GLN A C 6
ATOM 10296 O O . GLN A 1 70 ? -5.054 -1.810 -9.338 1.00 1.00 70 GLN A O 6
ATOM 10310 N N . TRP A 1 71 ? -4.935 0.431 -9.530 1.00 1.00 71 TRP A N 6
ATOM 10311 C CA . TRP A 1 71 ? -6.301 0.682 -9.040 1.00 1.00 71 TRP A CA 6
ATOM 10312 C C . TRP A 1 71 ? -6.954 1.794 -9.877 1.00 1.00 71 TRP A C 6
ATOM 10313 O O . TRP A 1 71 ? -6.389 2.867 -10.088 1.00 1.00 71 TRP A O 6
ATOM 10334 N N . LYS A 1 72 ? -8.172 1.516 -10.327 1.00 1.00 72 LYS A N 6
ATOM 10335 C CA . LYS A 1 72 ? -8.932 2.490 -11.136 1.00 1.00 72 LYS A CA 6
ATOM 10336 C C . LYS A 1 72 ? -9.898 3.257 -10.235 1.00 1.00 72 LYS A C 6
ATOM 10337 O O . LYS A 1 72 ? -10.735 2.657 -9.559 1.00 1.00 72 LYS A O 6
ATOM 10356 N N . ALA A 1 73 ? -9.791 4.583 -10.243 1.00 1.00 73 ALA A N 6
ATOM 10357 C CA . ALA A 1 73 ? -10.671 5.409 -9.416 1.00 1.00 73 ALA A CA 6
ATOM 10358 C C . ALA A 1 73 ? -12.111 5.309 -9.939 1.00 1.00 73 ALA A C 6
ATOM 10359 O O . ALA A 1 73 ? -12.343 5.168 -11.141 1.00 1.00 73 ALA A O 6
ATOM 10366 N N . THR A 1 74 ? -13.068 5.389 -9.021 1.00 1.00 74 THR A N 6
ATOM 10367 C CA . THR A 1 74 ? -14.506 5.291 -9.373 1.00 1.00 74 THR A CA 6
ATOM 10368 C C . THR A 1 74 ? -15.317 6.300 -8.577 1.00 1.00 74 THR A C 6
ATOM 10369 O O . THR A 1 74 ? -14.771 7.256 -8.027 1.00 1.00 74 THR A O 6
ATOM 10380 N N . ARG A 1 75 ? -16.628 6.089 -8.526 1.00 1.00 75 ARG A N 6
ATOM 10381 C CA . ARG A 1 75 ? -17.532 6.984 -7.804 1.00 1.00 75 ARG A CA 6
ATOM 10382 C C . ARG A 1 75 ? -17.331 8.426 -8.284 1.00 1.00 75 ARG A C 6
ATOM 10383 O O . ARG A 1 75 ? -16.594 9.194 -7.666 1.00 1.00 75 ARG A O 6
ATOM 10404 N N . LYS A 1 76 ? -17.987 8.778 -9.385 1.00 1.00 76 LYS A N 6
ATOM 10405 C CA . LYS A 1 76 ? -17.867 10.128 -9.951 1.00 1.00 76 LYS A CA 6
ATOM 10406 C C . LYS A 1 76 ? -18.772 11.095 -9.189 1.00 1.00 76 LYS A C 6
ATOM 10407 O O . LYS A 1 76 ? -19.961 10.837 -8.999 1.00 1.00 76 LYS A O 6
ATOM 10426 N N . LEU A 1 77 ? -18.194 12.211 -8.756 1.00 1.00 77 LEU A N 6
ATOM 10427 C CA . LEU A 1 77 ? -18.965 13.223 -8.017 1.00 1.00 77 LEU A CA 6
ATOM 10428 C C . LEU A 1 77 ? -18.161 14.547 -7.955 1.00 1.00 77 LEU A C 6
ATOM 10429 O O . LEU A 1 77 ? -17.085 14.609 -7.360 1.00 1.00 77 LEU A O 6
ATOM 10445 N N . ALA A 1 78 ? -18.712 15.593 -8.566 1.00 1.00 78 ALA A N 6
ATOM 10446 C CA . ALA A 1 78 ? -18.059 16.929 -8.586 1.00 1.00 78 ALA A CA 6
ATOM 10447 C C . ALA A 1 78 ? -19.082 18.039 -8.303 1.00 1.00 78 ALA A C 6
ATOM 10448 O O . ALA A 1 78 ? -20.208 18.007 -8.801 1.00 1.00 78 ALA A O 6
ATOM 10455 N N . GLY A 1 79 ? -18.674 19.016 -7.499 1.00 1.00 79 GLY A N 6
ATOM 10456 C CA . GLY A 1 79 ? -19.549 20.141 -7.152 1.00 1.00 79 GLY A CA 6
ATOM 10457 C C . GLY A 1 79 ? -18.885 21.067 -6.129 1.00 1.00 79 GLY A C 6
ATOM 10458 O O . GLY A 1 79 ? -17.964 21.810 -6.467 1.00 1.00 79 GLY A O 6
ATOM 10462 N N . ARG A 1 80 ? -19.357 21.016 -4.887 1.00 1.00 80 ARG A N 6
ATOM 10463 C CA . ARG A 1 80 ? -18.812 21.852 -3.814 1.00 1.00 80 ARG A CA 6
ATOM 10464 C C . ARG A 1 80 ? -17.340 21.504 -3.563 1.00 1.00 80 ARG A C 6
ATOM 10465 O O . ARG A 1 80 ? -16.534 22.370 -3.224 1.00 1.00 80 ARG A O 6
ATOM 10486 N N . ALA A 1 81 ? -17.002 20.231 -3.738 1.00 1.00 81 ALA A N 6
ATOM 10487 C CA . ALA A 1 81 ? -15.630 19.754 -3.523 1.00 1.00 81 ALA A CA 6
ATOM 10488 C C . ALA A 1 81 ? -15.118 20.160 -2.132 1.00 1.00 81 ALA A C 6
ATOM 10489 O O . ALA A 1 81 ? -13.945 20.487 -1.952 1.00 1.00 81 ALA A O 6
ATOM 10496 N N . ALA A 1 82 ? -16.020 20.130 -1.155 1.00 1.00 82 ALA A N 6
ATOM 10497 C CA . ALA A 1 82 ? -15.681 20.492 0.224 1.00 1.00 82 ALA A CA 6
ATOM 10498 C C . ALA A 1 82 ? -14.634 19.531 0.793 1.00 1.00 82 ALA A C 6
ATOM 10499 O O . ALA A 1 82 ? -13.815 19.904 1.634 1.00 1.00 82 ALA A O 6
ATOM 10506 N N . ASN A 1 83 ? -14.666 18.291 0.316 1.00 1.00 83 ASN A N 6
ATOM 10507 C CA . ASN A 1 83 ? -13.706 17.266 0.788 1.00 1.00 83 ASN A CA 6
ATOM 10508 C C . ASN A 1 83 ? -13.442 16.188 -0.309 1.00 1.00 83 ASN A C 6
ATOM 10509 O O . ASN A 1 83 ? -14.364 15.853 -1.052 1.00 1.00 83 ASN A O 6
ATOM 10520 N N . PRO A 1 84 ? -12.250 15.663 -0.401 1.00 1.00 84 PRO A N 6
ATOM 10521 C CA . PRO A 1 84 ? -11.962 14.612 -1.455 1.00 1.00 84 PRO A CA 6
ATOM 10522 C C . PRO A 1 84 ? -12.679 13.282 -1.165 1.00 1.00 84 PRO A C 6
ATOM 10523 O O . PRO A 1 84 ? -13.583 12.870 -1.892 1.00 1.00 84 PRO A O 6
ATOM 10534 N N . GLY A 1 85 ? -12.248 12.615 -0.098 1.00 1.00 85 GLY A N 6
ATOM 10535 C CA . GLY A 1 85 ? -12.834 11.329 0.292 1.00 1.00 85 GLY A CA 6
ATOM 10536 C C . GLY A 1 85 ? -12.285 10.203 -0.568 1.00 1.00 85 GLY A C 6
ATOM 10537 O O . GLY A 1 85 ? -12.967 9.676 -1.445 1.00 1.00 85 GLY A O 6
ATOM 10541 N N . VAL A 1 86 ? -11.034 9.836 -0.305 1.00 1.00 86 VAL A N 6
ATOM 10542 C CA . VAL A 1 86 ? -10.378 8.745 -1.037 1.00 1.00 86 VAL A CA 6
ATOM 10543 C C . VAL A 1 86 ? -9.104 8.323 -0.274 1.00 1.00 86 VAL A C 6
ATOM 10544 O O . VAL A 1 86 ? -8.019 8.396 -0.849 1.00 1.00 86 VAL A O 6
ATOM 10557 N N . PRO A 1 87 ? -9.216 7.875 0.947 1.00 1.00 87 PRO A N 6
ATOM 10558 C CA . PRO A 1 87 ? -8.024 7.435 1.743 1.00 1.00 87 PRO A CA 6
ATOM 10559 C C . PRO A 1 87 ? -7.546 6.055 1.301 1.00 1.00 87 PRO A C 6
ATOM 10560 O O . PRO A 1 87 ? -8.274 5.309 0.646 1.00 1.00 87 PRO A O 6
ATOM 10571 N N . VAL A 1 88 ? -6.319 5.717 1.683 1.00 1.00 88 VAL A N 6
ATOM 10572 C CA . VAL A 1 88 ? -5.720 4.406 1.331 1.00 1.00 88 VAL A CA 6
ATOM 10573 C C . VAL A 1 88 ? -5.139 3.747 2.587 1.00 1.00 88 VAL A C 6
ATOM 10574 O O . VAL A 1 88 ? -4.444 4.381 3.382 1.00 1.00 88 VAL A O 6
ATOM 10587 N N . TYR A 1 89 ? -5.429 2.460 2.746 1.00 1.00 89 TYR A N 6
ATOM 10588 C CA . TYR A 1 89 ? -4.941 1.669 3.895 1.00 1.00 89 TYR A CA 6
ATOM 10589 C C . TYR A 1 89 ? -4.268 0.387 3.398 1.00 1.00 89 TYR A C 6
ATOM 10590 O O . TYR A 1 89 ? -4.644 -0.195 2.379 1.00 1.00 89 TYR A O 6
ATOM 10608 N N . ALA A 1 90 ? -3.268 -0.052 4.156 1.00 1.00 90 ALA A N 6
ATOM 10609 C CA . ALA A 1 90 ? -2.512 -1.269 3.817 1.00 1.00 90 ALA A CA 6
ATOM 10610 C C . ALA A 1 90 ? -2.087 -1.993 5.089 1.00 1.00 90 ALA A C 6
ATOM 10611 O O . ALA A 1 90 ? -1.812 -1.371 6.114 1.00 1.00 90 ALA A O 6
ATOM 10618 N N . VAL A 1 91 ? -2.039 -3.320 5.011 1.00 1.00 91 VAL A N 6
ATOM 10619 C CA . VAL A 1 91 ? -1.656 -4.164 6.156 1.00 1.00 91 VAL A CA 6
ATOM 10620 C C . VAL A 1 91 ? -0.720 -5.278 5.698 1.00 1.00 91 VAL A C 6
ATOM 10621 O O . VAL A 1 91 ? -0.886 -5.857 4.625 1.00 1.00 91 VAL A O 6
ATOM 10634 N N . VAL A 1 92 ? 0.263 -5.582 6.541 1.00 1.00 92 VAL A N 6
ATOM 10635 C CA . VAL A 1 92 ? 1.239 -6.633 6.252 1.00 1.00 92 VAL A CA 6
ATOM 10636 C C . VAL A 1 92 ? 0.692 -7.986 6.726 1.00 1.00 92 VAL A C 6
ATOM 10637 O O . VAL A 1 92 ? 0.138 -8.089 7.820 1.00 1.00 92 VAL A O 6
ATOM 10650 N N . ASP A 1 93 ? 0.875 -9.017 5.909 1.00 1.00 93 ASP A N 6
ATOM 10651 C CA . ASP A 1 93 ? 0.391 -10.381 6.235 1.00 1.00 93 ASP A CA 6
ATOM 10652 C C . ASP A 1 93 ? 0.640 -10.733 7.726 1.00 1.00 93 ASP A C 6
ATOM 10653 O O . ASP A 1 93 ? 1.650 -10.280 8.265 1.00 1.00 93 ASP A O 6
ATOM 10662 N N . PRO A 1 94 ? -0.215 -11.480 8.372 1.00 1.00 94 PRO A N 6
ATOM 10663 C CA . PRO A 1 94 ? -0.007 -11.818 9.826 1.00 1.00 94 PRO A CA 6
ATOM 10664 C C . PRO A 1 94 ? 1.145 -12.827 10.024 1.00 1.00 94 PRO A C 6
ATOM 10665 O O . PRO A 1 94 ? 1.174 -13.879 9.386 1.00 1.00 94 PRO A O 6
ATOM 10676 N N . ASP A 1 95 ? 2.068 -12.497 10.920 1.00 1.00 95 ASP A N 6
ATOM 10677 C CA . ASP A 1 95 ? 3.220 -13.364 11.215 1.00 1.00 95 ASP A CA 6
ATOM 10678 C C . ASP A 1 95 ? 2.750 -14.657 11.871 1.00 1.00 95 ASP A C 6
ATOM 10679 O O . ASP A 1 95 ? 3.311 -15.729 11.645 1.00 1.00 95 ASP A O 6
ATOM 10688 N N . ASN A 1 96 ? 1.704 -14.543 12.683 1.00 1.00 96 ASN A N 6
ATOM 10689 C CA . ASN A 1 96 ? 1.141 -15.700 13.383 1.00 1.00 96 ASN A CA 6
ATOM 10690 C C . ASN A 1 96 ? -0.273 -15.385 13.863 1.00 1.00 96 ASN A C 6
ATOM 10691 O O . ASN A 1 96 ? -0.505 -15.121 15.042 1.00 1.00 96 ASN A O 6
ATOM 10702 N N . ARG A 1 97 ? -1.222 -15.442 12.933 1.00 1.00 97 ARG A N 6
ATOM 10703 C CA . ARG A 1 97 ? -2.640 -15.171 13.229 1.00 1.00 97 ARG A CA 6
ATOM 10704 C C . ARG A 1 97 ? -2.819 -13.755 13.802 1.00 1.00 97 ARG A C 6
ATOM 10705 O O . ARG A 1 97 ? -3.301 -12.845 13.126 1.00 1.00 97 ARG A O 6
ATOM 10726 N N . VAL A 1 98 ? -2.424 -13.591 15.060 1.00 1.00 98 VAL A N 6
ATOM 10727 C CA . VAL A 1 98 ? -2.532 -12.293 15.743 1.00 1.00 98 VAL A CA 6
ATOM 10728 C C . VAL A 1 98 ? -1.796 -11.202 14.942 1.00 1.00 98 VAL A C 6
ATOM 10729 O O . VAL A 1 98 ? -0.760 -11.457 14.329 1.00 1.00 98 VAL A O 6
ATOM 10742 N N . ALA A 1 99 ? -2.353 -9.994 14.951 1.00 1.00 99 ALA A N 6
ATOM 10743 C CA . ALA A 1 99 ? -1.764 -8.872 14.218 1.00 1.00 99 ALA A CA 6
ATOM 10744 C C . ALA A 1 99 ? -2.402 -7.557 14.657 1.00 1.00 99 ALA A C 6
ATOM 10745 O O . ALA A 1 99 ? -1.972 -6.486 14.226 1.00 1.00 99 ALA A O 6
ATOM 10752 N N . GLU A 1 100 ? -3.414 -7.638 15.517 1.00 1.00 100 GLU A N 6
ATOM 10753 C CA . GLU A 1 100 ? -4.096 -6.433 16.019 1.00 1.00 100 GLU A CA 6
ATOM 10754 C C . GLU A 1 100 ? -3.077 -5.441 16.598 1.00 1.00 100 GLU A C 6
ATOM 10755 O O . GLU A 1 100 ? -3.343 -4.241 16.670 1.00 1.00 100 GLU A O 6
ATOM 10767 N N . SER A 1 101 ? -1.910 -5.947 16.985 1.00 1.00 101 SER A N 6
ATOM 10768 C CA . SER A 1 101 ? -0.828 -5.114 17.540 1.00 1.00 101 SER A CA 6
ATOM 10769 C C . SER A 1 101 ? 0.069 -4.602 16.413 1.00 1.00 101 SER A C 6
ATOM 10770 O O . SER A 1 101 ? 0.272 -3.396 16.268 1.00 1.00 101 SER A O 6
ATOM 10778 N N . ASP A 1 102 ? 0.611 -5.527 15.626 1.00 1.00 102 ASP A N 6
ATOM 10779 C CA . ASP A 1 102 ? 1.496 -5.187 14.503 1.00 1.00 102 ASP A CA 6
ATOM 10780 C C . ASP A 1 102 ? 0.766 -4.283 13.502 1.00 1.00 102 ASP A C 6
ATOM 10781 O O . ASP A 1 102 ? 1.373 -3.410 12.884 1.00 1.00 102 ASP A O 6
ATOM 10790 N N . LYS A 1 103 ? -0.538 -4.501 13.357 1.00 1.00 103 LYS A N 6
ATOM 10791 C CA . LYS A 1 103 ? -1.340 -3.692 12.436 1.00 1.00 103 LYS A CA 6
ATOM 10792 C C . LYS A 1 103 ? -1.263 -2.214 12.829 1.00 1.00 103 LYS A C 6
ATOM 10793 O O . LYS A 1 103 ? -0.818 -1.377 12.044 1.00 1.00 103 LYS A O 6
ATOM 10812 N N . ALA A 1 104 ? -1.710 -1.903 14.043 1.00 1.00 104 ALA A N 6
ATOM 10813 C CA . ALA A 1 104 ? -1.700 -0.521 14.531 1.00 1.00 104 ALA A CA 6
ATOM 10814 C C . ALA A 1 104 ? -0.286 0.064 14.466 1.00 1.00 104 ALA A C 6
ATOM 10815 O O . ALA A 1 104 ? -0.095 1.198 14.026 1.00 1.00 104 ALA A O 6
ATOM 10822 N N . ASN A 1 105 ? 0.697 -0.720 14.898 1.00 1.00 105 ASN A N 6
ATOM 10823 C CA . ASN A 1 105 ? 2.093 -0.272 14.872 1.00 1.00 105 ASN A CA 6
ATOM 10824 C C . ASN A 1 105 ? 2.559 -0.033 13.428 1.00 1.00 105 ASN A C 6
ATOM 10825 O O . ASN A 1 105 ? 3.064 1.041 13.099 1.00 1.00 105 ASN A O 6
ATOM 10836 N N . ASN A 1 106 ? 2.387 -1.041 12.579 1.00 1.00 106 ASN A N 6
ATOM 10837 C CA . ASN A 1 106 ? 2.784 -0.957 11.156 1.00 1.00 106 ASN A CA 6
ATOM 10838 C C . ASN A 1 106 ? 1.620 -0.435 10.298 1.00 1.00 106 ASN A C 6
ATOM 10839 O O . ASN A 1 106 ? 1.260 -1.031 9.282 1.00 1.00 106 ASN A O 6
ATOM 10850 N N . VAL A 1 107 ? 1.050 0.692 10.716 1.00 1.00 107 VAL A N 6
ATOM 10851 C CA . VAL A 1 107 ? -0.082 1.318 9.986 1.00 1.00 107 VAL A CA 6
ATOM 10852 C C . VAL A 1 107 ? 0.427 2.500 9.161 1.00 1.00 107 VAL A C 6
ATOM 10853 O O . VAL A 1 107 ? 1.195 3.326 9.654 1.00 1.00 107 VAL A O 6
ATOM 10866 N N . PHE A 1 108 ? -0.021 2.583 7.913 1.00 1.00 108 PHE A N 6
ATOM 10867 C CA . PHE A 1 108 ? 0.381 3.678 7.017 1.00 1.00 108 PHE A CA 6
ATOM 10868 C C . PHE A 1 108 ? -0.802 4.090 6.143 1.00 1.00 108 PHE A C 6
ATOM 10869 O O . PHE A 1 108 ? -1.516 3.252 5.593 1.00 1.00 108 PHE A O 6
ATOM 10886 N N . SER A 1 109 ? -0.982 5.400 6.003 1.00 1.00 109 SER A N 6
ATOM 10887 C CA . SER A 1 109 ? -2.075 5.949 5.200 1.00 1.00 109 SER A CA 6
ATOM 10888 C C . SER A 1 109 ? -1.736 7.376 4.786 1.00 1.00 109 SER A C 6
ATOM 10889 O O . SER A 1 109 ? -1.115 8.130 5.535 1.00 1.00 109 SER A O 6
ATOM 10897 N N . ARG A 1 110 ? -2.165 7.745 3.583 1.00 1.00 110 ARG A N 6
ATOM 10898 C CA . ARG A 1 110 ? -1.913 9.101 3.065 1.00 1.00 110 ARG A CA 6
ATOM 10899 C C . ARG A 1 110 ? -3.105 9.573 2.239 1.00 1.00 110 ARG A C 6
ATOM 10900 O O . ARG A 1 110 ? -3.540 8.895 1.308 1.00 1.00 110 ARG A O 6
ATOM 10921 N N . ILE A 1 111 ? -3.618 10.752 2.578 1.00 1.00 111 ILE A N 6
ATOM 10922 C CA . ILE A 1 111 ? -4.754 11.339 1.871 1.00 1.00 111 ILE A CA 6
ATOM 10923 C C . ILE A 1 111 ? -4.225 12.171 0.698 1.00 1.00 111 ILE A C 6
ATOM 10924 O O . ILE A 1 111 ? -3.160 12.784 0.768 1.00 1.00 111 ILE A O 6
ATOM 10940 N N . VAL A 1 112 ? -5.008 12.198 -0.375 1.00 1.00 112 VAL A N 6
ATOM 10941 C CA . VAL A 1 112 ? -4.638 12.970 -1.591 1.00 1.00 112 VAL A CA 6
ATOM 10942 C C . VAL A 1 112 ? -5.859 13.729 -2.116 1.00 1.00 112 VAL A C 6
ATOM 10943 O O . VAL A 1 112 ? -6.979 13.216 -2.116 1.00 1.00 112 VAL A O 6
ATOM 10956 N N . LYS A 1 113 ? -5.623 14.954 -2.575 1.00 1.00 113 LYS A N 6
ATOM 10957 C CA . LYS A 1 113 ? -6.691 15.811 -3.117 1.00 1.00 113 LYS A CA 6
ATOM 10958 C C . LYS A 1 113 ? -6.740 15.677 -4.641 1.00 1.00 113 LYS A C 6
ATOM 10959 O O . LYS A 1 113 ? -5.706 15.570 -5.301 1.00 1.00 113 LYS A O 6
ATOM 10978 N N . VAL A 1 114 ? -7.952 15.693 -5.188 1.00 1.00 114 VAL A N 6
ATOM 10979 C CA . VAL A 1 114 ? -8.171 15.566 -6.650 1.00 1.00 114 VAL A CA 6
ATOM 10980 C C . VAL A 1 114 ? -9.074 16.698 -7.150 1.00 1.00 114 VAL A C 6
ATOM 10981 O O . VAL A 1 114 ? -10.090 17.027 -6.534 1.00 1.00 114 VAL A O 6
ATOM 10994 N N . LEU A 1 115 ? -8.696 17.279 -8.284 1.00 1.00 115 LEU A N 6
ATOM 10995 C CA . LEU A 1 115 ? -9.473 18.389 -8.890 1.00 1.00 115 LEU A CA 6
ATOM 10996 C C . LEU A 1 115 ? -10.242 17.875 -10.110 1.00 1.00 115 LEU A C 6
ATOM 10997 O O . LEU A 1 115 ? -9.698 17.171 -10.963 1.00 1.00 115 LEU A O 6
ATOM 11013 N N . GLU A 1 116 ? -11.518 18.239 -10.181 1.00 1.00 116 GLU A N 6
ATOM 11014 C CA . GLU A 1 116 ? -12.374 17.809 -11.294 1.00 1.00 116 GLU A CA 6
ATOM 11015 C C . GLU A 1 116 ? -13.591 18.728 -11.396 1.00 1.00 116 GLU A C 6
ATOM 11016 O O . GLU A 1 116 ? -14.631 18.490 -10.781 1.00 1.00 116 GLU A O 6
ATOM 11028 N N . HIS A 1 117 ? -13.450 19.777 -12.200 1.00 1.00 117 HIS A N 6
ATOM 11029 C CA . HIS A 1 117 ? -14.536 20.742 -12.396 1.00 1.00 117 HIS A CA 6
ATOM 11030 C C . HIS A 1 117 ? -14.209 21.662 -13.578 1.00 1.00 117 HIS A C 6
ATOM 11031 O O . HIS A 1 117 ? -13.510 22.663 -13.429 1.00 1.00 117 HIS A O 6
ATOM 11046 N N . HIS A 1 118 ? -14.741 21.317 -14.745 1.00 1.00 118 HIS A N 6
ATOM 11047 C CA . HIS A 1 118 ? -14.509 22.112 -15.956 1.00 1.00 118 HIS A CA 6
ATOM 11048 C C . HIS A 1 118 ? -15.519 21.737 -17.037 1.00 1.00 118 HIS A C 6
ATOM 11049 O O . HIS A 1 118 ? -16.257 20.760 -16.905 1.00 1.00 118 HIS A O 6
ATOM 11064 N N . HIS A 1 119 ? -15.536 22.516 -18.114 1.00 1.00 119 HIS A N 6
ATOM 11065 C CA . HIS A 1 119 ? -16.455 22.261 -19.226 1.00 1.00 119 HIS A CA 6
ATOM 11066 C C . HIS A 1 119 ? -16.113 20.923 -19.897 1.00 1.00 119 HIS A C 6
ATOM 11067 O O . HIS A 1 119 ? -15.069 20.790 -20.534 1.00 1.00 119 HIS A O 6
ATOM 11082 N N . HIS A 1 120 ? -17.000 19.943 -19.749 1.00 1.00 120 HIS A N 6
ATOM 11083 C CA . HIS A 1 120 ? -16.783 18.619 -20.338 1.00 1.00 120 HIS A CA 6
ATOM 11084 C C . HIS A 1 120 ? -16.833 18.709 -21.868 1.00 1.00 120 HIS A C 6
ATOM 11085 O O . HIS A 1 120 ? -17.632 19.457 -22.431 1.00 1.00 120 HIS A O 6
ATOM 11100 N N . HIS A 1 121 ? -15.972 17.939 -22.531 1.00 1.00 121 HIS A N 6
ATOM 11101 C CA . HIS A 1 121 ? -15.915 17.935 -23.997 1.00 1.00 121 HIS A CA 6
ATOM 11102 C C . HIS A 1 121 ? -17.213 17.364 -24.573 1.00 1.00 121 HIS A C 6
ATOM 11103 O O . HIS A 1 121 ? -17.724 17.851 -25.583 1.00 1.00 121 HIS A O 6
ATOM 11118 N N . HIS A 1 122 ? -17.734 16.328 -23.925 1.00 1.00 122 HIS A N 6
ATOM 11119 C CA . HIS A 1 122 ? -18.978 15.674 -24.367 1.00 1.00 122 HIS A CA 6
ATOM 11120 C C . HIS A 1 122 ? -19.673 15.025 -23.170 1.00 1.00 122 HIS A C 6
ATOM 11121 O O . HIS A 1 122 ? -20.706 14.410 -23.371 1.00 1.00 122 HIS A O 6
ATOM 11137 N N . MET A 1 1 ? 13.555 10.737 3.274 1.00 1.00 1 MET A N 7
ATOM 11138 C CA . MET A 1 1 ? 12.513 10.450 4.302 1.00 1.00 1 MET A CA 7
ATOM 11139 C C . MET A 1 1 ? 11.131 10.466 3.637 1.00 1.00 1 MET A C 7
ATOM 11140 O O . MET A 1 1 ? 10.192 11.078 4.145 1.00 1.00 1 MET A O 7
ATOM 11156 N N . ASP A 1 2 ? 11.021 9.782 2.502 1.00 1.00 2 ASP A N 7
ATOM 11157 C CA . ASP A 1 2 ? 9.748 9.713 1.770 1.00 1.00 2 ASP A CA 7
ATOM 11158 C C . ASP A 1 2 ? 8.686 9.010 2.622 1.00 1.00 2 ASP A C 7
ATOM 11159 O O . ASP A 1 2 ? 9.005 8.165 3.460 1.00 1.00 2 ASP A O 7
ATOM 11168 N N . LEU A 1 3 ? 7.424 9.362 2.393 1.00 1.00 3 LEU A N 7
ATOM 11169 C CA . LEU A 1 3 ? 6.321 8.781 3.175 1.00 1.00 3 LEU A CA 7
ATOM 11170 C C . LEU A 1 3 ? 6.232 7.240 2.961 1.00 1.00 3 LEU A C 7
ATOM 11171 O O . LEU A 1 3 ? 6.613 6.776 1.885 1.00 1.00 3 LEU A O 7
ATOM 11187 N N . PRO A 1 4 ? 5.746 6.484 3.909 1.00 1.00 4 PRO A N 7
ATOM 11188 C CA . PRO A 1 4 ? 5.627 4.985 3.746 1.00 1.00 4 PRO A CA 7
ATOM 11189 C C . PRO A 1 4 ? 4.799 4.596 2.513 1.00 1.00 4 PRO A C 7
ATOM 11190 O O . PRO A 1 4 ? 4.983 3.529 1.926 1.00 1.00 4 PRO A O 7
ATOM 11201 N N . ILE A 1 5 ? 3.858 5.465 2.155 1.00 1.00 5 ILE A N 7
ATOM 11202 C CA . ILE A 1 5 ? 2.958 5.221 0.995 1.00 1.00 5 ILE A CA 7
ATOM 11203 C C . ILE A 1 5 ? 3.263 6.217 -0.131 1.00 1.00 5 ILE A C 7
ATOM 11204 O O . ILE A 1 5 ? 3.423 7.416 0.096 1.00 1.00 5 ILE A O 7
ATOM 11220 N N . THR A 1 6 ? 3.315 5.699 -1.355 1.00 1.00 6 THR A N 7
ATOM 11221 C CA . THR A 1 6 ? 3.580 6.530 -2.540 1.00 1.00 6 THR A CA 7
ATOM 11222 C C . THR A 1 6 ? 2.856 5.964 -3.759 1.00 1.00 6 THR A C 7
ATOM 11223 O O . THR A 1 6 ? 2.813 4.752 -3.975 1.00 1.00 6 THR A O 7
ATOM 11234 N N . LEU A 1 7 ? 2.288 6.863 -4.557 1.00 1.00 7 LEU A N 7
ATOM 11235 C CA . LEU A 1 7 ? 1.553 6.478 -5.774 1.00 1.00 7 LEU A CA 7
ATOM 11236 C C . LEU A 1 7 ? 1.850 7.452 -6.917 1.00 1.00 7 LEU A C 7
ATOM 11237 O O . LEU A 1 7 ? 2.352 8.556 -6.706 1.00 1.00 7 LEU A O 7
ATOM 11253 N N . SER A 1 8 ? 1.530 7.022 -8.133 1.00 1.00 8 SER A N 7
ATOM 11254 C CA . SER A 1 8 ? 1.748 7.839 -9.335 1.00 1.00 8 SER A CA 7
ATOM 11255 C C . SER A 1 8 ? 0.572 8.804 -9.533 1.00 1.00 8 SER A C 7
ATOM 11256 O O . SER A 1 8 ? -0.555 8.384 -9.792 1.00 1.00 8 SER A O 7
ATOM 11264 N N . LYS A 1 9 ? 0.855 10.097 -9.419 1.00 1.00 9 LYS A N 7
ATOM 11265 C CA . LYS A 1 9 ? -0.174 11.146 -9.569 1.00 1.00 9 LYS A CA 7
ATOM 11266 C C . LYS A 1 9 ? 0.419 12.403 -10.217 1.00 1.00 9 LYS A C 7
ATOM 11267 O O . LYS A 1 9 ? 0.245 13.515 -9.722 1.00 1.00 9 LYS A O 7
ATOM 11286 N N . GLU A 1 10 ? 1.114 12.208 -11.334 1.00 1.00 10 GLU A N 7
ATOM 11287 C CA . GLU A 1 10 ? 1.737 13.331 -12.051 1.00 1.00 10 GLU A CA 7
ATOM 11288 C C . GLU A 1 10 ? 0.685 14.389 -12.424 1.00 1.00 10 GLU A C 7
ATOM 11289 O O . GLU A 1 10 ? 0.904 15.589 -12.263 1.00 1.00 10 GLU A O 7
ATOM 11301 N N . THR A 1 11 ? -0.459 13.922 -12.914 1.00 1.00 11 THR A N 7
ATOM 11302 C CA . THR A 1 11 ? -1.575 14.814 -13.318 1.00 1.00 11 THR A CA 7
ATOM 11303 C C . THR A 1 11 ? -2.865 14.440 -12.549 1.00 1.00 11 THR A C 7
ATOM 11304 O O . THR A 1 11 ? -3.683 13.692 -13.086 1.00 1.00 11 THR A O 7
ATOM 11315 N N . PRO A 1 12 ? -3.062 14.940 -11.360 1.00 1.00 12 PRO A N 7
ATOM 11316 C CA . PRO A 1 12 ? -4.306 14.618 -10.561 1.00 1.00 12 PRO A CA 7
ATOM 11317 C C . PRO A 1 12 ? -5.592 14.803 -11.387 1.00 1.00 12 PRO A C 7
ATOM 11318 O O . PRO A 1 12 ? -5.853 15.886 -11.911 1.00 1.00 12 PRO A O 7
ATOM 11329 N N . PHE A 1 13 ? -6.386 13.741 -11.482 1.00 1.00 13 PHE A N 7
ATOM 11330 C CA . PHE A 1 13 ? -7.645 13.796 -12.230 1.00 1.00 13 PHE A CA 7
ATOM 11331 C C . PHE A 1 13 ? -8.497 12.549 -11.938 1.00 1.00 13 PHE A C 7
ATOM 11332 O O . PHE A 1 13 ? -8.049 11.420 -12.144 1.00 1.00 13 PHE A O 7
ATOM 11349 N N . GLU A 1 14 ? -9.724 12.766 -11.474 1.00 1.00 14 GLU A N 7
ATOM 11350 C CA . GLU A 1 14 ? -10.636 11.650 -11.172 1.00 1.00 14 GLU A CA 7
ATOM 11351 C C . GLU A 1 14 ? -10.838 10.763 -12.416 1.00 1.00 14 GLU A C 7
ATOM 11352 O O . GLU A 1 14 ? -10.840 11.257 -13.543 1.00 1.00 14 GLU A O 7
ATOM 11364 N N . GLY A 1 15 ? -11.005 9.464 -12.194 1.00 1.00 15 GLY A N 7
ATOM 11365 C CA . GLY A 1 15 ? -11.203 8.503 -13.298 1.00 1.00 15 GLY A CA 7
ATOM 11366 C C . GLY A 1 15 ? -9.862 8.004 -13.837 1.00 1.00 15 GLY A C 7
ATOM 11367 O O . GLY A 1 15 ? -9.772 6.888 -14.350 1.00 1.00 15 GLY A O 7
ATOM 11371 N N . GLU A 1 16 ? -8.826 8.826 -13.707 1.00 1.00 16 GLU A N 7
ATOM 11372 C CA . GLU A 1 16 ? -7.484 8.457 -14.191 1.00 1.00 16 GLU A CA 7
ATOM 11373 C C . GLU A 1 16 ? -6.919 7.326 -13.340 1.00 1.00 16 GLU A C 7
ATOM 11374 O O . GLU A 1 16 ? -7.104 7.297 -12.123 1.00 1.00 16 GLU A O 7
ATOM 11386 N N . GLU A 1 17 ? -6.230 6.393 -13.990 1.00 1.00 17 GLU A N 7
ATOM 11387 C CA . GLU A 1 17 ? -5.634 5.264 -13.285 1.00 1.00 17 GLU A CA 7
ATOM 11388 C C . GLU A 1 17 ? -4.391 5.729 -12.521 1.00 1.00 17 GLU A C 7
ATOM 11389 O O . GLU A 1 17 ? -3.624 6.574 -12.986 1.00 1.00 17 GLU A O 7
ATOM 11401 N N . ILE A 1 18 ? -4.199 5.149 -11.342 1.00 1.00 18 ILE A N 7
ATOM 11402 C CA . ILE A 1 18 ? -3.039 5.481 -10.483 1.00 1.00 18 ILE A CA 7
ATOM 11403 C C . ILE A 1 18 ? -2.377 4.199 -9.978 1.00 1.00 18 ILE A C 7
ATOM 11404 O O . ILE A 1 18 ? -3.035 3.182 -9.756 1.00 1.00 18 ILE A O 7
ATOM 11420 N N . THR A 1 19 ? -1.065 4.271 -9.784 1.00 1.00 19 THR A N 7
ATOM 11421 C CA . THR A 1 19 ? -0.301 3.114 -9.291 1.00 1.00 19 THR A CA 7
ATOM 11422 C C . THR A 1 19 ? -0.276 3.137 -7.761 1.00 1.00 19 THR A C 7
ATOM 11423 O O . THR A 1 19 ? 0.351 4.007 -7.156 1.00 1.00 19 THR A O 7
ATOM 11434 N N . VAL A 1 20 ? -0.941 2.164 -7.146 1.00 1.00 20 VAL A N 7
ATOM 11435 C CA . VAL A 1 20 ? -0.984 2.078 -5.666 1.00 1.00 20 VAL A CA 7
ATOM 11436 C C . VAL A 1 20 ? 0.129 1.147 -5.176 1.00 1.00 20 VAL A C 7
ATOM 11437 O O . VAL A 1 20 ? 0.149 -0.039 -5.504 1.00 1.00 20 VAL A O 7
ATOM 11450 N N . SER A 1 21 ? 1.047 1.695 -4.387 1.00 1.00 21 SER A N 7
ATOM 11451 C CA . SER A 1 21 ? 2.183 0.925 -3.837 1.00 1.00 21 SER A CA 7
ATOM 11452 C C . SER A 1 21 ? 2.308 1.158 -2.330 1.00 1.00 21 SER A C 7
ATOM 11453 O O . SER A 1 21 ? 2.251 2.290 -1.848 1.00 1.00 21 SER A O 7
ATOM 11461 N N . ALA A 1 22 ? 2.488 0.066 -1.593 1.00 1.00 22 ALA A N 7
ATOM 11462 C CA . ALA A 1 22 ? 2.629 0.113 -0.123 1.00 1.00 22 ALA A CA 7
ATOM 11463 C C . ALA A 1 22 ? 3.989 -0.455 0.294 1.00 1.00 22 ALA A C 7
ATOM 11464 O O . ALA A 1 22 ? 4.361 -1.562 -0.092 1.00 1.00 22 ALA A O 7
ATOM 11471 N N . ARG A 1 23 ? 4.718 0.311 1.099 1.00 1.00 23 ARG A N 7
ATOM 11472 C CA . ARG A 1 23 ? 6.044 -0.127 1.565 1.00 1.00 23 ARG A CA 7
ATOM 11473 C C . ARG A 1 23 ? 5.889 -0.976 2.820 1.00 1.00 23 ARG A C 7
ATOM 11474 O O . ARG A 1 23 ? 5.379 -0.513 3.839 1.00 1.00 23 ARG A O 7
ATOM 11495 N N . VAL A 1 24 ? 6.342 -2.225 2.740 1.00 1.00 24 VAL A N 7
ATOM 11496 C CA . VAL A 1 24 ? 6.260 -3.167 3.880 1.00 1.00 24 VAL A CA 7
ATOM 11497 C C . VAL A 1 24 ? 7.643 -3.312 4.535 1.00 1.00 24 VAL A C 7
ATOM 11498 O O . VAL A 1 24 ? 8.631 -3.619 3.869 1.00 1.00 24 VAL A O 7
ATOM 11511 N N . THR A 1 25 ? 7.693 -3.097 5.847 1.00 1.00 25 THR A N 7
ATOM 11512 C CA . THR A 1 25 ? 8.953 -3.199 6.605 1.00 1.00 25 THR A CA 7
ATOM 11513 C C . THR A 1 25 ? 9.159 -4.635 7.087 1.00 1.00 25 THR A C 7
ATOM 11514 O O . THR A 1 25 ? 8.297 -5.206 7.754 1.00 1.00 25 THR A O 7
ATOM 11525 N N . ASN A 1 26 ? 10.310 -5.208 6.744 1.00 1.00 26 ASN A N 7
ATOM 11526 C CA . ASN A 1 26 ? 10.636 -6.579 7.146 1.00 1.00 26 ASN A CA 7
ATOM 11527 C C . ASN A 1 26 ? 11.207 -6.590 8.567 1.00 1.00 26 ASN A C 7
ATOM 11528 O O . ASN A 1 26 ? 12.282 -6.054 8.826 1.00 1.00 26 ASN A O 7
ATOM 11539 N N . ARG A 1 27 ? 10.471 -7.218 9.480 1.00 1.00 27 ARG A N 7
ATOM 11540 C CA . ARG A 1 27 ? 10.875 -7.321 10.891 1.00 1.00 27 ARG A CA 7
ATOM 11541 C C . ARG A 1 27 ? 11.296 -8.757 11.213 1.00 1.00 27 ARG A C 7
ATOM 11542 O O . ARG A 1 27 ? 10.457 -9.644 11.369 1.00 1.00 27 ARG A O 7
ATOM 11563 N N . GLY A 1 28 ? 12.603 -8.968 11.326 1.00 1.00 28 GLY A N 7
ATOM 11564 C CA . GLY A 1 28 ? 13.138 -10.294 11.632 1.00 1.00 28 GLY A CA 7
ATOM 11565 C C . GLY A 1 28 ? 14.652 -10.237 11.817 1.00 1.00 28 GLY A C 7
ATOM 11566 O O . GLY A 1 28 ? 15.351 -9.488 11.132 1.00 1.00 28 GLY A O 7
ATOM 11570 N N . ALA A 1 29 ? 15.154 -11.043 12.748 1.00 1.00 29 ALA A N 7
ATOM 11571 C CA . ALA A 1 29 ? 16.595 -11.094 13.032 1.00 1.00 29 ALA A CA 7
ATOM 11572 C C . ALA A 1 29 ? 17.310 -11.955 11.989 1.00 1.00 29 ALA A C 7
ATOM 11573 O O . ALA A 1 29 ? 18.494 -12.258 12.127 1.00 1.00 29 ALA A O 7
ATOM 11580 N N . ALA A 1 30 ? 16.579 -12.345 10.949 1.00 1.00 30 ALA A N 7
ATOM 11581 C CA . ALA A 1 30 ? 17.138 -13.185 9.872 1.00 1.00 30 ALA A CA 7
ATOM 11582 C C . ALA A 1 30 ? 16.431 -12.899 8.546 1.00 1.00 30 ALA A C 7
ATOM 11583 O O . ALA A 1 30 ? 15.372 -12.271 8.506 1.00 1.00 30 ALA A O 7
ATOM 11590 N N . GLU A 1 31 ? 17.034 -13.373 7.461 1.00 1.00 31 GLU A N 7
ATOM 11591 C CA . GLU A 1 31 ? 16.465 -13.163 6.118 1.00 1.00 31 GLU A CA 7
ATOM 11592 C C . GLU A 1 31 ? 15.033 -13.712 6.050 1.00 1.00 31 GLU A C 7
ATOM 11593 O O . GLU A 1 31 ? 14.808 -14.903 6.269 1.00 1.00 31 GLU A O 7
ATOM 11605 N N . ALA A 1 32 ? 14.076 -12.839 5.749 1.00 1.00 32 ALA A N 7
ATOM 11606 C CA . ALA A 1 32 ? 12.661 -13.235 5.661 1.00 1.00 32 ALA A CA 7
ATOM 11607 C C . ALA A 1 32 ? 12.291 -13.505 4.214 1.00 1.00 32 ALA A C 7
ATOM 11608 O O . ALA A 1 32 ? 12.876 -12.938 3.292 1.00 1.00 32 ALA A O 7
ATOM 11615 N N . HIS A 1 33 ? 11.297 -14.366 4.021 1.00 1.00 33 HIS A N 7
ATOM 11616 C CA . HIS A 1 33 ? 10.827 -14.710 2.677 1.00 1.00 33 HIS A CA 7
ATOM 11617 C C . HIS A 1 33 ? 9.325 -14.965 2.704 1.00 1.00 33 HIS A C 7
ATOM 11618 O O . HIS A 1 33 ? 8.687 -14.981 3.757 1.00 1.00 33 HIS A O 7
ATOM 11633 N N . ASN A 1 34 ? 8.763 -15.150 1.513 1.00 1.00 34 ASN A N 7
ATOM 11634 C CA . ASN A 1 34 ? 7.316 -15.390 1.392 1.00 1.00 34 ASN A CA 7
ATOM 11635 C C . ASN A 1 34 ? 6.515 -14.350 2.210 1.00 1.00 34 ASN A C 7
ATOM 11636 O O . ASN A 1 34 ? 5.753 -14.697 3.112 1.00 1.00 34 ASN A O 7
ATOM 11647 N N . VAL A 1 35 ? 6.702 -13.079 1.869 1.00 1.00 35 VAL A N 7
ATOM 11648 C CA . VAL A 1 35 ? 6.006 -11.966 2.570 1.00 1.00 35 VAL A CA 7
ATOM 11649 C C . VAL A 1 35 ? 4.982 -11.311 1.620 1.00 1.00 35 VAL A C 7
ATOM 11650 O O . VAL A 1 35 ? 5.332 -10.331 0.962 1.00 1.00 35 VAL A O 7
ATOM 11663 N N . PRO A 1 36 ? 3.774 -11.799 1.548 1.00 1.00 36 PRO A N 7
ATOM 11664 C CA . PRO A 1 36 ? 2.747 -11.181 0.644 1.00 1.00 36 PRO A CA 7
ATOM 11665 C C . PRO A 1 36 ? 2.187 -9.888 1.235 1.00 1.00 36 PRO A C 7
ATOM 11666 O O . PRO A 1 36 ? 2.481 -9.512 2.370 1.00 1.00 36 PRO A O 7
ATOM 11677 N N . VAL A 1 37 ? 1.374 -9.209 0.434 1.00 1.00 37 VAL A N 7
ATOM 11678 C CA . VAL A 1 37 ? 0.762 -7.936 0.854 1.00 1.00 37 VAL A CA 7
ATOM 11679 C C . VAL A 1 37 ? -0.590 -7.765 0.182 1.00 1.00 37 VAL A C 7
ATOM 11680 O O . VAL A 1 37 ? -0.784 -8.140 -0.975 1.00 1.00 37 VAL A O 7
ATOM 11693 N N . ALA A 1 38 ? -1.523 -7.169 0.916 1.00 1.00 38 ALA A N 7
ATOM 11694 C CA . ALA A 1 38 ? -2.879 -6.919 0.409 1.00 1.00 38 ALA A CA 7
ATOM 11695 C C . ALA A 1 38 ? -3.274 -5.477 0.701 1.00 1.00 38 ALA A C 7
ATOM 11696 O O . ALA A 1 38 ? -3.120 -4.990 1.820 1.00 1.00 38 ALA A O 7
ATOM 11703 N N . VAL A 1 39 ? -3.816 -4.807 -0.311 1.00 1.00 39 VAL A N 7
ATOM 11704 C CA . VAL A 1 39 ? -4.254 -3.407 -0.189 1.00 1.00 39 VAL A CA 7
ATOM 11705 C C . VAL A 1 39 ? -5.755 -3.326 -0.437 1.00 1.00 39 VAL A C 7
ATOM 11706 O O . VAL A 1 39 ? -6.318 -4.070 -1.241 1.00 1.00 39 VAL A O 7
ATOM 11719 N N . TYR A 1 40 ? -6.399 -2.403 0.269 1.00 1.00 40 TYR A N 7
ATOM 11720 C CA . TYR A 1 40 ? -7.848 -2.212 0.128 1.00 1.00 40 TYR A CA 7
ATOM 11721 C C . TYR A 1 40 ? -8.223 -0.783 0.520 1.00 1.00 40 TYR A C 7
ATOM 11722 O O . TYR A 1 40 ? -7.676 -0.221 1.469 1.00 1.00 40 TYR A O 7
ATOM 11740 N N . LEU A 1 41 ? -9.172 -0.210 -0.212 1.00 1.00 41 LEU A N 7
ATOM 11741 C CA . LEU A 1 41 ? -9.624 1.181 0.055 1.00 1.00 41 LEU A CA 7
ATOM 11742 C C . LEU A 1 41 ? -10.892 1.152 0.929 1.00 1.00 41 LEU A C 7
ATOM 11743 O O . LEU A 1 41 ? -11.849 0.433 0.643 1.00 1.00 41 LEU A O 7
ATOM 11759 N N . GLY A 1 42 ? -10.872 1.938 2.001 1.00 1.00 42 GLY A N 7
ATOM 11760 C CA . GLY A 1 42 ? -12.005 2.023 2.942 1.00 1.00 42 GLY A CA 7
ATOM 11761 C C . GLY A 1 42 ? -11.575 1.581 4.337 1.00 1.00 42 GLY A C 7
ATOM 11762 O O . GLY A 1 42 ? -10.408 1.687 4.715 1.00 1.00 42 GLY A O 7
ATOM 11766 N N . ASN A 1 43 ? -12.542 1.085 5.101 1.00 1.00 43 ASN A N 7
ATOM 11767 C CA . ASN A 1 43 ? -12.273 0.627 6.492 1.00 1.00 43 ASN A CA 7
ATOM 11768 C C . ASN A 1 43 ? -12.754 -0.839 6.716 1.00 1.00 43 ASN A C 7
ATOM 11769 O O . ASN A 1 43 ? -13.834 -1.177 6.231 1.00 1.00 43 ASN A O 7
ATOM 11780 N N . PRO A 1 44 ? -12.025 -1.657 7.425 1.00 1.00 44 PRO A N 7
ATOM 11781 C CA . PRO A 1 44 ? -12.479 -3.083 7.674 1.00 1.00 44 PRO A CA 7
ATOM 11782 C C . PRO A 1 44 ? -13.925 -3.169 8.212 1.00 1.00 44 PRO A C 7
ATOM 11783 O O . PRO A 1 44 ? -14.670 -4.093 7.884 1.00 1.00 44 PRO A O 7
ATOM 11794 N N . ALA A 1 45 ? -14.295 -2.202 9.045 1.00 1.00 45 ALA A N 7
ATOM 11795 C CA . ALA A 1 45 ? -15.642 -2.175 9.639 1.00 1.00 45 ALA A CA 7
ATOM 11796 C C . ALA A 1 45 ? -16.719 -2.094 8.549 1.00 1.00 45 ALA A C 7
ATOM 11797 O O . ALA A 1 45 ? -17.708 -2.827 8.575 1.00 1.00 45 ALA A O 7
ATOM 11804 N N . GLN A 1 46 ? -16.509 -1.198 7.592 1.00 1.00 46 GLN A N 7
ATOM 11805 C CA . GLN A 1 46 ? -17.462 -1.021 6.486 1.00 1.00 46 GLN A CA 7
ATOM 11806 C C . GLN A 1 46 ? -17.501 -2.279 5.616 1.00 1.00 46 GLN A C 7
ATOM 11807 O O . GLN A 1 46 ? -18.451 -3.058 5.680 1.00 1.00 46 GLN A O 7
ATOM 11821 N N . GLY A 1 47 ? -16.467 -2.464 4.802 1.00 1.00 47 GLY A N 7
ATOM 11822 C CA . GLY A 1 47 ? -16.388 -3.633 3.920 1.00 1.00 47 GLY A CA 7
ATOM 11823 C C . GLY A 1 47 ? -15.211 -3.515 2.966 1.00 1.00 47 GLY A C 7
ATOM 11824 O O . GLY A 1 47 ? -15.399 -3.368 1.758 1.00 1.00 47 GLY A O 7
ATOM 11828 N N . GLY A 1 48 ? -13.998 -3.581 3.506 1.00 1.00 48 GLY A N 7
ATOM 11829 C CA . GLY A 1 48 ? -12.789 -3.485 2.693 1.00 1.00 48 GLY A CA 7
ATOM 11830 C C . GLY A 1 48 ? -12.681 -4.673 1.739 1.00 1.00 48 GLY A C 7
ATOM 11831 O O . GLY A 1 48 ? -13.179 -5.760 2.033 1.00 1.00 48 GLY A O 7
ATOM 11835 N N . VAL A 1 49 ? -12.026 -4.460 0.602 1.00 1.00 49 VAL A N 7
ATOM 11836 C CA . VAL A 1 49 ? -11.846 -5.524 -0.415 1.00 1.00 49 VAL A CA 7
ATOM 11837 C C . VAL A 1 49 ? -10.445 -5.448 -1.024 1.00 1.00 49 VAL A C 7
ATOM 11838 O O . VAL A 1 49 ? -9.938 -4.368 -1.329 1.00 1.00 49 VAL A O 7
ATOM 11851 N N . GLU A 1 50 ? -9.831 -6.613 -1.206 1.00 1.00 50 GLU A N 7
ATOM 11852 C CA . GLU A 1 50 ? -8.492 -6.679 -1.789 1.00 1.00 50 GLU A CA 7
ATOM 11853 C C . GLU A 1 50 ? -8.546 -6.253 -3.264 1.00 1.00 50 GLU A C 7
ATOM 11854 O O . GLU A 1 50 ? -9.428 -6.664 -4.019 1.00 1.00 50 GLU A O 7
ATOM 11866 N N . ILE A 1 51 ? -7.578 -5.433 -3.659 1.00 1.00 51 ILE A N 7
ATOM 11867 C CA . ILE A 1 51 ? -7.499 -4.931 -5.057 1.00 1.00 51 ILE A CA 7
ATOM 11868 C C . ILE A 1 51 ? -6.443 -5.717 -5.821 1.00 1.00 51 ILE A C 7
ATOM 11869 O O . ILE A 1 51 ? -6.611 -6.025 -7.001 1.00 1.00 51 ILE A O 7
ATOM 11885 N N . GLY A 1 52 ? -5.340 -6.022 -5.142 1.00 1.00 52 GLY A N 7
ATOM 11886 C CA . GLY A 1 52 ? -4.244 -6.765 -5.763 1.00 1.00 52 GLY A CA 7
ATOM 11887 C C . GLY A 1 52 ? -3.157 -7.063 -4.748 1.00 1.00 52 GLY A C 7
ATOM 11888 O O . GLY A 1 52 ? -3.109 -6.470 -3.671 1.00 1.00 52 GLY A O 7
ATOM 11892 N N . ARG A 1 53 ? -2.279 -7.998 -5.098 1.00 1.00 53 ARG A N 7
ATOM 11893 C CA . ARG A 1 53 ? -1.175 -8.402 -4.220 1.00 1.00 53 ARG A CA 7
ATOM 11894 C C . ARG A 1 53 ? 0.029 -8.847 -5.053 1.00 1.00 53 ARG A C 7
ATOM 11895 O O . ARG A 1 53 ? -0.078 -9.156 -6.240 1.00 1.00 53 ARG A O 7
ATOM 11916 N N . ASP A 1 54 ? 1.186 -8.878 -4.398 1.00 1.00 54 ASP A N 7
ATOM 11917 C CA . ASP A 1 54 ? 2.436 -9.286 -5.063 1.00 1.00 54 ASP A CA 7
ATOM 11918 C C . ASP A 1 54 ? 3.432 -9.823 -4.031 1.00 1.00 54 ASP A C 7
ATOM 11919 O O . ASP A 1 54 ? 3.852 -9.094 -3.133 1.00 1.00 54 ASP A O 7
ATOM 11928 N N . THR A 1 55 ? 3.817 -11.087 -4.177 1.00 1.00 55 THR A N 7
ATOM 11929 C CA . THR A 1 55 ? 4.780 -11.702 -3.258 1.00 1.00 55 THR A CA 7
ATOM 11930 C C . THR A 1 55 ? 6.194 -11.264 -3.630 1.00 1.00 55 THR A C 7
ATOM 11931 O O . THR A 1 55 ? 6.587 -11.299 -4.796 1.00 1.00 55 THR A O 7
ATOM 11942 N N . ILE A 1 56 ? 6.958 -10.863 -2.620 1.00 1.00 56 ILE A N 7
ATOM 11943 C CA . ILE A 1 56 ? 8.349 -10.406 -2.819 1.00 1.00 56 ILE A CA 7
ATOM 11944 C C . ILE A 1 56 ? 9.309 -11.461 -2.263 1.00 1.00 56 ILE A C 7
ATOM 11945 O O . ILE A 1 56 ? 9.032 -12.116 -1.259 1.00 1.00 56 ILE A O 7
ATOM 11961 N N . SER A 1 57 ? 10.451 -11.599 -2.927 1.00 1.00 57 SER A N 7
ATOM 11962 C CA . SER A 1 57 ? 11.482 -12.564 -2.483 1.00 1.00 57 SER A CA 7
ATOM 11963 C C . SER A 1 57 ? 12.694 -11.833 -1.919 1.00 1.00 57 SER A C 7
ATOM 11964 O O . SER A 1 57 ? 13.112 -12.063 -0.784 1.00 1.00 57 SER A O 7
ATOM 11972 N N . ARG A 1 58 ? 13.264 -10.955 -2.738 1.00 1.00 58 ARG A N 7
ATOM 11973 C CA . ARG A 1 58 ? 14.448 -10.192 -2.323 1.00 1.00 58 ARG A CA 7
ATOM 11974 C C . ARG A 1 58 ? 14.122 -9.245 -1.157 1.00 1.00 58 ARG A C 7
ATOM 11975 O O . ARG A 1 58 ? 13.918 -8.044 -1.340 1.00 1.00 58 ARG A O 7
ATOM 11996 N N . ILE A 1 59 ? 14.068 -9.815 0.042 1.00 1.00 59 ILE A N 7
ATOM 11997 C CA . ILE A 1 59 ? 13.765 -9.016 1.265 1.00 1.00 59 ILE A CA 7
ATOM 11998 C C . ILE A 1 59 ? 14.903 -9.161 2.305 1.00 1.00 59 ILE A C 7
ATOM 11999 O O . ILE A 1 59 ? 14.796 -10.033 3.168 1.00 1.00 59 ILE A O 7
ATOM 12015 N N . PRO A 1 60 ? 15.934 -8.365 2.246 1.00 1.00 60 PRO A N 7
ATOM 12016 C CA . PRO A 1 60 ? 17.064 -8.464 3.235 1.00 1.00 60 PRO A CA 7
ATOM 12017 C C . PRO A 1 60 ? 16.672 -7.893 4.606 1.00 1.00 60 PRO A C 7
ATOM 12018 O O . PRO A 1 60 ? 15.685 -7.168 4.742 1.00 1.00 60 PRO A O 7
ATOM 12029 N N . VAL A 1 61 ? 17.464 -8.236 5.617 1.00 1.00 61 VAL A N 7
ATOM 12030 C CA . VAL A 1 61 ? 17.215 -7.778 6.983 1.00 1.00 61 VAL A CA 7
ATOM 12031 C C . VAL A 1 61 ? 17.466 -6.278 7.096 1.00 1.00 61 VAL A C 7
ATOM 12032 O O . VAL A 1 61 ? 18.390 -5.755 6.474 1.00 1.00 61 VAL A O 7
ATOM 12045 N N . GLY A 1 62 ? 16.647 -5.592 7.888 1.00 1.00 62 GLY A N 7
ATOM 12046 C CA . GLY A 1 62 ? 16.788 -4.153 8.075 1.00 1.00 62 GLY A CA 7
ATOM 12047 C C . GLY A 1 62 ? 16.416 -3.419 6.799 1.00 1.00 62 GLY A C 7
ATOM 12048 O O . GLY A 1 62 ? 16.701 -2.230 6.656 1.00 1.00 62 GLY A O 7
ATOM 12052 N N . GLY A 1 63 ? 15.767 -4.123 5.878 1.00 1.00 63 GLY A N 7
ATOM 12053 C CA . GLY A 1 63 ? 15.335 -3.564 4.589 1.00 1.00 63 GLY A CA 7
ATOM 12054 C C . GLY A 1 63 ? 13.820 -3.458 4.540 1.00 1.00 63 GLY A C 7
ATOM 12055 O O . GLY A 1 63 ? 13.133 -3.594 5.553 1.00 1.00 63 GLY A O 7
ATOM 12059 N N . THR A 1 64 ? 13.300 -3.209 3.342 1.00 1.00 64 THR A N 7
ATOM 12060 C CA . THR A 1 64 ? 11.849 -3.076 3.135 1.00 1.00 64 THR A CA 7
ATOM 12061 C C . THR A 1 64 ? 11.461 -3.611 1.763 1.00 1.00 64 THR A C 7
ATOM 12062 O O . THR A 1 64 ? 12.243 -3.562 0.814 1.00 1.00 64 THR A O 7
ATOM 12073 N N . GLY A 1 65 ? 10.231 -4.103 1.663 1.00 1.00 65 GLY A N 7
ATOM 12074 C CA . GLY A 1 65 ? 9.712 -4.643 0.399 1.00 1.00 65 GLY A CA 7
ATOM 12075 C C . GLY A 1 65 ? 8.880 -3.594 -0.312 1.00 1.00 65 GLY A C 7
ATOM 12076 O O . GLY A 1 65 ? 8.282 -2.724 0.322 1.00 1.00 65 GLY A O 7
ATOM 12080 N N . LEU A 1 66 ? 8.835 -3.684 -1.637 1.00 1.00 66 LEU A N 7
ATOM 12081 C CA . LEU A 1 66 ? 8.052 -2.716 -2.449 1.00 1.00 66 LEU A CA 7
ATOM 12082 C C . LEU A 1 66 ? 7.213 -3.462 -3.495 1.00 1.00 66 LEU A C 7
ATOM 12083 O O . LEU A 1 66 ? 7.735 -4.123 -4.392 1.00 1.00 66 LEU A O 7
ATOM 12099 N N . ALA A 1 67 ? 5.898 -3.338 -3.357 1.00 1.00 67 ALA A N 7
ATOM 12100 C CA . ALA A 1 67 ? 4.941 -3.979 -4.272 1.00 1.00 67 ALA A CA 7
ATOM 12101 C C . ALA A 1 67 ? 4.325 -2.930 -5.196 1.00 1.00 67 ALA A C 7
ATOM 12102 O O . ALA A 1 67 ? 4.267 -1.741 -4.885 1.00 1.00 67 ALA A O 7
ATOM 12109 N N . ARG A 1 68 ? 3.858 -3.401 -6.346 1.00 1.00 68 ARG A N 7
ATOM 12110 C CA . ARG A 1 68 ? 3.224 -2.507 -7.348 1.00 1.00 68 ARG A CA 7
ATOM 12111 C C . ARG A 1 68 ? 1.832 -3.029 -7.706 1.00 1.00 68 ARG A C 7
ATOM 12112 O O . ARG A 1 68 ? 1.659 -4.170 -8.137 1.00 1.00 68 ARG A O 7
ATOM 12133 N N . VAL A 1 69 ? 0.839 -2.162 -7.532 1.00 1.00 69 VAL A N 7
ATOM 12134 C CA . VAL A 1 69 ? -0.562 -2.505 -7.837 1.00 1.00 69 VAL A CA 7
ATOM 12135 C C . VAL A 1 69 ? -1.236 -1.323 -8.537 1.00 1.00 69 VAL A C 7
ATOM 12136 O O . VAL A 1 69 ? -1.031 -0.160 -8.187 1.00 1.00 69 VAL A O 7
ATOM 12149 N N . GLN A 1 70 ? -2.063 -1.645 -9.527 1.00 1.00 70 GLN A N 7
ATOM 12150 C CA . GLN A 1 70 ? -2.793 -0.619 -10.300 1.00 1.00 70 GLN A CA 7
ATOM 12151 C C . GLN A 1 70 ? -4.266 -0.620 -9.895 1.00 1.00 70 GLN A C 7
ATOM 12152 O O . GLN A 1 70 ? -4.870 -1.674 -9.694 1.00 1.00 70 GLN A O 7
ATOM 12166 N N . TRP A 1 71 ? -4.839 0.575 -9.795 1.00 1.00 71 TRP A N 7
ATOM 12167 C CA . TRP A 1 71 ? -6.256 0.735 -9.422 1.00 1.00 71 TRP A CA 7
ATOM 12168 C C . TRP A 1 71 ? -6.882 1.876 -10.233 1.00 1.00 71 TRP A C 7
ATOM 12169 O O . TRP A 1 71 ? -6.319 2.961 -10.373 1.00 1.00 71 TRP A O 7
ATOM 12190 N N . LYS A 1 72 ? -8.071 1.604 -10.759 1.00 1.00 72 LYS A N 7
ATOM 12191 C CA . LYS A 1 72 ? -8.817 2.590 -11.566 1.00 1.00 72 LYS A CA 7
ATOM 12192 C C . LYS A 1 72 ? -9.930 3.214 -10.729 1.00 1.00 72 LYS A C 7
ATOM 12193 O O . LYS A 1 72 ? -10.751 2.507 -10.145 1.00 1.00 72 LYS A O 7
ATOM 12212 N N . ALA A 1 73 ? -9.964 4.543 -10.692 1.00 1.00 73 ALA A N 7
ATOM 12213 C CA . ALA A 1 73 ? -10.989 5.248 -9.926 1.00 1.00 73 ALA A CA 7
ATOM 12214 C C . ALA A 1 73 ? -12.346 5.064 -10.610 1.00 1.00 73 ALA A C 7
ATOM 12215 O O . ALA A 1 73 ? -12.449 5.075 -11.836 1.00 1.00 73 ALA A O 7
ATOM 12222 N N . THR A 1 74 ? -13.387 4.906 -9.797 1.00 1.00 74 THR A N 7
ATOM 12223 C CA . THR A 1 74 ? -14.765 4.711 -10.313 1.00 1.00 74 THR A CA 7
ATOM 12224 C C . THR A 1 74 ? -15.671 5.838 -9.833 1.00 1.00 74 THR A C 7
ATOM 12225 O O . THR A 1 74 ? -15.600 6.263 -8.681 1.00 1.00 74 THR A O 7
ATOM 12236 N N . ARG A 1 75 ? -16.524 6.322 -10.733 1.00 1.00 75 ARG A N 7
ATOM 12237 C CA . ARG A 1 75 ? -17.445 7.414 -10.391 1.00 1.00 75 ARG A CA 7
ATOM 12238 C C . ARG A 1 75 ? -18.508 7.565 -11.488 1.00 1.00 75 ARG A C 7
ATOM 12239 O O . ARG A 1 75 ? -18.832 8.682 -11.890 1.00 1.00 75 ARG A O 7
ATOM 12260 N N . LYS A 1 76 ? -19.046 6.443 -11.956 1.00 1.00 76 LYS A N 7
ATOM 12261 C CA . LYS A 1 76 ? -20.073 6.469 -13.005 1.00 1.00 76 LYS A CA 7
ATOM 12262 C C . LYS A 1 76 ? -21.405 6.908 -12.395 1.00 1.00 76 LYS A C 7
ATOM 12263 O O . LYS A 1 76 ? -21.784 6.486 -11.303 1.00 1.00 76 LYS A O 7
ATOM 12282 N N . LEU A 1 77 ? -22.120 7.752 -13.134 1.00 1.00 77 LEU A N 7
ATOM 12283 C CA . LEU A 1 77 ? -23.419 8.264 -12.683 1.00 1.00 77 LEU A CA 7
ATOM 12284 C C . LEU A 1 77 ? -23.342 8.753 -11.224 1.00 1.00 77 LEU A C 7
ATOM 12285 O O . LEU A 1 77 ? -23.756 8.055 -10.299 1.00 1.00 77 LEU A O 7
ATOM 12301 N N . ALA A 1 78 ? -22.804 9.956 -11.038 1.00 1.00 78 ALA A N 7
ATOM 12302 C CA . ALA A 1 78 ? -22.670 10.537 -9.703 1.00 1.00 78 ALA A CA 7
ATOM 12303 C C . ALA A 1 78 ? -24.040 10.937 -9.162 1.00 1.00 78 ALA A C 7
ATOM 12304 O O . ALA A 1 78 ? -24.917 11.359 -9.919 1.00 1.00 78 ALA A O 7
ATOM 12311 N N . GLY A 1 79 ? -24.212 10.818 -7.850 1.00 1.00 79 GLY A N 7
ATOM 12312 C CA . GLY A 1 79 ? -25.479 11.177 -7.201 1.00 1.00 79 GLY A CA 7
ATOM 12313 C C . GLY A 1 79 ? -25.603 12.694 -7.068 1.00 1.00 79 GLY A C 7
ATOM 12314 O O . GLY A 1 79 ? -26.238 13.187 -6.136 1.00 1.00 79 GLY A O 7
ATOM 12318 N N . ARG A 1 80 ? -24.987 13.425 -7.993 1.00 1.00 80 ARG A N 7
ATOM 12319 C CA . ARG A 1 80 ? -25.017 14.897 -7.971 1.00 1.00 80 ARG A CA 7
ATOM 12320 C C . ARG A 1 80 ? -24.567 15.431 -6.605 1.00 1.00 80 ARG A C 7
ATOM 12321 O O . ARG A 1 80 ? -24.802 16.588 -6.256 1.00 1.00 80 ARG A O 7
ATOM 12342 N N . ALA A 1 81 ? -23.918 14.561 -5.837 1.00 1.00 81 ALA A N 7
ATOM 12343 C CA . ALA A 1 81 ? -23.426 14.915 -4.503 1.00 1.00 81 ALA A CA 7
ATOM 12344 C C . ALA A 1 81 ? -22.078 15.616 -4.614 1.00 1.00 81 ALA A C 7
ATOM 12345 O O . ALA A 1 81 ? -21.630 15.973 -5.705 1.00 1.00 81 ALA A O 7
ATOM 12352 N N . ALA A 1 82 ? -21.429 15.801 -3.469 1.00 1.00 82 ALA A N 7
ATOM 12353 C CA . ALA A 1 82 ? -20.121 16.459 -3.433 1.00 1.00 82 ALA A CA 7
ATOM 12354 C C . ALA A 1 82 ? -19.457 16.235 -2.079 1.00 1.00 82 ALA A C 7
ATOM 12355 O O . ALA A 1 82 ? -19.556 17.060 -1.170 1.00 1.00 82 ALA A O 7
ATOM 12362 N N . ASN A 1 83 ? -18.762 15.106 -1.959 1.00 1.00 83 ASN A N 7
ATOM 12363 C CA . ASN A 1 83 ? -18.066 14.747 -0.719 1.00 1.00 83 ASN A CA 7
ATOM 12364 C C . ASN A 1 83 ? -16.849 13.865 -1.047 1.00 1.00 83 ASN A C 7
ATOM 12365 O O . ASN A 1 83 ? -16.898 12.655 -0.825 1.00 1.00 83 ASN A O 7
ATOM 12376 N N . PRO A 1 84 ? -15.781 14.437 -1.533 1.00 1.00 84 PRO A N 7
ATOM 12377 C CA . PRO A 1 84 ? -14.528 13.659 -1.855 1.00 1.00 84 PRO A CA 7
ATOM 12378 C C . PRO A 1 84 ? -14.038 12.808 -0.661 1.00 1.00 84 PRO A C 7
ATOM 12379 O O . PRO A 1 84 ? -14.832 12.307 0.135 1.00 1.00 84 PRO A O 7
ATOM 12390 N N . GLY A 1 85 ? -12.720 12.662 -0.557 1.00 1.00 85 GLY A N 7
ATOM 12391 C CA . GLY A 1 85 ? -12.132 11.875 0.531 1.00 1.00 85 GLY A CA 7
ATOM 12392 C C . GLY A 1 85 ? -11.965 10.420 0.107 1.00 1.00 85 GLY A C 7
ATOM 12393 O O . GLY A 1 85 ? -12.778 9.554 0.433 1.00 1.00 85 GLY A O 7
ATOM 12397 N N . VAL A 1 86 ? -10.878 10.157 -0.611 1.00 1.00 86 VAL A N 7
ATOM 12398 C CA . VAL A 1 86 ? -10.554 8.797 -1.099 1.00 1.00 86 VAL A CA 7
ATOM 12399 C C . VAL A 1 86 ? -9.200 8.370 -0.502 1.00 1.00 86 VAL A C 7
ATOM 12400 O O . VAL A 1 86 ? -8.247 8.167 -1.255 1.00 1.00 86 VAL A O 7
ATOM 12413 N N . PRO A 1 87 ? -9.110 8.205 0.791 1.00 1.00 87 PRO A N 7
ATOM 12414 C CA . PRO A 1 87 ? -7.836 7.771 1.453 1.00 1.00 87 PRO A CA 7
ATOM 12415 C C . PRO A 1 87 ? -7.459 6.360 1.033 1.00 1.00 87 PRO A C 7
ATOM 12416 O O . PRO A 1 87 ? -8.144 5.712 0.243 1.00 1.00 87 PRO A O 7
ATOM 12427 N N . VAL A 1 88 ? -6.343 5.888 1.581 1.00 1.00 88 VAL A N 7
ATOM 12428 C CA . VAL A 1 88 ? -5.839 4.531 1.279 1.00 1.00 88 VAL A CA 7
ATOM 12429 C C . VAL A 1 88 ? -5.325 3.862 2.557 1.00 1.00 88 VAL A C 7
ATOM 12430 O O . VAL A 1 88 ? -4.967 4.524 3.532 1.00 1.00 88 VAL A O 7
ATOM 12443 N N . TYR A 1 89 ? -5.284 2.535 2.530 1.00 1.00 89 TYR A N 7
ATOM 12444 C CA . TYR A 1 89 ? -4.812 1.740 3.677 1.00 1.00 89 TYR A CA 7
ATOM 12445 C C . TYR A 1 89 ? -4.118 0.474 3.182 1.00 1.00 89 TYR A C 7
ATOM 12446 O O . TYR A 1 89 ? -4.501 -0.123 2.176 1.00 1.00 89 TYR A O 7
ATOM 12464 N N . ALA A 1 90 ? -3.094 0.061 3.924 1.00 1.00 90 ALA A N 7
ATOM 12465 C CA . ALA A 1 90 ? -2.325 -1.146 3.578 1.00 1.00 90 ALA A CA 7
ATOM 12466 C C . ALA A 1 90 ? -1.940 -1.903 4.844 1.00 1.00 90 ALA A C 7
ATOM 12467 O O . ALA A 1 90 ? -1.618 -1.306 5.871 1.00 1.00 90 ALA A O 7
ATOM 12474 N N . VAL A 1 91 ? -1.975 -3.229 4.759 1.00 1.00 91 VAL A N 7
ATOM 12475 C CA . VAL A 1 91 ? -1.628 -4.104 5.898 1.00 1.00 91 VAL A CA 7
ATOM 12476 C C . VAL A 1 91 ? -0.658 -5.201 5.443 1.00 1.00 91 VAL A C 7
ATOM 12477 O O . VAL A 1 91 ? -0.830 -5.820 4.394 1.00 1.00 91 VAL A O 7
ATOM 12490 N N . VAL A 1 92 ? 0.357 -5.438 6.267 1.00 1.00 92 VAL A N 7
ATOM 12491 C CA . VAL A 1 92 ? 1.368 -6.469 5.977 1.00 1.00 92 VAL A CA 7
ATOM 12492 C C . VAL A 1 92 ? 0.947 -7.792 6.607 1.00 1.00 92 VAL A C 7
ATOM 12493 O O . VAL A 1 92 ? 0.485 -7.821 7.748 1.00 1.00 92 VAL A O 7
ATOM 12506 N N . ASP A 1 93 ? 1.133 -8.884 5.873 1.00 1.00 93 ASP A N 7
ATOM 12507 C CA . ASP A 1 93 ? 0.760 -10.210 6.372 1.00 1.00 93 ASP A CA 7
ATOM 12508 C C . ASP A 1 93 ? 1.331 -10.455 7.801 1.00 1.00 93 ASP A C 7
ATOM 12509 O O . ASP A 1 93 ? 2.509 -10.163 8.009 1.00 1.00 93 ASP A O 7
ATOM 12518 N N . PRO A 1 94 ? 0.567 -10.960 8.730 1.00 1.00 94 PRO A N 7
ATOM 12519 C CA . PRO A 1 94 ? 1.088 -11.199 10.123 1.00 1.00 94 PRO A CA 7
ATOM 12520 C C . PRO A 1 94 ? 2.058 -12.387 10.169 1.00 1.00 94 PRO A C 7
ATOM 12521 O O . PRO A 1 94 ? 1.922 -13.346 9.410 1.00 1.00 94 PRO A O 7
ATOM 12532 N N . ASP A 1 95 ? 3.029 -12.313 11.076 1.00 1.00 95 ASP A N 7
ATOM 12533 C CA . ASP A 1 95 ? 4.028 -13.384 11.221 1.00 1.00 95 ASP A CA 7
ATOM 12534 C C . ASP A 1 95 ? 3.392 -14.614 11.866 1.00 1.00 95 ASP A C 7
ATOM 12535 O O . ASP A 1 95 ? 3.636 -15.746 11.445 1.00 1.00 95 ASP A O 7
ATOM 12544 N N . ASN A 1 96 ? 2.572 -14.382 12.885 1.00 1.00 96 ASN A N 7
ATOM 12545 C CA . ASN A 1 96 ? 1.896 -15.482 13.590 1.00 1.00 96 ASN A CA 7
ATOM 12546 C C . ASN A 1 96 ? 0.811 -14.942 14.525 1.00 1.00 96 ASN A C 7
ATOM 12547 O O . ASN A 1 96 ? 0.718 -15.343 15.686 1.00 1.00 96 ASN A O 7
ATOM 12558 N N . ARG A 1 97 ? -0.006 -14.034 14.004 1.00 1.00 97 ARG A N 7
ATOM 12559 C CA . ARG A 1 97 ? -1.093 -13.435 14.792 1.00 1.00 97 ARG A CA 7
ATOM 12560 C C . ARG A 1 97 ? -0.569 -12.918 16.142 1.00 1.00 97 ARG A C 7
ATOM 12561 O O . ARG A 1 97 ? -0.860 -13.481 17.198 1.00 1.00 97 ARG A O 7
ATOM 12582 N N . VAL A 1 98 ? 0.212 -11.843 16.087 1.00 1.00 98 VAL A N 7
ATOM 12583 C CA . VAL A 1 98 ? 0.787 -11.255 17.305 1.00 1.00 98 VAL A CA 7
ATOM 12584 C C . VAL A 1 98 ? -0.329 -10.695 18.200 1.00 1.00 98 VAL A C 7
ATOM 12585 O O . VAL A 1 98 ? -0.728 -11.325 19.180 1.00 1.00 98 VAL A O 7
ATOM 12598 N N . ALA A 1 99 ? -0.819 -9.509 17.853 1.00 1.00 99 ALA A N 7
ATOM 12599 C CA . ALA A 1 99 ? -1.889 -8.862 18.631 1.00 1.00 99 ALA A CA 7
ATOM 12600 C C . ALA A 1 99 ? -2.432 -7.648 17.883 1.00 1.00 99 ALA A C 7
ATOM 12601 O O . ALA A 1 99 ? -1.782 -7.110 16.986 1.00 1.00 99 ALA A O 7
ATOM 12608 N N . GLU A 1 100 ? -3.627 -7.213 18.270 1.00 1.00 100 GLU A N 7
ATOM 12609 C CA . GLU A 1 100 ? -4.255 -6.051 17.622 1.00 1.00 100 GLU A CA 7
ATOM 12610 C C . GLU A 1 100 ? -3.405 -4.796 17.842 1.00 1.00 100 GLU A C 7
ATOM 12611 O O . GLU A 1 100 ? -2.840 -4.235 16.903 1.00 1.00 100 GLU A O 7
ATOM 12623 N N . SER A 1 101 ? -3.322 -4.367 19.096 1.00 1.00 101 SER A N 7
ATOM 12624 C CA . SER A 1 101 ? -2.530 -3.168 19.449 1.00 1.00 101 SER A CA 7
ATOM 12625 C C . SER A 1 101 ? -1.145 -3.201 18.777 1.00 1.00 101 SER A C 7
ATOM 12626 O O . SER A 1 101 ? -0.658 -2.179 18.291 1.00 1.00 101 SER A O 7
ATOM 12634 N N . ASP A 1 102 ? -0.537 -4.382 18.736 1.00 1.00 102 ASP A N 7
ATOM 12635 C CA . ASP A 1 102 ? 0.778 -4.540 18.094 1.00 1.00 102 ASP A CA 7
ATOM 12636 C C . ASP A 1 102 ? 0.687 -4.185 16.600 1.00 1.00 102 ASP A C 7
ATOM 12637 O O . ASP A 1 102 ? 1.201 -3.149 16.180 1.00 1.00 102 ASP A O 7
ATOM 12646 N N . LYS A 1 103 ? 0.041 -5.040 15.815 1.00 1.00 103 LYS A N 7
ATOM 12647 C CA . LYS A 1 103 ? -0.107 -4.797 14.358 1.00 1.00 103 LYS A CA 7
ATOM 12648 C C . LYS A 1 103 ? -0.528 -3.342 14.091 1.00 1.00 103 LYS A C 7
ATOM 12649 O O . LYS A 1 103 ? -0.021 -2.698 13.174 1.00 1.00 103 LYS A O 7
ATOM 12668 N N . ALA A 1 104 ? -1.447 -2.838 14.910 1.00 1.00 104 ALA A N 7
ATOM 12669 C CA . ALA A 1 104 ? -1.906 -1.436 14.794 1.00 1.00 104 ALA A CA 7
ATOM 12670 C C . ALA A 1 104 ? -0.705 -0.429 14.852 1.00 1.00 104 ALA A C 7
ATOM 12671 O O . ALA A 1 104 ? -0.891 0.787 14.820 1.00 1.00 104 ALA A O 7
ATOM 12678 N N . ASN A 1 105 ? 0.504 -0.976 14.910 1.00 1.00 105 ASN A N 7
ATOM 12679 C CA . ASN A 1 105 ? 1.733 -0.145 14.932 1.00 1.00 105 ASN A CA 7
ATOM 12680 C C . ASN A 1 105 ? 2.203 0.128 13.496 1.00 1.00 105 ASN A C 7
ATOM 12681 O O . ASN A 1 105 ? 2.720 1.211 13.219 1.00 1.00 105 ASN A O 7
ATOM 12692 N N . ASN A 1 106 ? 2.032 -0.842 12.603 1.00 1.00 106 ASN A N 7
ATOM 12693 C CA . ASN A 1 106 ? 2.451 -0.713 11.186 1.00 1.00 106 ASN A CA 7
ATOM 12694 C C . ASN A 1 106 ? 1.287 -0.208 10.318 1.00 1.00 106 ASN A C 7
ATOM 12695 O O . ASN A 1 106 ? 1.004 -0.747 9.249 1.00 1.00 106 ASN A O 7
ATOM 12706 N N . VAL A 1 107 ? 0.626 0.841 10.798 1.00 1.00 107 VAL A N 7
ATOM 12707 C CA . VAL A 1 107 ? -0.519 1.443 10.072 1.00 1.00 107 VAL A CA 7
ATOM 12708 C C . VAL A 1 107 ? -0.052 2.691 9.336 1.00 1.00 107 VAL A C 7
ATOM 12709 O O . VAL A 1 107 ? 0.679 3.524 9.873 1.00 1.00 107 VAL A O 7
ATOM 12722 N N . PHE A 1 108 ? -0.494 2.812 8.088 1.00 1.00 108 PHE A N 7
ATOM 12723 C CA . PHE A 1 108 ? -0.130 3.959 7.251 1.00 1.00 108 PHE A CA 7
ATOM 12724 C C . PHE A 1 108 ? -1.303 4.339 6.350 1.00 1.00 108 PHE A C 7
ATOM 12725 O O . PHE A 1 108 ? -2.062 3.486 5.890 1.00 1.00 108 PHE A O 7
ATOM 12742 N N . SER A 1 109 ? -1.426 5.636 6.090 1.00 1.00 109 SER A N 7
ATOM 12743 C CA . SER A 1 109 ? -2.499 6.146 5.235 1.00 1.00 109 SER A CA 7
ATOM 12744 C C . SER A 1 109 ? -2.164 7.561 4.774 1.00 1.00 109 SER A C 7
ATOM 12745 O O . SER A 1 109 ? -1.492 8.319 5.472 1.00 1.00 109 SER A O 7
ATOM 12753 N N . ARG A 1 110 ? -2.650 7.910 3.588 1.00 1.00 110 ARG A N 7
ATOM 12754 C CA . ARG A 1 110 ? -2.405 9.252 3.022 1.00 1.00 110 ARG A CA 7
ATOM 12755 C C . ARG A 1 110 ? -3.625 9.716 2.222 1.00 1.00 110 ARG A C 7
ATOM 12756 O O . ARG A 1 110 ? -4.164 8.983 1.394 1.00 1.00 110 ARG A O 7
ATOM 12777 N N . ILE A 1 111 ? -4.040 10.954 2.474 1.00 1.00 111 ILE A N 7
ATOM 12778 C CA . ILE A 1 111 ? -5.191 11.529 1.774 1.00 1.00 111 ILE A CA 7
ATOM 12779 C C . ILE A 1 111 ? -4.726 12.077 0.417 1.00 1.00 111 ILE A C 7
ATOM 12780 O O . ILE A 1 111 ? -3.906 12.992 0.346 1.00 1.00 111 ILE A O 7
ATOM 12796 N N . VAL A 1 112 ? -5.282 11.520 -0.654 1.00 1.00 112 VAL A N 7
ATOM 12797 C CA . VAL A 1 112 ? -4.937 11.953 -2.024 1.00 1.00 112 VAL A CA 7
ATOM 12798 C C . VAL A 1 112 ? -5.978 12.965 -2.512 1.00 1.00 112 VAL A C 7
ATOM 12799 O O . VAL A 1 112 ? -7.108 12.599 -2.836 1.00 1.00 112 VAL A O 7
ATOM 12812 N N . LYS A 1 113 ? -5.581 14.233 -2.577 1.00 1.00 113 LYS A N 7
ATOM 12813 C CA . LYS A 1 113 ? -6.483 15.298 -3.034 1.00 1.00 113 LYS A CA 7
ATOM 12814 C C . LYS A 1 113 ? -6.432 15.389 -4.559 1.00 1.00 113 LYS A C 7
ATOM 12815 O O . LYS A 1 113 ? -5.370 15.602 -5.145 1.00 1.00 113 LYS A O 7
ATOM 12834 N N . VAL A 1 114 ? -7.591 15.234 -5.192 1.00 1.00 114 VAL A N 7
ATOM 12835 C CA . VAL A 1 114 ? -7.691 15.294 -6.668 1.00 1.00 114 VAL A CA 7
ATOM 12836 C C . VAL A 1 114 ? -8.798 16.269 -7.076 1.00 1.00 114 VAL A C 7
ATOM 12837 O O . VAL A 1 114 ? -9.899 16.261 -6.529 1.00 1.00 114 VAL A O 7
ATOM 12850 N N . LEU A 1 115 ? -8.484 17.108 -8.059 1.00 1.00 115 LEU A N 7
ATOM 12851 C CA . LEU A 1 115 ? -9.438 18.099 -8.568 1.00 1.00 115 LEU A CA 7
ATOM 12852 C C . LEU A 1 115 ? -9.195 18.339 -10.053 1.00 1.00 115 LEU A C 7
ATOM 12853 O O . LEU A 1 115 ? -8.301 17.760 -10.671 1.00 1.00 115 LEU A O 7
ATOM 12869 N N . GLU A 1 116 ? -10.015 19.216 -10.622 1.00 1.00 116 GLU A N 7
ATOM 12870 C CA . GLU A 1 116 ? -9.924 19.563 -12.052 1.00 1.00 116 GLU A CA 7
ATOM 12871 C C . GLU A 1 116 ? -10.169 21.060 -12.253 1.00 1.00 116 GLU A C 7
ATOM 12872 O O . GLU A 1 116 ? -10.946 21.682 -11.528 1.00 1.00 116 GLU A O 7
ATOM 12884 N N . HIS A 1 117 ? -9.510 21.623 -13.261 1.00 1.00 117 HIS A N 7
ATOM 12885 C CA . HIS A 1 117 ? -9.655 23.053 -13.560 1.00 1.00 117 HIS A CA 7
ATOM 12886 C C . HIS A 1 117 ? -11.012 23.307 -14.220 1.00 1.00 117 HIS A C 7
ATOM 12887 O O . HIS A 1 117 ? -11.144 23.243 -15.443 1.00 1.00 117 HIS A O 7
ATOM 12902 N N . HIS A 1 118 ? -12.016 23.599 -13.398 1.00 1.00 118 HIS A N 7
ATOM 12903 C CA . HIS A 1 118 ? -13.369 23.860 -13.910 1.00 1.00 118 HIS A CA 7
ATOM 12904 C C . HIS A 1 118 ? -13.360 25.073 -14.847 1.00 1.00 118 HIS A C 7
ATOM 12905 O O . HIS A 1 118 ? -13.897 25.019 -15.954 1.00 1.00 118 HIS A O 7
ATOM 12920 N N . HIS A 1 119 ? -12.743 26.160 -14.395 1.00 1.00 119 HIS A N 7
ATOM 12921 C CA . HIS A 1 119 ? -12.658 27.384 -15.195 1.00 1.00 119 HIS A CA 7
ATOM 12922 C C . HIS A 1 119 ? -11.826 27.131 -16.455 1.00 1.00 119 HIS A C 7
ATOM 12923 O O . HIS A 1 119 ? -10.643 27.470 -16.516 1.00 1.00 119 HIS A O 7
ATOM 12938 N N . HIS A 1 120 ? -12.463 26.542 -17.462 1.00 1.00 120 HIS A N 7
ATOM 12939 C CA . HIS A 1 120 ? -11.784 26.241 -18.729 1.00 1.00 120 HIS A CA 7
ATOM 12940 C C . HIS A 1 120 ? -11.281 27.532 -19.376 1.00 1.00 120 HIS A C 7
ATOM 12941 O O . HIS A 1 120 ? -10.177 27.576 -19.919 1.00 1.00 120 HIS A O 7
ATOM 12956 N N . HIS A 1 121 ? -12.097 28.579 -19.309 1.00 1.00 121 HIS A N 7
ATOM 12957 C CA . HIS A 1 121 ? -11.727 29.872 -19.889 1.00 1.00 121 HIS A CA 7
ATOM 12958 C C . HIS A 1 121 ? -10.543 30.482 -19.112 1.00 1.00 121 HIS A C 7
ATOM 12959 O O . HIS A 1 121 ? -10.645 30.754 -17.916 1.00 1.00 121 HIS A O 7
ATOM 12974 N N . HIS A 1 122 ? -9.434 30.696 -19.812 1.00 1.00 122 HIS A N 7
ATOM 12975 C CA . HIS A 1 122 ? -8.237 31.278 -19.186 1.00 1.00 122 HIS A CA 7
ATOM 12976 C C . HIS A 1 122 ? -8.512 32.722 -18.755 1.00 1.00 122 HIS A C 7
ATOM 12977 O O . HIS A 1 122 ? -7.646 33.307 -18.124 1.00 1.00 122 HIS A O 7
ATOM 12993 N N . MET A 1 1 ? 14.180 8.120 3.859 1.00 1.00 1 MET A N 8
ATOM 12994 C CA . MET A 1 1 ? 12.888 7.835 4.549 1.00 1.00 1 MET A CA 8
ATOM 12995 C C . MET A 1 1 ? 11.743 8.252 3.627 1.00 1.00 1 MET A C 8
ATOM 12996 O O . MET A 1 1 ? 11.008 7.412 3.107 1.00 1.00 1 MET A O 8
ATOM 13012 N N . ASP A 1 2 ? 11.600 9.558 3.432 1.00 1.00 2 ASP A N 8
ATOM 13013 C CA . ASP A 1 2 ? 10.537 10.108 2.573 1.00 1.00 2 ASP A CA 8
A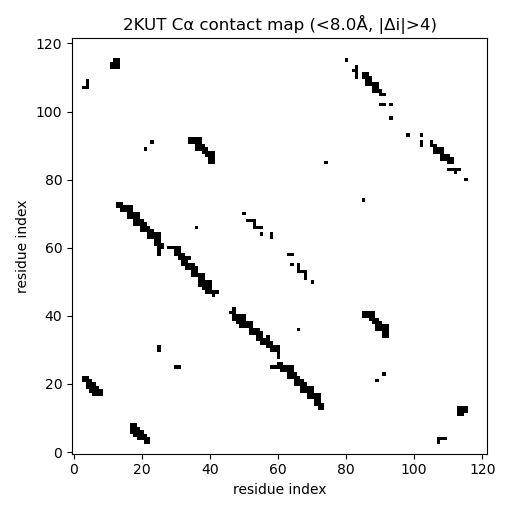TOM 13014 C C . ASP A 1 2 ? 9.159 9.593 3.014 1.00 1.00 2 ASP A C 8
ATOM 13015 O O . ASP A 1 2 ? 9.061 8.842 3.984 1.00 1.00 2 ASP A O 8
ATOM 13024 N N . LEU A 1 3 ? 8.114 9.982 2.290 1.00 1.00 3 LEU A N 8
ATOM 13025 C CA . LEU A 1 3 ? 6.751 9.559 2.626 1.00 1.00 3 LEU A CA 8
ATOM 13026 C C . LEU A 1 3 ? 6.593 8.021 2.470 1.00 1.00 3 LEU A C 8
ATOM 13027 O O . LEU A 1 3 ? 7.189 7.460 1.551 1.00 1.00 3 LEU A O 8
ATOM 13043 N N . PRO A 1 4 ? 5.826 7.369 3.301 1.00 1.00 4 PRO A N 8
ATOM 13044 C CA . PRO A 1 4 ? 5.650 5.871 3.183 1.00 1.00 4 PRO A CA 8
ATOM 13045 C C . PRO A 1 4 ? 4.802 5.479 1.981 1.00 1.00 4 PRO A C 8
ATOM 13046 O O . PRO A 1 4 ? 5.064 4.490 1.297 1.00 1.00 4 PRO A O 8
ATOM 13057 N N . ILE A 1 5 ? 3.764 6.273 1.738 1.00 1.00 5 ILE A N 8
ATOM 13058 C CA . ILE A 1 5 ? 2.850 6.008 0.608 1.00 1.00 5 ILE A CA 8
ATOM 13059 C C . ILE A 1 5 ? 3.200 6.926 -0.559 1.00 1.00 5 ILE A C 8
ATOM 13060 O O . ILE A 1 5 ? 3.383 8.131 -0.390 1.00 1.00 5 ILE A O 8
ATOM 13076 N N . THR A 1 6 ? 3.268 6.343 -1.751 1.00 1.00 6 THR A N 8
ATOM 13077 C CA . THR A 1 6 ? 3.577 7.116 -2.981 1.00 1.00 6 THR A CA 8
ATOM 13078 C C . THR A 1 6 ? 2.666 6.677 -4.130 1.00 1.00 6 THR A C 8
ATOM 13079 O O . THR A 1 6 ? 2.631 5.504 -4.498 1.00 1.00 6 THR A O 8
ATOM 13090 N N . LEU A 1 7 ? 1.938 7.635 -4.693 1.00 1.00 7 LEU A N 8
ATOM 13091 C CA . LEU A 1 7 ? 1.006 7.378 -5.813 1.00 1.00 7 LEU A CA 8
ATOM 13092 C C . LEU A 1 7 ? 1.513 8.046 -7.097 1.00 1.00 7 LEU A C 8
ATOM 13093 O O . LEU A 1 7 ? 2.192 9.073 -7.055 1.00 1.00 7 LEU A O 8
ATOM 13109 N N . SER A 1 8 ? 1.171 7.449 -8.234 1.00 1.00 8 SER A N 8
ATOM 13110 C CA . SER A 1 8 ? 1.587 7.983 -9.545 1.00 1.00 8 SER A CA 8
ATOM 13111 C C . SER A 1 8 ? 0.666 9.121 -9.971 1.00 1.00 8 SER A C 8
ATOM 13112 O O . SER A 1 8 ? 0.474 9.359 -11.164 1.00 1.00 8 SER A O 8
ATOM 13120 N N . LYS A 1 9 ? 0.098 9.819 -8.993 1.00 1.00 9 LYS A N 8
ATOM 13121 C CA . LYS A 1 9 ? -0.808 10.941 -9.274 1.00 1.00 9 LYS A CA 8
ATOM 13122 C C . LYS A 1 9 ? -0.001 12.160 -9.764 1.00 1.00 9 LYS A C 8
ATOM 13123 O O . LYS A 1 9 ? -0.190 13.275 -9.278 1.00 1.00 9 LYS A O 8
ATOM 13142 N N . GLU A 1 10 ? 0.884 11.933 -10.731 1.00 1.00 10 GLU A N 8
ATOM 13143 C CA . GLU A 1 10 ? 1.717 13.010 -11.290 1.00 1.00 10 GLU A CA 8
ATOM 13144 C C . GLU A 1 10 ? 0.831 14.167 -11.797 1.00 1.00 10 GLU A C 8
ATOM 13145 O O . GLU A 1 10 ? 1.258 15.321 -11.851 1.00 1.00 10 GLU A O 8
ATOM 13157 N N . THR A 1 11 ? -0.403 13.835 -12.160 1.00 1.00 11 THR A N 8
ATOM 13158 C CA . THR A 1 11 ? -1.369 14.853 -12.667 1.00 1.00 11 THR A CA 8
ATOM 13159 C C . THR A 1 11 ? -2.763 14.703 -11.986 1.00 1.00 11 THR A C 8
ATOM 13160 O O . THR A 1 11 ? -3.227 13.571 -11.852 1.00 1.00 11 THR A O 8
ATOM 13171 N N . PRO A 1 12 ? -3.418 15.770 -11.616 1.00 1.00 12 PRO A N 8
ATOM 13172 C CA . PRO A 1 12 ? -4.785 15.640 -10.988 1.00 1.00 12 PRO A CA 8
ATOM 13173 C C . PRO A 1 12 ? -5.878 15.382 -12.050 1.00 1.00 12 PRO A C 8
ATOM 13174 O O . PRO A 1 12 ? -6.171 16.251 -12.874 1.00 1.00 12 PRO A O 8
ATOM 13185 N N . PHE A 1 13 ? -6.475 14.195 -12.008 1.00 1.00 13 PHE A N 8
ATOM 13186 C CA . PHE A 1 13 ? -7.543 13.840 -12.963 1.00 1.00 13 PHE A CA 8
ATOM 13187 C C . PHE A 1 13 ? -8.280 12.566 -12.506 1.00 1.00 13 PHE A C 8
ATOM 13188 O O . PHE A 1 13 ? -7.803 11.452 -12.721 1.00 1.00 13 PHE A O 8
ATOM 13205 N N . GLU A 1 14 ? -9.438 12.750 -11.881 1.00 1.00 14 GLU A N 8
ATOM 13206 C CA . GLU A 1 14 ? -10.235 11.609 -11.394 1.00 1.00 14 GLU A CA 8
ATOM 13207 C C . GLU A 1 14 ? -10.520 10.614 -12.538 1.00 1.00 14 GLU A C 8
ATOM 13208 O O . GLU A 1 14 ? -10.661 11.010 -13.695 1.00 1.00 14 GLU A O 8
ATOM 13220 N N . GLY A 1 15 ? -10.587 9.331 -12.199 1.00 1.00 15 GLY A N 8
ATOM 13221 C CA . GLY A 1 15 ? -10.843 8.270 -13.197 1.00 1.00 15 GLY A CA 8
ATOM 13222 C C . GLY A 1 15 ? -9.533 7.735 -13.765 1.00 1.00 15 GLY A C 8
ATOM 13223 O O . GLY A 1 15 ? -9.479 6.608 -14.259 1.00 1.00 15 GLY A O 8
ATOM 13227 N N . GLU A 1 16 ? -8.481 8.543 -13.686 1.00 1.00 16 GLU A N 8
ATOM 13228 C CA . GLU A 1 16 ? -7.162 8.138 -14.201 1.00 1.00 16 GLU A CA 8
ATOM 13229 C C . GLU A 1 16 ? -6.590 7.020 -13.332 1.00 1.00 16 GLU A C 8
ATOM 13230 O O . GLU A 1 16 ? -6.679 7.065 -12.104 1.00 1.00 16 GLU A O 8
ATOM 13242 N N . GLU A 1 17 ? -5.993 6.023 -13.978 1.00 1.00 17 GLU A N 8
ATOM 13243 C CA . GLU A 1 17 ? -5.405 4.898 -13.255 1.00 1.00 17 GLU A CA 8
ATOM 13244 C C . GLU A 1 17 ? -4.189 5.381 -12.450 1.00 1.00 17 GLU A C 8
ATOM 13245 O O . GLU A 1 17 ? -3.357 6.141 -12.943 1.00 1.00 17 GLU A O 8
ATOM 13257 N N . ILE A 1 18 ? -4.097 4.916 -11.207 1.00 1.00 18 ILE A N 8
ATOM 13258 C CA . ILE A 1 18 ? -2.975 5.288 -10.305 1.00 1.00 18 ILE A CA 8
ATOM 13259 C C . ILE A 1 18 ? -2.294 4.033 -9.764 1.00 1.00 18 ILE A C 8
ATOM 13260 O O . ILE A 1 18 ? -2.933 3.002 -9.554 1.00 1.00 18 ILE A O 8
ATOM 13276 N N . THR A 1 19 ? -0.990 4.138 -9.528 1.00 1.00 19 THR A N 8
ATOM 13277 C CA . THR A 1 19 ? -0.197 3.012 -9.003 1.00 1.00 19 THR A CA 8
ATOM 13278 C C . THR A 1 19 ? -0.070 3.144 -7.488 1.00 1.00 19 THR A C 8
ATOM 13279 O O . THR A 1 19 ? 0.568 4.068 -6.983 1.00 1.00 19 THR A O 8
ATOM 13290 N N . VAL A 1 20 ? -0.670 2.201 -6.770 1.00 1.00 20 VAL A N 8
ATOM 13291 C CA . VAL A 1 20 ? -0.619 2.211 -5.296 1.00 1.00 20 VAL A CA 8
ATOM 13292 C C . VAL A 1 20 ? 0.524 1.315 -4.820 1.00 1.00 20 VAL A C 8
ATOM 13293 O O . VAL A 1 20 ? 0.561 0.126 -5.135 1.00 1.00 20 VAL A O 8
ATOM 13306 N N . SER A 1 21 ? 1.445 1.888 -4.050 1.00 1.00 21 SER A N 8
ATOM 13307 C CA . SER A 1 21 ? 2.604 1.155 -3.510 1.00 1.00 21 SER A CA 8
ATOM 13308 C C . SER A 1 21 ? 2.703 1.373 -2.006 1.00 1.00 21 SER A C 8
ATOM 13309 O O . SER A 1 21 ? 2.638 2.501 -1.517 1.00 1.00 21 SER A O 8
ATOM 13317 N N . ALA A 1 22 ? 2.891 0.277 -1.277 1.00 1.00 22 ALA A N 8
ATOM 13318 C CA . ALA A 1 22 ? 3.009 0.319 0.194 1.00 1.00 22 ALA A CA 8
ATOM 13319 C C . ALA A 1 22 ? 4.324 -0.330 0.625 1.00 1.00 22 ALA A C 8
ATOM 13320 O O . ALA A 1 22 ? 4.593 -1.489 0.310 1.00 1.00 22 ALA A O 8
ATOM 13327 N N . ARG A 1 23 ? 5.133 0.429 1.357 1.00 1.00 23 ARG A N 8
ATOM 13328 C CA . ARG A 1 23 ? 6.426 -0.068 1.839 1.00 1.00 23 ARG A CA 8
ATOM 13329 C C . ARG A 1 23 ? 6.225 -0.958 3.074 1.00 1.00 23 ARG A C 8
ATOM 13330 O O . ARG A 1 23 ? 5.353 -0.690 3.899 1.00 1.00 23 ARG A O 8
ATOM 13351 N N . VAL A 1 24 ? 7.045 -1.998 3.198 1.00 1.00 24 VAL A N 8
ATOM 13352 C CA . VAL A 1 24 ? 6.974 -2.928 4.348 1.00 1.00 24 VAL A CA 8
ATOM 13353 C C . VAL A 1 24 ? 8.357 -3.098 4.972 1.00 1.00 24 VAL A C 8
ATOM 13354 O O . VAL A 1 24 ? 9.343 -3.292 4.262 1.00 1.00 24 VAL A O 8
ATOM 13367 N N . THR A 1 25 ? 8.420 -3.058 6.301 1.00 1.00 25 THR A N 8
ATOM 13368 C CA . THR A 1 25 ? 9.700 -3.221 7.031 1.00 1.00 25 THR A CA 8
ATOM 13369 C C . THR A 1 25 ? 9.801 -4.644 7.583 1.00 1.00 25 THR A C 8
ATOM 13370 O O . THR A 1 25 ? 8.926 -5.097 8.322 1.00 1.00 25 THR A O 8
ATOM 13381 N N . ASN A 1 26 ? 10.875 -5.338 7.221 1.00 1.00 26 ASN A N 8
ATOM 13382 C CA . ASN A 1 26 ? 11.096 -6.708 7.685 1.00 1.00 26 ASN A CA 8
ATOM 13383 C C . ASN A 1 26 ? 11.709 -6.696 9.088 1.00 1.00 26 ASN A C 8
ATOM 13384 O O . ASN A 1 26 ? 12.795 -6.162 9.309 1.00 1.00 26 ASN A O 8
ATOM 13395 N N . ARG A 1 27 ? 10.993 -7.300 10.031 1.00 1.00 27 ARG A N 8
ATOM 13396 C CA . ARG A 1 27 ? 11.441 -7.379 11.432 1.00 1.00 27 ARG A CA 8
ATOM 13397 C C . ARG A 1 27 ? 11.847 -8.815 11.771 1.00 1.00 27 ARG A C 8
ATOM 13398 O O . ARG A 1 27 ? 11.012 -9.647 12.129 1.00 1.00 27 ARG A O 8
ATOM 13419 N N . GLY A 1 28 ? 13.144 -9.088 11.670 1.00 1.00 28 GLY A N 8
ATOM 13420 C CA . GLY A 1 28 ? 13.669 -10.422 11.966 1.00 1.00 28 GLY A CA 8
ATOM 13421 C C . GLY A 1 28 ? 15.197 -10.420 11.968 1.00 1.00 28 GLY A C 8
ATOM 13422 O O . GLY A 1 28 ? 15.832 -9.821 11.101 1.00 1.00 28 GLY A O 8
ATOM 13426 N N . ALA A 1 29 ? 15.780 -11.099 12.952 1.00 1.00 29 ALA A N 8
ATOM 13427 C CA . ALA A 1 29 ? 17.241 -11.184 13.072 1.00 1.00 29 ALA A CA 8
ATOM 13428 C C . ALA A 1 29 ? 17.810 -12.146 12.021 1.00 1.00 29 ALA A C 8
ATOM 13429 O O . ALA A 1 29 ? 18.982 -12.518 12.078 1.00 1.00 29 ALA A O 8
ATOM 13436 N N . ALA A 1 30 ? 16.971 -12.538 11.069 1.00 1.00 30 ALA A N 8
ATOM 13437 C CA . ALA A 1 30 ? 17.381 -13.467 9.995 1.00 1.00 30 ALA A CA 8
ATOM 13438 C C . ALA A 1 30 ? 16.628 -13.162 8.696 1.00 1.00 30 ALA A C 8
ATOM 13439 O O . ALA A 1 30 ? 15.629 -12.441 8.692 1.00 1.00 30 ALA A O 8
ATOM 13446 N N . GLU A 1 31 ? 17.121 -13.723 7.598 1.00 1.00 31 GLU A N 8
ATOM 13447 C CA . GLU A 1 31 ? 16.498 -13.503 6.280 1.00 1.00 31 GLU A CA 8
ATOM 13448 C C . GLU A 1 31 ? 15.029 -13.951 6.297 1.00 1.00 31 GLU A C 8
ATOM 13449 O O . GLU A 1 31 ? 14.729 -15.087 6.665 1.00 1.00 31 GLU A O 8
ATOM 13461 N N . ALA A 1 32 ? 14.128 -13.053 5.910 1.00 1.00 32 ALA A N 8
ATOM 13462 C CA . ALA A 1 32 ? 12.682 -13.348 5.888 1.00 1.00 32 ALA A CA 8
ATOM 13463 C C . ALA A 1 32 ? 12.214 -13.557 4.460 1.00 1.00 32 ALA A C 8
ATOM 13464 O O . ALA A 1 32 ? 12.782 -13.008 3.516 1.00 1.00 32 ALA A O 8
ATOM 13471 N N . HIS A 1 33 ? 11.151 -14.343 4.307 1.00 1.00 33 HIS A N 8
ATOM 13472 C CA . HIS A 1 33 ? 10.580 -14.635 2.996 1.00 1.00 33 HIS A CA 8
ATOM 13473 C C . HIS A 1 33 ? 9.073 -14.810 3.119 1.00 1.00 33 HIS A C 8
ATOM 13474 O O . HIS A 1 33 ? 8.485 -14.677 4.191 1.00 1.00 33 HIS A O 8
ATOM 13489 N N . ASN A 1 34 ? 8.450 -15.104 1.981 1.00 1.00 34 ASN A N 8
ATOM 13490 C CA . ASN A 1 34 ? 6.985 -15.286 1.955 1.00 1.00 34 ASN A CA 8
ATOM 13491 C C . ASN A 1 34 ? 6.264 -14.134 2.696 1.00 1.00 34 ASN A C 8
ATOM 13492 O O . ASN A 1 34 ? 5.533 -14.356 3.662 1.00 1.00 34 ASN A O 8
ATOM 13503 N N . VAL A 1 35 ? 6.485 -12.914 2.220 1.00 1.00 35 VAL A N 8
ATOM 13504 C CA . VAL A 1 35 ? 5.867 -11.710 2.836 1.00 1.00 35 VAL A CA 8
ATOM 13505 C C . VAL A 1 35 ? 4.759 -11.158 1.909 1.00 1.00 35 VAL A C 8
ATOM 13506 O O . VAL A 1 35 ? 5.045 -10.245 1.134 1.00 1.00 35 VAL A O 8
ATOM 13519 N N . PRO A 1 36 ? 3.556 -11.663 1.974 1.00 1.00 36 PRO A N 8
ATOM 13520 C CA . PRO A 1 36 ? 2.456 -11.139 1.092 1.00 1.00 36 PRO A CA 8
ATOM 13521 C C . PRO A 1 36 ? 1.897 -9.820 1.611 1.00 1.00 36 PRO A C 8
ATOM 13522 O O . PRO A 1 36 ? 2.055 -9.464 2.778 1.00 1.00 36 PRO A O 8
ATOM 13533 N N . VAL A 1 37 ? 1.230 -9.097 0.718 1.00 1.00 37 VAL A N 8
ATOM 13534 C CA . VAL A 1 37 ? 0.621 -7.799 1.062 1.00 1.00 37 VAL A CA 8
ATOM 13535 C C . VAL A 1 37 ? -0.741 -7.669 0.395 1.00 1.00 37 VAL A C 8
ATOM 13536 O O . VAL A 1 37 ? -0.935 -8.066 -0.755 1.00 1.00 37 VAL A O 8
ATOM 13549 N N . ALA A 1 38 ? -1.683 -7.083 1.127 1.00 1.00 38 ALA A N 8
ATOM 13550 C CA . ALA A 1 38 ? -3.050 -6.875 0.627 1.00 1.00 38 ALA A CA 8
ATOM 13551 C C . ALA A 1 38 ? -3.461 -5.434 0.859 1.00 1.00 38 ALA A C 8
ATOM 13552 O O . ALA A 1 38 ? -3.363 -4.924 1.976 1.00 1.00 38 ALA A O 8
ATOM 13559 N N . VAL A 1 39 ? -3.951 -4.785 -0.192 1.00 1.00 39 VAL A N 8
ATOM 13560 C CA . VAL A 1 39 ? -4.394 -3.387 -0.124 1.00 1.00 39 VAL A CA 8
ATOM 13561 C C . VAL A 1 39 ? -5.881 -3.314 -0.461 1.00 1.00 39 VAL A C 8
ATOM 13562 O O . VAL A 1 39 ? -6.397 -4.074 -1.280 1.00 1.00 39 VAL A O 8
ATOM 13575 N N . TYR A 1 40 ? -6.564 -2.373 0.185 1.00 1.00 40 TYR A N 8
ATOM 13576 C CA . TYR A 1 40 ? -8.000 -2.183 -0.039 1.00 1.00 40 TYR A CA 8
ATOM 13577 C C . TYR A 1 40 ? -8.383 -0.726 0.229 1.00 1.00 40 TYR A C 8
ATOM 13578 O O . TYR A 1 40 ? -7.775 -0.048 1.058 1.00 1.00 40 TYR A O 8
ATOM 13596 N N . LEU A 1 41 ? -9.407 -0.258 -0.477 1.00 1.00 41 LEU A N 8
ATOM 13597 C CA . LEU A 1 41 ? -9.878 1.138 -0.326 1.00 1.00 41 LEU A CA 8
ATOM 13598 C C . LEU A 1 41 ? -11.074 1.190 0.630 1.00 1.00 41 LEU A C 8
ATOM 13599 O O . LEU A 1 41 ? -12.023 0.422 0.481 1.00 1.00 41 LEU A O 8
ATOM 13615 N N . GLY A 1 42 ? -11.019 2.095 1.602 1.00 1.00 42 GLY A N 8
ATOM 13616 C CA . GLY A 1 42 ? -12.106 2.257 2.588 1.00 1.00 42 GLY A CA 8
ATOM 13617 C C . GLY A 1 42 ? -11.609 1.912 3.988 1.00 1.00 42 GLY A C 8
ATOM 13618 O O . GLY A 1 42 ? -10.422 2.009 4.298 1.00 1.00 42 GLY A O 8
ATOM 13622 N N . ASN A 1 43 ? -12.547 1.490 4.831 1.00 1.00 43 ASN A N 8
ATOM 13623 C CA . ASN A 1 43 ? -12.223 1.119 6.235 1.00 1.00 43 ASN A CA 8
ATOM 13624 C C . ASN A 1 43 ? -12.560 -0.379 6.518 1.00 1.00 43 ASN A C 8
ATOM 13625 O O . ASN A 1 43 ? -13.573 -0.857 6.008 1.00 1.00 43 ASN A O 8
ATOM 13636 N N . PRO A 1 44 ? -11.787 -1.075 7.306 1.00 1.00 44 PRO A N 8
ATOM 13637 C CA . PRO A 1 44 ? -12.115 -2.529 7.611 1.00 1.00 44 PRO A CA 8
ATOM 13638 C C . PRO A 1 44 ? -13.582 -2.746 8.044 1.00 1.00 44 PRO A C 8
ATOM 13639 O O . PRO A 1 44 ? -14.199 -3.756 7.704 1.00 1.00 44 PRO A O 8
ATOM 13650 N N . ALA A 1 45 ? -14.115 -1.793 8.803 1.00 1.00 45 ALA A N 8
ATOM 13651 C CA . ALA A 1 45 ? -15.500 -1.886 9.290 1.00 1.00 45 ALA A CA 8
ATOM 13652 C C . ALA A 1 45 ? -16.490 -1.881 8.119 1.00 1.00 45 ALA A C 8
ATOM 13653 O O . ALA A 1 45 ? -17.456 -2.645 8.101 1.00 1.00 45 ALA A O 8
ATOM 13660 N N . GLN A 1 46 ? -16.237 -1.013 7.146 1.00 1.00 46 GLN A N 8
ATOM 13661 C CA . GLN A 1 46 ? -17.107 -0.907 5.964 1.00 1.00 46 GLN A CA 8
ATOM 13662 C C . GLN A 1 46 ? -16.907 -2.118 5.049 1.00 1.00 46 GLN A C 8
ATOM 13663 O O . GLN A 1 46 ? -17.419 -2.147 3.929 1.00 1.00 46 GLN A O 8
ATOM 13677 N N . GLY A 1 47 ? -16.162 -3.108 5.530 1.00 1.00 47 GLY A N 8
ATOM 13678 C CA . GLY A 1 47 ? -15.898 -4.320 4.750 1.00 1.00 47 GLY A CA 8
ATOM 13679 C C . GLY A 1 47 ? -15.050 -4.004 3.529 1.00 1.00 47 GLY A C 8
ATOM 13680 O O . GLY A 1 47 ? -15.548 -3.979 2.403 1.00 1.00 47 GLY A O 8
ATOM 13684 N N . GLY A 1 48 ? -13.765 -3.756 3.756 1.00 1.00 48 GLY A N 8
ATOM 13685 C CA . GLY A 1 48 ? -12.839 -3.439 2.666 1.00 1.00 48 GLY A CA 8
ATOM 13686 C C . GLY A 1 48 ? -12.770 -4.581 1.652 1.00 1.00 48 GLY A C 8
ATOM 13687 O O . GLY A 1 48 ? -13.190 -5.702 1.941 1.00 1.00 48 GLY A O 8
ATOM 13691 N N . VAL A 1 49 ? -12.234 -4.292 0.470 1.00 1.00 49 VAL A N 8
ATOM 13692 C CA . VAL A 1 49 ? -12.101 -5.302 -0.613 1.00 1.00 49 VAL A CA 8
ATOM 13693 C C . VAL A 1 49 ? -10.662 -5.328 -1.144 1.00 1.00 49 VAL A C 8
ATOM 13694 O O . VAL A 1 49 ? -10.071 -4.289 -1.435 1.00 1.00 49 VAL A O 8
ATOM 13707 N N . GLU A 1 50 ? -10.116 -6.533 -1.280 1.00 1.00 50 GLU A N 8
ATOM 13708 C CA . GLU A 1 50 ? -8.751 -6.692 -1.781 1.00 1.00 50 GLU A CA 8
ATOM 13709 C C . GLU A 1 50 ? -8.702 -6.330 -3.273 1.00 1.00 50 GLU A C 8
ATOM 13710 O O . GLU A 1 50 ? -9.550 -6.752 -4.058 1.00 1.00 50 GLU A O 8
ATOM 13722 N N . ILE A 1 51 ? -7.688 -5.554 -3.650 1.00 1.00 51 ILE A N 8
ATOM 13723 C CA . ILE A 1 51 ? -7.519 -5.124 -5.061 1.00 1.00 51 ILE A CA 8
ATOM 13724 C C . ILE A 1 51 ? -6.499 -6.016 -5.746 1.00 1.00 51 ILE A C 8
ATOM 13725 O O . ILE A 1 51 ? -6.615 -6.323 -6.933 1.00 1.00 51 ILE A O 8
ATOM 13741 N N . GLY A 1 52 ? -5.480 -6.415 -4.992 1.00 1.00 52 GLY A N 8
ATOM 13742 C CA . GLY A 1 52 ? -4.425 -7.272 -5.532 1.00 1.00 52 GLY A CA 8
ATOM 13743 C C . GLY A 1 52 ? -3.338 -7.494 -4.500 1.00 1.00 52 GLY A C 8
ATOM 13744 O O . GLY A 1 52 ? -3.340 -6.879 -3.433 1.00 1.00 52 GLY A O 8
ATOM 13748 N N . ARG A 1 53 ? -2.398 -8.376 -4.823 1.00 1.00 53 ARG A N 8
ATOM 13749 C CA . ARG A 1 53 ? -1.284 -8.688 -3.924 1.00 1.00 53 ARG A CA 8
ATOM 13750 C C . ARG A 1 53 ? -0.077 -9.184 -4.726 1.00 1.00 53 ARG A C 8
ATOM 13751 O O . ARG A 1 53 ? -0.176 -9.515 -5.908 1.00 1.00 53 ARG A O 8
ATOM 13772 N N . ASP A 1 54 ? 1.067 -9.234 -4.053 1.00 1.00 54 ASP A N 8
ATOM 13773 C CA . ASP A 1 54 ? 2.319 -9.696 -4.688 1.00 1.00 54 ASP A CA 8
ATOM 13774 C C . ASP A 1 54 ? 3.338 -10.095 -3.609 1.00 1.00 54 ASP A C 8
ATOM 13775 O O . ASP A 1 54 ? 3.783 -9.252 -2.829 1.00 1.00 54 ASP A O 8
ATOM 13784 N N . THR A 1 55 ? 3.718 -11.369 -3.592 1.00 1.00 55 THR A N 8
ATOM 13785 C CA . THR A 1 55 ? 4.702 -11.860 -2.614 1.00 1.00 55 THR A CA 8
ATOM 13786 C C . THR A 1 55 ? 6.104 -11.427 -3.039 1.00 1.00 55 THR A C 8
ATOM 13787 O O . THR A 1 55 ? 6.469 -11.519 -4.211 1.00 1.00 55 THR A O 8
ATOM 13798 N N . ILE A 1 56 ? 6.887 -10.962 -2.071 1.00 1.00 56 ILE A N 8
ATOM 13799 C CA . ILE A 1 56 ? 8.269 -10.495 -2.340 1.00 1.00 56 ILE A CA 8
ATOM 13800 C C . ILE A 1 56 ? 9.276 -11.510 -1.784 1.00 1.00 56 ILE A C 8
ATOM 13801 O O . ILE A 1 56 ? 9.070 -12.098 -0.724 1.00 1.00 56 ILE A O 8
ATOM 13817 N N . SER A 1 57 ? 10.364 -11.706 -2.522 1.00 1.00 57 SER A N 8
ATOM 13818 C CA . SER A 1 57 ? 11.419 -12.653 -2.099 1.00 1.00 57 SER A CA 8
ATOM 13819 C C . SER A 1 57 ? 12.636 -11.900 -1.575 1.00 1.00 57 SER A C 8
ATOM 13820 O O . SER A 1 57 ? 13.092 -12.139 -0.456 1.00 1.00 57 SER A O 8
ATOM 13828 N N . ARG A 1 58 ? 13.165 -10.997 -2.395 1.00 1.00 58 ARG A N 8
ATOM 13829 C CA . ARG A 1 58 ? 14.346 -10.211 -2.000 1.00 1.00 58 ARG A CA 8
ATOM 13830 C C . ARG A 1 58 ? 14.031 -9.314 -0.785 1.00 1.00 58 ARG A C 8
ATOM 13831 O O . ARG A 1 58 ? 13.866 -8.100 -0.893 1.00 1.00 58 ARG A O 8
ATOM 13852 N N . ILE A 1 59 ? 13.961 -9.955 0.376 1.00 1.00 59 ILE A N 8
ATOM 13853 C CA . ILE A 1 59 ? 13.686 -9.237 1.653 1.00 1.00 59 ILE A CA 8
ATOM 13854 C C . ILE A 1 59 ? 14.845 -9.486 2.646 1.00 1.00 59 ILE A C 8
ATOM 13855 O O . ILE A 1 59 ? 14.703 -10.343 3.519 1.00 1.00 59 ILE A O 8
ATOM 13871 N N . PRO A 1 60 ? 15.929 -8.765 2.553 1.00 1.00 60 PRO A N 8
ATOM 13872 C CA . PRO A 1 60 ? 17.074 -8.951 3.513 1.00 1.00 60 PRO A CA 8
ATOM 13873 C C . PRO A 1 60 ? 16.788 -8.301 4.878 1.00 1.00 60 PRO A C 8
ATOM 13874 O O . PRO A 1 60 ? 15.843 -7.527 5.031 1.00 1.00 60 PRO A O 8
ATOM 13885 N N . VAL A 1 61 ? 17.621 -8.628 5.860 1.00 1.00 61 VAL A N 8
ATOM 13886 C CA . VAL A 1 61 ? 17.471 -8.095 7.213 1.00 1.00 61 VAL A CA 8
ATOM 13887 C C . VAL A 1 61 ? 17.763 -6.596 7.228 1.00 1.00 61 VAL A C 8
ATOM 13888 O O . VAL A 1 61 ? 18.713 -6.141 6.593 1.00 1.00 61 VAL A O 8
ATOM 13901 N N . GLY A 1 62 ? 16.946 -5.839 7.954 1.00 1.00 62 GLY A N 8
ATOM 13902 C CA . GLY A 1 62 ? 17.111 -4.397 8.048 1.00 1.00 62 GLY A CA 8
ATOM 13903 C C . GLY A 1 62 ? 16.733 -3.739 6.735 1.00 1.00 62 GLY A C 8
ATOM 13904 O O . GLY A 1 62 ? 17.026 -2.563 6.522 1.00 1.00 62 GLY A O 8
ATOM 13908 N N . GLY A 1 63 ? 16.071 -4.491 5.863 1.00 1.00 63 GLY A N 8
ATOM 13909 C CA . GLY A 1 63 ? 15.629 -4.003 4.546 1.00 1.00 63 GLY A CA 8
ATOM 13910 C C . GLY A 1 63 ? 14.126 -3.793 4.535 1.00 1.00 63 GLY A C 8
ATOM 13911 O O . GLY A 1 63 ? 13.474 -3.796 5.579 1.00 1.00 63 GLY A O 8
ATOM 13915 N N . THR A 1 64 ? 13.576 -3.609 3.339 1.00 1.00 64 THR A N 8
ATOM 13916 C CA . THR A 1 64 ? 12.132 -3.377 3.159 1.00 1.00 64 THR A CA 8
ATOM 13917 C C . THR A 1 64 ? 11.634 -4.060 1.898 1.00 1.00 64 THR A C 8
ATOM 13918 O O . THR A 1 64 ? 12.370 -4.789 1.232 1.00 1.00 64 THR A O 8
ATOM 13929 N N . GLY A 1 65 ? 10.368 -3.819 1.574 1.00 1.00 65 GLY A N 8
ATOM 13930 C CA . GLY A 1 65 ? 9.753 -4.411 0.369 1.00 1.00 65 GLY A CA 8
ATOM 13931 C C . GLY A 1 65 ? 8.799 -3.427 -0.294 1.00 1.00 65 GLY A C 8
ATOM 13932 O O . GLY A 1 65 ? 8.183 -2.592 0.369 1.00 1.00 65 GLY A O 8
ATOM 13936 N N . LEU A 1 66 ? 8.679 -3.535 -1.613 1.00 1.00 66 LEU A N 8
ATOM 13937 C CA . LEU A 1 66 ? 7.772 -2.657 -2.390 1.00 1.00 66 LEU A CA 8
ATOM 13938 C C . LEU A 1 66 ? 7.042 -3.473 -3.460 1.00 1.00 66 LEU A C 8
ATOM 13939 O O . LEU A 1 66 ? 7.644 -4.133 -4.309 1.00 1.00 66 LEU A O 8
ATOM 13955 N N . ALA A 1 67 ? 5.716 -3.391 -3.412 1.00 1.00 67 ALA A N 8
ATOM 13956 C CA . ALA A 1 67 ? 4.826 -4.086 -4.345 1.00 1.00 67 ALA A CA 8
ATOM 13957 C C . ALA A 1 67 ? 4.205 -3.077 -5.298 1.00 1.00 67 ALA A C 8
ATOM 13958 O O . ALA A 1 67 ? 4.167 -1.877 -5.031 1.00 1.00 67 ALA A O 8
ATOM 13965 N N . ARG A 1 68 ? 3.710 -3.585 -6.423 1.00 1.00 68 ARG A N 8
ATOM 13966 C CA . ARG A 1 68 ? 3.074 -2.723 -7.448 1.00 1.00 68 ARG A CA 8
ATOM 13967 C C . ARG A 1 68 ? 1.674 -3.248 -7.772 1.00 1.00 68 ARG A C 8
ATOM 13968 O O . ARG A 1 68 ? 1.501 -4.392 -8.193 1.00 1.00 68 ARG A O 8
ATOM 13989 N N . VAL A 1 69 ? 0.680 -2.387 -7.585 1.00 1.00 69 VAL A N 8
ATOM 13990 C CA . VAL A 1 69 ? -0.723 -2.738 -7.858 1.00 1.00 69 VAL A CA 8
ATOM 13991 C C . VAL A 1 69 ? -1.401 -1.566 -8.578 1.00 1.00 69 VAL A C 8
ATOM 13992 O O . VAL A 1 69 ? -1.268 -0.403 -8.199 1.00 1.00 69 VAL A O 8
ATOM 14005 N N . GLN A 1 70 ? -2.156 -1.907 -9.617 1.00 1.00 70 GLN A N 8
ATOM 14006 C CA . GLN A 1 70 ? -2.873 -0.889 -10.414 1.00 1.00 70 GLN A CA 8
ATOM 14007 C C . GLN A 1 70 ? -4.331 -0.829 -9.983 1.00 1.00 70 GLN A C 8
ATOM 14008 O O . GLN A 1 70 ? -4.948 -1.868 -9.749 1.00 1.00 70 GLN A O 8
ATOM 14022 N N . TRP A 1 71 ? -4.881 0.378 -9.889 1.00 1.00 71 TRP A N 8
ATOM 14023 C CA . TRP A 1 71 ? -6.280 0.576 -9.494 1.00 1.00 71 TRP A CA 8
ATOM 14024 C C . TRP A 1 71 ? -6.888 1.743 -10.287 1.00 1.00 71 TRP A C 8
ATOM 14025 O O . TRP A 1 71 ? -6.239 2.750 -10.572 1.00 1.00 71 TRP A O 8
ATOM 14046 N N . LYS A 1 72 ? -8.161 1.581 -10.630 1.00 1.00 72 LYS A N 8
ATOM 14047 C CA . LYS A 1 72 ? -8.912 2.605 -11.396 1.00 1.00 72 LYS A CA 8
ATOM 14048 C C . LYS A 1 72 ? -10.021 3.206 -10.528 1.00 1.00 72 LYS A C 8
ATOM 14049 O O . LYS A 1 72 ? -10.846 2.487 -9.963 1.00 1.00 72 LYS A O 8
ATOM 14068 N N . ALA A 1 73 ? -10.037 4.532 -10.443 1.00 1.00 73 ALA A N 8
ATOM 14069 C CA . ALA A 1 73 ? -11.055 5.215 -9.641 1.00 1.00 73 ALA A CA 8
ATOM 14070 C C . ALA A 1 73 ? -12.418 5.105 -10.335 1.00 1.00 73 ALA A C 8
ATOM 14071 O O . ALA A 1 73 ? -12.597 5.607 -11.444 1.00 1.00 73 ALA A O 8
ATOM 14078 N N . THR A 1 74 ? -13.371 4.463 -9.668 1.00 1.00 74 THR A N 8
ATOM 14079 C CA . THR A 1 74 ? -14.734 4.279 -10.225 1.00 1.00 74 THR A CA 8
ATOM 14080 C C . THR A 1 74 ? -15.713 5.223 -9.528 1.00 1.00 74 THR A C 8
ATOM 14081 O O . THR A 1 74 ? -15.905 5.160 -8.313 1.00 1.00 74 THR A O 8
ATOM 14092 N N . ARG A 1 75 ? -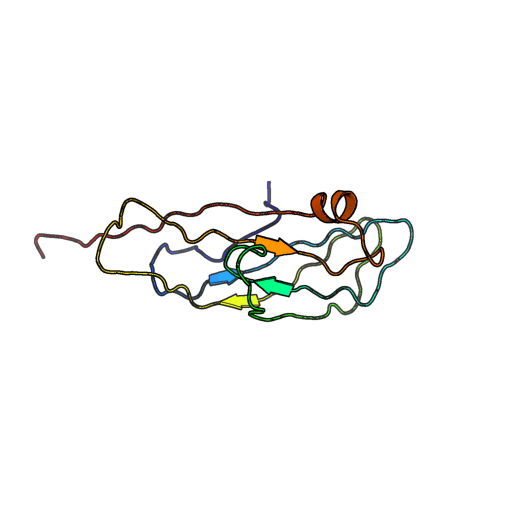16.325 6.107 -10.312 1.00 1.00 75 ARG A N 8
ATOM 14093 C CA . ARG A 1 75 ? -17.290 7.074 -9.773 1.00 1.00 75 ARG A CA 8
ATOM 14094 C C . ARG A 1 75 ? -18.006 7.803 -10.923 1.00 1.00 75 ARG A C 8
ATOM 14095 O O . ARG A 1 75 ? -17.381 8.538 -11.687 1.00 1.00 75 ARG A O 8
ATOM 14116 N N . LYS A 1 76 ? -19.317 7.607 -11.017 1.00 1.00 76 LYS A N 8
ATOM 14117 C CA . LYS A 1 76 ? -20.138 8.254 -12.071 1.00 1.00 76 LYS A CA 8
ATOM 14118 C C . LYS A 1 76 ? -21.397 8.840 -11.463 1.00 1.00 76 LYS A C 8
ATOM 14119 O O . LYS A 1 76 ? -22.416 8.161 -11.324 1.00 1.00 76 LYS A O 8
ATOM 14138 N N . LEU A 1 77 ? -21.329 10.122 -11.115 1.00 1.00 77 LEU A N 8
ATOM 14139 C CA . LEU A 1 77 ? -22.465 10.841 -10.516 1.00 1.00 77 LEU A CA 8
ATOM 14140 C C . LEU A 1 77 ? -23.096 11.777 -11.551 1.00 1.00 77 LEU A C 8
ATOM 14141 O O . LEU A 1 77 ? -22.901 11.615 -12.756 1.00 1.00 77 LEU A O 8
ATOM 14157 N N . ALA A 1 78 ? -23.861 12.751 -11.066 1.00 1.00 78 ALA A N 8
ATOM 14158 C CA . ALA A 1 78 ? -24.526 13.715 -11.955 1.00 1.00 78 ALA A CA 8
ATOM 14159 C C . ALA A 1 78 ? -24.981 14.948 -11.170 1.00 1.00 78 ALA A C 8
ATOM 14160 O O . ALA A 1 78 ? -26.177 15.209 -11.037 1.00 1.00 78 ALA A O 8
ATOM 14167 N N . GLY A 1 79 ? -24.014 15.703 -10.658 1.00 1.00 79 GLY A N 8
ATOM 14168 C CA . GLY A 1 79 ? -24.306 16.915 -9.893 1.00 1.00 79 GLY A CA 8
ATOM 14169 C C . GLY A 1 79 ? -23.021 17.562 -9.384 1.00 1.00 79 GLY A C 8
ATOM 14170 O O . GLY A 1 79 ? -21.932 17.318 -9.907 1.00 1.00 79 GLY A O 8
ATOM 14174 N N . ARG A 1 80 ? -23.160 18.399 -8.360 1.00 1.00 80 ARG A N 8
ATOM 14175 C CA . ARG A 1 80 ? -22.008 19.094 -7.771 1.00 1.00 80 ARG A CA 8
ATOM 14176 C C . ARG A 1 80 ? -21.030 18.088 -7.155 1.00 1.00 80 ARG A C 8
ATOM 14177 O O . ARG A 1 80 ? -21.325 16.897 -7.065 1.00 1.00 80 ARG A O 8
ATOM 14198 N N . ALA A 1 81 ? -19.873 18.582 -6.729 1.00 1.00 81 ALA A N 8
ATOM 14199 C CA . ALA A 1 81 ? -18.845 17.729 -6.113 1.00 1.00 81 ALA A CA 8
ATOM 14200 C C . ALA A 1 81 ? -17.763 18.587 -5.436 1.00 1.00 81 ALA A C 8
ATOM 14201 O O . ALA A 1 81 ? -17.174 19.472 -6.057 1.00 1.00 81 ALA A O 8
ATOM 14208 N N . ALA A 1 82 ? -17.505 18.304 -4.162 1.00 1.00 82 ALA A N 8
ATOM 14209 C CA . ALA A 1 82 ? -16.489 19.049 -3.399 1.00 1.00 82 ALA A CA 8
ATOM 14210 C C . ALA A 1 82 ? -16.202 18.358 -2.066 1.00 1.00 82 ALA A C 8
ATOM 14211 O O . ALA A 1 82 ? -15.679 18.975 -1.139 1.00 1.00 82 ALA A O 8
ATOM 14218 N N . ASN A 1 83 ? -16.541 17.077 -1.984 1.00 1.00 83 ASN A N 8
ATOM 14219 C CA . ASN A 1 83 ? -16.327 16.289 -0.758 1.00 1.00 83 ASN A CA 8
ATOM 14220 C C . ASN A 1 83 ? -16.152 14.797 -1.123 1.00 1.00 83 ASN A C 8
ATOM 14221 O O . ASN A 1 83 ? -16.875 13.952 -0.595 1.00 1.00 83 ASN A O 8
ATOM 14232 N N . PRO A 1 84 ? -15.217 14.476 -1.976 1.00 1.00 84 PRO A N 8
ATOM 14233 C CA . PRO A 1 84 ? -14.981 13.048 -2.376 1.00 1.00 84 PRO A CA 8
ATOM 14234 C C . PRO A 1 84 ? -14.505 12.197 -1.190 1.00 1.00 84 PRO A C 8
ATOM 14235 O O . PRO A 1 84 ? -15.206 11.293 -0.736 1.00 1.00 84 PRO A O 8
ATOM 14246 N N . GLY A 1 85 ? -13.301 12.489 -0.710 1.00 1.00 85 GLY A N 8
ATOM 14247 C CA . GLY A 1 85 ? -12.738 11.742 0.417 1.00 1.00 85 GLY A CA 8
ATOM 14248 C C . GLY A 1 85 ? -12.515 10.282 0.036 1.00 1.00 85 GLY A C 8
ATOM 14249 O O . GLY A 1 85 ? -13.309 9.406 0.377 1.00 1.00 85 GLY A O 8
ATOM 14253 N N . VAL A 1 86 ? -11.420 10.031 -0.673 1.00 1.00 86 VAL A N 8
ATOM 14254 C CA . VAL A 1 86 ? -11.059 8.667 -1.125 1.00 1.00 86 VAL A CA 8
ATOM 14255 C C . VAL A 1 86 ? -9.671 8.298 -0.565 1.00 1.00 86 VAL A C 8
ATOM 14256 O O . VAL A 1 86 ? -8.744 8.065 -1.343 1.00 1.00 86 VAL A O 8
ATOM 14269 N N . PRO A 1 87 ? -9.525 8.218 0.729 1.00 1.00 87 PRO A N 8
ATOM 14270 C CA . PRO A 1 87 ? -8.216 7.840 1.357 1.00 1.00 87 PRO A CA 8
ATOM 14271 C C . PRO A 1 87 ? -7.834 6.399 1.017 1.00 1.00 87 PRO A C 8
ATOM 14272 O O . PRO A 1 87 ? -8.641 5.607 0.531 1.00 1.00 87 PRO A O 8
ATOM 14283 N N . VAL A 1 88 ? -6.574 6.074 1.292 1.00 1.00 88 VAL A N 8
ATOM 14284 C CA . VAL A 1 88 ? -6.030 4.722 1.026 1.00 1.00 88 VAL A CA 8
ATOM 14285 C C . VAL A 1 88 ? -5.553 4.082 2.327 1.00 1.00 88 VAL A C 8
ATOM 14286 O O . VAL A 1 88 ? -5.270 4.765 3.310 1.00 1.00 88 VAL A O 8
ATOM 14299 N N . TYR A 1 89 ? -5.458 2.756 2.316 1.00 1.00 89 TYR A N 8
ATOM 14300 C CA . TYR A 1 89 ? -5.007 2.001 3.494 1.00 1.00 89 TYR A CA 8
ATOM 14301 C C . TYR A 1 89 ? -4.367 0.688 3.051 1.00 1.00 89 TYR A C 8
ATOM 14302 O O . TYR A 1 89 ? -4.769 0.069 2.067 1.00 1.00 89 TYR A O 8
ATOM 14320 N N . ALA A 1 90 ? -3.363 0.265 3.813 1.00 1.00 90 ALA A N 8
ATOM 14321 C CA . ALA A 1 90 ? -2.639 -0.984 3.526 1.00 1.00 90 ALA A CA 8
ATOM 14322 C C . ALA A 1 90 ? -2.307 -1.702 4.829 1.00 1.00 90 ALA A C 8
ATOM 14323 O O . ALA A 1 90 ? -2.002 -1.079 5.845 1.00 1.00 90 ALA A O 8
ATOM 14330 N N . VAL A 1 91 ? -2.357 -3.029 4.781 1.00 1.00 91 VAL A N 8
ATOM 14331 C CA . VAL A 1 91 ? -2.064 -3.868 5.964 1.00 1.00 91 VAL A CA 8
ATOM 14332 C C . VAL A 1 91 ? -1.091 -4.972 5.580 1.00 1.00 91 VAL A C 8
ATOM 14333 O O . VAL A 1 91 ? -1.199 -5.589 4.520 1.00 1.00 91 VAL A O 8
ATOM 14346 N N . VAL A 1 92 ? -0.135 -5.219 6.468 1.00 1.00 92 VAL A N 8
ATOM 14347 C CA . VAL A 1 92 ? 0.881 -6.249 6.252 1.00 1.00 92 VAL A CA 8
ATOM 14348 C C . VAL A 1 92 ? 0.431 -7.560 6.896 1.00 1.00 92 VAL A C 8
ATOM 14349 O O . VAL A 1 92 ? -0.037 -7.574 8.034 1.00 1.00 92 VAL A O 8
ATOM 14362 N N . ASP A 1 93 ? 0.593 -8.660 6.166 1.00 1.00 93 ASP A N 8
ATOM 14363 C CA . ASP A 1 93 ? 0.214 -10.000 6.676 1.00 1.00 93 ASP A CA 8
ATOM 14364 C C . ASP A 1 93 ? 1.418 -10.965 6.585 1.00 1.00 93 ASP A C 8
ATOM 14365 O O . ASP A 1 93 ? 1.474 -11.756 5.643 1.00 1.00 93 ASP A O 8
ATOM 14374 N N . PRO A 1 94 ? 2.339 -10.920 7.509 1.00 1.00 94 PRO A N 8
ATOM 14375 C CA . PRO A 1 94 ? 3.532 -11.831 7.482 1.00 1.00 94 PRO A CA 8
ATOM 14376 C C . PRO A 1 94 ? 3.124 -13.307 7.544 1.00 1.00 94 PRO A C 8
ATOM 14377 O O . PRO A 1 94 ? 1.944 -13.644 7.652 1.00 1.00 94 PRO A O 8
ATOM 14388 N N . ASP A 1 95 ? 4.124 -14.179 7.489 1.00 1.00 95 ASP A N 8
ATOM 14389 C CA . ASP A 1 95 ? 3.887 -15.623 7.546 1.00 1.00 95 ASP A CA 8
ATOM 14390 C C . ASP A 1 95 ? 3.299 -16.006 8.906 1.00 1.00 95 ASP A C 8
ATOM 14391 O O . ASP A 1 95 ? 2.405 -16.847 8.994 1.00 1.00 95 ASP A O 8
ATOM 14400 N N . ASN A 1 96 ? 3.812 -15.382 9.962 1.00 1.00 96 ASN A N 8
ATOM 14401 C CA . ASN A 1 96 ? 3.358 -15.635 11.348 1.00 1.00 96 ASN A CA 8
ATOM 14402 C C . ASN A 1 96 ? 2.594 -14.425 11.896 1.00 1.00 96 ASN A C 8
ATOM 14403 O O . ASN A 1 96 ? 3.038 -13.770 12.839 1.00 1.00 96 ASN A O 8
ATOM 14414 N N . ARG A 1 97 ? 1.437 -14.150 11.305 1.00 1.00 97 ARG A N 8
ATOM 1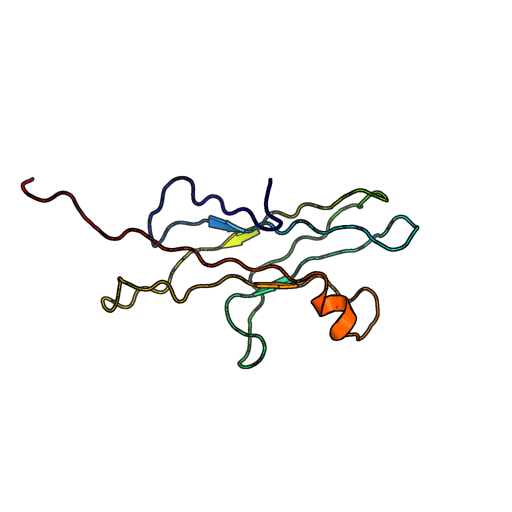4415 C CA . ARG A 1 97 ? 0.587 -13.032 11.739 1.00 1.00 97 ARG A CA 8
ATOM 14416 C C . ARG A 1 97 ? 0.083 -13.279 13.178 1.00 1.00 97 ARG A C 8
ATOM 14417 O O . ARG A 1 97 ? -0.898 -13.992 13.387 1.00 1.00 97 ARG A O 8
ATOM 14438 N N . VAL A 1 98 ? 0.761 -12.678 14.151 1.00 1.00 98 VAL A N 8
ATOM 14439 C CA . VAL A 1 98 ? 0.391 -12.827 15.580 1.00 1.00 98 VAL A CA 8
ATOM 14440 C C . VAL A 1 98 ? 0.353 -11.457 16.258 1.00 1.00 98 VAL A C 8
ATOM 14441 O O . VAL A 1 98 ? 0.930 -10.481 15.780 1.00 1.00 98 VAL A O 8
ATOM 14454 N N . ALA A 1 99 ? -0.345 -11.402 17.388 1.00 1.00 99 ALA A N 8
ATOM 14455 C CA . ALA A 1 99 ? -0.496 -10.162 18.154 1.00 1.00 99 ALA A CA 8
ATOM 14456 C C . ALA A 1 99 ? -1.137 -9.067 17.273 1.00 1.00 99 ALA A C 8
ATOM 14457 O O . ALA A 1 99 ? -0.500 -8.518 16.374 1.00 1.00 99 ALA A O 8
ATOM 14464 N N . GLU A 1 100 ? -2.402 -8.763 17.552 1.00 1.00 100 GLU A N 8
ATOM 14465 C CA . GLU A 1 100 ? -3.125 -7.746 16.769 1.00 1.00 100 GLU A CA 8
ATOM 14466 C C . GLU A 1 100 ? -2.586 -6.362 17.088 1.00 1.00 100 GLU A C 8
ATOM 14467 O O . GLU A 1 100 ? -2.020 -5.679 16.234 1.00 1.00 100 GLU A O 8
ATOM 14479 N N . SER A 1 101 ? -2.767 -5.949 18.338 1.00 1.00 101 SER A N 8
ATOM 14480 C CA . SER A 1 101 ? -2.299 -4.617 18.792 1.00 1.00 101 SER A CA 8
ATOM 14481 C C . SER A 1 101 ? -0.900 -4.290 18.222 1.00 1.00 101 SER A C 8
ATOM 14482 O O . SER A 1 101 ? -0.600 -3.135 17.919 1.00 1.00 101 SER A O 8
ATOM 14490 N N . ASP A 1 102 ? -0.084 -5.322 18.037 1.00 1.00 102 ASP A N 8
ATOM 14491 C CA . ASP A 1 102 ? 1.256 -5.154 17.457 1.00 1.00 102 ASP A CA 8
ATOM 14492 C C . ASP A 1 102 ? 1.137 -4.728 15.987 1.00 1.00 102 ASP A C 8
ATOM 14493 O O . ASP A 1 102 ? 1.570 -3.637 15.617 1.00 1.00 102 ASP A O 8
ATOM 14502 N N . LYS A 1 103 ? 0.554 -5.593 15.165 1.00 1.00 103 LYS A N 8
ATOM 14503 C CA . LYS A 1 103 ? 0.381 -5.294 13.713 1.00 1.00 103 LYS A CA 8
ATOM 14504 C C . LYS A 1 103 ? -0.098 -3.837 13.499 1.00 1.00 103 LYS A C 8
ATOM 14505 O O . LYS A 1 103 ? 0.382 -3.133 12.609 1.00 1.00 103 LYS A O 8
ATOM 14524 N N . ALA A 1 104 ? -1.029 -3.403 14.341 1.00 1.00 104 ALA A N 8
ATOM 14525 C CA . ALA A 1 104 ? -1.546 -2.013 14.271 1.00 1.00 104 ALA A CA 8
ATOM 14526 C C . ALA A 1 104 ? -0.391 -0.965 14.369 1.00 1.00 104 ALA A C 8
ATOM 14527 O O . ALA A 1 104 ? -0.617 0.244 14.316 1.00 1.00 104 ALA A O 8
ATOM 14534 N N . ASN A 1 105 ? 0.833 -1.467 14.492 1.00 1.00 105 ASN A N 8
ATOM 14535 C CA . ASN A 1 105 ? 2.032 -0.602 14.577 1.00 1.00 105 ASN A CA 8
ATOM 14536 C C . ASN A 1 105 ? 2.654 -0.448 13.191 1.00 1.00 105 ASN A C 8
ATOM 14537 O O . ASN A 1 105 ? 3.869 -0.296 13.064 1.00 1.00 105 ASN A O 8
ATOM 14548 N N . ASN A 1 106 ? 1.815 -0.458 12.160 1.00 1.00 106 ASN A N 8
ATOM 14549 C CA . ASN A 1 106 ? 2.273 -0.324 10.771 1.00 1.00 106 ASN A CA 8
ATOM 14550 C C . ASN A 1 106 ? 1.113 0.133 9.875 1.00 1.00 106 ASN A C 8
ATOM 14551 O O . ASN A 1 106 ? 0.913 -0.408 8.788 1.00 1.00 106 ASN A O 8
ATOM 14562 N N . VAL A 1 107 ? 0.377 1.143 10.327 1.00 1.00 107 VAL A N 8
ATOM 14563 C CA . VAL A 1 107 ? -0.761 1.685 9.550 1.00 1.00 107 VAL A CA 8
ATOM 14564 C C . VAL A 1 107 ? -0.303 2.926 8.785 1.00 1.00 107 VAL A C 8
ATOM 14565 O O . VAL A 1 107 ? -0.141 4.002 9.360 1.00 1.00 107 VAL A O 8
ATOM 14578 N N . PHE A 1 108 ? -0.105 2.764 7.482 1.00 1.00 108 PHE A N 8
ATOM 14579 C CA . PHE A 1 108 ? 0.340 3.866 6.609 1.00 1.00 108 PHE A CA 8
ATOM 14580 C C . PHE A 1 108 ? -0.795 4.282 5.670 1.00 1.00 108 PHE A C 8
ATOM 14581 O O . PHE A 1 108 ? -1.425 3.441 5.027 1.00 1.00 108 PHE A O 8
ATOM 14598 N N . SER A 1 109 ? -1.035 5.586 5.588 1.00 1.00 109 SER A N 8
ATOM 14599 C CA . SER A 1 109 ? -2.098 6.129 4.737 1.00 1.00 109 SER A CA 8
ATOM 14600 C C . SER A 1 109 ? -1.898 7.627 4.539 1.00 1.00 109 SER A C 8
ATOM 14601 O O . SER A 1 109 ? -1.465 8.340 5.444 1.00 1.00 109 SER A O 8
ATOM 14609 N N . ARG A 1 110 ? -2.227 8.101 3.341 1.00 1.00 110 ARG A N 8
ATOM 14610 C CA . ARG A 1 110 ? -2.093 9.537 3.008 1.00 1.00 110 ARG A CA 8
ATOM 14611 C C . ARG A 1 110 ? -3.361 10.037 2.312 1.00 1.00 110 ARG A C 8
ATOM 14612 O O . ARG A 1 110 ? -3.863 9.423 1.371 1.00 1.00 110 ARG A O 8
ATOM 14633 N N . ILE A 1 111 ? -3.860 11.176 2.782 1.00 1.00 111 ILE A N 8
ATOM 14634 C CA . ILE A 1 111 ? -5.063 11.780 2.202 1.00 1.00 111 ILE A CA 8
ATOM 14635 C C . ILE A 1 111 ? -4.661 12.542 0.931 1.00 1.00 111 ILE A C 8
ATOM 14636 O O . ILE A 1 111 ? -3.662 13.259 0.895 1.00 1.00 111 ILE A O 8
ATOM 14652 N N . VAL A 1 112 ? -5.484 12.394 -0.102 1.00 1.00 112 VAL A N 8
ATOM 14653 C CA . VAL A 1 112 ? -5.241 13.068 -1.394 1.00 1.00 112 VAL A CA 8
ATOM 14654 C C . VAL A 1 112 ? -6.562 13.583 -1.965 1.00 1.00 112 VAL A C 8
ATOM 14655 O O . VAL A 1 112 ? -7.610 12.948 -1.842 1.00 1.00 112 VAL A O 8
ATOM 14668 N N . LYS A 1 113 ? -6.494 14.753 -2.594 1.00 1.00 113 LYS A N 8
ATOM 14669 C CA . LYS A 1 113 ? -7.678 15.393 -3.200 1.00 1.00 113 LYS A CA 8
ATOM 14670 C C . LYS A 1 113 ? -7.449 15.610 -4.694 1.00 1.00 113 LYS A C 8
ATOM 14671 O O . LYS A 1 113 ? -6.345 15.908 -5.151 1.00 1.00 113 LYS A O 8
ATOM 14690 N N . VAL A 1 114 ? -8.527 15.444 -5.456 1.00 1.00 114 VAL A N 8
ATOM 14691 C CA . VAL A 1 114 ? -8.491 15.593 -6.926 1.00 1.00 114 VAL A CA 8
ATOM 14692 C C . VAL A 1 114 ? -9.491 16.661 -7.376 1.00 1.00 114 VAL A C 8
ATOM 14693 O O . VAL A 1 114 ? -10.620 16.725 -6.891 1.00 1.00 114 VAL A O 8
ATOM 14706 N N . LEU A 1 115 ? -9.060 17.492 -8.319 1.00 1.00 115 LEU A N 8
ATOM 14707 C CA . LEU A 1 115 ? -9.915 18.565 -8.845 1.00 1.00 115 LEU A CA 8
ATOM 14708 C C . LEU A 1 115 ? -9.554 18.845 -10.304 1.00 1.00 115 LEU A C 8
ATOM 14709 O O . LEU A 1 115 ? -8.382 18.925 -10.673 1.00 1.00 115 LEU A O 8
ATOM 14725 N N . GLU A 1 116 ? -10.584 19.002 -11.129 1.00 1.00 116 GLU A N 8
ATOM 14726 C CA . GLU A 1 116 ? -10.381 19.270 -12.551 1.00 1.00 116 GLU A CA 8
ATOM 14727 C C . GLU A 1 116 ? -11.689 19.730 -13.185 1.00 1.00 116 GLU A C 8
ATOM 14728 O O . GLU A 1 116 ? -12.760 19.210 -12.867 1.00 1.00 116 GLU A O 8
ATOM 14740 N N . HIS A 1 117 ? -11.595 20.694 -14.097 1.00 1.00 117 HIS A N 8
ATOM 14741 C CA . HIS A 1 117 ? -12.790 21.213 -14.771 1.00 1.00 117 HIS A CA 8
ATOM 14742 C C . HIS A 1 117 ? -13.264 20.212 -15.827 1.00 1.00 117 HIS A C 8
ATOM 14743 O O . HIS A 1 117 ? -12.463 19.736 -16.632 1.00 1.00 117 HIS A O 8
ATOM 14758 N N . HIS A 1 118 ? -14.558 19.912 -15.829 1.00 1.00 118 HIS A N 8
ATOM 14759 C CA . HIS A 1 118 ? -15.125 18.969 -16.794 1.00 1.00 118 HIS A CA 8
ATOM 14760 C C . HIS A 1 118 ? -15.041 19.556 -18.203 1.00 1.00 118 HIS A C 8
ATOM 14761 O O . HIS A 1 118 ? -15.494 20.676 -18.447 1.00 1.00 118 HIS A O 8
ATOM 14776 N N . HIS A 1 119 ? -14.462 18.794 -19.125 1.00 1.00 119 HIS A N 8
ATOM 14777 C CA . HIS A 1 119 ? -14.312 19.249 -20.512 1.00 1.00 119 HIS A CA 8
ATOM 14778 C C . HIS A 1 119 ? -13.645 20.636 -20.559 1.00 1.00 119 HIS A C 8
ATOM 14779 O O . HIS A 1 119 ? -14.326 21.661 -20.523 1.00 1.00 119 HIS A O 8
ATOM 14794 N N . HIS A 1 120 ? -12.318 20.650 -20.639 1.00 1.00 120 HIS A N 8
ATOM 14795 C CA . HIS A 1 120 ? -11.565 21.910 -20.683 1.00 1.00 120 HIS A CA 8
ATOM 14796 C C . HIS A 1 120 ? -11.965 22.724 -21.914 1.00 1.00 120 HIS A C 8
ATOM 14797 O O . HIS A 1 120 ? -12.137 23.941 -21.844 1.00 1.00 120 HIS A O 8
ATOM 14812 N N . HIS A 1 121 ? -12.110 22.036 -23.042 1.00 1.00 121 HIS A N 8
ATOM 14813 C CA . HIS A 1 121 ? -12.491 22.687 -24.306 1.00 1.00 121 HIS A CA 8
ATOM 14814 C C . HIS A 1 121 ? -11.498 23.808 -24.660 1.00 1.00 121 HIS A C 8
ATOM 14815 O O . HIS A 1 121 ? -10.644 24.162 -23.848 1.00 1.00 121 HIS A O 8
ATOM 14830 N N . HIS A 1 122 ? -11.617 24.347 -25.870 1.00 1.00 122 HIS A N 8
ATOM 14831 C CA . HIS A 1 122 ? -10.729 25.422 -26.325 1.00 1.00 122 HIS A CA 8
ATOM 14832 C C . HIS A 1 122 ? -11.288 26.037 -27.613 1.00 1.00 122 HIS A C 8
ATOM 14833 O O . HIS A 1 122 ? -11.913 27.082 -27.529 1.00 1.00 122 HIS A O 8
ATOM 14849 N N . MET A 1 1 ? 10.314 13.111 0.298 1.00 1.00 1 MET A N 9
ATOM 14850 C CA . MET A 1 1 ? 9.011 12.590 0.805 1.00 1.00 1 MET A CA 9
ATOM 14851 C C . MET A 1 1 ? 9.284 11.641 1.976 1.00 1.00 1 MET A C 9
ATOM 14852 O O . MET A 1 1 ? 9.006 11.963 3.131 1.00 1.00 1 MET A O 9
ATOM 14868 N N . ASP A 1 2 ? 9.827 10.469 1.663 1.00 1.00 2 ASP A N 9
ATOM 14869 C CA . ASP A 1 2 ? 10.139 9.446 2.676 1.00 1.00 2 ASP A CA 9
ATOM 14870 C C . ASP A 1 2 ? 8.850 8.957 3.351 1.00 1.00 2 ASP A C 9
ATOM 14871 O O . ASP A 1 2 ? 8.874 8.450 4.473 1.00 1.00 2 ASP A O 9
ATOM 14880 N N . LEU A 1 3 ? 7.733 9.107 2.647 1.00 1.00 3 LEU A N 9
ATOM 14881 C CA . LEU A 1 3 ? 6.418 8.686 3.191 1.00 1.00 3 LEU A CA 9
ATOM 14882 C C . LEU A 1 3 ? 6.199 7.152 2.993 1.00 1.00 3 LEU A C 9
ATOM 14883 O O . LEU A 1 3 ? 6.748 6.578 2.052 1.00 1.00 3 LEU A O 9
ATOM 14899 N N . PRO A 1 4 ? 5.429 6.520 3.836 1.00 1.00 4 PRO A N 9
ATOM 14900 C CA . PRO A 1 4 ? 5.160 5.034 3.718 1.00 1.00 4 PRO A CA 9
ATOM 14901 C C . PRO A 1 4 ? 4.325 4.697 2.467 1.00 1.00 4 PRO A C 9
ATOM 14902 O O . PRO A 1 4 ? 4.360 3.572 1.970 1.00 1.00 4 PRO A O 9
ATOM 14913 N N . ILE A 1 5 ? 3.569 5.677 1.986 1.00 1.00 5 ILE A N 9
ATOM 14914 C CA . ILE A 1 5 ? 2.707 5.495 0.786 1.00 1.00 5 ILE A CA 9
ATOM 14915 C C . ILE A 1 5 ? 3.050 6.556 -0.283 1.00 1.00 5 ILE A C 9
ATOM 14916 O O . ILE A 1 5 ? 3.105 7.753 -0.002 1.00 1.00 5 ILE A O 9
ATOM 14932 N N . THR A 1 6 ? 3.245 6.091 -1.513 1.00 1.00 6 THR A N 9
ATOM 14933 C CA . THR A 1 6 ? 3.563 7.001 -2.654 1.00 1.00 6 THR A CA 9
ATOM 14934 C C . THR A 1 6 ? 2.718 6.620 -3.875 1.00 1.00 6 THR A C 9
ATOM 14935 O O . THR A 1 6 ? 2.755 5.485 -4.351 1.00 1.00 6 THR A O 9
ATOM 14946 N N . LEU A 1 7 ? 1.963 7.592 -4.381 1.00 1.00 7 LEU A N 9
ATOM 14947 C CA . LEU A 1 7 ? 1.090 7.376 -5.554 1.00 1.00 7 LEU A CA 9
ATOM 14948 C C . LEU A 1 7 ? 1.695 8.029 -6.794 1.00 1.00 7 LEU A C 9
ATOM 14949 O O . LEU A 1 7 ? 2.360 9.060 -6.697 1.00 1.00 7 LEU A O 9
ATOM 14965 N N . SER A 1 8 ? 1.459 7.425 -7.955 1.00 1.00 8 SER A N 9
ATOM 14966 C CA . SER A 1 8 ? 1.982 7.946 -9.224 1.00 1.00 8 SER A CA 9
ATOM 14967 C C . SER A 1 8 ? 1.095 9.076 -9.736 1.00 1.00 8 SER A C 9
ATOM 14968 O O . SER A 1 8 ? 0.916 9.235 -10.943 1.00 1.00 8 SER A O 9
ATOM 14976 N N . LYS A 1 9 ? 0.543 9.855 -8.812 1.00 1.00 9 LYS A N 9
ATOM 14977 C CA . LYS A 1 9 ? -0.326 10.989 -9.140 1.00 1.00 9 LYS A CA 9
ATOM 14978 C C . LYS A 1 9 ? 0.500 12.129 -9.765 1.00 1.00 9 LYS A C 9
ATOM 14979 O O . LYS A 1 9 ? 0.406 13.283 -9.343 1.00 1.00 9 LYS A O 9
ATOM 14998 N N . GLU A 1 10 ? 1.300 11.789 -10.769 1.00 1.00 10 GLU A N 9
ATOM 14999 C CA . GLU A 1 10 ? 2.157 12.778 -11.444 1.00 1.00 10 GLU A CA 9
ATOM 15000 C C . GLU A 1 10 ? 1.332 13.990 -11.887 1.00 1.00 10 GLU A C 9
ATOM 15001 O O . GLU A 1 10 ? 1.821 15.118 -11.945 1.00 1.00 10 GLU A O 9
ATOM 15013 N N . THR A 1 11 ? 0.063 13.735 -12.189 1.00 1.00 11 THR A N 9
ATOM 15014 C CA . THR A 1 11 ? -0.860 14.814 -12.627 1.00 1.00 11 THR A CA 9
ATOM 15015 C C . THR A 1 11 ? -2.252 14.676 -11.947 1.00 1.00 11 THR A C 9
ATOM 15016 O O . THR A 1 11 ? -2.744 13.553 -11.836 1.00 1.00 11 THR A O 9
ATOM 15027 N N . PRO A 1 12 ? -2.878 15.752 -11.551 1.00 1.00 12 PRO A N 9
ATOM 15028 C CA . PRO A 1 12 ? -4.246 15.647 -10.910 1.00 1.00 12 PRO A CA 9
ATOM 15029 C C . PRO A 1 12 ? -5.347 15.426 -11.967 1.00 1.00 12 PRO A C 9
ATOM 15030 O O . PRO A 1 12 ? -5.613 16.315 -12.777 1.00 1.00 12 PRO A O 9
ATOM 15041 N N . PHE A 1 13 ? -5.982 14.260 -11.938 1.00 1.00 13 PHE A N 9
ATOM 15042 C CA . PHE A 1 13 ? -7.062 13.946 -12.898 1.00 1.00 13 PHE A CA 9
ATOM 15043 C C . PHE A 1 13 ? -7.844 12.692 -12.457 1.00 1.00 13 PHE A C 9
ATOM 15044 O O . PHE A 1 13 ? -7.388 11.565 -12.646 1.00 1.00 13 PHE A O 9
ATOM 15061 N N . GLU A 1 14 ? -9.018 12.910 -11.871 1.00 1.00 14 GLU A N 9
ATOM 15062 C CA . GLU A 1 14 ? -9.884 11.809 -11.413 1.00 1.00 14 GLU A CA 9
ATOM 15063 C C . GLU A 1 14 ? -10.160 10.811 -12.558 1.00 1.00 14 GLU A C 9
ATOM 15064 O O . GLU A 1 14 ? -10.205 11.201 -13.725 1.00 1.00 14 GLU A O 9
ATOM 15076 N N . GLY A 1 15 ? -10.339 9.540 -12.212 1.00 1.00 15 GLY A N 9
ATOM 15077 C CA . GLY A 1 15 ? -10.602 8.483 -13.205 1.00 1.00 15 GLY A CA 9
ATOM 15078 C C . GLY A 1 15 ? -9.299 7.875 -13.713 1.00 1.00 15 GLY A C 9
ATOM 15079 O O . GLY A 1 15 ? -9.284 6.732 -14.172 1.00 1.00 15 GLY A O 9
ATOM 15083 N N . GLU A 1 16 ? -8.210 8.630 -13.616 1.00 1.00 16 GLU A N 9
ATOM 15084 C CA . GLU A 1 16 ? -6.895 8.152 -14.074 1.00 1.00 16 GLU A CA 9
ATOM 15085 C C . GLU A 1 16 ? -6.400 7.047 -13.149 1.00 1.00 16 GLU A C 9
ATOM 15086 O O . GLU A 1 16 ? -6.632 7.084 -11.941 1.00 1.00 16 GLU A O 9
ATOM 15098 N N . GLU A 1 17 ? -5.720 6.063 -13.726 1.00 1.00 17 GLU A N 9
ATOM 15099 C CA . GLU A 1 17 ? -5.197 4.948 -12.946 1.00 1.00 17 GLU A CA 9
ATOM 15100 C C . GLU A 1 17 ? -4.004 5.425 -12.106 1.00 1.00 17 GLU A C 9
ATOM 15101 O O . GLU A 1 17 ? -3.140 6.165 -12.576 1.00 1.00 17 GLU A O 9
ATOM 15113 N N . ILE A 1 18 ? -3.969 4.975 -10.855 1.00 1.00 18 ILE A N 9
ATOM 15114 C CA . ILE A 1 18 ? -2.878 5.342 -9.920 1.00 1.00 18 ILE A CA 9
ATOM 15115 C C . ILE A 1 18 ? -2.197 4.077 -9.391 1.00 1.00 18 ILE A C 9
ATOM 15116 O O . ILE A 1 18 ? -2.837 3.045 -9.194 1.00 1.00 18 ILE A O 9
ATOM 15132 N N . THR A 1 19 ? -0.893 4.179 -9.150 1.00 1.00 19 THR A N 9
ATOM 15133 C CA . THR A 1 19 ? -0.106 3.033 -8.641 1.00 1.00 19 THR A CA 9
ATOM 15134 C C . THR A 1 19 ? 0.040 3.158 -7.128 1.00 1.00 19 THR A C 9
ATOM 15135 O O . THR A 1 19 ? 0.692 4.076 -6.630 1.00 1.00 19 THR A O 9
ATOM 15146 N N . VAL A 1 20 ? -0.557 2.218 -6.405 1.00 1.00 20 VAL A N 9
ATOM 15147 C CA . VAL A 1 20 ? -0.495 2.235 -4.930 1.00 1.00 20 VAL A CA 9
ATOM 15148 C C . VAL A 1 20 ? 0.609 1.293 -4.467 1.00 1.00 20 VAL A C 9
ATOM 15149 O O . VAL A 1 20 ? 0.563 0.093 -4.736 1.00 1.00 20 VAL A O 9
ATOM 15162 N N . SER A 1 21 ? 1.595 1.842 -3.763 1.00 1.00 21 SER A N 9
ATOM 15163 C CA . SER A 1 21 ? 2.728 1.050 -3.247 1.00 1.00 21 SER A CA 9
ATOM 15164 C C . SER A 1 21 ? 2.922 1.324 -1.749 1.00 1.00 21 SER A C 9
ATOM 15165 O O . SER A 1 21 ? 2.947 2.472 -1.308 1.00 1.00 21 SER A O 9
ATOM 15173 N N . ALA A 1 22 ? 3.078 0.250 -0.982 1.00 1.00 22 ALA A N 9
ATOM 15174 C CA . ALA A 1 22 ? 3.273 0.348 0.489 1.00 1.00 22 ALA A CA 9
ATOM 15175 C C . ALA A 1 22 ? 4.699 -0.068 0.861 1.00 1.00 22 ALA A C 9
ATOM 15176 O O . ALA A 1 22 ? 5.161 -1.138 0.461 1.00 1.00 22 ALA A O 9
ATOM 15183 N N . ARG A 1 23 ? 5.388 0.779 1.618 1.00 1.00 23 ARG A N 9
ATOM 15184 C CA . ARG A 1 23 ? 6.773 0.481 2.031 1.00 1.00 23 ARG A CA 9
ATOM 15185 C C . ARG A 1 23 ? 6.771 -0.396 3.285 1.00 1.00 23 ARG A C 9
ATOM 15186 O O . ARG A 1 23 ? 6.267 0.007 4.333 1.00 1.00 23 ARG A O 9
ATOM 15207 N N . VAL A 1 24 ? 7.349 -1.588 3.170 1.00 1.00 24 VAL A N 9
ATOM 15208 C CA . VAL A 1 24 ? 7.429 -2.546 4.297 1.00 1.00 24 VAL A CA 9
ATOM 15209 C C . VAL A 1 24 ? 8.881 -2.621 4.795 1.00 1.00 24 VAL A C 9
ATOM 15210 O O . VAL A 1 24 ? 9.774 -3.111 4.103 1.00 1.00 24 VAL A O 9
ATOM 15223 N N . THR A 1 25 ? 9.092 -2.146 6.018 1.00 1.00 25 THR A N 9
ATOM 15224 C CA . THR A 1 25 ? 10.444 -2.154 6.609 1.00 1.00 25 THR A CA 9
ATOM 15225 C C . THR A 1 25 ? 10.699 -3.502 7.286 1.00 1.00 25 THR A C 9
ATOM 15226 O O . THR A 1 25 ? 9.861 -3.980 8.054 1.00 1.00 25 THR A O 9
ATOM 15237 N N . ASN A 1 26 ? 11.851 -4.102 7.007 1.00 1.00 26 ASN A N 9
ATOM 15238 C CA . ASN A 1 26 ? 12.205 -5.407 7.598 1.00 1.00 26 ASN A CA 9
ATOM 15239 C C . ASN A 1 26 ? 12.877 -5.197 8.955 1.00 1.00 26 ASN A C 9
ATOM 15240 O O . ASN A 1 26 ? 14.028 -4.766 9.033 1.00 1.00 26 ASN A O 9
ATOM 15251 N N . ARG A 1 27 ? 12.148 -5.511 10.021 1.00 1.00 27 ARG A N 9
ATOM 15252 C CA . ARG A 1 27 ? 12.651 -5.358 11.396 1.00 1.00 27 ARG A CA 9
ATOM 15253 C C . ARG A 1 27 ? 13.179 -6.698 11.922 1.00 1.00 27 ARG A C 9
ATOM 15254 O O . ARG A 1 27 ? 13.509 -7.590 11.141 1.00 1.00 27 ARG A O 9
ATOM 15275 N N . GLY A 1 28 ? 13.265 -6.823 13.242 1.00 1.00 28 GLY A N 9
ATOM 15276 C CA . GLY A 1 28 ? 13.767 -8.046 13.876 1.00 1.00 28 GLY A CA 9
ATOM 15277 C C . GLY A 1 28 ? 15.286 -8.131 13.749 1.00 1.00 28 GLY A C 9
ATOM 15278 O O . GLY A 1 28 ? 15.993 -7.172 14.065 1.00 1.00 28 GLY A O 9
ATOM 15282 N N . ALA A 1 29 ? 15.782 -9.280 13.301 1.00 1.00 29 ALA A N 9
ATOM 15283 C CA . ALA A 1 29 ? 17.231 -9.474 13.144 1.00 1.00 29 ALA A CA 9
ATOM 15284 C C . ALA A 1 29 ? 17.520 -10.693 12.276 1.00 1.00 29 ALA A C 9
ATOM 15285 O O . ALA A 1 29 ? 18.611 -11.261 12.328 1.00 1.00 29 ALA A O 9
ATOM 15292 N N . ALA A 1 30 ? 16.534 -11.092 11.478 1.00 1.00 30 ALA A N 9
ATOM 15293 C CA . ALA A 1 30 ? 16.670 -12.254 10.580 1.00 1.00 30 ALA A CA 9
ATOM 15294 C C . ALA A 1 30 ? 15.956 -11.993 9.248 1.00 1.00 30 ALA A C 9
ATOM 15295 O O . ALA A 1 30 ? 15.014 -11.205 9.167 1.00 1.00 30 ALA A O 9
ATOM 15302 N N . GLU A 1 31 ? 16.418 -12.678 8.207 1.00 1.00 31 GLU A N 9
ATOM 15303 C CA . GLU A 1 31 ? 15.827 -12.522 6.880 1.00 1.00 31 GLU A CA 9
ATOM 15304 C C . GLU A 1 31 ? 14.389 -13.049 6.889 1.00 1.00 31 GLU A C 9
ATOM 15305 O O . GLU A 1 31 ? 14.156 -14.237 7.113 1.00 1.00 31 GLU A O 9
ATOM 15317 N N . ALA A 1 32 ? 13.432 -12.161 6.635 1.00 1.00 32 ALA A N 9
ATOM 15318 C CA . ALA A 1 32 ? 12.014 -12.540 6.610 1.00 1.00 32 ALA A CA 9
ATOM 15319 C C . ALA A 1 32 ? 11.637 -13.031 5.216 1.00 1.00 32 ALA A C 9
ATOM 15320 O O . ALA A 1 32 ? 12.232 -12.622 4.219 1.00 1.00 32 ALA A O 9
ATOM 15327 N N . HIS A 1 33 ? 10.633 -13.899 5.156 1.00 1.00 33 HIS A N 9
ATOM 15328 C CA . HIS A 1 33 ? 10.159 -14.449 3.870 1.00 1.00 33 HIS A CA 9
ATOM 15329 C C . HIS A 1 33 ? 8.642 -14.535 3.868 1.00 1.00 33 HIS A C 9
ATOM 15330 O O . HIS A 1 33 ? 7.986 -14.356 4.894 1.00 1.00 33 HIS A O 9
ATOM 15345 N N . ASN A 1 34 ? 8.087 -14.799 2.690 1.00 1.00 34 ASN A N 9
ATOM 15346 C CA . ASN A 1 34 ? 6.632 -14.892 2.539 1.00 1.00 34 ASN A CA 9
ATOM 15347 C C . ASN A 1 34 ? 5.938 -13.661 3.161 1.00 1.00 34 ASN A C 9
ATOM 15348 O O . ASN A 1 34 ? 5.163 -13.780 4.110 1.00 1.00 34 ASN A O 9
ATOM 15359 N N . VAL A 1 35 ? 6.232 -12.488 2.611 1.00 1.00 35 VAL A N 9
ATOM 15360 C CA . VAL A 1 35 ? 5.642 -11.218 3.108 1.00 1.00 35 VAL A CA 9
ATOM 15361 C C . VAL A 1 35 ? 4.721 -10.623 2.018 1.00 1.00 35 VAL A C 9
ATOM 15362 O O . VAL A 1 35 ? 5.157 -9.730 1.293 1.00 1.00 35 VAL A O 9
ATOM 15375 N N . PRO A 1 36 ? 3.497 -11.065 1.914 1.00 1.00 36 PRO A N 9
ATOM 15376 C CA . PRO A 1 36 ? 2.544 -10.508 0.902 1.00 1.00 36 PRO A CA 9
ATOM 15377 C C . PRO A 1 36 ? 1.934 -9.194 1.379 1.00 1.00 36 PRO A C 9
ATOM 15378 O O . PRO A 1 36 ? 2.071 -8.796 2.537 1.00 1.00 36 PRO A O 9
ATOM 15389 N N . VAL A 1 37 ? 1.249 -8.522 0.460 1.00 1.00 37 VAL A N 9
ATOM 15390 C CA . VAL A 1 37 ? 0.601 -7.226 0.771 1.00 1.00 37 VAL A CA 9
ATOM 15391 C C . VAL A 1 37 ? -0.838 -7.247 0.283 1.00 1.00 37 VAL A C 9
ATOM 15392 O O . VAL A 1 37 ? -1.131 -7.691 -0.827 1.00 1.00 37 VAL A O 9
ATOM 15405 N N . ALA A 1 38 ? -1.739 -6.739 1.119 1.00 1.00 38 ALA A N 9
ATOM 15406 C CA . ALA A 1 38 ? -3.169 -6.684 0.783 1.00 1.00 38 ALA A CA 9
ATOM 15407 C C . ALA A 1 38 ? -3.669 -5.258 0.949 1.00 1.00 38 ALA A C 9
ATOM 15408 O O . ALA A 1 38 ? -3.713 -4.726 2.060 1.00 1.00 38 ALA A O 9
ATOM 15415 N N . VAL A 1 39 ? -4.071 -4.646 -0.160 1.00 1.00 39 VAL A N 9
ATOM 15416 C CA . VAL A 1 39 ? -4.593 -3.273 -0.167 1.00 1.00 39 VAL A CA 9
ATOM 15417 C C . VAL A 1 39 ? -6.117 -3.311 -0.328 1.00 1.00 39 VAL A C 9
ATOM 15418 O O . VAL A 1 39 ? -6.660 -4.065 -1.134 1.00 1.00 39 VAL A O 9
ATOM 15431 N N . TYR A 1 40 ? -6.792 -2.469 0.447 1.00 1.00 40 TYR A N 9
ATOM 15432 C CA . TYR A 1 40 ? -8.270 -2.389 0.389 1.00 1.00 40 TYR A CA 9
ATOM 15433 C C . TYR A 1 40 ? -8.732 -0.951 0.659 1.00 1.00 40 TYR A C 9
ATOM 15434 O O . TYR A 1 40 ? -8.363 -0.353 1.671 1.00 1.00 40 TYR A O 9
ATOM 15452 N N . LEU A 1 41 ? -9.547 -0.413 -0.242 1.00 1.00 41 LEU A N 9
ATOM 15453 C CA . LEU A 1 41 ? -10.049 0.966 -0.099 1.00 1.00 41 LEU A CA 9
ATOM 15454 C C . LEU A 1 41 ? -11.310 0.974 0.774 1.00 1.00 41 LEU A C 9
ATOM 15455 O O . LEU A 1 41 ? -12.281 0.275 0.484 1.00 1.00 41 LEU A O 9
ATOM 15471 N N . GLY A 1 42 ? -11.280 1.764 1.843 1.00 1.00 42 GLY A N 9
ATOM 15472 C CA . GLY A 1 42 ? -12.415 1.886 2.779 1.00 1.00 42 GLY A CA 9
ATOM 15473 C C . GLY A 1 42 ? -11.997 1.490 4.189 1.00 1.00 42 GLY A C 9
ATOM 15474 O O . GLY A 1 42 ? -10.816 1.504 4.536 1.00 1.00 42 GLY A O 9
ATOM 15478 N N . ASN A 1 43 ? -12.988 1.138 5.003 1.00 1.00 43 ASN A N 9
ATOM 15479 C CA . ASN A 1 43 ? -12.725 0.747 6.418 1.00 1.00 43 ASN A CA 9
ATOM 15480 C C . ASN A 1 43 ? -13.072 -0.748 6.671 1.00 1.00 43 ASN A C 9
ATOM 15481 O O . ASN A 1 43 ? -14.075 -1.205 6.123 1.00 1.00 43 ASN A O 9
ATOM 15492 N N . PRO A 1 44 ? -12.328 -1.467 7.469 1.00 1.00 44 PRO A N 9
ATOM 15493 C CA . PRO A 1 44 ? -12.673 -2.920 7.746 1.00 1.00 44 PRO A CA 9
ATOM 15494 C C . PRO A 1 44 ? -14.160 -3.130 8.126 1.00 1.00 44 PRO A C 9
ATOM 15495 O O . PRO A 1 44 ? -14.785 -4.118 7.736 1.00 1.00 44 PRO A O 9
ATOM 15506 N N . ALA A 1 45 ? -14.697 -2.196 8.904 1.00 1.00 45 ALA A N 9
ATOM 15507 C CA . ALA A 1 45 ? -16.103 -2.272 9.352 1.00 1.00 45 ALA A CA 9
ATOM 15508 C C . ALA A 1 45 ? -17.062 -1.851 8.228 1.00 1.00 45 ALA A C 9
ATOM 15509 O O . ALA A 1 45 ? -18.193 -1.440 8.484 1.00 1.00 45 ALA A O 9
ATOM 15516 N N . GLN A 1 46 ? -16.592 -1.955 6.989 1.00 1.00 46 GLN A N 9
ATOM 15517 C CA . GLN A 1 46 ? -17.417 -1.587 5.827 1.00 1.00 46 GLN A CA 9
ATOM 15518 C C . GLN A 1 46 ? -16.771 -2.105 4.546 1.00 1.00 46 GLN A C 9
ATOM 15519 O O . GLN A 1 46 ? -17.250 -3.063 3.940 1.00 1.00 46 GLN A O 9
ATOM 15533 N N . GLY A 1 47 ? -15.691 -1.450 4.128 1.00 1.00 47 GLY A N 9
ATOM 15534 C CA . GLY A 1 47 ? -14.979 -1.845 2.912 1.00 1.00 47 GLY A CA 9
ATOM 15535 C C . GLY A 1 47 ? -14.446 -3.278 3.023 1.00 1.00 47 GLY A C 9
ATOM 15536 O O . GLY A 1 47 ? -15.178 -4.237 2.781 1.00 1.00 47 GLY A O 9
ATOM 15540 N N . GLY A 1 48 ? -13.174 -3.411 3.383 1.00 1.00 48 GLY A N 9
ATOM 15541 C CA . GLY A 1 48 ? -12.554 -4.735 3.512 1.00 1.00 48 GLY A CA 9
ATOM 15542 C C . GLY A 1 48 ? -12.585 -5.486 2.177 1.00 1.00 48 GLY A C 9
ATOM 15543 O O . GLY A 1 48 ? -12.747 -6.706 2.139 1.00 1.00 48 GLY A O 9
ATOM 15547 N N . VAL A 1 49 ? -12.416 -4.744 1.088 1.00 1.00 49 VAL A N 9
ATOM 15548 C CA . VAL A 1 49 ? -12.423 -5.332 -0.278 1.00 1.00 49 VAL A CA 9
ATOM 15549 C C . VAL A 1 49 ? -10.996 -5.374 -0.838 1.00 1.00 49 VAL A C 9
ATOM 15550 O O . VAL A 1 49 ? -10.380 -4.333 -1.067 1.00 1.00 49 VAL A O 9
ATOM 15563 N N . GLU A 1 50 ? -10.486 -6.581 -1.062 1.00 1.00 50 GLU A N 9
ATOM 15564 C CA . GLU A 1 50 ? -9.128 -6.739 -1.600 1.00 1.00 50 GLU A CA 9
ATOM 15565 C C . GLU A 1 50 ? -9.099 -6.307 -3.080 1.00 1.00 50 GLU A C 9
ATOM 15566 O O . GLU A 1 50 ? -9.951 -6.705 -3.874 1.00 1.00 50 GLU A O 9
ATOM 15578 N N . ILE A 1 51 ? -8.101 -5.503 -3.432 1.00 1.00 51 ILE A N 9
ATOM 15579 C CA . ILE A 1 51 ? -7.952 -5.009 -4.827 1.00 1.00 51 ILE A CA 9
ATOM 15580 C C . ILE A 1 51 ? -6.964 -5.887 -5.577 1.00 1.00 51 ILE A C 9
ATOM 15581 O O . ILE A 1 51 ? -7.205 -6.291 -6.714 1.00 1.00 51 ILE A O 9
ATOM 15597 N N . GLY A 1 52 ? -5.838 -6.171 -4.931 1.00 1.00 52 GLY A N 9
ATOM 15598 C CA . GLY A 1 52 ? -4.801 -7.000 -5.537 1.00 1.00 52 GLY A CA 9
ATOM 15599 C C . GLY A 1 52 ? -3.643 -7.207 -4.574 1.00 1.00 52 GLY A C 9
ATOM 15600 O O . GLY A 1 52 ? -3.526 -6.519 -3.559 1.00 1.00 52 GLY A O 9
ATOM 15604 N N . ARG A 1 53 ? -2.786 -8.171 -4.895 1.00 1.00 53 ARG A N 9
ATOM 15605 C CA . ARG A 1 53 ? -1.624 -8.487 -4.051 1.00 1.00 53 ARG A CA 9
ATOM 15606 C C . ARG A 1 53 ? -0.519 -9.150 -4.880 1.00 1.00 53 ARG A C 9
ATOM 15607 O O . ARG A 1 53 ? -0.735 -9.569 -6.017 1.00 1.00 53 ARG A O 9
ATOM 15628 N N . ASP A 1 54 ? 0.667 -9.242 -4.287 1.00 1.00 54 ASP A N 9
ATOM 15629 C CA . ASP A 1 54 ? 1.822 -9.861 -4.964 1.00 1.00 54 ASP A CA 9
ATOM 15630 C C . ASP A 1 54 ? 2.896 -10.258 -3.937 1.00 1.00 54 ASP A C 9
ATOM 15631 O O . ASP A 1 54 ? 3.430 -9.404 -3.230 1.00 1.00 54 ASP A O 9
ATOM 15640 N N . THR A 1 55 ? 3.210 -11.547 -3.879 1.00 1.00 55 THR A N 9
ATOM 15641 C CA . THR A 1 55 ? 4.226 -12.043 -2.932 1.00 1.00 55 THR A CA 9
ATOM 15642 C C . THR A 1 55 ? 5.624 -11.671 -3.439 1.00 1.00 55 THR A C 9
ATOM 15643 O O . THR A 1 55 ? 5.954 -11.901 -4.603 1.00 1.00 55 THR A O 9
ATOM 15654 N N . ILE A 1 56 ? 6.439 -11.106 -2.555 1.00 1.00 56 ILE A N 9
ATOM 15655 C CA . ILE A 1 56 ? 7.804 -10.691 -2.918 1.00 1.00 56 ILE A CA 9
ATOM 15656 C C . ILE A 1 56 ? 8.723 -11.911 -2.886 1.00 1.00 56 ILE A C 9
ATOM 15657 O O . ILE A 1 56 ? 8.459 -12.884 -2.180 1.00 1.00 56 ILE A O 9
ATOM 15673 N N . SER A 1 57 ? 9.814 -11.840 -3.642 1.00 1.00 57 SER A N 9
ATOM 15674 C CA . SER A 1 57 ? 10.760 -12.964 -3.697 1.00 1.00 57 SER A CA 9
ATOM 15675 C C . SER A 1 57 ? 11.416 -13.163 -2.335 1.00 1.00 57 SER A C 9
ATOM 15676 O O . SER A 1 57 ? 11.430 -14.262 -1.780 1.00 1.00 57 SER A O 9
ATOM 15684 N N . ARG A 1 58 ? 11.962 -12.075 -1.804 1.00 1.00 58 ARG A N 9
ATOM 15685 C CA . ARG A 1 58 ? 12.630 -12.106 -0.498 1.00 1.00 58 ARG A CA 9
ATOM 15686 C C . ARG A 1 58 ? 13.102 -10.694 -0.114 1.00 1.00 58 ARG A C 9
ATOM 15687 O O . ARG A 1 58 ? 13.521 -9.907 -0.962 1.00 1.00 58 ARG A O 9
ATOM 15708 N N . ILE A 1 59 ? 13.052 -10.402 1.182 1.00 1.00 59 ILE A N 9
ATOM 15709 C CA . ILE A 1 59 ? 13.492 -9.067 1.690 1.00 1.00 59 ILE A CA 9
ATOM 15710 C C . ILE A 1 59 ? 14.757 -9.211 2.598 1.00 1.00 59 ILE A C 9
ATOM 15711 O O . ILE A 1 59 ? 14.640 -9.856 3.640 1.00 1.00 59 ILE A O 9
ATOM 15727 N N . PRO A 1 60 ? 15.883 -8.649 2.252 1.00 1.00 60 PRO A N 9
ATOM 15728 C CA . PRO A 1 60 ? 17.115 -8.780 3.130 1.00 1.00 60 PRO A CA 9
ATOM 15729 C C . PRO A 1 60 ? 17.011 -7.922 4.413 1.00 1.00 60 PRO A C 9
ATOM 15730 O O . PRO A 1 60 ? 16.196 -7.004 4.499 1.00 1.00 60 PRO A O 9
ATOM 15741 N N . VAL A 1 61 ? 17.846 -8.243 5.396 1.00 1.00 61 VAL A N 9
ATOM 15742 C CA . VAL A 1 61 ? 17.851 -7.518 6.687 1.00 1.00 61 VAL A CA 9
ATOM 15743 C C . VAL A 1 61 ? 18.404 -6.101 6.506 1.00 1.00 61 VAL A C 9
ATOM 15744 O O . VAL A 1 61 ? 19.392 -5.912 5.797 1.00 1.00 61 VAL A O 9
ATOM 15757 N N . GLY A 1 62 ? 17.766 -5.119 7.135 1.00 1.00 62 GLY A N 9
ATOM 15758 C CA . GLY A 1 62 ? 18.197 -3.724 7.037 1.00 1.00 62 GLY A CA 9
ATOM 15759 C C . GLY A 1 62 ? 17.873 -3.168 5.665 1.00 1.00 62 GLY A C 9
ATOM 15760 O O . GLY A 1 62 ? 18.400 -2.128 5.267 1.00 1.00 62 GLY A O 9
ATOM 15764 N N . GLY A 1 63 ? 16.994 -3.858 4.945 1.00 1.00 63 GLY A N 9
ATOM 15765 C CA . GLY A 1 63 ? 16.565 -3.461 3.594 1.00 1.00 63 GLY A CA 9
ATOM 15766 C C . GLY A 1 63 ? 15.081 -3.148 3.577 1.00 1.00 63 GLY A C 9
ATOM 15767 O O . GLY A 1 63 ? 14.437 -3.019 4.620 1.00 1.00 63 GLY A O 9
ATOM 15771 N N . THR A 1 64 ? 14.536 -3.023 2.371 1.00 1.00 64 THR A N 9
ATOM 15772 C CA . THR A 1 64 ? 13.105 -2.719 2.177 1.00 1.00 64 THR A CA 9
ATOM 15773 C C . THR A 1 64 ? 12.502 -3.651 1.136 1.00 1.00 64 THR A C 9
ATOM 15774 O O . THR A 1 64 ? 13.188 -4.467 0.517 1.00 1.00 64 THR A O 9
ATOM 15785 N N . GLY A 1 65 ? 11.195 -3.511 0.944 1.00 1.00 65 GLY A N 9
ATOM 15786 C CA . GLY A 1 65 ? 10.481 -4.351 -0.034 1.00 1.00 65 GLY A CA 9
ATOM 15787 C C . GLY A 1 65 ? 9.020 -3.959 -0.114 1.00 1.00 65 GLY A C 9
ATOM 15788 O O . GLY A 1 65 ? 8.328 -3.955 0.905 1.00 1.00 65 GLY A O 9
ATOM 15792 N N . LEU A 1 66 ? 8.544 -3.634 -1.312 1.00 1.00 66 LEU A N 9
ATOM 15793 C CA . LEU A 1 66 ? 7.142 -3.235 -1.526 1.00 1.00 66 LEU A CA 9
ATOM 15794 C C . LEU A 1 66 ? 6.561 -3.982 -2.718 1.00 1.00 66 LEU A C 9
ATOM 15795 O O . LEU A 1 66 ? 7.275 -4.493 -3.579 1.00 1.00 66 LEU A O 9
ATOM 15811 N N . ALA A 1 67 ? 5.234 -4.026 -2.757 1.00 1.00 67 ALA A N 9
ATOM 15812 C CA . ALA A 1 67 ? 4.471 -4.688 -3.810 1.00 1.00 67 ALA A CA 9
ATOM 15813 C C . ALA A 1 67 ? 3.964 -3.644 -4.794 1.00 1.00 67 ALA A C 9
ATOM 15814 O O . ALA A 1 67 ? 3.910 -2.449 -4.508 1.00 1.00 67 ALA A O 9
ATOM 15821 N N . ARG A 1 68 ? 3.589 -4.125 -5.975 1.00 1.00 68 ARG A N 9
ATOM 15822 C CA . ARG A 1 68 ? 3.077 -3.220 -7.036 1.00 1.00 68 ARG A CA 9
ATOM 15823 C C . ARG A 1 68 ? 1.664 -3.634 -7.434 1.00 1.00 68 ARG A C 9
ATOM 15824 O O . ARG A 1 68 ? 1.427 -4.773 -7.840 1.00 1.00 68 ARG A O 9
ATOM 15845 N N . VAL A 1 69 ? 0.730 -2.694 -7.324 1.00 1.00 69 VAL A N 9
ATOM 15846 C CA . VAL A 1 69 ? -0.670 -2.945 -7.680 1.00 1.00 69 VAL A CA 9
ATOM 15847 C C . VAL A 1 69 ? -1.234 -1.717 -8.396 1.00 1.00 69 VAL A C 9
ATOM 15848 O O . VAL A 1 69 ? -0.768 -0.589 -8.233 1.00 1.00 69 VAL A O 9
ATOM 15861 N N . GLN A 1 70 ? -2.274 -1.962 -9.187 1.00 1.00 70 GLN A N 9
ATOM 15862 C CA . GLN A 1 70 ? -2.936 -0.893 -9.960 1.00 1.00 70 GLN A CA 9
ATOM 15863 C C . GLN A 1 70 ? -4.416 -0.841 -9.612 1.00 1.00 70 GLN A C 9
ATOM 15864 O O . GLN A 1 70 ? -5.059 -1.875 -9.428 1.00 1.00 70 GLN A O 9
ATOM 15878 N N . TRP A 1 71 ? -4.956 0.371 -9.536 1.00 1.00 71 TRP A N 9
ATOM 15879 C CA . TRP A 1 71 ? -6.380 0.569 -9.222 1.00 1.00 71 TRP A CA 9
ATOM 15880 C C . TRP A 1 71 ? -6.942 1.711 -10.073 1.00 1.00 71 TRP A C 9
ATOM 15881 O O . TRP A 1 71 ? -6.320 2.758 -10.252 1.00 1.00 71 TRP A O 9
ATOM 15902 N N . LYS A 1 72 ? -8.147 1.487 -10.587 1.00 1.00 72 LYS A N 9
ATOM 15903 C CA . LYS A 1 72 ? -8.826 2.490 -11.428 1.00 1.00 72 LYS A CA 9
ATOM 15904 C C . LYS A 1 72 ? -9.860 3.243 -10.592 1.00 1.00 72 LYS A C 9
ATOM 15905 O O . LYS A 1 72 ? -10.761 2.640 -10.008 1.00 1.00 72 LYS A O 9
ATOM 15924 N N . ALA A 1 73 ? -9.735 4.566 -10.557 1.00 1.00 73 ALA A N 9
ATOM 15925 C CA . ALA A 1 73 ? -10.671 5.387 -9.792 1.00 1.00 73 ALA A CA 9
ATOM 15926 C C . ALA A 1 73 ? -12.032 5.398 -10.500 1.00 1.00 73 ALA A C 9
ATOM 15927 O O . ALA A 1 73 ? -12.103 5.517 -11.722 1.00 1.00 73 ALA A O 9
ATOM 15934 N N . THR A 1 74 ? -13.101 5.293 -9.718 1.00 1.00 74 THR A N 9
ATOM 15935 C CA . THR A 1 74 ? -14.461 5.292 -10.277 1.00 1.00 74 THR A CA 9
ATOM 15936 C C . THR A 1 74 ? -15.490 5.499 -9.173 1.00 1.00 74 THR A C 9
ATOM 15937 O O . THR A 1 74 ? -15.273 5.112 -8.025 1.00 1.00 74 THR A O 9
ATOM 15948 N N . ARG A 1 75 ? -16.616 6.112 -9.528 1.00 1.00 75 ARG A N 9
ATOM 15949 C CA . ARG A 1 75 ? -17.691 6.363 -8.564 1.00 1.00 75 ARG A CA 9
ATOM 15950 C C . ARG A 1 75 ? -18.962 6.796 -9.302 1.00 1.00 75 ARG A C 9
ATOM 15951 O O . ARG A 1 75 ? -19.244 7.988 -9.417 1.00 1.00 75 ARG A O 9
ATOM 15972 N N . LYS A 1 76 ? -19.733 5.822 -9.774 1.00 1.00 76 LYS A N 9
ATOM 15973 C CA . LYS A 1 76 ? -20.979 6.120 -10.487 1.00 1.00 76 LYS A CA 9
ATOM 15974 C C . LYS A 1 76 ? -22.025 6.659 -9.499 1.00 1.00 76 LYS A C 9
ATOM 15975 O O . LYS A 1 76 ? -22.317 6.022 -8.486 1.00 1.00 76 LYS A O 9
ATOM 15994 N N . LEU A 1 77 ? -22.588 7.822 -9.810 1.00 1.00 77 LEU A N 9
ATOM 15995 C CA . LEU A 1 77 ? -23.618 8.424 -8.949 1.00 1.00 77 LEU A CA 9
ATOM 15996 C C . LEU A 1 77 ? -24.394 9.503 -9.720 1.00 1.00 77 LEU A C 9
ATOM 15997 O O . LEU A 1 77 ? -23.807 10.477 -10.190 1.00 1.00 77 LEU A O 9
ATOM 16013 N N . ALA A 1 78 ? -25.705 9.325 -9.832 1.00 1.00 78 ALA A N 9
ATOM 16014 C CA . ALA A 1 78 ? -26.556 10.287 -10.532 1.00 1.00 78 ALA A CA 9
ATOM 16015 C C . ALA A 1 78 ? -26.555 11.624 -9.794 1.00 1.00 78 ALA A C 9
ATOM 16016 O O . ALA A 1 78 ? -26.505 12.685 -10.415 1.00 1.00 78 ALA A O 9
ATOM 16023 N N . GLY A 1 79 ? -26.614 11.562 -8.467 1.00 1.00 79 GLY A N 9
ATOM 16024 C CA . GLY A 1 79 ? -26.616 12.757 -7.629 1.00 1.00 79 GLY A CA 9
ATOM 16025 C C . GLY A 1 79 ? -25.292 13.502 -7.746 1.00 1.00 79 GLY A C 9
ATOM 16026 O O . GLY A 1 79 ? -24.269 12.923 -8.108 1.00 1.00 79 GLY A O 9
ATOM 16030 N N . ARG A 1 80 ? -25.325 14.799 -7.449 1.00 1.00 80 ARG A N 9
ATOM 16031 C CA . ARG A 1 80 ? -24.125 15.639 -7.519 1.00 1.00 80 ARG A CA 9
ATOM 16032 C C . ARG A 1 80 ? -23.066 15.154 -6.523 1.00 1.00 80 ARG A C 9
ATOM 16033 O O . ARG A 1 80 ? -23.150 14.043 -6.001 1.00 1.00 80 ARG A O 9
ATOM 16054 N N . ALA A 1 81 ? -22.070 15.998 -6.274 1.00 1.00 81 ALA A N 9
ATOM 16055 C CA . ALA A 1 81 ? -20.982 15.662 -5.347 1.00 1.00 81 ALA A CA 9
ATOM 16056 C C . ALA A 1 81 ? -20.214 16.929 -4.941 1.00 1.00 81 ALA A C 9
ATOM 16057 O O . ALA A 1 81 ? -20.198 17.928 -5.660 1.00 1.00 81 ALA A O 9
ATOM 16064 N N . ALA A 1 82 ? -19.567 16.862 -3.782 1.00 1.00 82 ALA A N 9
ATOM 16065 C CA . ALA A 1 82 ? -18.793 18.017 -3.276 1.00 1.00 82 ALA A CA 9
ATOM 16066 C C . ALA A 1 82 ? -17.921 17.606 -2.095 1.00 1.00 82 ALA A C 9
ATOM 16067 O O . ALA A 1 82 ? -17.572 18.417 -1.237 1.00 1.00 82 ALA A O 9
ATOM 16074 N N . ASN A 1 83 ? -17.561 16.326 -2.068 1.00 1.00 83 ASN A N 9
ATOM 16075 C CA . ASN A 1 83 ? -16.718 15.793 -0.993 1.00 1.00 83 ASN A CA 9
ATOM 16076 C C . ASN A 1 83 ? -16.161 14.396 -1.394 1.00 1.00 83 ASN A C 9
ATOM 16077 O O . ASN A 1 83 ? -16.883 13.419 -1.203 1.00 1.00 83 ASN A O 9
ATOM 16088 N N . PRO A 1 84 ? -14.961 14.285 -1.895 1.00 1.00 84 PRO A N 9
ATOM 16089 C CA . PRO A 1 84 ? -14.420 12.928 -2.284 1.00 1.00 84 PRO A CA 9
ATOM 16090 C C . PRO A 1 84 ? -14.068 12.073 -1.056 1.00 1.00 84 PRO A C 9
ATOM 16091 O O . PRO A 1 84 ? -14.828 11.199 -0.636 1.00 1.00 84 PRO A O 9
ATOM 16102 N N . GLY A 1 85 ? -12.895 12.345 -0.492 1.00 1.00 85 GLY A N 9
ATOM 16103 C CA . GLY A 1 85 ? -12.449 11.594 0.686 1.00 1.00 85 GLY A CA 9
ATOM 16104 C C . GLY A 1 85 ? -12.295 10.110 0.364 1.00 1.00 85 GLY A C 9
ATOM 16105 O O . GLY A 1 85 ? -13.153 9.288 0.686 1.00 1.00 85 GLY A O 9
ATOM 16109 N N . VAL A 1 86 ? -11.174 9.778 -0.270 1.00 1.00 86 VAL A N 9
ATOM 16110 C CA . VAL A 1 86 ? -10.866 8.387 -0.651 1.00 1.00 86 VAL A CA 9
ATOM 16111 C C . VAL A 1 86 ? -9.562 7.951 0.058 1.00 1.00 86 VAL A C 9
ATOM 16112 O O . VAL A 1 86 ? -8.579 7.672 -0.629 1.00 1.00 86 VAL A O 9
ATOM 16125 N N . PRO A 1 87 ? -9.544 7.869 1.361 1.00 1.00 87 PRO A N 9
ATOM 16126 C CA . PRO A 1 87 ? -8.316 7.433 2.109 1.00 1.00 87 PRO A CA 9
ATOM 16127 C C . PRO A 1 87 ? -7.885 6.009 1.716 1.00 1.00 87 PRO A C 9
ATOM 16128 O O . PRO A 1 87 ? -8.710 5.120 1.508 1.00 1.00 87 PRO A O 9
ATOM 16139 N N . VAL A 1 88 ? -6.573 5.816 1.626 1.00 1.00 88 VAL A N 9
ATOM 16140 C CA . VAL A 1 88 ? -5.993 4.506 1.256 1.00 1.00 88 VAL A CA 9
ATOM 16141 C C . VAL A 1 88 ? -5.557 3.762 2.508 1.00 1.00 88 VAL A C 9
ATOM 16142 O O . VAL A 1 88 ? -5.129 4.367 3.489 1.00 1.00 88 VAL A O 9
ATOM 16155 N N . TYR A 1 89 ? -5.666 2.438 2.463 1.00 1.00 89 TYR A N 9
ATOM 16156 C CA . TYR A 1 89 ? -5.271 1.580 3.594 1.00 1.00 89 TYR A CA 9
ATOM 16157 C C . TYR A 1 89 ? -4.470 0.387 3.083 1.00 1.00 89 TYR A C 9
ATOM 16158 O O . TYR A 1 89 ? -4.795 -0.232 2.070 1.00 1.00 89 TYR A O 9
ATOM 16176 N N . ALA A 1 90 ? -3.417 0.056 3.826 1.00 1.00 90 ALA A N 9
ATOM 16177 C CA . ALA A 1 90 ? -2.544 -1.068 3.473 1.00 1.00 90 ALA A CA 9
ATOM 16178 C C . ALA A 1 90 ? -2.033 -1.738 4.743 1.00 1.00 90 ALA A C 9
ATOM 16179 O O . ALA A 1 90 ? -1.600 -1.076 5.687 1.00 1.00 90 ALA A O 9
ATOM 16186 N N . VAL A 1 91 ? -2.075 -3.067 4.750 1.00 1.00 91 VAL A N 9
ATOM 16187 C CA . VAL A 1 91 ? -1.614 -3.855 5.917 1.00 1.00 91 VAL A CA 9
ATOM 16188 C C . VAL A 1 91 ? -0.847 -5.086 5.445 1.00 1.00 91 VAL A C 9
ATOM 16189 O O . VAL A 1 91 ? -1.178 -5.692 4.426 1.00 1.00 91 VAL A O 9
ATOM 16202 N N . VAL A 1 92 ? 0.181 -5.453 6.203 1.00 1.00 92 VAL A N 9
ATOM 16203 C CA . VAL A 1 92 ? 1.008 -6.622 5.878 1.00 1.00 92 VAL A CA 9
ATOM 16204 C C . VAL A 1 92 ? 0.454 -7.858 6.597 1.00 1.00 92 VAL A C 9
ATOM 16205 O O . VAL A 1 92 ? -0.040 -7.774 7.722 1.00 1.00 92 VAL A O 9
ATOM 16218 N N . ASP A 1 93 ? 0.570 -9.008 5.941 1.00 1.00 93 ASP A N 9
ATOM 16219 C CA . ASP A 1 93 ? 0.081 -10.285 6.513 1.00 1.00 93 ASP A CA 9
ATOM 16220 C C . ASP A 1 93 ? 1.126 -11.409 6.282 1.00 1.00 93 ASP A C 9
ATOM 16221 O O . ASP A 1 93 ? 1.021 -12.109 5.275 1.00 1.00 93 ASP A O 9
ATOM 16230 N N . PRO A 1 94 ? 2.083 -11.584 7.153 1.00 1.00 94 PRO A N 9
ATOM 16231 C CA . PRO A 1 94 ? 3.133 -12.657 6.982 1.00 1.00 94 PRO A CA 9
ATOM 16232 C C . PRO A 1 94 ? 2.639 -14.037 7.444 1.00 1.00 94 PRO A C 9
ATOM 16233 O O . PRO A 1 94 ? 2.577 -14.979 6.654 1.00 1.00 94 PRO A O 9
ATOM 16244 N N . ASP A 1 95 ? 2.287 -14.139 8.721 1.00 1.00 95 ASP A N 9
ATOM 16245 C CA . ASP A 1 95 ? 1.798 -15.414 9.290 1.00 1.00 95 ASP A CA 9
ATOM 16246 C C . ASP A 1 95 ? 0.275 -15.489 9.194 1.00 1.00 95 ASP A C 9
ATOM 16247 O O . ASP A 1 95 ? -0.368 -16.243 9.924 1.00 1.00 95 ASP A O 9
ATOM 16256 N N . ASN A 1 96 ? -0.294 -14.701 8.289 1.00 1.00 96 ASN A N 9
ATOM 16257 C CA . ASN A 1 96 ? -1.742 -14.659 8.083 1.00 1.00 96 ASN A CA 9
ATOM 16258 C C . ASN A 1 96 ? -2.446 -14.226 9.369 1.00 1.00 96 ASN A C 9
ATOM 16259 O O . ASN A 1 96 ? -2.681 -15.034 10.267 1.00 1.00 96 ASN A O 9
ATOM 16270 N N . ARG A 1 97 ? -2.776 -12.941 9.446 1.00 1.00 97 ARG A N 9
ATOM 16271 C CA . ARG A 1 97 ? -3.451 -12.377 10.616 1.00 1.00 97 ARG A CA 9
ATOM 16272 C C . ARG A 1 97 ? -2.660 -12.683 11.899 1.00 1.00 97 ARG A C 9
ATOM 16273 O O . ARG A 1 97 ? -2.887 -13.702 12.552 1.00 1.00 97 ARG A O 9
ATOM 16294 N N . VAL A 1 98 ? -1.727 -11.799 12.239 1.00 1.00 98 VAL A N 9
ATOM 16295 C CA . VAL A 1 98 ? -0.889 -11.973 13.442 1.00 1.00 98 VAL A CA 9
ATOM 16296 C C . VAL A 1 98 ? -1.673 -11.567 14.688 1.00 1.00 98 VAL A C 9
ATOM 16297 O O . VAL A 1 98 ? -2.131 -12.416 15.452 1.00 1.00 98 VAL A O 9
ATOM 16310 N N . ALA A 1 99 ? -1.806 -10.261 14.893 1.00 1.00 99 ALA A N 9
ATOM 16311 C CA . ALA A 1 99 ? -2.518 -9.732 16.054 1.00 1.00 99 ALA A CA 9
ATOM 16312 C C . ALA A 1 99 ? -2.762 -8.229 15.894 1.00 1.00 99 ALA A C 9
ATOM 16313 O O . ALA A 1 99 ? -2.070 -7.543 15.141 1.00 1.00 99 ALA A O 9
ATOM 16320 N N . GLU A 1 100 ? -3.754 -7.730 16.624 1.00 1.00 100 GLU A N 9
ATOM 16321 C CA . GLU A 1 100 ? -4.097 -6.294 16.576 1.00 1.00 100 GLU A CA 9
ATOM 16322 C C . GLU A 1 100 ? -2.902 -5.433 17.033 1.00 1.00 100 GLU A C 9
ATOM 16323 O O . GLU A 1 100 ? -2.949 -4.203 16.987 1.00 1.00 100 GLU A O 9
ATOM 16335 N N . SER A 1 101 ? -1.840 -6.099 17.476 1.00 1.00 101 SER A N 9
ATOM 16336 C CA . SER A 1 101 ? -0.620 -5.408 17.939 1.00 1.00 101 SER A CA 9
ATOM 16337 C C . SER A 1 101 ? 0.329 -5.132 16.766 1.00 1.00 101 SER A C 9
ATOM 16338 O O . SER A 1 101 ? 0.710 -3.988 16.517 1.00 1.00 101 SER A O 9
ATOM 16346 N N . ASP A 1 102 ? 0.705 -6.191 16.056 1.00 1.00 102 ASP A N 9
ATOM 16347 C CA . ASP A 1 102 ? 1.619 -6.060 14.907 1.00 1.00 102 ASP A CA 9
ATOM 16348 C C . ASP A 1 102 ? 0.987 -5.192 13.810 1.00 1.00 102 ASP A C 9
ATOM 16349 O O . ASP A 1 102 ? 1.644 -4.320 13.244 1.00 1.00 102 ASP A O 9
ATOM 16358 N N . LYS A 1 103 ? -0.287 -5.438 13.526 1.00 1.00 103 LYS A N 9
ATOM 16359 C CA . LYS A 1 103 ? -1.007 -4.670 12.497 1.00 1.00 103 LYS A CA 9
ATOM 16360 C C . LYS A 1 103 ? -0.917 -3.167 12.791 1.00 1.00 103 LYS A C 9
ATOM 16361 O O . LYS A 1 103 ? -0.399 -2.400 11.979 1.00 1.00 103 LYS A O 9
ATOM 16380 N N . ALA A 1 104 ? -1.415 -2.761 13.955 1.00 1.00 104 ALA A N 9
ATOM 16381 C CA . ALA A 1 104 ? -1.373 -1.350 14.360 1.00 1.00 104 ALA A CA 9
ATOM 16382 C C . ALA A 1 104 ? 0.057 -0.798 14.244 1.00 1.00 104 ALA A C 9
ATOM 16383 O O . ALA A 1 104 ? 0.253 0.360 13.871 1.00 1.00 104 ALA A O 9
ATOM 16390 N N . ASN A 1 105 ? 1.042 -1.636 14.552 1.00 1.00 105 ASN A N 9
ATOM 16391 C CA . ASN A 1 105 ? 2.458 -1.248 14.465 1.00 1.00 105 ASN A CA 9
ATOM 16392 C C . ASN A 1 105 ? 2.937 -1.304 13.001 1.00 1.00 105 ASN A C 9
ATOM 16393 O O . ASN A 1 105 ? 4.132 -1.440 12.739 1.00 1.00 105 ASN A O 9
ATOM 16404 N N . ASN A 1 106 ? 2.001 -1.185 12.067 1.00 1.00 106 ASN A N 9
ATOM 16405 C CA . ASN A 1 106 ? 2.332 -1.215 10.628 1.00 1.00 106 ASN A CA 9
ATOM 16406 C C . ASN A 1 106 ? 1.133 -0.747 9.789 1.00 1.00 106 ASN A C 9
ATOM 16407 O O . ASN A 1 106 ? 0.809 -1.344 8.762 1.00 1.00 106 ASN A O 9
ATOM 16418 N N . VAL A 1 107 ? 0.497 0.334 10.229 1.00 1.00 107 VAL A N 9
ATOM 16419 C CA . VAL A 1 107 ? -0.675 0.914 9.519 1.00 1.00 107 VAL A CA 9
ATOM 16420 C C . VAL A 1 107 ? -0.298 2.267 8.918 1.00 1.00 107 VAL A C 9
ATOM 16421 O O . VAL A 1 107 ? 0.402 3.068 9.538 1.00 1.00 107 VAL A O 9
ATOM 16434 N N . PHE A 1 108 ? -0.783 2.515 7.706 1.00 1.00 108 PHE A N 9
ATOM 16435 C CA . PHE A 1 108 ? -0.499 3.780 7.010 1.00 1.00 108 PHE A CA 9
ATOM 16436 C C . PHE A 1 108 ? -1.677 4.169 6.130 1.00 1.00 108 PHE A C 9
ATOM 16437 O O . PHE A 1 108 ? -2.440 3.319 5.671 1.00 1.00 108 PHE A O 9
ATOM 16454 N N . SER A 1 109 ? -1.814 5.469 5.893 1.00 1.00 109 SER A N 9
ATOM 16455 C CA . SER A 1 109 ? -2.905 5.989 5.061 1.00 1.00 109 SER A CA 9
ATOM 16456 C C . SER A 1 109 ? -2.616 7.431 4.658 1.00 1.00 109 SER A C 9
ATOM 16457 O O . SER A 1 109 ? -2.000 8.195 5.402 1.00 1.00 109 SER A O 9
ATOM 16465 N N . ARG A 1 110 ? -3.066 7.795 3.461 1.00 1.00 110 ARG A N 9
ATOM 16466 C CA . ARG A 1 110 ? -2.856 9.162 2.945 1.00 1.00 110 ARG A CA 9
ATOM 16467 C C . ARG A 1 110 ? -4.090 9.630 2.170 1.00 1.00 110 ARG A C 9
ATOM 16468 O O . ARG A 1 110 ? -4.622 8.914 1.322 1.00 1.00 110 ARG A O 9
ATOM 16489 N N . ILE A 1 111 ? -4.526 10.851 2.464 1.00 1.00 111 ILE A N 9
ATOM 16490 C CA . ILE A 1 111 ? -5.691 11.429 1.792 1.00 1.00 111 ILE A CA 9
ATOM 16491 C C . ILE A 1 111 ? -5.244 11.989 0.433 1.00 1.00 111 ILE A C 9
ATOM 16492 O O . ILE A 1 111 ? -4.367 12.851 0.351 1.00 1.00 111 ILE A O 9
ATOM 16508 N N . VAL A 1 112 ? -5.885 11.509 -0.625 1.00 1.00 112 VAL A N 9
ATOM 16509 C CA . VAL A 1 112 ? -5.570 11.951 -2.005 1.00 1.00 112 VAL A CA 9
ATOM 16510 C C . VAL A 1 112 ? -6.595 12.992 -2.450 1.00 1.00 112 VAL A C 9
ATOM 16511 O O . VAL A 1 112 ? -7.795 12.828 -2.230 1.00 1.00 112 VAL A O 9
ATOM 16524 N N . LYS A 1 113 ? -6.113 14.061 -3.077 1.00 1.00 113 LYS A N 9
ATOM 16525 C CA . LYS A 1 113 ? -7.003 15.142 -3.558 1.00 1.00 113 LYS A CA 9
ATOM 16526 C C . LYS A 1 113 ? -6.657 15.497 -5.010 1.00 1.00 113 LYS A C 9
ATOM 16527 O O . LYS A 1 113 ? -5.514 15.820 -5.335 1.00 1.00 113 LYS A O 9
ATOM 16546 N N . VAL A 1 114 ? -7.666 15.440 -5.874 1.00 1.00 114 VAL A N 9
ATOM 16547 C CA . VAL A 1 114 ? -7.514 15.738 -7.311 1.00 1.00 114 VAL A CA 9
ATOM 16548 C C . VAL A 1 114 ? -8.560 16.774 -7.747 1.00 1.00 114 VAL A C 9
ATOM 16549 O O . VAL A 1 114 ? -9.734 16.702 -7.384 1.00 1.00 114 VAL A O 9
ATOM 16562 N N . LEU A 1 115 ? -8.108 17.734 -8.549 1.00 1.00 115 LEU A N 9
ATOM 16563 C CA . LEU A 1 115 ? -8.982 18.816 -9.057 1.00 1.00 115 LEU A CA 9
ATOM 16564 C C . LEU A 1 115 ? -8.919 18.864 -10.588 1.00 1.00 115 LEU A C 9
ATOM 16565 O O . LEU A 1 115 ? -7.844 18.957 -11.180 1.00 1.00 115 LEU A O 9
ATOM 16581 N N . GLU A 1 116 ? -10.088 18.806 -11.215 1.00 1.00 116 GLU A N 9
ATOM 16582 C CA . GLU A 1 116 ? -10.193 18.841 -12.679 1.00 1.00 116 GLU A CA 9
ATOM 16583 C C . GLU A 1 116 ? -10.109 20.275 -13.175 1.00 1.00 116 GLU A C 9
ATOM 16584 O O . GLU A 1 116 ? -9.688 20.531 -14.303 1.00 1.00 116 GLU A O 9
ATOM 16596 N N . HIS A 1 117 ? -10.524 21.213 -12.329 1.00 1.00 117 HIS A N 9
ATOM 16597 C CA . HIS A 1 117 ? -10.504 22.629 -12.671 1.00 1.00 117 HIS A CA 9
ATOM 16598 C C . HIS A 1 117 ? -9.065 23.123 -12.740 1.00 1.00 117 HIS A C 9
ATOM 16599 O O . HIS A 1 117 ? -8.136 22.475 -12.258 1.00 1.00 117 HIS A O 9
ATOM 16614 N N . HIS A 1 118 ? -8.894 24.290 -13.353 1.00 1.00 118 HIS A N 9
ATOM 16615 C CA . HIS A 1 118 ? -7.562 24.886 -13.497 1.00 1.00 118 HIS A CA 9
ATOM 16616 C C . HIS A 1 118 ? -6.596 23.894 -14.177 1.00 1.00 118 HIS A C 9
ATOM 16617 O O . HIS A 1 118 ? -5.877 23.145 -13.516 1.00 1.00 118 HIS A O 9
ATOM 16632 N N . HIS A 1 119 ? -6.598 23.909 -15.506 1.00 1.00 119 HIS A N 9
ATOM 16633 C CA . HIS A 1 119 ? -5.735 23.011 -16.292 1.00 1.00 119 HIS A CA 9
ATOM 16634 C C . HIS A 1 119 ? -4.290 23.508 -16.261 1.00 1.00 119 HIS A C 9
ATOM 16635 O O . HIS A 1 119 ? -3.461 23.091 -17.072 1.00 1.00 119 HIS A O 9
ATOM 16650 N N . HIS A 1 120 ? -3.999 24.405 -15.324 1.00 1.00 120 HIS A N 9
ATOM 16651 C CA . HIS A 1 120 ? -2.651 24.968 -15.186 1.00 1.00 120 HIS A CA 9
ATOM 16652 C C . HIS A 1 120 ? -2.172 25.546 -16.521 1.00 1.00 120 HIS A C 9
ATOM 16653 O O . HIS A 1 120 ? -2.932 25.596 -17.488 1.00 1.00 120 HIS A O 9
ATOM 16668 N N . HIS A 1 121 ? -0.913 25.969 -16.566 1.00 1.00 121 HIS A N 9
ATOM 16669 C CA . HIS A 1 121 ? -0.339 26.540 -17.791 1.00 1.00 121 HIS A CA 9
ATOM 16670 C C . HIS A 1 121 ? -1.199 27.710 -18.313 1.00 1.00 121 HIS A C 9
ATOM 16671 O O . HIS A 1 121 ? -1.082 28.121 -19.467 1.00 1.00 121 HIS A O 9
ATOM 16686 N N . HIS A 1 122 ? -2.065 28.226 -17.445 1.00 1.00 122 HIS A N 9
ATOM 16687 C CA . HIS A 1 122 ? -2.952 29.343 -17.815 1.00 1.00 122 HIS A CA 9
ATOM 16688 C C . HIS A 1 122 ? -2.131 30.601 -18.127 1.00 1.00 122 HIS A C 9
ATOM 16689 O O . HIS A 1 122 ? -2.621 31.434 -18.870 1.00 1.00 122 HIS A O 9
ATOM 16705 N N . MET A 1 1 ? 12.236 13.816 3.131 1.00 1.00 1 MET A N 10
ATOM 16706 C CA . MET A 1 1 ? 10.824 13.466 2.807 1.00 1.00 1 MET A CA 10
ATOM 16707 C C . MET A 1 1 ? 10.789 12.049 2.217 1.00 1.00 1 MET A C 10
ATOM 16708 O O . MET A 1 1 ? 11.500 11.749 1.258 1.00 1.00 1 MET A O 10
ATOM 16724 N N . ASP A 1 2 ? 9.958 11.190 2.801 1.00 1.00 2 ASP A N 10
ATOM 16725 C CA . ASP A 1 2 ? 9.834 9.798 2.334 1.00 1.00 2 ASP A CA 10
ATOM 16726 C C . ASP A 1 2 ? 8.627 9.125 3.004 1.00 1.00 2 ASP A C 10
ATOM 16727 O O . ASP A 1 2 ? 8.780 8.321 3.922 1.00 1.00 2 ASP A O 10
ATOM 16736 N N . LEU A 1 3 ? 7.436 9.450 2.514 1.00 1.00 3 LEU A N 10
ATOM 16737 C CA . LEU A 1 3 ? 6.199 8.881 3.097 1.00 1.00 3 LEU A CA 10
ATOM 16738 C C . LEU A 1 3 ? 6.084 7.355 2.781 1.00 1.00 3 LEU A C 10
ATOM 16739 O O . LEU A 1 3 ? 6.410 6.965 1.661 1.00 1.00 3 LEU A O 10
ATOM 16755 N N . PRO A 1 4 ? 5.645 6.538 3.700 1.00 1.00 4 PRO A N 10
ATOM 16756 C CA . PRO A 1 4 ? 5.531 5.050 3.435 1.00 1.00 4 PRO A CA 10
ATOM 16757 C C . PRO A 1 4 ? 4.712 4.735 2.168 1.00 1.00 4 PRO A C 10
ATOM 16758 O O . PRO A 1 4 ? 4.940 3.737 1.484 1.00 1.00 4 PRO A O 10
ATOM 16769 N N . ILE A 1 5 ? 3.733 5.593 1.896 1.00 1.00 5 ILE A N 10
ATOM 16770 C CA . ILE A 1 5 ? 2.834 5.421 0.723 1.00 1.00 5 ILE A CA 10
ATOM 16771 C C . ILE A 1 5 ? 3.090 6.532 -0.310 1.00 1.00 5 ILE A C 10
ATOM 16772 O O . ILE A 1 5 ? 3.091 7.719 0.017 1.00 1.00 5 ILE A O 10
ATOM 16788 N N . THR A 1 6 ? 3.274 6.127 -1.563 1.00 1.00 6 THR A N 10
ATOM 16789 C CA . THR A 1 6 ? 3.509 7.091 -2.673 1.00 1.00 6 THR A CA 10
ATOM 16790 C C . THR A 1 6 ? 2.640 6.721 -3.878 1.00 1.00 6 THR A C 10
ATOM 16791 O O . THR A 1 6 ? 2.730 5.619 -4.422 1.00 1.00 6 THR A O 10
ATOM 16802 N N . LEU A 1 7 ? 1.802 7.666 -4.293 1.00 1.00 7 LEU A N 10
ATOM 16803 C CA . LEU A 1 7 ? 0.891 7.469 -5.434 1.00 1.00 7 LEU A CA 10
ATOM 16804 C C . LEU A 1 7 ? 1.430 8.191 -6.684 1.00 1.00 7 LEU A C 10
ATOM 16805 O O . LEU A 1 7 ? 2.063 9.242 -6.574 1.00 1.00 7 LEU A O 10
ATOM 16821 N N . SER A 1 8 ? 1.171 7.623 -7.857 1.00 1.00 8 SER A N 10
ATOM 16822 C CA . SER A 1 8 ? 1.628 8.207 -9.140 1.00 1.00 8 SER A CA 10
ATOM 16823 C C . SER A 1 8 ? 0.531 9.086 -9.740 1.00 1.00 8 SER A C 10
ATOM 16824 O O . SER A 1 8 ? -0.171 8.695 -10.671 1.00 1.00 8 SER A O 10
ATOM 16832 N N . LYS A 1 9 ? 0.404 10.291 -9.194 1.00 1.00 9 LYS A N 10
ATOM 16833 C CA . LYS A 1 9 ? -0.605 11.293 -9.603 1.00 1.00 9 LYS A CA 10
ATOM 16834 C C . LYS A 1 9 ? 0.076 12.530 -10.225 1.00 1.00 9 LYS A C 10
ATOM 16835 O O . LYS A 1 9 ? -0.083 13.650 -9.742 1.00 1.00 9 LYS A O 10
ATOM 16854 N N . GLU A 1 10 ? 0.829 12.303 -11.295 1.00 1.00 10 GLU A N 10
ATOM 16855 C CA . GLU A 1 10 ? 1.551 13.398 -11.974 1.00 1.00 10 GLU A CA 10
ATOM 16856 C C . GLU A 1 10 ? 0.586 14.541 -12.344 1.00 1.00 10 GLU A C 10
ATOM 16857 O O . GLU A 1 10 ? 0.949 15.717 -12.312 1.00 1.00 10 GLU A O 10
ATOM 16869 N N . THR A 1 11 ? -0.647 14.173 -12.671 1.00 1.00 11 THR A N 10
ATOM 16870 C CA . THR A 1 11 ? -1.694 15.169 -13.048 1.00 1.00 11 THR A CA 10
ATOM 16871 C C . THR A 1 11 ? -2.979 14.976 -12.190 1.00 1.00 11 THR A C 10
ATOM 16872 O O . THR A 1 11 ? -3.446 13.840 -12.098 1.00 1.00 11 THR A O 10
ATOM 16883 N N . PRO A 1 12 ? -3.551 16.008 -11.634 1.00 1.00 12 PRO A N 10
ATOM 16884 C CA . PRO A 1 12 ? -4.818 15.837 -10.829 1.00 1.00 12 PRO A CA 10
ATOM 16885 C C . PRO A 1 12 ? -6.059 15.759 -11.741 1.00 1.00 12 PRO A C 10
ATOM 16886 O O . PRO A 1 12 ? -6.503 16.769 -12.283 1.00 1.00 12 PRO A O 10
ATOM 16897 N N . PHE A 1 13 ? -6.605 14.556 -11.887 1.00 1.00 13 PHE A N 10
ATOM 16898 C CA . PHE A 1 13 ? -7.799 14.360 -12.730 1.00 1.00 13 PHE A CA 10
ATOM 16899 C C . PHE A 1 13 ? -8.381 12.944 -12.521 1.00 1.00 13 PHE A C 10
ATOM 16900 O O . PHE A 1 13 ? -7.730 11.938 -12.806 1.00 1.00 13 PHE A O 10
ATOM 16917 N N . GLU A 1 14 ? -9.612 12.892 -12.020 1.00 1.00 14 GLU A N 10
ATOM 16918 C CA . GLU A 1 14 ? -10.294 11.607 -11.773 1.00 1.00 14 GLU A CA 10
ATOM 16919 C C . GLU A 1 14 ? -10.328 10.741 -13.053 1.00 1.00 14 GLU A C 10
ATOM 16920 O O . GLU A 1 14 ? -10.326 11.270 -14.166 1.00 1.00 14 GLU A O 10
ATOM 16932 N N . GLY A 1 15 ? -10.340 9.424 -12.878 1.00 1.00 15 GLY A N 10
ATOM 16933 C CA . GLY A 1 15 ? -10.357 8.479 -14.021 1.00 1.00 15 GLY A CA 10
ATOM 16934 C C . GLY A 1 15 ? -8.937 8.062 -14.408 1.00 1.00 15 GLY A C 10
ATOM 16935 O O . GLY A 1 15 ? -8.732 7.013 -15.019 1.00 1.00 15 GLY A O 10
ATOM 16939 N N . GLU A 1 16 ? -7.965 8.889 -14.040 1.00 1.00 16 GLU A N 10
ATOM 16940 C CA . GLU A 1 16 ? -6.553 8.593 -14.357 1.00 1.00 16 GLU A CA 10
ATOM 16941 C C . GLU A 1 16 ? -6.051 7.453 -13.471 1.00 1.00 16 GLU A C 10
ATOM 16942 O O . GLU A 1 16 ? -6.143 7.510 -12.245 1.00 1.00 16 GLU A O 10
ATOM 16954 N N . GLU A 1 17 ? -5.507 6.420 -14.108 1.00 1.00 17 GLU A N 10
ATOM 16955 C CA . GLU A 1 17 ? -4.980 5.272 -13.372 1.00 1.00 17 GLU A CA 10
ATOM 16956 C C . GLU A 1 17 ? -3.777 5.711 -12.521 1.00 1.00 17 GLU A C 10
ATOM 16957 O O . GLU A 1 17 ? -2.861 6.369 -13.014 1.00 1.00 17 GLU A O 10
ATOM 16969 N N . ILE A 1 18 ? -3.788 5.321 -11.251 1.00 1.00 18 ILE A N 10
ATOM 16970 C CA . ILE A 1 18 ? -2.683 5.669 -10.316 1.00 1.00 18 ILE A CA 10
ATOM 16971 C C . ILE A 1 18 ? -2.036 4.394 -9.786 1.00 1.00 18 ILE A C 10
ATOM 16972 O O . ILE A 1 18 ? -2.697 3.371 -9.600 1.00 1.00 18 ILE A O 10
ATOM 16988 N N . THR A 1 19 ? -0.733 4.467 -9.537 1.00 1.00 19 THR A N 10
ATOM 16989 C CA . THR A 1 19 ? 0.033 3.320 -9.027 1.00 1.00 19 THR A CA 10
ATOM 16990 C C . THR A 1 19 ? 0.115 3.392 -7.505 1.00 1.00 19 THR A C 10
ATOM 16991 O O . THR A 1 19 ? 0.630 4.359 -6.944 1.00 1.00 19 THR A O 10
ATOM 17002 N N . VAL A 1 20 ? -0.386 2.354 -6.845 1.00 1.00 20 VAL A N 10
ATOM 17003 C CA . VAL A 1 20 ? -0.371 2.300 -5.368 1.00 1.00 20 VAL A CA 10
ATOM 17004 C C . VAL A 1 20 ? 0.788 1.416 -4.898 1.00 1.00 20 VAL A C 10
ATOM 17005 O O . VAL A 1 20 ? 0.853 0.237 -5.248 1.00 1.00 20 VAL A O 10
ATOM 17018 N N . SER A 1 21 ? 1.686 1.983 -4.100 1.00 1.00 21 SER A N 10
ATOM 17019 C CA . SER A 1 21 ? 2.857 1.254 -3.568 1.00 1.00 21 SER A CA 10
ATOM 17020 C C . SER A 1 21 ? 2.866 1.332 -2.042 1.00 1.00 21 SER A C 10
ATOM 17021 O O . SER A 1 21 ? 2.674 2.394 -1.449 1.00 1.00 21 SER A O 10
ATOM 17029 N N . ALA A 1 22 ? 3.111 0.187 -1.413 1.00 1.00 22 ALA A N 10
ATOM 17030 C CA . ALA A 1 22 ? 3.154 0.088 0.058 1.00 1.00 22 ALA A CA 10
ATOM 17031 C C . ALA A 1 22 ? 4.501 -0.497 0.508 1.00 1.00 22 ALA A C 10
ATOM 17032 O O . ALA A 1 22 ? 4.863 -1.615 0.139 1.00 1.00 22 ALA A O 10
ATOM 17039 N N . ARG A 1 23 ? 5.229 0.271 1.313 1.00 1.00 23 ARG A N 10
ATOM 17040 C CA . ARG A 1 23 ? 6.543 -0.175 1.813 1.00 1.00 23 ARG A CA 10
ATOM 17041 C C . ARG A 1 23 ? 6.363 -1.018 3.080 1.00 1.00 23 ARG A C 10
ATOM 17042 O O . ARG A 1 23 ? 5.780 -0.562 4.064 1.00 1.00 23 ARG A O 10
ATOM 17063 N N . VAL A 1 24 ? 6.875 -2.244 3.045 1.00 1.00 24 VAL A N 10
ATOM 17064 C CA . VAL A 1 24 ? 6.782 -3.174 4.191 1.00 1.00 24 VAL A CA 10
ATOM 17065 C C . VAL A 1 24 ? 8.151 -3.327 4.861 1.00 1.00 24 VAL A C 10
ATOM 17066 O O . VAL A 1 24 ? 9.149 -3.602 4.193 1.00 1.00 24 VAL A O 10
ATOM 17079 N N . THR A 1 25 ? 8.187 -3.156 6.179 1.00 1.00 25 THR A N 10
ATOM 17080 C CA . THR A 1 25 ? 9.448 -3.274 6.941 1.00 1.00 25 THR A CA 10
ATOM 17081 C C . THR A 1 25 ? 9.640 -4.718 7.422 1.00 1.00 25 THR A C 10
ATOM 17082 O O . THR A 1 25 ? 8.779 -5.266 8.111 1.00 1.00 25 THR A O 10
ATOM 17093 N N . ASN A 1 26 ? 10.769 -5.319 7.060 1.00 1.00 26 ASN A N 10
ATOM 17094 C CA . ASN A 1 26 ? 11.064 -6.703 7.463 1.00 1.00 26 ASN A CA 10
ATOM 17095 C C . ASN A 1 26 ? 11.438 -6.746 8.945 1.00 1.00 26 ASN A C 10
ATOM 17096 O O . ASN A 1 26 ? 12.458 -6.191 9.352 1.00 1.00 26 ASN A O 10
ATOM 17107 N N . ARG A 1 27 ? 10.611 -7.415 9.742 1.00 1.00 27 ARG A N 10
ATOM 17108 C CA . ARG A 1 27 ? 10.841 -7.541 11.195 1.00 1.00 27 ARG A CA 10
ATOM 17109 C C . ARG A 1 27 ? 11.117 -8.999 11.557 1.00 1.00 27 ARG A C 10
ATOM 17110 O O . ARG A 1 27 ? 10.195 -9.791 11.745 1.00 1.00 27 ARG A O 10
ATOM 17131 N N . GLY A 1 28 ? 12.398 -9.342 11.662 1.00 1.00 28 GLY A N 10
ATOM 17132 C CA . GLY A 1 28 ? 12.802 -10.706 12.006 1.00 1.00 28 GLY A CA 10
ATOM 17133 C C . GLY A 1 28 ? 14.288 -10.760 12.352 1.00 1.00 28 GLY A C 10
ATOM 17134 O O . GLY A 1 28 ? 15.086 -9.949 11.882 1.00 1.00 28 GLY A O 10
ATOM 17138 N N . ALA A 1 29 ? 14.649 -11.734 13.182 1.00 1.00 29 ALA A N 10
ATOM 17139 C CA . ALA A 1 29 ? 16.046 -11.911 13.605 1.00 1.00 29 ALA A CA 10
ATOM 17140 C C . ALA A 1 29 ? 16.838 -12.651 12.525 1.00 1.00 29 ALA A C 10
ATOM 17141 O O . ALA A 1 29 ? 18.023 -12.936 12.699 1.00 1.00 29 ALA A O 10
ATOM 17148 N N . ALA A 1 30 ? 16.175 -12.960 11.415 1.00 1.00 30 ALA A N 10
ATOM 17149 C CA . ALA A 1 30 ? 16.813 -13.680 10.296 1.00 1.00 30 ALA A CA 10
ATOM 17150 C C . ALA A 1 30 ? 16.187 -13.274 8.959 1.00 1.00 30 ALA A C 10
ATOM 17151 O O . ALA A 1 30 ? 15.160 -12.597 8.913 1.00 1.00 30 ALA A O 10
ATOM 17158 N N . GLU A 1 31 ? 16.821 -13.699 7.871 1.00 1.00 31 GLU A N 10
ATOM 17159 C CA . GLU A 1 31 ? 16.332 -13.380 6.521 1.00 1.00 31 GLU A CA 10
ATOM 17160 C C . GLU A 1 31 ? 14.987 -14.091 6.268 1.00 1.00 31 GLU A C 10
ATOM 17161 O O . GLU A 1 31 ? 14.883 -15.309 6.413 1.00 1.00 31 GLU A O 10
ATOM 17173 N N . ALA A 1 32 ? 13.977 -13.318 5.885 1.00 1.00 32 ALA A N 10
ATOM 17174 C CA . ALA A 1 32 ? 12.620 -13.841 5.611 1.00 1.00 32 ALA A CA 10
ATOM 17175 C C . ALA A 1 32 ? 12.281 -13.691 4.136 1.00 1.00 32 ALA A C 10
ATOM 17176 O O . ALA A 1 32 ? 12.882 -12.880 3.431 1.00 1.00 32 ALA A O 10
ATOM 17183 N N . HIS A 1 33 ? 11.299 -14.460 3.676 1.00 1.00 33 HIS A N 10
ATOM 17184 C CA . HIS A 1 33 ? 10.850 -14.388 2.283 1.00 1.00 33 HIS A CA 10
ATOM 17185 C C . HIS A 1 33 ? 9.444 -15.011 2.167 1.00 1.00 33 HIS A C 10
ATOM 17186 O O . HIS A 1 33 ? 9.266 -16.213 1.975 1.00 1.00 33 HIS A O 10
ATOM 17201 N N . ASN A 1 34 ? 8.445 -14.135 2.254 1.00 1.00 34 ASN A N 10
ATOM 17202 C CA . ASN A 1 34 ? 7.009 -14.550 2.148 1.00 1.00 34 ASN A CA 10
ATOM 17203 C C . ASN A 1 34 ? 6.097 -13.506 2.822 1.00 1.00 34 ASN A C 10
ATOM 17204 O O . ASN A 1 34 ? 5.336 -13.847 3.726 1.00 1.00 34 ASN A O 10
ATOM 17215 N N . VAL A 1 35 ? 6.164 -12.259 2.361 1.00 1.00 35 VAL A N 10
ATOM 17216 C CA . VAL A 1 35 ? 5.337 -11.170 2.903 1.00 1.00 35 VAL A CA 10
ATOM 17217 C C . VAL A 1 35 ? 4.362 -10.689 1.802 1.00 1.00 35 VAL A C 10
ATOM 17218 O O . VAL A 1 35 ? 4.670 -9.711 1.120 1.00 1.00 35 VAL A O 10
ATOM 17231 N N . PRO A 1 36 ? 3.222 -11.307 1.653 1.00 1.00 36 PRO A N 10
ATOM 17232 C CA . PRO A 1 36 ? 2.226 -10.858 0.618 1.00 1.00 36 PRO A CA 10
ATOM 17233 C C . PRO A 1 36 ? 1.373 -9.702 1.135 1.00 1.00 36 PRO A C 10
ATOM 17234 O O . PRO A 1 36 ? 0.421 -9.900 1.890 1.00 1.00 36 PRO A O 10
ATOM 17245 N N . VAL A 1 37 ? 1.722 -8.491 0.714 1.00 1.00 37 VAL A N 10
ATOM 17246 C CA . VAL A 1 37 ? 0.993 -7.299 1.134 1.00 1.00 37 VAL A CA 10
ATOM 17247 C C . VAL A 1 37 ? -0.387 -7.288 0.494 1.00 1.00 37 VAL A C 10
ATOM 17248 O O . VAL A 1 37 ? -0.543 -7.683 -0.662 1.00 1.00 37 VAL A O 10
ATOM 17261 N N . ALA A 1 38 ? -1.382 -6.820 1.239 1.00 1.00 38 ALA A N 10
ATOM 17262 C CA . ALA A 1 38 ? -2.773 -6.753 0.765 1.00 1.00 38 ALA A CA 10
ATOM 17263 C C . ALA A 1 38 ? -3.324 -5.344 0.974 1.00 1.00 38 ALA A C 10
ATOM 17264 O O . ALA A 1 38 ? -3.400 -4.869 2.107 1.00 1.00 38 ALA A O 10
ATOM 17271 N N . VAL A 1 39 ? -3.731 -4.696 -0.113 1.00 1.00 39 VAL A N 10
ATOM 17272 C CA . VAL A 1 39 ? -4.286 -3.334 -0.066 1.00 1.00 39 VAL A CA 10
ATOM 17273 C C . VAL A 1 39 ? -5.769 -3.373 -0.427 1.00 1.00 39 VAL A C 10
ATOM 17274 O O . VAL A 1 39 ? -6.198 -4.140 -1.290 1.00 1.00 39 VAL A O 10
ATOM 17287 N N . TYR A 1 40 ? -6.547 -2.529 0.243 1.00 1.00 40 TYR A N 10
ATOM 17288 C CA . TYR A 1 40 ? -7.994 -2.453 -0.003 1.00 1.00 40 TYR A CA 10
ATOM 17289 C C . TYR A 1 40 ? -8.512 -1.041 0.321 1.00 1.00 40 TYR A C 10
ATOM 17290 O O . TYR A 1 40 ? -8.316 -0.530 1.423 1.00 1.00 40 TYR A O 10
ATOM 17308 N N . LEU A 1 41 ? -9.189 -0.432 -0.648 1.00 1.00 41 LEU A N 10
ATOM 17309 C CA . LEU A 1 41 ? -9.732 0.928 -0.462 1.00 1.00 41 LEU A CA 10
ATOM 17310 C C . LEU A 1 41 ? -10.993 0.865 0.408 1.00 1.00 41 LEU A C 10
ATOM 17311 O O . LEU A 1 41 ? -11.910 0.094 0.121 1.00 1.00 41 LEU A O 10
ATOM 17327 N N . GLY A 1 42 ? -11.033 1.680 1.458 1.00 1.00 42 GLY A N 10
ATOM 17328 C CA . GLY A 1 42 ? -12.185 1.732 2.380 1.00 1.00 42 GLY A CA 10
ATOM 17329 C C . GLY A 1 42 ? -11.756 1.418 3.808 1.00 1.00 42 GLY A C 10
ATOM 17330 O O . GLY A 1 42 ? -10.580 1.515 4.162 1.00 1.00 42 GLY A O 10
ATOM 17334 N N . ASN A 1 43 ? -12.731 1.041 4.628 1.00 1.00 43 ASN A N 10
ATOM 17335 C CA . ASN A 1 43 ? -12.478 0.721 6.057 1.00 1.00 43 ASN A CA 10
ATOM 17336 C C . ASN A 1 43 ? -12.819 -0.770 6.378 1.00 1.00 43 ASN A C 10
ATOM 17337 O O . ASN A 1 43 ? -13.818 -1.263 5.854 1.00 1.00 43 ASN A O 10
ATOM 17348 N N . PRO A 1 44 ? -12.069 -1.440 7.210 1.00 1.00 44 PRO A N 10
ATOM 17349 C CA . PRO A 1 44 ? -12.411 -2.883 7.552 1.00 1.00 44 PRO A CA 10
ATOM 17350 C C . PRO A 1 44 ? -13.889 -3.082 7.957 1.00 1.00 44 PRO A C 10
ATOM 17351 O O . PRO A 1 44 ? -14.524 -4.067 7.577 1.00 1.00 44 PRO A O 10
ATOM 17362 N N . ALA A 1 45 ? -14.411 -2.142 8.740 1.00 1.00 45 ALA A N 10
ATOM 17363 C CA . ALA A 1 45 ? -15.804 -2.217 9.203 1.00 1.00 45 ALA A CA 10
ATOM 17364 C C . ALA A 1 45 ? -16.783 -2.109 8.022 1.00 1.00 45 ALA A C 10
ATOM 17365 O O . ALA A 1 45 ? -17.765 -2.845 7.941 1.00 1.00 45 ALA A O 10
ATOM 17372 N N . GLN A 1 46 ? -16.496 -1.180 7.116 1.00 1.00 46 GLN A N 10
ATOM 17373 C CA . GLN A 1 46 ? -17.366 -0.973 5.938 1.00 1.00 46 GLN A CA 10
ATOM 17374 C C . GLN A 1 46 ? -17.350 -2.222 5.043 1.00 1.00 46 GLN A C 10
ATOM 17375 O O . GLN A 1 46 ? -18.388 -2.830 4.783 1.00 1.00 46 GLN A O 10
ATOM 17389 N N . GLY A 1 47 ? -16.161 -2.585 4.571 1.00 1.00 47 GLY A N 10
ATOM 17390 C CA . GLY A 1 47 ? -16.006 -3.767 3.700 1.00 1.00 47 GLY A CA 10
ATOM 17391 C C . GLY A 1 47 ? -14.800 -3.615 2.782 1.00 1.00 47 GLY A C 10
ATOM 17392 O O . GLY A 1 47 ? -14.939 -3.207 1.629 1.00 1.00 47 GLY A O 10
ATOM 17396 N N . GLY A 1 48 ? -13.620 -3.940 3.298 1.00 1.00 48 GLY A N 10
ATOM 17397 C CA . GLY A 1 48 ? -12.387 -3.840 2.508 1.00 1.00 48 GLY A CA 10
ATOM 17398 C C . GLY A 1 48 ? -12.420 -4.803 1.313 1.00 1.00 48 GLY A C 10
ATOM 17399 O O . GLY A 1 48 ? -12.714 -5.986 1.475 1.00 1.00 48 GLY A O 10
ATOM 17403 N N . VAL A 1 49 ? -12.106 -4.290 0.128 1.00 1.00 49 VAL A N 10
ATOM 17404 C CA . VAL A 1 49 ? -12.100 -5.103 -1.116 1.00 1.00 49 VAL A CA 10
ATOM 17405 C C . VAL A 1 49 ? -10.656 -5.262 -1.628 1.00 1.00 49 VAL A C 10
ATOM 17406 O O . VAL A 1 49 ? -9.941 -4.282 -1.835 1.00 1.00 49 VAL A O 10
ATOM 17419 N N . GLU A 1 50 ? -10.249 -6.511 -1.835 1.00 1.00 50 GLU A N 10
ATOM 17420 C CA . GLU A 1 50 ? -8.884 -6.789 -2.321 1.00 1.00 50 GLU A CA 10
ATOM 17421 C C . GLU A 1 50 ? -8.734 -6.299 -3.774 1.00 1.00 50 GLU A C 10
ATOM 17422 O O . GLU A 1 50 ? -9.474 -6.726 -4.663 1.00 1.00 50 GLU A O 10
ATOM 17434 N N . ILE A 1 51 ? -7.772 -5.410 -3.999 1.00 1.00 51 ILE A N 10
ATOM 17435 C CA . ILE A 1 51 ? -7.523 -4.851 -5.353 1.00 1.00 51 ILE A CA 10
ATOM 17436 C C . ILE A 1 51 ? -6.457 -5.675 -6.068 1.00 1.00 51 ILE A C 10
ATOM 17437 O O . ILE A 1 51 ? -6.593 -6.011 -7.244 1.00 1.00 51 ILE A O 10
ATOM 17453 N N . GLY A 1 52 ? -5.388 -5.991 -5.344 1.00 1.00 52 GLY A N 10
ATOM 17454 C CA . GLY A 1 52 ? -4.287 -6.767 -5.911 1.00 1.00 52 GLY A CA 10
ATOM 17455 C C . GLY A 1 52 ? -3.182 -6.956 -4.885 1.00 1.00 52 GLY A C 10
ATOM 17456 O O . GLY A 1 52 ? -3.175 -6.318 -3.832 1.00 1.00 52 GLY A O 10
ATOM 17460 N N . ARG A 1 53 ? -2.240 -7.840 -5.203 1.00 1.00 53 ARG A N 10
ATOM 17461 C CA . ARG A 1 53 ? -1.115 -8.125 -4.306 1.00 1.00 53 ARG A CA 10
ATOM 17462 C C . ARG A 1 53 ? 0.052 -8.721 -5.091 1.00 1.00 53 ARG A C 10
ATOM 17463 O O . ARG A 1 53 ? -0.073 -9.076 -6.264 1.00 1.00 53 ARG A O 10
ATOM 17484 N N . ASP A 1 54 ? 1.196 -8.826 -4.421 1.00 1.00 54 ASP A N 10
ATOM 17485 C CA . ASP A 1 54 ? 2.401 -9.383 -5.049 1.00 1.00 54 ASP A CA 10
ATOM 17486 C C . ASP A 1 54 ? 3.424 -9.766 -3.973 1.00 1.00 54 ASP A C 10
ATOM 17487 O O . ASP A 1 54 ? 3.959 -8.902 -3.279 1.00 1.00 54 ASP A O 10
ATOM 17496 N N . THR A 1 55 ? 3.701 -11.061 -3.857 1.00 1.00 55 THR A N 10
ATOM 17497 C CA . THR A 1 55 ? 4.667 -11.552 -2.871 1.00 1.00 55 THR A CA 10
ATOM 17498 C C . THR A 1 55 ? 6.083 -11.243 -3.350 1.00 1.00 55 THR A C 10
ATOM 17499 O O . THR A 1 55 ? 6.392 -11.376 -4.535 1.00 1.00 55 THR A O 10
ATOM 17510 N N . ILE A 1 56 ? 6.947 -10.848 -2.419 1.00 1.00 56 ILE A N 10
ATOM 17511 C CA . ILE A 1 56 ? 8.335 -10.514 -2.751 1.00 1.00 56 ILE A CA 10
ATOM 17512 C C . ILE A 1 56 ? 9.158 -11.806 -2.922 1.00 1.00 56 ILE A C 10
ATOM 17513 O O . ILE A 1 56 ? 8.951 -12.773 -2.188 1.00 1.00 56 ILE A O 10
ATOM 17529 N N . SER A 1 57 ? 10.074 -11.812 -3.886 1.00 1.00 57 SER A N 10
ATOM 17530 C CA . SER A 1 57 ? 10.911 -12.997 -4.142 1.00 1.00 57 SER A CA 10
ATOM 17531 C C . SER A 1 57 ? 11.853 -13.256 -2.962 1.00 1.00 57 SER A C 10
ATOM 17532 O O . SER A 1 57 ? 11.937 -14.370 -2.445 1.00 1.00 57 SER A O 10
ATOM 17540 N N . ARG A 1 58 ? 12.556 -12.210 -2.544 1.00 1.00 58 ARG A N 10
ATOM 17541 C CA . ARG A 1 58 ? 13.501 -12.316 -1.407 1.00 1.00 58 ARG A CA 10
ATOM 17542 C C . ARG A 1 58 ? 13.546 -10.990 -0.628 1.00 1.00 58 ARG A C 10
ATOM 17543 O O . ARG A 1 58 ? 13.709 -9.910 -1.196 1.00 1.00 58 ARG A O 10
ATOM 17564 N N . ILE A 1 59 ? 13.402 -11.100 0.688 1.00 1.00 59 ILE A N 10
ATOM 17565 C CA . ILE A 1 59 ? 13.414 -9.906 1.580 1.00 1.00 59 ILE A CA 10
ATOM 17566 C C . ILE A 1 59 ? 14.603 -9.970 2.580 1.00 1.00 59 ILE A C 10
ATOM 17567 O O . ILE A 1 59 ? 14.544 -10.790 3.496 1.00 1.00 59 ILE A O 10
ATOM 17583 N N . PRO A 1 60 ? 15.619 -9.164 2.436 1.00 1.00 60 PRO A N 10
ATOM 17584 C CA . PRO A 1 60 ? 16.781 -9.223 3.397 1.00 1.00 60 PRO A CA 10
ATOM 17585 C C . PRO A 1 60 ? 16.419 -8.610 4.768 1.00 1.00 60 PRO A C 10
ATOM 17586 O O . PRO A 1 60 ? 15.473 -7.831 4.894 1.00 1.00 60 PRO A O 10
ATOM 17597 N N . VAL A 1 61 ? 17.195 -8.977 5.783 1.00 1.00 61 VAL A N 10
ATOM 17598 C CA . VAL A 1 61 ? 16.975 -8.485 7.158 1.00 1.00 61 VAL A CA 10
ATOM 17599 C C . VAL A 1 61 ? 17.338 -7.003 7.261 1.00 1.00 61 VAL A C 10
ATOM 17600 O O . VAL A 1 61 ? 18.267 -6.549 6.592 1.00 1.00 61 VAL A O 10
ATOM 17613 N N . GLY A 1 62 ? 16.610 -6.260 8.087 1.00 1.00 62 GLY A N 10
ATOM 17614 C CA . GLY A 1 62 ? 16.864 -4.833 8.269 1.00 1.00 62 GLY A CA 10
ATOM 17615 C C . GLY A 1 62 ? 16.493 -4.066 7.014 1.00 1.00 62 GLY A C 10
ATOM 17616 O O . GLY A 1 62 ? 16.658 -2.847 6.949 1.00 1.00 62 GLY A O 10
ATOM 17620 N N . GLY A 1 63 ? 15.984 -4.781 6.016 1.00 1.00 63 GLY A N 10
ATOM 17621 C CA . GLY A 1 63 ? 15.571 -4.191 4.735 1.00 1.00 63 GLY A CA 10
ATOM 17622 C C . GLY A 1 63 ? 14.062 -4.040 4.682 1.00 1.00 63 GLY A C 10
ATOM 17623 O O . GLY A 1 63 ? 13.378 -4.127 5.702 1.00 1.00 63 GLY A O 10
ATOM 17627 N N . THR A 1 64 ? 13.544 -3.806 3.480 1.00 1.00 64 THR A N 10
ATOM 17628 C CA . THR A 1 64 ? 12.098 -3.620 3.263 1.00 1.00 64 THR A CA 10
ATOM 17629 C C . THR A 1 64 ? 11.651 -4.321 1.981 1.00 1.00 64 THR A C 10
ATOM 17630 O O . THR A 1 64 ? 12.423 -5.029 1.335 1.00 1.00 64 THR A O 10
ATOM 17641 N N . GLY A 1 65 ? 10.392 -4.103 1.618 1.00 1.00 65 GLY A N 10
ATOM 17642 C CA . GLY A 1 65 ? 9.822 -4.702 0.394 1.00 1.00 65 GLY A CA 10
ATOM 17643 C C . GLY A 1 65 ? 8.886 -3.719 -0.297 1.00 1.00 65 GLY A C 10
ATOM 17644 O O . GLY A 1 65 ? 8.268 -2.866 0.341 1.00 1.00 65 GLY A O 10
ATOM 17648 N N . LEU A 1 66 ? 8.784 -3.849 -1.616 1.00 1.00 66 LEU A N 10
ATOM 17649 C CA . LEU A 1 66 ? 7.908 -2.973 -2.428 1.00 1.00 66 LEU A CA 10
ATOM 17650 C C . LEU A 1 66 ? 7.074 -3.826 -3.387 1.00 1.00 66 LEU A C 10
ATOM 17651 O O . LEU A 1 66 ? 7.468 -4.911 -3.814 1.00 1.00 66 LEU A O 10
ATOM 17667 N N . ALA A 1 67 ? 5.908 -3.291 -3.734 1.00 1.00 67 ALA A N 10
ATOM 17668 C CA . ALA A 1 67 ? 4.971 -3.962 -4.639 1.00 1.00 67 ALA A CA 10
ATOM 17669 C C . ALA A 1 67 ? 4.312 -2.934 -5.551 1.00 1.00 67 ALA A C 10
ATOM 17670 O O . ALA A 1 67 ? 4.194 -1.755 -5.215 1.00 1.00 67 ALA A O 10
ATOM 17677 N N . ARG A 1 68 ? 3.872 -3.402 -6.714 1.00 1.00 68 ARG A N 10
ATOM 17678 C CA . ARG A 1 68 ? 3.207 -2.519 -7.702 1.00 1.00 68 ARG A CA 10
ATOM 17679 C C . ARG A 1 68 ? 1.772 -2.992 -7.932 1.00 1.00 68 ARG A C 10
ATOM 17680 O O . ARG A 1 68 ? 1.533 -4.119 -8.365 1.00 1.00 68 ARG A O 10
ATOM 17701 N N . VAL A 1 69 ? 0.822 -2.107 -7.649 1.00 1.00 69 VAL A N 10
ATOM 17702 C CA . VAL A 1 69 ? -0.611 -2.408 -7.825 1.00 1.00 69 VAL A CA 10
ATOM 17703 C C . VAL A 1 69 ? -1.295 -1.225 -8.526 1.00 1.00 69 VAL A C 10
ATOM 17704 O O . VAL A 1 69 ? -1.188 -0.075 -8.103 1.00 1.00 69 VAL A O 10
ATOM 17717 N N . GLN A 1 70 ? -2.022 -1.539 -9.594 1.00 1.00 70 GLN A N 10
ATOM 17718 C CA . GLN A 1 70 ? -2.743 -0.508 -10.371 1.00 1.00 70 GLN A CA 10
ATOM 17719 C C . GLN A 1 70 ? -4.214 -0.484 -9.961 1.00 1.00 70 GLN A C 10
ATOM 17720 O O . GLN A 1 70 ? -4.819 -1.536 -9.753 1.00 1.00 70 GLN A O 10
ATOM 17734 N N . TRP A 1 71 ? -4.783 0.712 -9.860 1.00 1.00 71 TRP A N 10
ATOM 17735 C CA . TRP A 1 71 ? -6.200 0.883 -9.485 1.00 1.00 71 TRP A CA 10
ATOM 17736 C C . TRP A 1 71 ? -6.849 1.970 -10.362 1.00 1.00 71 TRP A C 10
ATOM 17737 O O . TRP A 1 71 ? -6.423 3.125 -10.391 1.00 1.00 71 TRP A O 10
ATOM 17758 N N . LYS A 1 72 ? -7.906 1.572 -11.064 1.00 1.00 72 LYS A N 10
ATOM 17759 C CA . LYS A 1 72 ? -8.649 2.492 -11.945 1.00 1.00 72 LYS A CA 10
ATOM 17760 C C . LYS A 1 72 ? -9.810 3.126 -11.172 1.00 1.00 72 LYS A C 10
ATOM 17761 O O . LYS A 1 72 ? -10.630 2.422 -10.585 1.00 1.00 72 LYS A O 10
ATOM 17780 N N . ALA A 1 73 ? -9.878 4.454 -11.193 1.00 1.00 73 ALA A N 10
ATOM 17781 C CA . ALA A 1 73 ? -10.955 5.157 -10.481 1.00 1.00 73 ALA A CA 10
ATOM 17782 C C . ALA A 1 73 ? -12.285 4.933 -11.204 1.00 1.00 73 ALA A C 10
ATOM 17783 O O . ALA A 1 73 ? -12.347 4.977 -12.433 1.00 1.00 73 ALA A O 10
ATOM 17790 N N . THR A 1 74 ? -13.344 4.704 -10.434 1.00 1.00 74 THR A N 10
ATOM 17791 C CA . THR A 1 74 ? -14.685 4.458 -10.998 1.00 1.00 74 THR A CA 10
ATOM 17792 C C . THR A 1 74 ? -15.770 5.001 -10.069 1.00 1.00 74 THR A C 10
ATOM 17793 O O . THR A 1 74 ? -15.474 5.649 -9.067 1.00 1.00 74 THR A O 10
ATOM 17804 N N . ARG A 1 75 ? -17.026 4.741 -10.418 1.00 1.00 75 ARG A N 10
ATOM 17805 C CA . ARG A 1 75 ? -18.174 5.217 -9.629 1.00 1.00 75 ARG A CA 10
ATOM 17806 C C . ARG A 1 75 ? -18.120 6.743 -9.472 1.00 1.00 75 ARG A C 10
ATOM 17807 O O . ARG A 1 75 ? -18.844 7.322 -8.664 1.00 1.00 75 ARG A O 10
ATOM 17828 N N . LYS A 1 76 ? -17.254 7.379 -10.255 1.00 1.00 76 LYS A N 10
ATOM 17829 C CA . LYS A 1 76 ? -17.086 8.849 -10.215 1.00 1.00 76 LYS A CA 10
ATOM 17830 C C . LYS A 1 76 ? -16.874 9.404 -11.632 1.00 1.00 76 LYS A C 10
ATOM 17831 O O . LYS A 1 76 ? -16.251 8.775 -12.489 1.00 1.00 76 LYS A O 10
ATOM 17850 N N . LEU A 1 77 ? -17.405 10.601 -11.854 1.00 1.00 77 LEU A N 10
ATOM 17851 C CA . LEU A 1 77 ? -17.273 11.265 -13.159 1.00 1.00 77 LEU A CA 10
ATOM 17852 C C . LEU A 1 77 ? -17.733 12.716 -13.051 1.00 1.00 77 LEU A C 10
ATOM 17853 O O . LEU A 1 77 ? -16.911 13.625 -12.929 1.00 1.00 77 LEU A O 10
ATOM 17869 N N . ALA A 1 78 ? -19.042 12.928 -13.116 1.00 1.00 78 ALA A N 10
ATOM 17870 C CA . ALA A 1 78 ? -19.602 14.285 -13.034 1.00 1.00 78 ALA A CA 10
ATOM 17871 C C . ALA A 1 78 ? -19.338 14.906 -11.656 1.00 1.00 78 ALA A C 10
ATOM 17872 O O . ALA A 1 78 ? -18.890 16.048 -11.554 1.00 1.00 78 ALA A O 10
ATOM 17879 N N . GLY A 1 79 ? -19.615 14.141 -10.605 1.00 1.00 79 GLY A N 10
ATOM 17880 C CA . GLY A 1 79 ? -19.409 14.618 -9.232 1.00 1.00 79 GLY A CA 10
ATOM 17881 C C . GLY A 1 79 ? -20.368 15.766 -8.898 1.00 1.00 79 GLY A C 10
ATOM 17882 O O . GLY A 1 79 ? -19.968 16.768 -8.305 1.00 1.00 79 GLY A O 10
ATOM 17886 N N . ARG A 1 80 ? -21.630 15.606 -9.284 1.00 1.00 80 ARG A N 10
ATOM 17887 C CA . ARG A 1 80 ? -22.651 16.638 -9.029 1.00 1.00 80 ARG A CA 10
ATOM 17888 C C . ARG A 1 80 ? -22.872 16.812 -7.522 1.00 1.00 80 ARG A C 10
ATOM 17889 O O . ARG A 1 80 ? -23.067 17.924 -7.032 1.00 1.00 80 ARG A O 10
ATOM 17910 N N . ALA A 1 81 ? -22.836 15.699 -6.796 1.00 1.00 81 ALA A N 10
ATOM 17911 C CA . ALA A 1 81 ? -23.041 15.729 -5.340 1.00 1.00 81 ALA A CA 10
ATOM 17912 C C . ALA A 1 81 ? -22.669 14.382 -4.721 1.00 1.00 81 ALA A C 10
ATOM 17913 O O . ALA A 1 81 ? -23.318 13.912 -3.787 1.00 1.00 81 ALA A O 10
ATOM 17920 N N . ALA A 1 82 ? -21.611 13.769 -5.245 1.00 1.00 82 ALA A N 10
ATOM 17921 C CA . ALA A 1 82 ? -21.142 12.474 -4.742 1.00 1.00 82 ALA A CA 10
ATOM 17922 C C . ALA A 1 82 ? -20.724 12.586 -3.269 1.00 1.00 82 ALA A C 10
ATOM 17923 O O . ALA A 1 82 ? -21.126 13.523 -2.576 1.00 1.00 82 ALA A O 10
ATOM 17930 N N . ASN A 1 83 ? -19.916 11.638 -2.805 1.00 1.00 83 ASN A N 10
ATOM 17931 C CA . ASN A 1 83 ? -19.434 11.621 -1.403 1.00 1.00 83 ASN A CA 10
ATOM 17932 C C . ASN A 1 83 ? -17.903 11.427 -1.372 1.00 1.00 83 ASN A C 10
ATOM 17933 O O . ASN A 1 83 ? -17.453 10.290 -1.235 1.00 1.00 83 ASN A O 10
ATOM 17944 N N . PRO A 1 84 ? -17.127 12.472 -1.474 1.00 1.00 84 PRO A N 10
ATOM 17945 C CA . PRO A 1 84 ? -15.624 12.361 -1.426 1.00 1.00 84 PRO A CA 10
ATOM 17946 C C . PRO A 1 84 ? -15.134 11.530 -0.230 1.00 1.00 84 PRO A C 10
ATOM 17947 O O . PRO A 1 84 ? -15.928 10.950 0.512 1.00 1.00 84 PRO A O 10
ATOM 17958 N N . GLY A 1 85 ? -13.817 11.482 -0.059 1.00 1.00 85 GLY A N 10
ATOM 17959 C CA . GLY A 1 85 ? -13.222 10.714 1.042 1.00 1.00 85 GLY A CA 10
ATOM 17960 C C . GLY A 1 85 ? -12.885 9.296 0.587 1.00 1.00 85 GLY A C 10
ATOM 17961 O O . GLY A 1 85 ? -13.625 8.347 0.846 1.00 1.00 85 GLY A O 10
ATOM 17965 N N . VAL A 1 86 ? -11.744 9.162 -0.081 1.00 1.00 86 VAL A N 10
ATOM 17966 C CA . VAL A 1 86 ? -11.266 7.853 -0.587 1.00 1.00 86 VAL A CA 10
ATOM 17967 C C . VAL A 1 86 ? -9.857 7.586 -0.020 1.00 1.00 86 VAL A C 10
ATOM 17968 O O . VAL A 1 86 ? -8.907 7.459 -0.791 1.00 1.00 86 VAL A O 10
ATOM 17981 N N . PRO A 1 87 ? -9.720 7.473 1.275 1.00 1.00 87 PRO A N 10
ATOM 17982 C CA . PRO A 1 87 ? -8.386 7.196 1.907 1.00 1.00 87 PRO A CA 10
ATOM 17983 C C . PRO A 1 87 ? -7.848 5.821 1.493 1.00 1.00 87 PRO A C 10
ATOM 17984 O O . PRO A 1 87 ? -8.607 4.884 1.243 1.00 1.00 87 PRO A O 10
ATOM 17995 N N . VAL A 1 88 ? -6.525 5.716 1.438 1.00 1.00 88 VAL A N 10
ATOM 17996 C CA . VAL A 1 88 ? -5.856 4.447 1.058 1.00 1.00 88 VAL A CA 10
ATOM 17997 C C . VAL A 1 88 ? -5.291 3.764 2.311 1.00 1.00 88 VAL A C 10
ATOM 17998 O O . VAL A 1 88 ? -4.371 4.274 2.953 1.00 1.00 88 VAL A O 10
ATOM 18011 N N . TYR A 1 89 ? -5.845 2.602 2.640 1.00 1.00 89 TYR A N 10
ATOM 18012 C CA . TYR A 1 89 ? -5.405 1.816 3.816 1.00 1.00 89 TYR A CA 10
ATOM 18013 C C . TYR A 1 89 ? -4.633 0.579 3.344 1.00 1.00 89 TYR A C 10
ATOM 18014 O O . TYR A 1 89 ? -4.915 -0.002 2.296 1.00 1.00 89 TYR A O 10
ATOM 18032 N N . ALA A 1 90 ? -3.655 0.180 4.152 1.00 1.00 90 ALA A N 10
ATOM 18033 C CA . ALA A 1 90 ? -2.815 -0.985 3.839 1.00 1.00 90 ALA A CA 10
ATOM 18034 C C . ALA A 1 90 ? -2.404 -1.695 5.127 1.00 1.00 90 ALA A C 10
ATOM 18035 O O . ALA A 1 90 ? -2.132 -1.059 6.145 1.00 1.00 90 ALA A O 10
ATOM 18042 N N . VAL A 1 91 ? -2.355 -3.021 5.067 1.00 1.00 91 VAL A N 10
ATOM 18043 C CA . VAL A 1 91 ? -1.981 -3.851 6.235 1.00 1.00 91 VAL A CA 10
ATOM 18044 C C . VAL A 1 91 ? -0.952 -4.909 5.821 1.00 1.00 91 VAL A C 10
ATOM 18045 O O . VAL A 1 91 ? -1.068 -5.526 4.762 1.00 1.00 91 VAL A O 10
ATOM 18058 N N . VAL A 1 92 ? 0.041 -5.120 6.677 1.00 1.00 92 VAL A N 10
ATOM 18059 C CA . VAL A 1 92 ? 1.099 -6.105 6.426 1.00 1.00 92 VAL A CA 10
ATOM 18060 C C . VAL A 1 92 ? 0.638 -7.494 6.877 1.00 1.00 92 VAL A C 10
ATOM 18061 O O . VAL A 1 92 ? 0.075 -7.633 7.963 1.00 1.00 92 VAL A O 10
ATOM 18074 N N . ASP A 1 93 ? 0.892 -8.511 6.059 1.00 1.00 93 ASP A N 10
ATOM 18075 C CA . ASP A 1 93 ? 0.486 -9.900 6.379 1.00 1.00 93 ASP A CA 10
ATOM 18076 C C . ASP A 1 93 ? 0.797 -10.260 7.863 1.00 1.00 93 ASP A C 10
ATOM 18077 O O . ASP A 1 93 ? 1.606 -9.556 8.466 1.00 1.00 93 ASP A O 10
ATOM 18086 N N . PRO A 1 94 ? 0.236 -11.301 8.416 1.00 1.00 94 PRO A N 10
ATOM 18087 C CA . PRO A 1 94 ? 0.545 -11.682 9.840 1.00 1.00 94 PRO A CA 10
ATOM 18088 C C . PRO A 1 94 ? 2.063 -11.807 10.097 1.00 1.00 94 PRO A C 10
ATOM 18089 O O . PRO A 1 94 ? 2.764 -12.502 9.360 1.00 1.00 94 PRO A O 10
ATOM 18100 N N . ASP A 1 95 ? 2.545 -11.152 11.147 1.00 1.00 95 ASP A N 10
ATOM 18101 C CA . ASP A 1 95 ? 3.970 -11.174 11.524 1.00 1.00 95 ASP A CA 10
ATOM 18102 C C . ASP A 1 95 ? 4.248 -12.351 12.458 1.00 1.00 95 ASP A C 10
ATOM 18103 O O . ASP A 1 95 ? 5.179 -12.311 13.262 1.00 1.00 95 ASP A O 10
ATOM 18112 N N . ASN A 1 96 ? 3.421 -13.388 12.358 1.00 1.00 96 ASN A N 10
ATOM 18113 C CA . ASN A 1 96 ? 3.545 -14.594 13.194 1.00 1.00 96 ASN A CA 10
ATOM 18114 C C . ASN A 1 96 ? 3.140 -14.290 14.630 1.00 1.00 96 ASN A C 10
ATOM 18115 O O . ASN A 1 96 ? 3.095 -15.173 15.488 1.00 1.00 96 ASN A O 10
ATOM 18126 N N . ARG A 1 97 ? 2.848 -13.017 14.884 1.00 1.00 97 ARG A N 10
ATOM 18127 C CA . ARG A 1 97 ? 2.441 -12.554 16.227 1.00 1.00 97 ARG A CA 10
ATOM 18128 C C . ARG A 1 97 ? 1.208 -11.653 16.127 1.00 1.00 97 ARG A C 10
ATOM 18129 O O . ARG A 1 97 ? 1.313 -10.427 16.168 1.00 1.00 97 ARG A O 10
ATOM 18150 N N . VAL A 1 98 ? 0.039 -12.277 16.022 1.00 1.00 98 VAL A N 10
ATOM 18151 C CA . VAL A 1 98 ? -1.229 -11.535 15.934 1.00 1.00 98 VAL A CA 10
ATOM 18152 C C . VAL A 1 98 ? -1.434 -10.698 17.206 1.00 1.00 98 VAL A C 10
ATOM 18153 O O . VAL A 1 98 ? -1.493 -11.230 18.315 1.00 1.00 98 VAL A O 10
ATOM 18166 N N . ALA A 1 99 ? -1.534 -9.385 17.028 1.00 1.00 99 ALA A N 10
ATOM 18167 C CA . ALA A 1 99 ? -1.726 -8.471 18.163 1.00 1.00 99 ALA A CA 10
ATOM 18168 C C . ALA A 1 99 ? -1.999 -7.049 17.658 1.00 1.00 99 ALA A C 10
ATOM 18169 O O . ALA A 1 99 ? -1.391 -6.587 16.693 1.00 1.00 99 ALA A O 10
ATOM 18176 N N . GLU A 1 100 ? -2.915 -6.363 18.333 1.00 1.00 100 GLU A N 10
ATOM 18177 C CA . GLU A 1 100 ? -3.268 -4.991 17.960 1.00 1.00 100 GLU A CA 10
ATOM 18178 C C . GLU A 1 100 ? -2.096 -4.054 18.250 1.00 1.00 100 GLU A C 10
ATOM 18179 O O . GLU A 1 100 ? -1.559 -3.413 17.346 1.00 1.00 100 GLU A O 10
ATOM 18191 N N . SER A 1 101 ? -1.710 -3.975 19.518 1.00 1.00 101 SER A N 10
ATOM 18192 C CA . SER A 1 101 ? -0.587 -3.092 19.930 1.00 1.00 101 SER A CA 10
ATOM 18193 C C . SER A 1 101 ? 0.593 -3.161 18.923 1.00 1.00 101 SER A C 10
ATOM 18194 O O . SER A 1 101 ? 1.066 -2.122 18.461 1.00 1.00 101 SER A O 10
ATOM 18202 N N . ASP A 1 102 ? 1.013 -4.370 18.566 1.00 1.00 102 ASP A N 10
ATOM 18203 C CA . ASP A 1 102 ? 2.103 -4.548 17.586 1.00 1.00 102 ASP A CA 10
ATOM 18204 C C . ASP A 1 102 ? 1.659 -4.046 16.202 1.00 1.00 102 ASP A C 10
ATOM 18205 O O . ASP A 1 102 ? 2.226 -3.092 15.670 1.00 1.00 102 ASP A O 10
ATOM 18214 N N . LYS A 1 103 ? 0.643 -4.690 15.638 1.00 1.00 103 LYS A N 10
ATOM 18215 C CA . LYS A 1 103 ? 0.127 -4.291 14.299 1.00 1.00 103 LYS A CA 10
ATOM 18216 C C . LYS A 1 103 ? -0.052 -2.757 14.206 1.00 1.00 103 LYS A C 10
ATOM 18217 O O . LYS A 1 103 ? 0.421 -2.115 13.268 1.00 1.00 103 LYS A O 10
ATOM 18236 N N . ALA A 1 104 ? -0.724 -2.193 15.204 1.00 1.00 104 ALA A N 10
ATOM 18237 C CA . ALA A 1 104 ? -0.939 -0.724 15.263 1.00 1.00 104 ALA A CA 10
ATOM 18238 C C . ALA A 1 104 ? 0.389 0.059 15.053 1.00 1.00 104 ALA A C 10
ATOM 18239 O O . ALA A 1 104 ? 0.391 1.271 14.845 1.00 1.00 104 ALA A O 10
ATOM 18246 N N . ASN A 1 105 ? 1.498 -0.672 15.094 1.00 1.00 105 ASN A N 10
ATOM 18247 C CA . ASN A 1 105 ? 2.845 -0.069 14.892 1.00 1.00 105 ASN A CA 10
ATOM 18248 C C . ASN A 1 105 ? 3.340 -0.367 13.474 1.00 1.00 105 ASN A C 10
ATOM 18249 O O . ASN A 1 105 ? 4.546 -0.388 13.226 1.00 1.00 105 ASN A O 10
ATOM 18260 N N . ASN A 1 106 ? 2.408 -0.570 12.549 1.00 1.00 106 ASN A N 10
ATOM 18261 C CA . ASN A 1 106 ? 2.741 -0.871 11.143 1.00 1.00 106 ASN A CA 10
ATOM 18262 C C . ASN A 1 106 ? 1.592 -0.456 10.217 1.00 1.00 106 ASN A C 10
ATOM 18263 O O . ASN A 1 106 ? 1.439 -1.002 9.123 1.00 1.00 106 ASN A O 10
ATOM 18274 N N . VAL A 1 107 ? 0.808 0.525 10.652 1.00 1.00 107 VAL A N 10
ATOM 18275 C CA . VAL A 1 107 ? -0.340 1.028 9.856 1.00 1.00 107 VAL A CA 10
ATOM 18276 C C . VAL A 1 107 ? 0.039 2.356 9.199 1.00 1.00 107 VAL A C 10
ATOM 18277 O O . VAL A 1 107 ? 0.650 3.222 9.825 1.00 1.00 107 VAL A O 10
ATOM 18290 N N . PHE A 1 108 ? -0.329 2.503 7.929 1.00 1.00 108 PHE A N 10
ATOM 18291 C CA . PHE A 1 108 ? -0.030 3.730 7.169 1.00 1.00 108 PHE A CA 10
ATOM 18292 C C . PHE A 1 108 ? -1.205 4.090 6.255 1.00 1.00 108 PHE A C 10
ATOM 18293 O O . PHE A 1 108 ? -1.798 3.225 5.612 1.00 1.00 108 PHE A O 10
ATOM 18310 N N . SER A 1 109 ? -1.517 5.382 6.192 1.00 1.00 109 SER A N 10
ATOM 18311 C CA . SER A 1 109 ? -2.619 5.871 5.356 1.00 1.00 109 SER A CA 10
ATOM 18312 C C . SER A 1 109 ? -2.524 7.391 5.197 1.00 1.00 109 SER A C 10
ATOM 18313 O O . SER A 1 109 ? -2.215 8.106 6.150 1.00 1.00 109 SER A O 10
ATOM 18321 N N . ARG A 1 110 ? -2.806 7.874 3.992 1.00 1.00 110 ARG A N 10
ATOM 18322 C CA . ARG A 1 110 ? -2.761 9.323 3.697 1.00 1.00 110 ARG A CA 10
ATOM 18323 C C . ARG A 1 110 ? -3.995 9.744 2.898 1.00 1.00 110 ARG A C 10
ATOM 18324 O O . ARG A 1 110 ? -4.549 8.962 2.125 1.00 1.00 110 ARG A O 10
ATOM 18345 N N . ILE A 1 111 ? -4.403 10.994 3.083 1.00 1.00 111 ILE A N 10
ATOM 18346 C CA . ILE A 1 111 ? -5.566 11.543 2.374 1.00 1.00 111 ILE A CA 10
ATOM 18347 C C . ILE A 1 111 ? -5.097 12.144 1.040 1.00 1.00 111 ILE A C 10
ATOM 18348 O O . ILE A 1 111 ? -4.131 12.904 0.984 1.00 1.00 111 ILE A O 10
ATOM 18364 N N . VAL A 1 112 ? -5.818 11.809 -0.024 1.00 1.00 112 VAL A N 10
ATOM 18365 C CA . VAL A 1 112 ? -5.495 12.311 -1.374 1.00 1.00 112 VAL A CA 10
ATOM 18366 C C . VAL A 1 112 ? -6.780 12.598 -2.140 1.00 1.00 112 VAL A C 10
ATOM 18367 O O . VAL A 1 112 ? -7.734 11.821 -2.092 1.00 1.00 112 VAL A O 10
ATOM 18380 N N . LYS A 1 113 ? -6.789 13.711 -2.866 1.00 1.00 113 LYS A N 10
ATOM 18381 C CA . LYS A 1 113 ? -7.954 14.114 -3.661 1.00 1.00 113 LYS A CA 10
ATOM 18382 C C . LYS A 1 113 ? -7.489 14.646 -5.015 1.00 1.00 113 LYS A C 10
ATOM 18383 O O . LYS A 1 113 ? -6.360 15.112 -5.176 1.00 1.00 113 LYS A O 10
ATOM 18402 N N . VAL A 1 114 ? -8.388 14.577 -5.990 1.00 1.00 114 VAL A N 10
ATOM 18403 C CA . VAL A 1 114 ? -8.101 15.036 -7.366 1.00 1.00 114 VAL A CA 10
ATOM 18404 C C . VAL A 1 114 ? -9.171 16.036 -7.820 1.00 1.00 114 VAL A C 10
ATOM 18405 O O . VAL A 1 114 ? -10.369 15.807 -7.649 1.00 1.00 114 VAL A O 10
ATOM 18418 N N . LEU A 1 115 ? -8.723 17.140 -8.407 1.00 1.00 115 LEU A N 10
ATOM 18419 C CA . LEU A 1 115 ? -9.629 18.190 -8.890 1.00 1.00 115 LEU A CA 10
ATOM 18420 C C . LEU A 1 115 ? -9.991 17.916 -10.359 1.00 1.00 115 LEU A C 10
ATOM 18421 O O . LEU A 1 115 ? -9.136 17.948 -11.245 1.00 1.00 115 LEU A O 10
ATOM 18437 N N . GLU A 1 116 ? -11.273 17.656 -10.599 1.00 1.00 116 GLU A N 10
ATOM 18438 C CA . GLU A 1 116 ? -11.750 17.375 -11.960 1.00 1.00 116 GLU A CA 10
ATOM 18439 C C . GLU A 1 116 ? -11.855 18.672 -12.752 1.00 1.00 116 GLU A C 10
ATOM 18440 O O . GLU A 1 116 ? -11.141 18.876 -13.733 1.00 1.00 116 GLU A O 10
ATOM 18452 N N . HIS A 1 117 ? -12.762 19.545 -12.324 1.00 1.00 117 HIS A N 10
ATOM 18453 C CA . HIS A 1 117 ? -12.984 20.831 -12.987 1.00 1.00 117 HIS A CA 10
ATOM 18454 C C . HIS A 1 117 ? -11.886 21.817 -12.596 1.00 1.00 117 HIS A C 10
ATOM 18455 O O . HIS A 1 117 ? -11.304 21.721 -11.515 1.00 1.00 117 HIS A O 10
ATOM 18470 N N . HIS A 1 118 ? -11.617 22.769 -13.484 1.00 1.00 118 HIS A N 10
ATOM 18471 C CA . HIS A 1 118 ? -10.583 23.776 -13.226 1.00 1.00 118 HIS A CA 10
ATOM 18472 C C . HIS A 1 118 ? -10.983 24.650 -12.026 1.00 1.00 118 HIS A C 10
ATOM 18473 O O . HIS A 1 118 ? -12.116 25.124 -11.948 1.00 1.00 118 HIS A O 10
ATOM 18488 N N . HIS A 1 119 ? -10.045 24.859 -11.109 1.00 1.00 119 HIS A N 10
ATOM 18489 C CA . HIS A 1 119 ? -10.314 25.675 -9.914 1.00 1.00 119 HIS A CA 10
ATOM 18490 C C . HIS A 1 119 ? -10.575 27.126 -10.319 1.00 1.00 119 HIS A C 10
ATOM 18491 O O . HIS A 1 119 ? -11.480 27.776 -9.798 1.00 1.00 119 HIS A O 10
ATOM 18506 N N . HIS A 1 120 ? -9.770 27.627 -11.252 1.00 1.00 120 HIS A N 10
ATOM 18507 C CA . HIS A 1 120 ? -9.912 29.004 -11.733 1.00 1.00 120 HIS A CA 10
ATOM 18508 C C . HIS A 1 120 ? -11.282 29.198 -12.405 1.00 1.00 120 HIS A C 10
ATOM 18509 O O . HIS A 1 120 ? -11.468 28.855 -13.573 1.00 1.00 120 HIS A O 10
ATOM 18524 N N . HIS A 1 121 ? -12.229 29.752 -11.654 1.00 1.00 121 HIS A N 10
ATOM 18525 C CA . HIS A 1 121 ? -13.583 29.989 -12.181 1.00 1.00 121 HIS A CA 10
ATOM 18526 C C . HIS A 1 121 ? -13.535 31.026 -13.308 1.00 1.00 121 HIS A C 10
ATOM 18527 O O . HIS A 1 121 ? -14.189 30.866 -14.340 1.00 1.00 121 HIS A O 10
ATOM 18542 N N . HIS A 1 122 ? -12.762 32.086 -13.098 1.00 1.00 122 HIS A N 10
ATOM 18543 C CA . HIS A 1 122 ? -12.627 33.154 -14.096 1.00 1.00 122 HIS A CA 10
ATOM 18544 C C . HIS A 1 122 ? -11.988 32.614 -15.381 1.00 1.00 122 HIS A C 10
ATOM 18545 O O . HIS A 1 122 ? -12.311 33.126 -16.442 1.00 1.00 122 HIS A O 10
#

Foldseek 3Di:
DDAQWDKDCPDFAAQDKIKTKGKAFDDDPFWDFWKKKFWFKDDVVVPGDTQDTDGDGTAGHRGIDMDIGIDGGDPDDPPPPDDDDTKIWIFIDDPVDDDCVVRVVGIHIDDDHGDHDDPPPD

CATH classification: 2.60.40.10

Sequence (122 aa):
MDLPITLSKETPFEGEEITVSARVTNRGAAEAHNVPVAVYLGNPAQGGVEIGRDTISRIPVGGTGLARVQWKATRKLAGRAANPGVPVYAVVDPDNRVAESDKANNVFSRIVKVLEHHHHHHMDLPITLSKETPFEGEEITVSARVTNRGAAEAHNVPVAVYLGNPAQGGVEIGRDTISRIPVGGTGLARVQWKATRKLAGRAANPGVPVYAVVDPDNRVAESDKANNVFSRIVKVLEHHHHHHMDLPITLSKETPFEGEEITVSARVTNRGAAEAHNVPVAVYLGNPAQGGVEIGRDTISRIPVGGTGLARVQWKATRKLAGRAANPGVPVYAVVDPDNRVAESDKANNVFSRIVKVLEHHHHHHMDLPITLSKETPFEGEEITVSARVTNRGAAEAHNVPVAVYLGNPAQGGVEIGRDTISRIPVGGTGLARVQWKATRKLAGRAANPGVPVYAVVDPDNRVAESDKANNVFSRIVKVLEHHHHHHMDLPITLSKETPFEGEEITVSARVTNRGAAEAHNVPVAVYLGNPAQGGVEIGRDTISRIPVGGTGLARVQWKATRKLAGRAANPGVPVYAVVDPDNRVAESDKANNVFSRIVKVLEHHHHHHMDLPITLSKETPFEGEEITVSARVTNRGAAEAHNVPVAVYLGNPAQGGVEIGRDTISRIPVGGTGLARVQWKATRKLAGRAANPGVPVYAVVDPDNRVAESDKANNVFSRIVKVLEHHHHHHMDLPITLSKETPFEGEEITVSARVTNRGAAEAHNVPVAVYLGNPAQGGVEIGRDTISRIPVGGTGLARVQWKATRKLAGRAANPGVPVYAVVDPDNRVAESDKANNVFSRIVKVLEHHHHHHMDLPITLSKETPFEGEEITVSARVTNRGAAEAHNVPVAVYLGNPAQGGVEIGRDTISRIPVGGTGLARVQWKATRKLAGRAANPGVPVYAVVDPDNRVAESDKANNVFSRIVKVLEHHHHHHMDLPITLSKETPFEGEEITVSARVTNRGAAEAHNVPVAVYLGNPAQGGVEIGRDTISRIPVGGTGLARVQWKATRKLAGRAANPGVPVYAVVDPDNRVAESDKANNVFSRIVKVLEHHHHHHMDLPITLSKETPFEGEEITVSARVTNRGAAEAHNVPVAVYLGNPAQGGVEIGRDTISRIPVGGTGLARVQWKATRKLAGRAANPGVPVYAVVDPDNRVAESDKANNVFSRIVKVLEHHHHHH

InterPro domains:
  IPR011635 CARDB domain [PF07705] (470-577)
  IPR013783 Immunoglobulin-like fold [G3DSA:2.60.40.10] (472-577)
  IPR013783 Immunoglobulin-like fold [G3DSA:2.60.40.10] (603-694)
  IPR038765 Papain-like cysteine peptidase superfamily [SSF54001] (89-185)